Protein 4LGN (pdb70)

CATH classification: 2.130.10.10 (+1 more: 2.130.10.10)

B-factor: mean 12.56, std 8.27, range [2.0, 58.16]

Secondary structure (DSSP, 8-state):
-B--EEEEE-S--B-S-EEEEEE-SSSTT-EEEEESSS-EEEEETTTTEEEES-TT--STTGGGGSEEEEEE-SSSTT-EEEEE---SSTTS-S--EEEEESSTTSS-EEEE-SS---TTSTTTTS---EEE-TT-TT-EEEE-STT--EEEESSTTSS-EE-TT-S-----BS-TT-TTSSS-SB--EEEEEE-GGGS-TTS--S-EEEEES-TT--EEEESSSSSS-EEPTT---SSEEEEEEEETTTTEEEEEEESS--SS------EEEEETTT--EEE--SS-TT-TTT---EEEEEEE-SSSTT-EEEEEET--SS---EEEESSTTSS-EESEEESSTT-EEESEEE--TTSGGGGTT---BTTB-SS-S-S----EEE-TT-TT-EEEE-SS-EEEES-GGGGGGT--EEEEE--TT-B--BEEEEE--SSS-SEEEEETTTEEEEES-TTS--S----SS--SEEEEEEE-TTSTT-EEEEEE--GGG-TT--SEEEESSTTSS-B-----TT--S--EEEE-TTSS-EEEE-SSTTPPPEEESSSSS--EEPBTS-TT-EEEE-SS-TT-EEEEETTEEEEESSTTSB-EEEE-S-----BTB-EEEEPTT-TT-EEEEETTEEEEESSTTSS-EEPTTEEEEEEEEEEPPPTT--SPEEEEEEEETTEEEEEEESSTTSS-EE---TT---SS--SSEEEETTEEEEEEEE-BSS-EEEEEE-S----

Radius of gyration: 26.78 Å; Cα contacts (8 Å, |Δi|>4): 2420; chains: 1; bounding box: 72×53×72 Å

Nearest PDB structures (foldseek):
  4lgn-assembly1_A  TM=1.001E+00  e=0.000E+00  Acidothermus cellulolyticus 11B
  5fkt-assembly1_A  TM=9.798E-01  e=0.000E+00  Cellvibrio japonicus Ueda107
  5fkq-assembly2_B  TM=9.741E-01  e=0.000E+00  Cellvibrio japonicus Ueda107
  6p2o-assembly2_B  TM=9.784E-01  e=0.000E+00  Streptomyces rapamycinicus NRRL 5491
  5fkr-assembly1_A  TM=9.804E-01  e=0.000E+00  Cellvibrio japonicus Ueda107

Foldseek 3Di:
DFFEWDKDFQDAFFFFFFQAKDDQLQDPDWIKTAAQQAAIWTQDPVVLATHGQVLLAFAVQQQQSLWQAKEAANVLRQKIKTWTGACQFVPGVFAIWIWIGNRSRNDIDTDGDPGGAHSPAQLSSFEDQKYAFNQQQQWIKGWGWQLQAIKMGNRNRPDIDGLVQDDDQADDFQDCPPPRRRRNIGRGWGYKEAQNLLDHRPDGGQWIWTAGNHQAQGIKIGRGRSPHIDRLPPDHGQWGWRDWYADNVQQKIKTWTFNTSDQADGQAAFIWMAHPVPSDIDTQGQQHRVNVVPRGFTKAQWEAQLVQRLKIKIKTSFDPPLAIKIWIGNHNRPHIDIQKAPDDPLDIRGQADEDAPQNQQLLLQDDADTVHHRNGPAGSFNHKYARNVANQWIWTTHRTFIKIWNGNCVSVVPHHTYMYTSGHHNFFWFFQAWDQAQDAARIWTWTAQSRTDRRNDSHGHDNHGQPQPTARTWHEKEAQNQQRLKIKTAFFDDCVVPVVHDRMWIGNGNRPHIHAADDDPPAGGGQYKEAFNNRQKIWGQGDDPFDAIWMDRHRPNDIDGFEDDGHRWHKYYANPQRQWIWTDDPFWIWITNRNRNYIHTQGGPHAQAALLTKDKYHFHPQGLWMWIFHQQAIWITRHNPNDIDGLPQFRGFRAKEFEAADVPDPGTKMWTQGAGPNDGAIWIDRHVRNDIHGHDDSSNRQRSKASYKYYHHVAPQWIWIGHGTRHIMIMHRDGDGPD

Organism: Acidothermus cellulolyticus (strain ATCC 43068 / DSM 8971 / 11B) (NCBI:txid351607)

InterPro domains:
  IPR001919 Carbohydrate-binding type-2 domain [PF00553] (1201-1292)
  IPR001919 Carbohydrate-binding type-2 domain [PS51173] (1194-1298)
  IPR001919 Carbohydrate-binding type-2 domain [SM00637] (1201-1295)
  IPR001956 Carbohydrate-binding module 3 [PF00942] (874-1016)
  IPR001956 Carbohydrate-binding module 3 [PS51172] (869-1020)
  IPR001956 Carbohydrate-binding module 3 [SM01067] (875-958)
  IPR003961 Fibronectin type III [PF00041] (1051-1131)
  IPR003961 Fibronectin type III [PS50853] (1051-1137)
  IPR003961 Fibronectin type III [SM00060] (1049-1122)
  IPR003961 Fibronectin type III [cd00063] (1061-1131)
  IPR008965 CBM2/CBM3, carbohydrate-binding domain superfamily [SSF49384] (870-1019)
  IPR008965 CBM2/CBM3, carbohydrate-binding domain superfamily [SSF49384] (1200-1295)
  IPR012291 CBM2, carbohydrate-binding domain superfamily [G3DSA:2.60.40.290] (1195-1298)
  IPR013783 Immunoglobulin-like fold [G3DSA:2.60.40.10] (1047-1133)
  IPR015943 WD40/YVTN repeat-like-containing domain superfamily [G3DSA:2.130.10.10] (52-779)
  IPR015943 WD40/YVTN repeat-like-containing domain superfamily [G3DSA:2.130.10.10] (62-477)
  IPR036116 Fibronectin type III superfamily [SSF49265] (1046-1134)
  IPR036966 Carbohydrate-binding module 3 superfamily [G3DSA:2.60.40.710] (863-1022)
  IPR052025 Xyloglucan-specific glycosyl hydrolase [PTHR43739] (34-780)

Solvent-accessible surface area: 24814 Å² total; per-residue (Å²): 95,70,12,70,28,77,34,52,39,0,19,0,4,0,2,9,10,0,0,1,16,20,16,2,85,36,27,90,48,19,0,0,0,1,0,10,30,1,2,1,0,48,38,31,74,102,103,27,89,1,49,43,9,2,18,60,0,6,51,136,38,32,0,20,6,0,0,9,0,2,6,12,0,32,64,63,32,66,39,0,1,0,0,0,0,5,30,28,15,98,117,0,92,50,64,0,0,0,0,51,6,74,59,47,1,68,91,35,115,70,24,86,4,92,11,53,0,11,0,23,10,19,0,15,0,0,4,39,13,3,14,14,1,22,4,33,17,72,22,0,2,0,0,0,10,34,24,81,1,0,24,72,1,87,61,18,0,30,87,30,73,71,15,120,68,17,75,18,54,5,80,39,52,44,61,90,108,29,143,72,21,43,62,29,35,43,9,0,0,0,2,11,9,20,5,108,58,32,23,87,125,52,110,28,1,77,4,2,0,0,0,0,0,9,38,104,54,1,0,10,30,2,123,62,16,2,70,76,14,116,38,2,93,66,19,23,87,44,37,2,0,0,22,15,27,6,1,32,102,68,70,13,0,3,0,0,4,0,57,22,1,8,2,125,70,4,66,29,0,1,0,35,42,2,29,27,125,72,40,70,32,64,95,12,15,30,25,41,16,100,48,115,95,86,7,97,3,0,0,0,0,11,11,8,2,70,92,109,22,73,9,0,0,0,0,1,0,9,0,120,125,3,0,1,4,0,2,5,1,73,59,3,3,81,89,45,63,54,0,3,49,96,90,83,144,48,87,42,54,70,62,12,66,32,72,21,97,73,10,46,0,9,43,43,30,90,144,72,105,95,16,45,23,20,24,42,0,0,48,11,0,0,1,8,14,6,6,7,73,63,13,44,38,1,0,1,0,1,14,4,2,0,4,9,3,102,34,0,47,99,7,77,90,61,27,84,0,101,2,39,22,27,5,131,17,0,13,4,2,26,3,49,19,8,14,3,1,45,62,50,15,32,0,0,0,0,0,12,91,1,0,0,0,29,0,89,67,12,97,47,44,13,83,63,1,6,47,67,1,32,1,66,32,1,35,2,7,14,17,0,20,115,61,29,50,17,0,0,0,1,0,16,7,88,49,93,84,42,98,124,29,60,0,0,0,0,0,69,50,10,3,152,100,24,82,51,25,52,45,32,68,61,2,47,54,0,20,32,2,1,0,1,1,53,3,49,24,0,0,0,2,0,24,24,130,51,24,76,2,10,37,1,80,18,60,0,92,76,38,47,60,12,113,51,16,47,40,65,2,22,0,32,2,0,22,48,43,40,90,8,0,2,0,13,14,143,7,28,0,26,62,1,94,54,0,0,46,46,3,115,79,36,21,72,82,32,30,76,77,19,54,28,37,13,20,0,36,8,0,42,59,71,98,8,9,0,0,1,0,0,53,76,4,0,41,34,2,96,72,5,0,51,62,46,70,66,24,128,52,9,68,31,2,12,1,0,4,18,6,94,34,11,117,95,32,102,41,18,0,0,2,0,0,1,24,36,73,70,62,36,3,0,12,5,1,38,65,25,6,110,83,31,14,28,3,12,56,76,117,64,34,13,0,24,4,0,52,3,12,20,0,2,47,106,67,64,1,30,0,0,0,0,1,64,0,11,0,0,2,24,0,33,53,56,26,82,64,91,90

Structure (mmCIF, N/CA/C/O backbone):
data_4LGN
#
_entry.id   4LGN
#
_cell.leng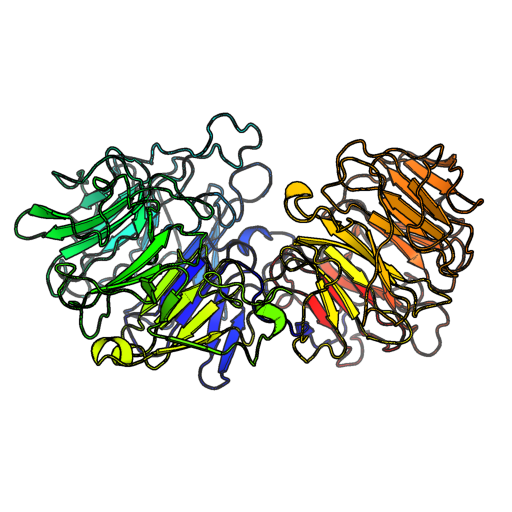th_a   74.761
_cell.length_b   78.686
_cell.length_c   143.952
_cell.angle_alpha   90.00
_cell.angle_beta   90.00
_cell.angle_gamma   90.00
#
_symmetry.space_group_name_H-M   'P 21 21 21'
#
loop_
_entity.id
_entity.type
_entity.pdbx_description
1 polymer 'Cellulose-binding, family II'
2 non-polymer 'POTASSIUM ION'
3 non-polymer 1,2-ETHANEDIOL
4 non-polymer GLYCEROL
5 non-polymer 'ACETATE ION'
6 non-polymer 'SODIUM ION'
7 non-polymer 'FORMIC ACID'
8 water water
#
loop_
_atom_site.group_PDB
_atom_site.id
_atom_site.type_symbol
_atom_site.label_atom_id
_atom_site.label_alt_id
_atom_site.label_comp_id
_atom_site.label_asym_id
_atom_site.label_entity_id
_atom_site.label_seq_id
_atom_site.pdbx_PDB_ins_code
_atom_site.Cartn_x
_atom_site.Cartn_y
_atom_site.Cartn_z
_atom_site.occupancy
_atom_site.B_iso_or_equiv
_atom_site.auth_seq_id
_atom_site.auth_comp_id
_atom_site.auth_asym_id
_atom_site.auth_atom_id
_atom_site.pdbx_PDB_model_num
ATOM 1 N N . THR A 1 3 ? -21.785 0.858 -25.296 1.00 24.01 3 THR A N 1
ATOM 2 C CA . THR A 1 3 ? -21.734 1.989 -24.355 1.00 24.81 3 THR A CA 1
ATOM 3 C C . THR A 1 3 ? -20.300 2.444 -24.183 1.00 22.38 3 THR A C 1
ATOM 4 O O . THR A 1 3 ? -19.409 1.642 -23.993 1.00 18.27 3 THR A O 1
ATOM 8 N N . THR A 1 4 ? -20.110 3.745 -24.175 1.00 22.57 4 THR A N 1
ATOM 9 C CA . THR A 1 4 ? -18.771 4.320 -24.082 1.00 20.32 4 THR A CA 1
ATOM 10 C C . THR A 1 4 ? -18.864 5.454 -23.112 1.00 19.06 4 THR A C 1
ATOM 11 O O . THR A 1 4 ? -19.988 5.964 -22.762 1.00 19.54 4 THR A O 1
ATOM 15 N N . GLN A 1 5 ? -17.704 5.862 -22.610 1.00 15.40 5 GLN A N 1
ATOM 16 C CA . GLN A 1 5 ? -17.652 6.985 -21.714 1.00 15.92 5 GLN A CA 1
ATOM 17 C C . GLN A 1 5 ? -16.393 7.773 -22.039 1.00 16.61 5 GLN A C 1
ATOM 18 O O . GLN A 1 5 ? -15.297 7.203 -22.111 1.00 15.22 5 GLN A O 1
ATOM 24 N N . PRO A 1 6 ? -16.551 9.060 -22.232 1.00 16.25 6 PRO A N 1
ATOM 25 C CA . PRO A 1 6 ? -15.291 9.746 -22.473 1.00 15.07 6 PRO A CA 1
ATOM 26 C C . PRO A 1 6 ? -14.311 9.788 -21.299 1.00 13.10 6 PRO A C 1
ATOM 27 O O . PRO A 1 6 ? -14.705 10.065 -20.129 1.00 13.17 6 PRO A O 1
ATOM 31 N N . TYR A 1 7 ? -13.047 9.540 -21.622 1.00 11.50 7 TYR A N 1
ATOM 32 C CA . TYR A 1 7 ? -11.991 9.542 -20.656 1.00 10.67 7 TYR A CA 1
ATOM 33 C C . TYR A 1 7 ? -10.811 10.406 -21.136 1.00 11.20 7 TYR A C 1
ATOM 34 O O . TYR A 1 7 ? -10.604 10.604 -22.344 1.00 11.25 7 TYR A O 1
ATOM 43 N N . THR A 1 8 ? -10.002 10.817 -20.174 1.00 10.22 8 THR A N 1
ATOM 44 C CA A THR A 1 8 ? -8.726 11.417 -20.440 0.50 10.37 8 THR A CA 1
ATOM 45 C CA B THR A 1 8 ? -8.723 11.384 -20.514 0.50 11.05 8 THR A CA 1
ATOM 46 C C . THR A 1 8 ? -7.647 10.426 -20.034 1.00 10.79 8 THR A C 1
ATOM 47 O O . THR A 1 8 ? -7.703 9.911 -18.939 1.00 13.26 8 THR A O 1
ATOM 54 N N . TRP A 1 9 ? -6.701 10.176 -20.907 1.00 10.45 9 TRP A N 1
ATOM 55 C CA . TRP A 1 9 ? -5.610 9.256 -20.665 1.00 10.92 9 TRP A CA 1
ATOM 56 C C . TRP A 1 9 ? -4.252 9.998 -20.605 1.00 11.47 9 TRP A C 1
ATOM 57 O O . TRP A 1 9 ? -4.008 10.911 -21.416 1.00 10.96 9 TRP A O 1
ATOM 68 N N . SER A 1 10 ? -3.423 9.646 -19.619 1.00 10.15 10 SER A N 1
ATOM 69 C CA . SER A 1 10 ? -2.091 10.239 -19.452 1.00 9.59 10 SER A CA 1
ATOM 70 C C . SER A 1 10 ? -1.098 9.164 -19.078 1.00 8.88 10 SER A C 1
ATOM 71 O O . SER A 1 10 ? -1.514 8.082 -18.801 1.00 8.65 10 SER A O 1
ATOM 74 N N . ASN A 1 11 ? 0.191 9.447 -19.156 1.00 7.29 11 ASN A N 1
ATOM 75 C CA . ASN A 1 11 ? 1.209 8.570 -18.588 1.00 7.33 11 ASN A CA 1
ATOM 76 C C . ASN A 1 11 ? 1.503 9.053 -17.164 1.00 7.16 11 ASN A C 1
ATOM 77 O O . ASN A 1 11 ? 1.617 10.276 -16.916 1.00 7.08 11 ASN A O 1
ATOM 82 N N . VAL A 1 12 ? 1.657 8.101 -16.242 1.00 6.82 12 VAL A N 1
ATOM 83 C CA . VAL A 1 12 ? 2.330 8.329 -14.990 1.00 6.43 12 VAL A CA 1
ATOM 84 C C . VAL A 1 12 ? 3.743 8.857 -15.275 1.00 6.16 12 VAL A C 1
ATOM 85 O O . VAL A 1 12 ? 4.464 8.287 -16.091 1.00 7.71 12 VAL A O 1
ATOM 89 N N . ALA A 1 13 ? 4.163 9.918 -14.624 1.00 5.83 13 ALA A N 1
ATOM 90 C CA . ALA A 1 13 ? 5.447 10.520 -14.946 1.00 5.84 13 ALA A CA 1
ATOM 91 C C . ALA A 1 13 ? 6.627 9.714 -14.467 1.00 6.17 13 ALA A C 1
ATOM 92 O O . ALA A 1 13 ? 6.801 9.491 -13.244 1.00 7.08 13 ALA A O 1
ATOM 94 N N . ILE A 1 14 ? 7.410 9.191 -15.407 1.00 6.55 14 ILE A N 1
ATOM 95 C CA . ILE A 1 14 ? 8.661 8.472 -15.085 1.00 7.13 14 ILE A CA 1
ATOM 96 C C . ILE A 1 14 ? 9.791 9.077 -15.995 1.00 7.38 14 ILE A C 1
ATOM 97 O O . ILE A 1 14 ? 10.797 9.634 -15.519 1.00 6.80 14 ILE A O 1
ATOM 102 N N . GLY A 1 15 ? 9.597 8.976 -17.291 1.00 7.83 15 GLY A N 1
ATOM 103 C CA . GLY A 1 15 ? 10.506 9.604 -18.262 1.00 7.90 15 GLY A CA 1
ATOM 104 C C . GLY A 1 15 ? 11.527 8.605 -18.760 1.00 8.63 15 GLY A C 1
ATOM 105 O O . GLY A 1 15 ? 12.437 8.287 -18.048 1.00 8.58 15 GLY A O 1
ATOM 106 N N . GLY A 1 16 ? 11.370 8.180 -20.038 1.00 8.76 16 GLY A N 1
ATOM 107 C CA . GLY A 1 16 ? 12.193 7.160 -20.664 1.00 8.29 16 GLY A CA 1
ATOM 108 C C . GLY A 1 16 ? 12.056 5.857 -19.856 1.00 8.35 16 GLY A C 1
ATOM 109 O O . GLY A 1 16 ? 10.961 5.347 -19.708 1.00 7.82 16 GLY A O 1
ATOM 110 N N . GLY A 1 17 ? 13.214 5.300 -19.467 1.00 7.56 17 GLY A N 1
ATOM 111 C CA . GLY A 1 17 ? 13.285 4.061 -18.726 1.00 7.56 17 GLY A CA 1
ATOM 112 C C . GLY A 1 17 ? 13.577 2.847 -19.550 1.00 7.37 17 GLY A C 1
ATOM 113 O O . GLY A 1 17 ? 13.760 1.722 -18.972 1.00 9.24 17 GLY A O 1
ATOM 114 N N . GLY A 1 18 ? 13.757 3.022 -20.867 1.00 6.64 18 GLY A N 1
ATOM 115 C CA . GLY A 1 18 ? 14.029 1.899 -21.769 1.00 6.76 18 GLY A CA 1
ATOM 116 C C . GLY A 1 18 ? 15.107 2.205 -22.840 1.00 6.92 18 GLY A C 1
ATOM 117 O O . GLY A 1 18 ? 15.778 3.271 -22.841 1.00 6.07 18 GLY A O 1
ATOM 118 N N . PHE A 1 19 ? 15.224 1.300 -23.798 1.00 6.78 19 PHE A N 1
ATOM 119 C CA . PHE A 1 19 ? 16.242 1.449 -24.850 1.00 6.54 19 PHE A CA 1
ATOM 120 C C . PHE A 1 19 ? 15.679 2.241 -26.020 1.00 6.81 19 PHE A C 1
ATOM 121 O O . PHE A 1 19 ? 14.759 1.799 -26.720 1.00 8.23 19 PHE A O 1
ATOM 129 N N . VAL A 1 20 ? 16.278 3.386 -26.310 1.00 6.29 20 VAL A N 1
ATOM 130 C CA . VAL A 1 20 ? 15.997 4.210 -27.480 1.00 5.74 20 VAL A CA 1
ATOM 131 C C . VAL A 1 20 ? 17.107 3.875 -28.471 1.00 5.29 20 VAL A C 1
ATOM 132 O O . VAL A 1 20 ? 18.285 4.186 -28.248 1.00 4.52 20 VAL A O 1
ATOM 136 N N . ASP A 1 21 ? 16.721 3.108 -29.510 1.00 5.30 21 ASP A N 1
ATOM 137 C CA . ASP A 1 21 ? 17.713 2.402 -30.369 1.00 5.24 21 ASP A CA 1
ATOM 138 C C . ASP A 1 21 ? 17.799 2.918 -31.806 1.00 5.54 21 ASP A C 1
ATOM 139 O O . ASP A 1 21 ? 18.539 2.337 -32.613 1.00 6.23 21 ASP A O 1
ATOM 144 N N . GLY A 1 22 ? 17.168 4.057 -32.113 1.00 5.60 22 GLY A N 1
ATOM 145 C CA . GLY A 1 22 ? 17.452 4.814 -33.298 1.00 5.66 22 GLY A CA 1
ATOM 146 C C . GLY A 1 22 ? 16.949 6.243 -33.259 1.00 5.94 22 GLY A C 1
ATOM 147 O O . GLY A 1 22 ? 15.930 6.572 -32.582 1.00 6.51 22 GLY A O 1
ATOM 148 N N . ILE A 1 23 ? 17.663 7.130 -33.906 1.00 6.17 23 ILE A N 1
ATOM 149 C CA . ILE A 1 23 ? 17.334 8.566 -33.864 1.00 6.12 23 ILE A CA 1
ATOM 150 C C . ILE A 1 23 ? 17.437 9.061 -35.319 1.00 5.89 23 ILE A C 1
ATOM 151 O O . ILE A 1 23 ? 18.447 8.843 -35.944 1.00 6.06 23 ILE A O 1
ATOM 156 N N . VAL A 1 24 ? 16.387 9.646 -35.890 1.00 5.53 24 VAL A N 1
ATOM 157 C CA . VAL A 1 24 ? 16.381 10.042 -37.284 1.00 5.99 24 VAL A CA 1
ATOM 158 C C . VAL A 1 24 ? 15.900 11.484 -37.402 1.00 5.96 24 VAL A C 1
ATOM 159 O O . VAL A 1 24 ? 14.687 11.814 -37.134 1.00 5.91 24 VAL A O 1
ATOM 163 N N . PHE A 1 25 ? 16.816 12.321 -37.815 1.00 5.85 25 PHE A N 1
ATOM 164 C CA . PHE A 1 25 ? 16.461 13.672 -38.257 1.00 6.18 25 PHE A CA 1
ATOM 165 C C . PHE A 1 25 ? 16.099 13.642 -39.754 1.00 6.36 25 PHE A C 1
ATOM 166 O O . PHE A 1 25 ? 16.787 13.045 -40.547 1.00 6.60 25 PHE A O 1
ATOM 174 N N . ASN A 1 26 ? 15.078 14.376 -40.161 1.00 7.43 26 ASN A N 1
ATOM 175 C CA . ASN A 1 26 ? 14.905 14.657 -41.579 1.00 7.10 26 ASN A CA 1
ATOM 176 C C . ASN A 1 26 ? 16.057 15.552 -42.094 1.00 7.06 26 ASN A C 1
ATOM 177 O O . ASN A 1 26 ? 16.373 16.530 -41.501 1.00 6.71 26 ASN A O 1
ATOM 182 N N . GLU A 1 27 ? 16.674 15.177 -43.225 1.00 7.43 27 GLU A N 1
ATOM 183 C CA . GLU A 1 27 ? 17.831 15.914 -43.745 1.00 8.26 27 GLU A CA 1
ATOM 184 C C . GLU A 1 27 ? 17.397 17.007 -44.731 1.00 7.81 27 GLU A C 1
ATOM 185 O O . GLU A 1 27 ? 18.219 17.824 -45.184 1.00 6.30 27 GLU A O 1
ATOM 191 N N . GLY A 1 28 ? 16.112 17.038 -44.992 1.00 7.42 28 GLY A N 1
ATOM 192 C CA . GLY A 1 28 ? 15.560 17.963 -45.935 1.00 8.36 28 GLY A CA 1
ATOM 193 C C . GLY A 1 28 ? 15.076 19.295 -45.451 1.00 8.93 28 GLY A C 1
ATOM 194 O O . GLY A 1 28 ? 14.914 20.233 -46.269 1.00 9.75 28 GLY A O 1
ATOM 195 N N . ALA A 1 29 ? 14.745 19.391 -44.146 1.00 9.70 29 ALA A N 1
ATOM 196 C CA . ALA A 1 29 ? 14.280 20.658 -43.586 1.00 9.48 29 ALA A CA 1
ATOM 197 C C . ALA A 1 29 ? 14.513 20.575 -42.121 1.00 9.43 29 ALA A C 1
ATOM 198 O O . ALA A 1 29 ? 14.398 19.511 -41.560 1.00 9.95 29 ALA A O 1
ATOM 200 N N . PRO A 1 30 ? 14.744 21.705 -41.485 1.00 9.27 30 PRO A N 1
ATOM 201 C CA . PRO A 1 30 ? 14.999 21.699 -40.044 1.00 9.42 30 PRO A CA 1
ATOM 202 C C . PRO A 1 30 ? 13.826 21.375 -39.158 1.00 10.14 30 PRO A C 1
ATOM 203 O O . PRO A 1 30 ? 12.646 21.610 -39.486 1.00 11.25 30 PRO A O 1
ATOM 207 N N . GLY A 1 31 ? 14.142 20.831 -38.002 1.00 10.00 31 GLY A N 1
ATOM 208 C CA . GLY A 1 31 ? 13.172 20.718 -36.932 1.00 10.07 31 GLY A CA 1
ATOM 209 C C . GLY A 1 31 ? 12.239 19.482 -36.993 1.00 10.08 31 GLY A C 1
ATOM 210 O O . GLY A 1 31 ? 11.168 19.448 -36.357 1.00 11.62 31 GLY A O 1
ATOM 211 N N . ILE A 1 32 ? 12.644 18.464 -37.746 1.00 8.85 32 ILE A N 1
ATOM 212 C CA . ILE A 1 32 ? 11.839 17.290 -37.939 1.00 8.54 32 ILE A CA 1
ATOM 213 C C . ILE A 1 32 ? 12.700 16.104 -37.450 1.00 7.77 32 ILE A C 1
ATOM 214 O O . ILE A 1 32 ? 13.720 15.764 -38.081 1.00 7.34 32 ILE A O 1
ATOM 219 N N . LEU A 1 33 ? 12.293 15.552 -36.302 1.00 6.93 33 LEU A N 1
ATOM 220 C CA . LEU A 1 33 ? 13.102 14.565 -35.571 1.00 6.66 33 LEU A CA 1
ATOM 221 C C . LEU A 1 33 ? 12.160 13.443 -35.007 1.00 6.01 33 LEU A C 1
ATOM 222 O O . LEU A 1 33 ? 11.140 13.737 -34.331 1.00 6.63 33 LEU A O 1
ATOM 227 N N . TYR A 1 34 ? 12.576 12.201 -35.225 1.00 5.26 34 TYR A N 1
ATOM 228 C CA . TYR A 1 34 ? 11.899 10.982 -34.776 1.00 5.37 34 TYR A CA 1
ATOM 229 C C . TYR A 1 34 ? 12.860 10.102 -34.047 1.00 5.25 34 TYR A C 1
ATOM 230 O O . TYR A 1 34 ? 14.068 10.070 -34.334 1.00 5.49 34 TYR A O 1
ATOM 239 N N . VAL A 1 35 ? 12.339 9.352 -33.091 1.00 5.64 35 VAL A N 1
ATOM 240 C CA . VAL A 1 35 ? 13.069 8.240 -32.507 1.00 5.98 35 VAL A CA 1
ATOM 241 C C . VAL A 1 35 ? 12.291 6.948 -32.518 1.00 5.90 35 VAL A C 1
ATOM 242 O O . VAL A 1 35 ? 11.057 6.939 -32.464 1.00 6.64 35 VAL A O 1
ATOM 246 N N . ARG A 1 36 ? 13.025 5.861 -32.541 1.00 6.02 36 ARG A N 1
ATOM 247 C CA . ARG A 1 36 ? 12.476 4.519 -32.406 1.00 5.94 36 ARG A CA 1
ATOM 248 C C . ARG A 1 36 ? 12.913 3.871 -31.082 1.00 5.92 36 ARG A C 1
ATOM 249 O O . ARG A 1 36 ? 13.956 4.198 -30.519 1.00 6.21 36 ARG A O 1
ATOM 257 N N . THR A 1 37 ? 12.113 2.908 -30.648 1.00 5.86 37 THR A N 1
ATOM 258 C CA . THR A 1 37 ? 12.370 2.033 -29.493 1.00 5.73 37 THR A CA 1
ATOM 259 C C . THR A 1 37 ? 12.151 0.601 -29.941 1.00 5.92 37 THR A C 1
ATOM 260 O O . THR A 1 37 ? 11.544 0.309 -30.969 1.00 6.55 37 THR A O 1
ATOM 264 N N . ASP A 1 38 ? 12.575 -0.316 -29.110 1.00 6.28 38 ASP A N 1
ATOM 265 C CA . ASP A 1 38 ? 12.493 -1.746 -29.390 1.00 5.89 38 ASP A CA 1
ATOM 266 C C . ASP A 1 38 ? 11.148 -2.325 -29.075 1.00 6.40 38 ASP A C 1
ATOM 267 O O . ASP A 1 38 ? 10.715 -3.261 -29.772 1.00 6.93 38 ASP A O 1
ATOM 272 N N . ILE A 1 39 ? 10.478 -1.810 -28.021 1.00 6.48 39 ILE A N 1
ATOM 273 C CA . ILE A 1 39 ? 9.150 -2.312 -27.623 1.00 6.23 39 ILE A CA 1
ATOM 274 C C . ILE A 1 39 ? 8.076 -1.276 -27.433 1.00 6.85 39 ILE A C 1
ATOM 275 O O . ILE A 1 39 ? 6.916 -1.599 -27.139 1.00 7.63 39 ILE A O 1
ATOM 280 N N . GLY A 1 40 ? 8.393 -0.015 -27.634 1.00 6.72 40 GLY A N 1
ATOM 281 C CA . GLY A 1 40 ? 7.512 1.094 -27.253 1.00 6.60 40 GLY A CA 1
ATOM 282 C C . GLY A 1 40 ? 7.219 2.151 -28.325 1.00 6.19 40 GLY A C 1
ATOM 283 O O . GLY A 1 40 ? 6.969 3.318 -27.997 1.00 5.96 40 GLY A O 1
ATOM 284 N N . GLY A 1 41 ? 7.094 1.686 -29.565 1.00 5.95 41 GLY A N 1
ATOM 285 C CA . GLY A 1 41 ? 6.671 2.548 -30.697 1.00 5.82 41 GLY A CA 1
ATOM 286 C C . GLY A 1 41 ? 7.692 3.569 -31.049 1.00 5.75 41 GLY A C 1
ATOM 287 O O . GLY A 1 41 ? 8.905 3.303 -30.937 1.00 5.79 41 GLY A O 1
ATOM 288 N N . MET A 1 42 ? 7.231 4.675 -31.576 1.00 5.72 42 MET A N 1
ATOM 289 C CA . MET A 1 42 ? 8.137 5.719 -32.032 1.00 6.54 42 MET A CA 1
ATOM 290 C C . MET A 1 42 ? 7.522 7.040 -31.718 1.00 6.27 42 MET A C 1
ATOM 291 O O . MET A 1 42 ? 6.297 7.120 -31.464 1.00 6.03 42 MET A O 1
ATOM 296 N N . TYR A 1 43 ? 8.358 8.094 -31.769 1.00 5.96 43 TYR A N 1
ATOM 297 C CA . TYR A 1 43 ? 7.907 9.367 -31.375 1.00 6.30 43 TYR A CA 1
ATOM 298 C C . TYR A 1 43 ? 8.370 10.431 -32.334 1.00 6.65 43 TYR A C 1
ATOM 299 O O . TYR A 1 43 ? 9.417 10.250 -32.917 1.00 6.35 43 TYR A O 1
ATOM 308 N N . ARG A 1 44 ? 7.634 11.544 -32.394 1.00 6.94 44 ARG A N 1
ATOM 309 C CA . ARG A 1 44 ? 8.109 12.753 -33.054 1.00 7.41 44 ARG A CA 1
ATOM 310 C C . ARG A 1 44 ? 8.328 13.897 -32.056 1.00 7.44 44 ARG A C 1
ATOM 311 O O . ARG A 1 44 ? 7.489 14.095 -31.195 1.00 7.14 44 ARG A O 1
ATOM 319 N N . TRP A 1 45 ? 9.421 14.632 -32.210 1.00 7.76 45 TRP A N 1
ATOM 320 C CA . TRP A 1 45 ? 9.724 15.784 -31.333 1.00 8.62 45 TRP A CA 1
ATOM 321 C C . TRP A 1 45 ? 8.812 16.982 -31.683 1.00 9.56 45 TRP A C 1
ATOM 322 O O . TRP A 1 45 ? 8.695 17.336 -32.861 1.00 10.14 45 TRP A O 1
ATOM 333 N N . ASP A 1 46 ? 8.044 17.437 -30.686 1.00 10.38 46 ASP A N 1
ATOM 334 C CA . ASP A 1 46 ? 7.238 18.658 -30.754 1.00 11.24 46 ASP A CA 1
ATOM 335 C C . ASP A 1 46 ? 8.039 19.830 -30.055 1.00 11.20 46 ASP A C 1
ATOM 336 O O . ASP A 1 46 ? 8.046 19.965 -28.843 1.00 11.74 46 ASP A O 1
ATOM 341 N N . ALA A 1 47 ? 8.705 20.666 -30.831 1.00 11.03 47 ALA A N 1
ATOM 342 C CA . ALA A 1 47 ? 9.604 21.678 -30.285 1.00 12.97 47 ALA A CA 1
ATOM 343 C C . ALA A 1 47 ? 8.883 22.806 -29.598 1.00 14.41 47 ALA A C 1
ATOM 344 O O . ALA A 1 47 ? 9.377 23.312 -28.542 1.00 17.90 47 ALA A O 1
ATOM 346 N N . ALA A 1 48 ? 7.718 23.181 -30.118 1.00 15.68 48 ALA A N 1
ATOM 347 C CA . ALA A 1 48 ? 6.875 24.233 -29.509 1.00 18.92 48 ALA A CA 1
ATOM 348 C C . ALA A 1 48 ? 6.489 23.877 -28.074 1.00 19.42 48 ALA A C 1
ATOM 349 O O . ALA A 1 48 ? 6.534 24.720 -27.199 1.00 21.10 48 ALA A O 1
ATOM 351 N N . ASN A 1 49 ? 6.153 22.630 -27.832 1.00 17.39 49 ASN A N 1
ATOM 352 C CA . ASN A 1 49 ? 5.711 22.200 -26.488 1.00 17.85 49 ASN A CA 1
ATOM 353 C C . ASN A 1 49 ? 6.764 21.457 -25.721 1.00 17.83 49 ASN A C 1
ATOM 354 O O . ASN A 1 49 ? 6.527 21.036 -24.608 1.00 21.14 49 ASN A O 1
ATOM 359 N N . GLY A 1 50 ? 7.942 21.300 -26.297 1.00 13.76 50 GLY A N 1
ATOM 360 C CA . GLY A 1 50 ? 9.003 20.697 -25.630 1.00 12.79 50 GLY A CA 1
ATOM 361 C C . GLY A 1 50 ? 8.700 19.251 -25.185 1.00 13.65 50 GLY A C 1
ATOM 362 O O . GLY A 1 50 ? 9.051 18.922 -24.041 1.00 14.19 50 GLY A O 1
ATOM 363 N N . ARG A 1 51 ? 8.145 18.424 -26.089 1.00 10.79 51 ARG A N 1
ATOM 364 C CA . ARG A 1 51 ? 7.817 17.056 -25.769 1.00 10.43 51 ARG A CA 1
ATOM 365 C C . ARG A 1 51 ? 7.834 16.150 -26.982 1.00 9.04 51 ARG A C 1
ATOM 366 O O . ARG A 1 51 ? 7.677 16.592 -28.103 1.00 8.15 51 ARG A O 1
ATOM 374 N N . TRP A 1 52 ? 8.042 14.871 -26.705 1.00 8.02 52 TRP A N 1
ATOM 375 C CA . TRP A 1 52 ? 7.897 13.832 -27.701 1.00 7.51 52 TRP A CA 1
ATOM 376 C C . TRP A 1 52 ? 6.402 13.468 -27.767 1.00 7.58 52 TRP A C 1
ATOM 377 O O . TRP A 1 52 ? 5.666 13.454 -26.727 1.00 8.05 52 TRP A O 1
ATOM 388 N N . ILE A 1 53 ? 5.937 13.216 -28.971 1.00 7.47 53 ILE A N 1
ATOM 389 C CA . ILE A 1 53 ? 4.560 12.774 -29.263 1.00 7.48 53 ILE A CA 1
ATOM 390 C C . ILE A 1 53 ? 4.638 11.326 -29.733 1.00 7.66 53 ILE A C 1
ATOM 391 O O . ILE A 1 53 ? 5.272 11.049 -30.768 1.00 7.18 53 ILE A O 1
ATOM 396 N N . PRO A 1 54 ? 3.899 10.402 -29.061 1.00 7.94 54 PRO A N 1
ATOM 397 C CA . PRO A 1 54 ? 3.946 8.985 -29.496 1.00 7.28 54 PRO A CA 1
ATOM 398 C C . PRO A 1 54 ? 3.074 8.830 -30.710 1.00 7.10 54 PRO A C 1
ATOM 399 O O . PRO A 1 54 ? 2.042 9.464 -30.788 1.00 7.39 54 PRO A O 1
ATOM 403 N N . LEU A 1 55 ? 3.520 8.043 -31.665 1.00 7.14 55 LEU A N 1
ATOM 404 C CA . LEU A 1 55 ? 2.891 7.891 -32.955 1.00 6.78 55 LEU A CA 1
ATOM 405 C C . LEU A 1 55 ? 2.163 6.611 -33.255 1.00 7.38 55 LEU A C 1
ATOM 406 O O . LEU A 1 55 ? 1.365 6.560 -34.256 1.00 6.71 55 LEU A O 1
ATOM 411 N N . LEU A 1 56 ? 2.394 5.590 -32.432 1.00 7.40 56 LEU A N 1
ATOM 412 C CA . LEU A 1 56 ? 1.810 4.237 -32.642 1.00 7.45 56 LEU A CA 1
ATOM 413 C C . LEU A 1 56 ? 0.873 3.748 -31.547 1.00 7.28 56 LEU A C 1
ATOM 414 O O . LEU A 1 56 ? 0.668 2.522 -31.440 1.00 7.58 56 LEU A O 1
ATOM 419 N N . ASP A 1 57 ? 0.263 4.656 -30.791 1.00 7.25 57 ASP A N 1
ATOM 420 C CA . ASP A 1 57 ? -0.591 4.214 -29.628 1.00 7.09 57 ASP A CA 1
ATOM 421 C C . ASP A 1 57 ? -1.912 3.615 -30.092 1.00 6.74 57 ASP A C 1
ATOM 422 O O . ASP A 1 57 ? -2.668 3.044 -29.306 1.00 6.21 57 ASP A O 1
ATOM 427 N N . TRP A 1 58 ? -2.203 3.773 -31.379 1.00 6.23 58 TRP A N 1
ATOM 428 C CA . TRP A 1 58 ? -3.320 3.089 -32.074 1.00 6.62 58 TRP A CA 1
ATOM 429 C C . TRP A 1 58 ? -3.093 1.602 -32.279 1.00 6.06 58 TRP A C 1
ATOM 430 O O . TRP A 1 58 ? -4.064 0.821 -32.492 1.00 6.98 58 TRP A O 1
ATOM 441 N N . VAL A 1 59 ? -1.858 1.187 -32.164 1.00 5.58 59 VAL A N 1
ATOM 442 C CA . VAL A 1 59 ? -1.528 -0.209 -32.195 1.00 5.69 59 VAL A CA 1
ATOM 443 C C . VAL A 1 59 ? -2.138 -0.888 -31.018 1.00 5.74 59 VAL A C 1
ATOM 444 O O . VAL A 1 59 ? -2.027 -0.409 -29.911 1.00 6.13 59 VAL A O 1
ATOM 448 N N . GLY A 1 60 ? -2.800 -1.991 -31.242 1.00 6.34 60 GLY A N 1
ATOM 449 C CA . GLY A 1 60 ? -3.509 -2.698 -30.130 1.00 6.45 60 GLY A CA 1
ATOM 450 C C . GLY A 1 60 ? -3.136 -4.139 -29.977 1.00 6.68 60 GLY A C 1
ATOM 451 O O . GLY A 1 60 ? -2.067 -4.519 -30.417 1.00 6.97 60 GLY A O 1
ATOM 452 N N . TRP A 1 61 ? -4.024 -4.958 -29.364 1.00 6.82 61 TRP A N 1
ATOM 453 C CA . TRP A 1 61 ? -3.705 -6.379 -29.070 1.00 7.85 61 TRP A CA 1
ATOM 454 C C . TRP A 1 61 ? -3.643 -7.232 -30.328 1.00 8.32 61 TRP A C 1
ATOM 455 O O . TRP A 1 61 ? -2.856 -8.193 -30.381 1.00 8.55 61 TRP A O 1
ATOM 466 N N . ASN A 1 62 ? -4.428 -6.884 -31.347 1.00 10.61 62 ASN A N 1
ATOM 467 C CA . ASN A 1 62 ? -4.472 -7.677 -32.594 1.00 11.71 62 ASN A CA 1
ATOM 468 C C . ASN A 1 62 ? -3.156 -7.584 -33.405 1.00 11.08 62 ASN A C 1
ATOM 469 O O . ASN A 1 62 ? -2.812 -8.512 -34.152 1.00 10.90 62 ASN A O 1
ATOM 474 N N . ASN A 1 63 ? -2.468 -6.451 -33.296 1.00 9.13 63 ASN A N 1
ATOM 475 C CA . ASN A 1 63 ? -1.231 -6.189 -34.109 1.00 8.87 63 ASN A CA 1
ATOM 476 C C . ASN A 1 63 ? -0.102 -5.651 -33.189 1.00 8.24 63 ASN A C 1
ATOM 477 O O . ASN A 1 63 ? 0.657 -4.787 -33.635 1.00 8.15 63 ASN A O 1
ATOM 482 N N . TRP A 1 64 ? 0.005 -6.213 -31.971 1.00 6.83 64 TRP A N 1
ATOM 483 C CA . TRP A 1 64 ? 0.840 -5.640 -30.910 1.00 7.29 64 TRP A CA 1
ATOM 484 C C . TRP A 1 64 ? 2.345 -5.584 -31.268 1.00 6.66 64 TRP A C 1
ATOM 485 O O . TRP A 1 64 ? 2.993 -4.677 -30.808 1.00 7.34 64 TRP A O 1
ATOM 496 N N . GLY A 1 65 ? 2.832 -6.480 -32.120 1.00 6.36 65 GLY A N 1
ATOM 497 C CA . GLY A 1 65 ? 4.200 -6.448 -32.584 1.00 6.35 65 GLY A CA 1
ATOM 498 C C . GLY A 1 65 ? 4.639 -5.157 -33.286 1.00 6.03 65 GLY A C 1
ATOM 499 O O . GLY A 1 65 ? 5.828 -4.946 -33.476 1.00 5.56 65 GLY A O 1
ATOM 500 N N . TYR A 1 66 ? 3.651 -4.359 -33.736 1.00 5.67 66 TYR A N 1
ATOM 501 C CA . TYR A 1 66 ? 3.902 -3.129 -34.486 1.00 5.54 66 TYR A CA 1
ATOM 502 C C . TYR A 1 66 ? 4.494 -2.033 -33.612 1.00 5.68 66 TYR A C 1
ATOM 503 O O . TYR A 1 66 ? 5.013 -1.046 -34.162 1.00 6.04 66 TYR A O 1
ATOM 512 N N . ASN A 1 67 ? 4.492 -2.216 -32.280 1.00 6.09 67 ASN A N 1
ATOM 513 C CA . ASN A 1 67 ? 5.246 -1.314 -31.408 1.00 6.25 67 ASN A CA 1
ATOM 514 C C . ASN A 1 67 ? 6.757 -1.669 -31.390 1.00 6.35 67 ASN A C 1
ATOM 515 O O . ASN A 1 67 ? 7.592 -0.937 -30.770 1.00 6.50 67 ASN A O 1
ATOM 520 N N . GLY A 1 68 ? 7.117 -2.776 -32.036 1.00 6.08 68 GLY A N 1
ATOM 521 C CA . GLY A 1 68 ? 8.527 -3.038 -32.208 1.00 6.36 68 GLY A CA 1
ATOM 522 C C . GLY A 1 68 ? 9.011 -2.290 -33.451 1.00 6.87 68 GLY A C 1
ATOM 523 O O . GLY A 1 68 ? 8.738 -2.745 -34.626 1.00 7.57 68 GLY A O 1
ATOM 524 N N . VAL A 1 69 ? 9.803 -1.223 -33.275 1.00 6.61 69 VAL A N 1
ATOM 525 C CA . VAL A 1 69 ? 10.123 -0.356 -34.419 1.00 6.63 69 VAL A CA 1
ATOM 526 C C . VAL A 1 69 ? 11.546 -0.668 -34.902 1.00 6.86 69 VAL A C 1
ATOM 527 O O . VAL A 1 69 ? 12.534 -0.275 -34.288 1.00 6.76 69 VAL A O 1
ATOM 531 N N . VAL A 1 70 ? 11.615 -1.383 -36.028 1.00 6.81 70 VAL A N 1
ATOM 532 C CA . VAL A 1 70 ? 12.873 -1.795 -36.647 1.00 6.27 70 VAL A CA 1
ATOM 533 C C . VAL A 1 70 ? 13.703 -0.700 -37.297 1.00 6.15 70 VAL A C 1
ATOM 534 O O . VAL A 1 70 ? 14.930 -0.682 -37.148 1.00 6.55 70 VAL A O 1
ATOM 538 N N . SER A 1 71 ? 13.030 0.210 -37.972 1.00 5.91 71 SER A N 1
ATOM 539 C CA . SER A 1 71 ? 13.708 1.274 -38.707 1.00 5.71 71 SER A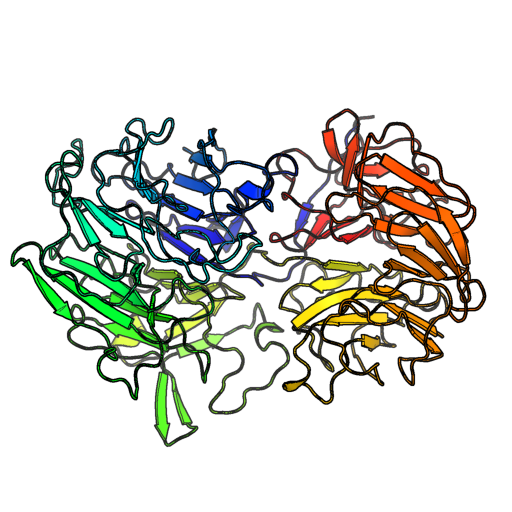 CA 1
ATOM 540 C C . SER A 1 71 ? 12.739 2.411 -38.995 1.00 5.35 71 SER A C 1
ATOM 541 O O . SER A 1 71 ? 11.547 2.218 -39.053 1.00 4.70 71 SER A O 1
ATOM 544 N N . ILE A 1 72 ? 13.285 3.588 -39.149 1.00 5.78 72 ILE A N 1
ATOM 545 C CA . ILE A 1 72 ? 12.537 4.811 -39.527 1.00 5.79 72 ILE A CA 1
ATOM 546 C C . ILE A 1 72 ? 13.284 5.453 -40.693 1.00 6.11 72 ILE A C 1
ATOM 547 O O . ILE A 1 72 ? 14.493 5.531 -40.655 1.00 5.84 72 ILE A O 1
ATOM 552 N N . ALA A 1 73 ? 12.544 5.879 -41.760 1.00 5.92 73 ALA A N 1
ATOM 553 C CA . ALA A 1 73 ? 13.099 6.728 -42.789 1.00 5.93 73 ALA A CA 1
ATOM 554 C C . ALA A 1 73 ? 12.241 7.973 -42.950 1.00 5.75 73 ALA A C 1
ATOM 555 O O . ALA A 1 73 ? 11.006 7.931 -42.913 1.00 5.74 73 ALA A O 1
ATOM 557 N N . ALA A 1 74 ? 12.918 9.095 -43.098 1.00 5.89 74 ALA A N 1
ATOM 558 C CA . ALA A 1 74 ? 12.263 10.372 -43.237 1.00 5.82 74 ALA A CA 1
ATOM 559 C C . ALA A 1 74 ? 12.555 10.976 -44.604 1.00 5.83 74 ALA A C 1
ATOM 560 O O . ALA A 1 74 ? 13.667 11.081 -44.993 1.00 5.95 74 ALA A O 1
ATOM 562 N N . ASP A 1 75 ? 11.532 11.491 -45.261 1.00 6.17 75 ASP A N 1
ATOM 563 C CA . ASP A 1 75 ? 11.597 11.865 -46.668 1.00 5.94 75 ASP A CA 1
ATOM 564 C C . ASP A 1 75 ? 12.157 13.288 -46.734 1.00 5.67 75 ASP A C 1
ATOM 565 O O . ASP A 1 75 ? 11.472 14.250 -46.231 1.00 5.33 75 ASP A O 1
ATOM 570 N N . PRO A 1 76 ? 13.315 13.456 -47.432 1.00 5.32 76 PRO A N 1
ATOM 571 C CA . PRO A 1 76 ? 13.869 14.774 -47.469 1.00 5.47 76 PRO A CA 1
ATOM 572 C C . PRO A 1 76 ? 13.295 15.708 -48.570 1.00 5.50 76 PRO A C 1
ATOM 573 O O . PRO A 1 76 ? 13.582 16.913 -48.541 1.00 5.30 76 PRO A O 1
ATOM 577 N N . ILE A 1 77 ? 12.587 15.143 -49.523 1.00 5.84 77 ILE A N 1
ATOM 578 C CA . ILE A 1 77 ? 11.994 15.902 -50.665 1.00 6.48 77 ILE A CA 1
ATOM 579 C C . ILE A 1 77 ? 10.631 16.453 -50.261 1.00 6.60 77 ILE A C 1
ATOM 580 O O . ILE A 1 77 ? 10.274 17.622 -50.543 1.00 7.89 77 ILE A O 1
ATOM 585 N N . ASN A 1 78 ? 9.843 15.604 -49.607 1.00 6.42 78 ASN A N 1
ATOM 586 C CA . ASN A 1 78 ? 8.522 15.959 -49.070 1.00 6.24 78 ASN A CA 1
ATOM 587 C C . ASN A 1 78 ? 8.541 15.633 -47.576 1.00 6.35 78 ASN A C 1
ATOM 588 O O . ASN A 1 78 ? 8.297 14.493 -47.162 1.00 5.79 78 ASN A O 1
ATOM 593 N N . THR A 1 79 ? 8.876 16.634 -46.806 1.00 6.31 79 THR A N 1
ATOM 594 C CA . THR A 1 79 ? 9.256 16.424 -45.386 1.00 6.87 79 THR A CA 1
ATOM 595 C C . THR A 1 79 ? 8.082 16.068 -44.449 1.00 6.75 79 THR A C 1
ATOM 596 O O . THR A 1 79 ? 8.292 15.779 -43.245 1.00 7.06 79 THR A O 1
ATOM 600 N N A ASN A 1 80 ? 6.871 16.095 -45.003 0.70 6.38 80 ASN A N 1
ATOM 601 N N B ASN A 1 80 ? 6.864 16.085 -44.984 0.30 7.02 80 ASN A N 1
ATOM 602 C CA A ASN A 1 80 ? 5.673 15.600 -44.339 0.70 6.67 80 ASN A CA 1
ATOM 603 C CA B ASN A 1 80 ? 5.713 15.563 -44.266 0.30 7.43 80 ASN A CA 1
ATOM 604 C C A ASN A 1 80 ? 5.662 14.075 -44.292 0.70 6.95 80 ASN A C 1
ATOM 605 C C B ASN A 1 80 ? 5.673 14.052 -44.272 0.30 7.32 80 ASN A C 1
ATOM 606 O O A ASN A 1 80 ? 4.905 13.477 -43.494 0.70 7.51 80 ASN A O 1
ATOM 607 O O B ASN A 1 80 ? 4.906 13.449 -43.507 0.30 7.53 80 ASN A O 1
ATOM 616 N N . LYS A 1 81 ? 6.496 13.428 -45.114 1.00 6.99 81 LYS A N 1
ATOM 617 C CA . LYS A 1 81 ? 6.490 11.961 -45.225 1.00 7.05 81 LYS A CA 1
ATOM 618 C C . LYS A 1 81 ? 7.477 11.265 -44.325 1.00 6.39 81 LYS A C 1
ATOM 619 O O . LYS A 1 81 ? 8.606 11.707 -44.189 1.00 6.05 81 LYS A O 1
ATOM 625 N N . VAL A 1 82 ? 7.065 10.094 -43.776 1.00 6.00 82 VAL A N 1
ATOM 626 C CA . VAL A 1 82 ? 7.911 9.291 -42.869 1.00 5.76 82 VAL A CA 1
ATOM 627 C C . VAL A 1 82 ? 7.403 7.862 -43.014 1.00 5.45 82 VAL A C 1
ATOM 628 O O . VAL A 1 82 ? 6.224 7.612 -43.335 1.00 5.39 82 VAL A O 1
ATOM 632 N N . TRP A 1 83 ? 8.337 6.930 -42.913 1.00 5.84 83 TRP A N 1
ATOM 633 C CA . TRP A 1 83 ? 8.012 5.508 -42.902 1.00 5.66 83 TRP A CA 1
ATOM 634 C C . TRP A 1 83 ? 8.641 4.817 -41.704 1.00 5.75 83 TRP A C 1
ATOM 635 O O . TRP A 1 83 ? 9.742 5.199 -41.164 1.00 5.42 83 TRP A O 1
ATOM 646 N N . ALA A 1 84 ? 8.053 3.679 -41.388 1.00 5.87 84 ALA A N 1
ATOM 647 C CA . ALA A 1 84 ? 8.602 2.855 -40.348 1.00 6.13 84 ALA A CA 1
ATOM 648 C C . ALA A 1 84 ? 8.472 1.379 -40.698 1.00 6.21 84 ALA A C 1
ATOM 649 O O . ALA A 1 84 ? 7.428 0.943 -41.222 1.00 7.15 84 ALA A O 1
ATOM 651 N N . ALA A 1 85 ? 9.499 0.599 -40.442 1.00 5.95 85 ALA A N 1
ATOM 652 C CA . ALA A 1 85 ? 9.402 -0.881 -40.470 1.00 5.44 85 ALA A CA 1
ATOM 653 C C . ALA A 1 85 ? 9.143 -1.377 -39.052 1.00 5.38 85 ALA A C 1
ATOM 654 O O . ALA A 1 85 ? 9.892 -1.021 -38.113 1.00 4.97 85 ALA A O 1
ATOM 656 N N . VAL A 1 86 ? 8.149 -2.276 -38.931 1.00 5.40 86 VAL A N 1
ATOM 657 C CA . VAL A 1 86 ? 7.617 -2.668 -37.607 1.00 5.62 86 VAL A CA 1
ATOM 658 C C . VAL A 1 86 ? 7.354 -4.177 -37.556 1.00 5.98 86 VAL A C 1
ATOM 659 O O . VAL A 1 86 ? 7.099 -4.828 -38.575 1.00 6.47 86 VAL A O 1
ATOM 663 N N . GLY A 1 87 ? 7.388 -4.691 -36.348 1.00 6.26 87 GLY A N 1
ATOM 664 C CA . GLY A 1 87 ? 7.219 -6.138 -36.069 1.00 6.62 87 GLY A CA 1
ATOM 665 C C . GLY A 1 87 ? 8.196 -6.438 -34.980 1.00 6.36 87 GLY A C 1
ATOM 666 O O . GLY A 1 87 ? 9.264 -5.857 -34.941 1.00 6.56 87 GLY A O 1
ATOM 667 N N . MET A 1 88 ? 7.862 -7.343 -34.061 1.00 6.80 88 MET A N 1
ATOM 668 C CA A MET A 1 88 ? 8.682 -7.444 -32.844 0.50 6.29 88 MET A CA 1
ATOM 669 C CA B MET A 1 88 ? 8.627 -7.478 -32.796 0.50 6.85 88 MET A CA 1
ATOM 670 C C . MET A 1 88 ? 9.624 -8.609 -32.740 1.00 6.50 88 MET A C 1
ATOM 671 O O . MET A 1 88 ? 10.759 -8.397 -32.369 1.00 6.29 88 MET A O 1
ATOM 680 N N . TYR A 1 89 ? 9.200 -9.855 -33.085 1.00 6.88 89 TYR A N 1
ATOM 681 C CA . TYR A 1 89 ? 10.133 -10.947 -33.019 1.00 7.08 89 TYR A CA 1
ATOM 682 C C . TYR A 1 89 ? 9.954 -11.788 -34.298 1.00 7.25 89 TYR A C 1
ATOM 683 O O . TYR A 1 89 ? 8.894 -11.715 -34.943 1.00 8.41 89 TYR A O 1
ATOM 692 N N . THR A 1 90 ? 10.968 -12.554 -34.650 1.00 7.16 90 THR A N 1
ATOM 693 C CA . THR A 1 90 ? 10.913 -13.441 -35.824 1.00 8.21 90 THR A CA 1
ATOM 694 C C . THR A 1 90 ? 10.693 -14.861 -35.467 1.00 9.17 90 THR A C 1
ATOM 695 O O . THR A 1 90 ? 10.563 -15.669 -36.375 1.00 8.86 90 THR A O 1
ATOM 699 N N . ASN A 1 91 ? 10.665 -15.171 -34.154 1.00 10.04 91 ASN A N 1
ATOM 700 C CA . ASN A 1 91 ? 10.301 -16.508 -33.668 1.00 10.23 91 ASN A CA 1
ATOM 701 C C . ASN A 1 91 ? 8.843 -16.588 -33.304 1.00 11.58 91 ASN A C 1
ATOM 702 O O . ASN A 1 91 ? 8.074 -15.686 -33.646 1.00 10.60 91 ASN A O 1
ATOM 707 N N . SER A 1 92 ? 8.443 -17.654 -32.600 1.00 11.84 92 SER A N 1
ATOM 708 C CA . SER A 1 92 ? 7.005 -17.858 -32.262 1.00 12.00 92 SER A CA 1
ATOM 709 C C . SER A 1 92 ? 6.433 -16.771 -31.317 1.00 11.98 92 SER A C 1
ATOM 710 O O . SER A 1 92 ? 5.209 -16.645 -31.119 1.00 12.43 92 SER A O 1
ATOM 713 N N . TRP A 1 93 ? 7.287 -15.948 -30.759 1.00 10.89 93 TRP A N 1
ATOM 714 C CA . TRP A 1 93 ? 6.834 -15.044 -29.767 1.00 11.42 93 TRP A CA 1
ATOM 715 C C . TRP A 1 93 ? 5.975 -13.894 -30.307 1.00 11.95 93 TRP A C 1
ATOM 716 O O . TRP A 1 93 ? 5.298 -13.232 -29.504 1.00 10.48 93 TRP A O 1
ATOM 727 N N . ASP A 1 94 ? 6.099 -13.596 -31.581 1.00 10.07 94 ASP A N 1
ATOM 728 C CA . ASP A 1 94 ? 5.231 -12.629 -32.266 1.00 9.80 94 ASP A CA 1
ATOM 729 C C . ASP A 1 94 ? 4.484 -13.443 -33.291 1.00 9.71 94 ASP A C 1
ATOM 730 O O . ASP A 1 94 ? 5.099 -13.977 -34.212 1.00 9.71 94 ASP A O 1
ATOM 735 N N . PRO A 1 95 ? 3.183 -13.554 -33.124 1.00 11.84 95 PRO A N 1
ATOM 736 C CA . PRO A 1 95 ? 2.419 -14.360 -34.057 1.00 12.59 95 PRO A CA 1
ATOM 737 C C . PRO A 1 95 ? 2.169 -13.696 -35.423 1.00 12.35 95 PRO A C 1
ATOM 738 O O . PRO A 1 95 ? 1.694 -14.373 -36.339 1.00 12.86 95 PRO A O 1
ATOM 742 N N . ASN A 1 96 ? 2.535 -12.432 -35.581 1.00 9.82 96 ASN A N 1
ATOM 743 C CA . ASN A 1 96 ? 2.220 -11.687 -36.744 1.00 9.90 96 ASN A CA 1
ATOM 744 C C . ASN A 1 96 ? 3.423 -11.357 -37.578 1.00 9.73 96 ASN A C 1
ATOM 745 O O . ASN A 1 96 ? 4.533 -11.172 -37.064 1.00 8.80 96 ASN A O 1
ATOM 750 N N . ASP A 1 97 ? 3.200 -11.231 -38.865 1.00 9.56 97 ASP A N 1
ATOM 751 C CA . ASP A 1 97 ? 4.283 -10.746 -39.768 1.00 10.33 97 ASP A CA 1
ATOM 752 C C . ASP A 1 97 ? 4.571 -9.228 -39.469 1.00 9.20 97 ASP A C 1
ATOM 753 O O . ASP A 1 97 ? 3.763 -8.516 -38.820 1.00 9.41 97 ASP A O 1
ATOM 758 N N . GLY A 1 98 ? 5.694 -8.739 -39.908 1.00 7.60 98 GLY A N 1
ATOM 759 C CA . GLY A 1 98 ? 5.889 -7.271 -39.865 1.00 8.52 98 GLY A CA 1
ATOM 760 C C . GLY A 1 98 ? 5.226 -6.530 -40.971 1.00 7.85 98 GLY A C 1
ATOM 761 O O . GLY A 1 98 ? 4.448 -7.102 -41.738 1.00 7.21 98 GLY A O 1
ATOM 762 N N . ALA A 1 99 ? 5.460 -5.202 -40.988 1.00 7.93 99 ALA A N 1
ATOM 763 C CA . ALA A 1 99 ? 4.894 -4.321 -41.948 1.00 7.42 99 ALA A CA 1
ATOM 764 C C . ALA A 1 99 ? 5.725 -3.076 -42.139 1.00 7.83 99 ALA A C 1
ATOM 765 O O . ALA A 1 99 ? 6.584 -2.743 -41.302 1.00 7.64 99 ALA A O 1
ATOM 767 N N . ILE A 1 100 ? 5.566 -2.483 -43.328 1.00 7.94 100 ILE A N 1
ATOM 768 C CA . ILE A 1 100 ? 6.009 -1.140 -43.558 1.00 7.58 100 ILE A CA 1
ATOM 769 C C . ILE A 1 100 ? 4.820 -0.168 -43.386 1.00 7.27 100 ILE A C 1
ATOM 770 O O . ILE A 1 100 ? 3.797 -0.289 -44.054 1.00 7.03 100 ILE A O 1
ATOM 775 N N . LEU A 1 101 ? 4.976 0.836 -42.497 1.00 6.97 101 LEU A N 1
ATOM 776 C CA . LEU A 1 101 ? 4.000 1.835 -42.306 1.00 7.36 101 LEU A CA 1
ATOM 777 C C . LEU A 1 101 ? 4.404 3.087 -43.051 1.00 7.52 101 LEU A C 1
ATOM 778 O O . LEU A 1 101 ? 5.585 3.419 -43.061 1.00 7.07 101 LEU A O 1
ATOM 783 N N . ARG A 1 102 ? 3.438 3.784 -43.684 1.00 7.52 102 ARG A N 1
ATOM 784 C CA . ARG A 1 102 ? 3.750 5.055 -44.351 1.00 7.93 102 ARG A CA 1
ATOM 785 C C . ARG A 1 102 ? 2.828 6.153 -43.854 1.00 8.13 102 ARG A C 1
ATOM 786 O O . ARG A 1 102 ? 1.646 5.930 -43.660 1.00 7.72 102 ARG A O 1
ATOM 794 N N . SER A 1 103 ? 3.367 7.368 -43.743 1.00 7.67 103 SER A N 1
ATOM 795 C CA . SER A 1 103 ? 2.561 8.478 -43.396 1.00 7.75 103 SER A CA 1
ATOM 796 C C . SER A 1 103 ? 2.938 9.725 -44.242 1.00 7.82 103 SER A C 1
ATOM 797 O O . SER A 1 103 ? 4.096 9.915 -44.616 1.00 7.85 103 SER A O 1
ATOM 800 N N . SER A 1 104 ? 1.931 10.565 -44.473 1.00 8.07 104 SER A N 1
ATOM 801 C CA A SER A 1 104 ? 2.111 11.837 -45.180 0.50 8.54 104 SER A CA 1
ATOM 802 C CA B SER A 1 104 ? 2.144 11.838 -45.172 0.50 8.50 104 SER A CA 1
ATOM 803 C C . SER A 1 104 ? 1.831 13.017 -44.253 1.00 8.56 104 SER A C 1
ATOM 804 O O . SER A 1 104 ? 1.756 14.174 -44.691 1.00 8.59 104 SER A O 1
ATOM 809 N N . ASP A 1 105 ? 1.731 12.743 -42.944 1.00 8.20 105 ASP A N 1
ATOM 810 C CA . ASP A 1 105 ? 1.530 13.821 -41.925 1.00 8.64 105 ASP A CA 1
ATOM 811 C C . ASP A 1 105 ? 2.428 13.638 -40.683 1.00 8.04 105 ASP A C 1
ATOM 812 O O . ASP A 1 105 ? 2.022 13.882 -39.531 1.00 7.40 105 ASP A O 1
ATOM 817 N N . GLN A 1 106 ? 3.653 13.165 -40.934 1.00 8.31 106 GLN A N 1
ATOM 818 C CA . GLN A 1 106 ? 4.687 13.010 -39.886 1.00 8.09 106 GLN A CA 1
ATOM 819 C C . GLN A 1 106 ? 4.206 12.076 -38.736 1.00 8.11 106 GLN A C 1
ATOM 820 O O . GLN A 1 106 ? 4.587 12.240 -37.569 1.00 7.18 106 GLN A O 1
ATOM 826 N N . GLY A 1 107 ? 3.407 11.102 -39.132 1.00 8.43 107 GLY A N 1
ATOM 827 C CA . GLY A 1 107 ? 3.031 9.975 -38.277 1.00 8.81 107 GLY A CA 1
ATOM 828 C C . GLY A 1 107 ? 1.819 10.229 -37.408 1.00 9.42 107 GLY A C 1
ATOM 829 O O . GLY A 1 107 ? 1.525 9.430 -36.565 1.00 9.28 107 GLY A O 1
ATOM 830 N N . ALA A 1 108 ? 1.083 11.294 -37.723 1.00 10.06 108 ALA A N 1
ATOM 831 C C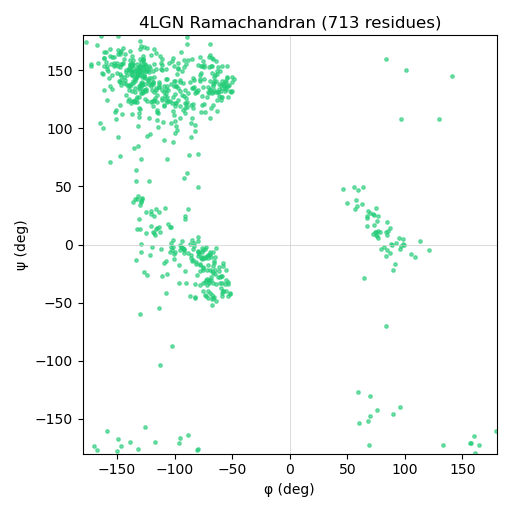A . ALA A 1 108 ? -0.245 11.466 -37.147 1.00 11.07 108 ALA A CA 1
ATOM 832 C C . ALA A 1 108 ? -1.178 10.387 -37.631 1.00 10.81 108 ALA A C 1
ATOM 833 O O . ALA A 1 108 ? -1.952 9.845 -36.861 1.00 12.71 108 ALA A O 1
ATOM 835 N N . THR A 1 109 ? -1.164 10.111 -38.899 1.00 10.33 109 THR A N 1
ATOM 836 C CA . THR A 1 109 ? -1.955 9.000 -39.453 1.00 10.09 109 THR A CA 1
ATOM 837 C C . THR A 1 109 ? -1.106 8.129 -40.325 1.00 9.79 109 THR A C 1
ATOM 838 O O . THR A 1 109 ? -0.117 8.601 -40.875 1.00 11.04 109 THR A O 1
ATOM 842 N N . TRP A 1 110 ? -1.459 6.833 -40.466 1.00 9.28 110 TRP A N 1
ATOM 843 C CA . TRP A 1 110 ? -0.639 5.910 -41.283 1.00 9.08 110 TRP A CA 1
ATOM 844 C C . TRP A 1 110 ? -1.442 4.942 -42.155 1.00 10.04 110 TRP A C 1
ATOM 845 O O . TRP A 1 110 ? -2.603 4.656 -41.816 1.00 8.99 110 TRP A O 1
ATOM 856 N N . GLN A 1 111 ? -0.805 4.414 -43.206 1.00 9.95 111 GLN A N 1
ATOM 857 C CA . GLN A 1 111 ? -1.333 3.297 -43.951 1.00 11.47 111 GLN A CA 1
ATOM 858 C C . GLN A 1 111 ? -0.321 2.148 -43.752 1.00 10.76 111 GLN A C 1
ATOM 859 O O . GLN A 1 111 ? 0.911 2.360 -43.597 1.00 10.27 111 GLN A O 1
ATOM 865 N N . ILE A 1 112 ? -0.845 0.959 -43.803 1.00 9.55 112 ILE A N 1
ATOM 866 C CA . ILE A 1 112 ? -0.090 -0.240 -43.461 1.00 9.49 112 ILE A CA 1
ATOM 867 C C . ILE A 1 112 ? 0.047 -1.187 -44.666 1.00 9.47 112 ILE A C 1
ATOM 868 O O . ILE A 1 112 ? -0.943 -1.503 -45.293 1.00 9.00 112 ILE A O 1
ATOM 873 N N . THR A 1 113 ? 1.279 -1.584 -45.011 1.00 8.51 113 THR A N 1
ATOM 874 C CA . THR A 1 113 ? 1.568 -2.678 -45.908 1.00 8.98 113 THR A CA 1
ATOM 875 C C . THR A 1 113 ? 2.275 -3.845 -45.171 1.00 8.60 113 THR A C 1
ATOM 876 O O . THR A 1 113 ? 3.465 -3.805 -44.953 1.00 7.86 113 THR A O 1
ATOM 880 N N . PRO A 1 114 ? 1.513 -4.906 -44.831 1.00 9.33 114 PRO A N 1
ATOM 881 C CA . PRO A 1 114 ? 2.156 -6.037 -44.207 1.00 9.91 114 PRO A CA 1
ATOM 882 C C . PRO A 1 114 ? 3.156 -6.650 -45.154 1.00 10.11 114 PRO A C 1
ATOM 883 O O . PRO A 1 114 ? 2.929 -6.612 -46.370 1.00 10.64 114 PRO A O 1
ATOM 887 N N . LEU A 1 115 ? 4.209 -7.220 -44.605 1.00 9.55 115 LEU A N 1
ATOM 888 C CA . LEU A 1 115 ? 5.250 -7.910 -45.327 1.00 9.67 115 LEU A CA 1
ATOM 889 C C . LEU A 1 115 ? 4.984 -9.365 -45.192 1.00 10.18 115 LEU A C 1
ATOM 890 O O . LEU A 1 115 ? 4.316 -9.775 -44.272 1.00 10.64 115 LEU A O 1
ATOM 895 N N . PRO A 1 116 ? 5.557 -10.166 -46.088 1.00 9.67 116 PRO A N 1
ATOM 896 C CA . PRO A 1 116 ? 5.262 -11.585 -45.993 1.00 10.12 116 PRO A CA 1
ATOM 897 C C . PRO A 1 116 ? 6.202 -12.338 -45.079 1.00 10.71 116 PRO A C 1
ATOM 898 O O . PRO A 1 116 ? 6.455 -13.527 -45.302 1.00 13.43 116 PRO A O 1
ATOM 902 N N . PHE A 1 117 ? 6.723 -11.700 -44.053 1.00 9.74 117 PHE A N 1
ATOM 903 C CA . PHE A 1 117 ? 7.704 -12.315 -43.132 1.00 9.52 117 PHE A CA 1
ATOM 904 C C . PHE A 1 117 ? 7.719 -11.489 -41.866 1.00 9.10 117 PHE A C 1
ATOM 905 O O . PHE A 1 117 ? 7.282 -10.307 -41.861 1.00 7.75 117 PHE A O 1
ATOM 913 N N . LYS A 1 118 ? 8.211 -12.103 -40.801 1.00 8.37 118 LYS A N 1
ATOM 914 C CA . LYS A 1 118 ? 8.279 -11.394 -39.518 1.00 8.56 118 LYS A CA 1
ATOM 915 C C . LYS A 1 118 ? 9.495 -10.436 -39.455 1.00 8.04 118 LYS A C 1
ATOM 916 O O . LYS A 1 118 ? 10.474 -10.599 -40.184 1.00 8.12 118 LYS A O 1
ATOM 922 N N . LEU A 1 119 ? 9.373 -9.400 -38.624 1.00 8.42 119 LEU A N 1
ATOM 923 C CA . LEU A 1 119 ? 10.470 -8.459 -38.284 1.00 8.41 119 LEU A CA 1
ATOM 924 C C . LEU A 1 119 ? 10.838 -8.521 -36.833 1.00 8.73 119 LEU A C 1
ATOM 925 O O . LEU A 1 119 ? 10.104 -9.084 -35.989 1.00 8.02 119 LEU A O 1
ATOM 930 N N . GLY A 1 120 ? 12.010 -7.949 -36.527 1.00 8.86 120 GLY A N 1
ATOM 931 C CA . GLY A 1 120 ? 12.680 -8.143 -35.244 1.00 8.24 120 GLY A CA 1
ATOM 932 C C . GLY A 1 120 ? 12.971 -6.871 -34.444 1.00 8.09 120 GLY A C 1
ATOM 933 O O . GLY A 1 120 ? 14.078 -6.621 -33.975 1.00 7.33 120 GLY A O 1
ATOM 934 N N . GLY A 1 121 ? 11.936 -6.101 -34.212 1.00 7.36 121 GLY A N 1
ATOM 935 C CA . GLY A 1 121 ? 12.044 -4.888 -33.417 1.00 7.49 121 GLY A CA 1
ATOM 936 C C . GLY A 1 121 ? 12.671 -5.067 -32.012 1.00 7.48 121 GLY A C 1
ATOM 937 O O . GLY A 1 121 ? 13.371 -4.191 -31.483 1.00 6.34 121 GLY A O 1
ATOM 938 N N . ASN A 1 122 ? 12.403 -6.223 -31.389 1.00 7.73 122 ASN A N 1
ATOM 939 C CA . ASN A 1 122 ? 13.040 -6.533 -30.130 1.00 8.01 122 ASN A CA 1
ATOM 940 C C . ASN A 1 122 ? 13.958 -7.758 -30.210 1.00 8.71 122 ASN A C 1
ATOM 941 O O . ASN A 1 122 ? 14.125 -8.510 -29.222 1.00 9.80 122 ASN A O 1
ATOM 946 N N . MET A 1 123 ? 14.559 -7.994 -31.364 1.00 9.47 123 MET A N 1
ATOM 947 C CA . MET A 1 123 ? 15.559 -9.073 -31.474 1.00 8.32 123 MET A CA 1
ATOM 948 C C . MET A 1 123 ? 17.048 -8.611 -31.287 1.00 7.59 123 MET A C 1
ATOM 949 O O . MET A 1 123 ? 17.368 -7.439 -31.404 1.00 7.35 123 MET A O 1
ATOM 954 N N . PRO A 1 124 ? 17.986 -9.578 -31.084 1.00 7.59 124 PRO A N 1
ATOM 955 C CA . PRO A 1 124 ? 19.394 -9.257 -31.256 1.00 7.73 124 PRO A CA 1
ATOM 956 C C . PRO A 1 124 ? 19.696 -8.554 -32.586 1.00 7.13 124 PRO A C 1
ATOM 957 O O . PRO A 1 124 ? 19.067 -8.846 -33.602 1.00 6.40 124 PRO A O 1
ATOM 961 N N . GLY A 1 125 ? 20.588 -7.564 -32.519 1.00 7.06 125 GLY A N 1
ATOM 962 C CA . GLY A 1 125 ? 20.977 -6.759 -33.651 1.00 7.18 125 GLY A CA 1
ATOM 963 C C . GLY A 1 125 ? 20.137 -5.520 -33.944 1.00 6.68 125 GLY A C 1
ATOM 964 O O . GLY A 1 125 ? 20.483 -4.768 -34.841 1.00 6.81 125 GLY A O 1
ATOM 965 N N . ARG A 1 126 ? 19.087 -5.245 -33.133 1.00 6.63 126 ARG A N 1
ATOM 966 C CA . ARG A 1 126 ? 18.137 -4.187 -33.369 1.00 6.27 126 ARG A CA 1
ATOM 967 C C . ARG A 1 126 ? 18.749 -2.767 -33.382 1.00 6.19 126 ARG A C 1
ATOM 968 O O . ARG A 1 126 ? 18.154 -1.830 -33.924 1.00 6.29 126 ARG A O 1
ATOM 976 N N . GLY A 1 127 ? 19.885 -2.586 -32.758 1.00 5.52 127 GLY A N 1
ATOM 977 C CA . GLY A 1 127 ? 20.563 -1.280 -32.736 1.00 5.62 127 GLY A CA 1
ATOM 978 C C . GLY A 1 127 ? 21.277 -0.983 -34.032 1.00 5.69 127 GLY A C 1
ATOM 979 O O . GLY A 1 127 ? 21.641 0.216 -34.280 1.00 5.92 127 GLY A O 1
ATOM 980 N N . MET A 1 128 ? 21.419 -1.982 -34.927 1.00 5.70 128 MET A N 1
ATOM 981 C CA . MET A 1 128 ? 22.029 -1.735 -36.235 1.00 5.76 128 MET A CA 1
ATOM 982 C C . MET A 1 128 ? 20.993 -1.048 -37.147 1.00 5.89 128 MET A C 1
ATOM 983 O O . MET A 1 128 ? 19.757 -1.363 -37.071 1.00 5.79 128 MET A O 1
ATOM 988 N N . GLY A 1 129 ? 21.469 -0.170 -38.007 1.00 5.57 129 GLY A N 1
ATOM 989 C CA . GLY A 1 129 ? 20.565 0.508 -38.960 1.00 6.31 129 GLY A CA 1
ATOM 990 C C . GLY A 1 129 ? 21.095 1.817 -39.449 1.00 6.89 129 GLY A C 1
ATOM 991 O O . GLY A 1 129 ? 22.259 2.124 -39.169 1.00 7.23 129 GLY A O 1
ATOM 992 N N . GLU A 1 130 ? 20.252 2.581 -40.156 1.00 7.13 130 GLU A N 1
ATOM 993 C CA . GLU A 1 130 ? 18.843 2.223 -40.433 1.00 7.08 130 GLU A CA 1
ATOM 994 C C . GLU A 1 130 ? 18.702 1.282 -41.601 1.00 6.96 130 GLU A C 1
ATOM 995 O O . GLU A 1 130 ? 19.197 1.514 -42.690 1.00 7.66 130 GLU A O 1
ATOM 1001 N N . ARG A 1 131 ? 17.945 0.214 -41.385 1.00 7.12 131 ARG A N 1
ATOM 1002 C CA . ARG A 1 131 ? 17.587 -0.755 -42.384 1.00 7.35 131 ARG A CA 1
ATOM 1003 C C . ARG A 1 131 ? 16.733 -0.230 -43.534 1.00 7.39 131 ARG A C 1
ATOM 1004 O O . ARG A 1 131 ? 16.892 -0.700 -44.644 1.00 7.42 131 ARG A O 1
ATOM 1012 N N . LEU A 1 132 ? 15.875 0.724 -43.228 1.00 7.32 132 LEU A N 1
ATOM 1013 C CA . LEU A 1 132 ? 14.972 1.301 -44.163 1.00 7.10 132 LEU A CA 1
ATOM 1014 C C . LEU A 1 132 ? 15.568 2.676 -44.636 1.00 6.91 132 LEU A C 1
ATOM 1015 O O . LEU A 1 132 ? 16.007 3.464 -43.818 1.00 6.73 132 LEU A O 1
ATOM 1020 N N . ALA A 1 133 ? 15.504 2.943 -45.962 1.00 6.57 133 ALA A N 1
ATOM 1021 C CA . ALA A 1 133 ? 16.052 4.195 -46.528 1.00 6.26 133 ALA A CA 1
ATOM 1022 C C . ALA A 1 133 ? 15.290 4.657 -47.716 1.00 6.11 133 ALA A C 1
ATOM 1023 O O . ALA A 1 133 ? 14.822 3.806 -48.525 1.00 6.91 133 ALA A O 1
ATOM 1025 N N . VAL A 1 134 ? 15.110 5.974 -47.793 1.00 5.87 134 VAL A N 1
ATOM 1026 C CA . VAL A 1 134 ? 14.460 6.626 -48.940 1.00 6.11 134 VAL A CA 1
ATOM 1027 C C . VAL A 1 134 ? 15.455 7.288 -49.848 1.00 5.98 134 VAL A C 1
ATOM 1028 O O . VAL A 1 134 ? 16.362 7.929 -49.381 1.00 6.09 134 VAL A O 1
ATOM 1032 N N . ASP A 1 135 ? 15.281 7.153 -51.160 1.00 5.93 135 ASP A N 1
ATOM 1033 C CA . ASP A 1 135 ? 16.225 7.756 -52.124 1.00 6.27 135 ASP A CA 1
ATOM 1034 C C . ASP A 1 135 ? 16.118 9.248 -52.074 1.00 6.87 135 ASP A C 1
ATOM 1035 O O . ASP A 1 135 ? 15.037 9.787 -52.323 1.00 6.53 135 ASP A O 1
ATOM 1040 N N . PRO A 1 136 ? 17.194 9.941 -51.694 1.00 7.40 136 PRO A N 1
ATOM 1041 C CA . PRO A 1 136 ? 17.118 11.401 -51.581 1.00 7.69 136 PRO A CA 1
ATOM 1042 C C . PRO A 1 136 ? 16.964 12.242 -52.897 1.00 7.77 136 PRO A C 1
ATOM 1043 O O . PRO A 1 136 ? 16.784 13.456 -52.862 1.00 7.44 136 PRO A O 1
ATOM 1047 N N . ASN A 1 137 ? 17.049 11.585 -54.040 1.00 7.39 137 ASN A N 1
ATOM 1048 C CA . ASN A 1 137 ? 16.742 12.134 -55.341 1.00 7.12 137 ASN A CA 1
ATOM 1049 C C . ASN A 1 137 ? 15.424 11.701 -55.941 1.00 7.38 137 ASN A C 1
ATOM 1050 O O . ASN A 1 137 ? 15.060 12.183 -56.988 1.00 8.50 137 ASN A O 1
ATOM 1055 N N . ASN A 1 138 ? 14.688 10.782 -55.345 1.00 7.22 138 ASN A N 1
ATOM 1056 C CA . ASN A 1 138 ? 13.398 10.347 -55.877 1.00 6.83 138 ASN A CA 1
ATOM 1057 C C . ASN A 1 138 ? 12.652 9.600 -54.796 1.00 6.56 138 ASN A C 1
ATOM 1058 O O . ASN A 1 138 ? 12.939 8.361 -54.591 1.00 6.89 138 ASN A O 1
ATOM 1063 N N . ASP A 1 139 ? 11.660 10.215 -54.191 1.00 6.29 139 ASP A N 1
ATOM 1064 C CA . ASP A 1 139 ? 11.034 9.643 -52.973 1.00 6.32 139 ASP A CA 1
ATOM 1065 C C . ASP A 1 139 ? 10.032 8.538 -53.275 1.00 6.45 139 ASP A C 1
ATOM 1066 O O . ASP A 1 139 ? 9.289 8.088 -52.403 1.00 6.42 139 ASP A O 1
ATOM 1071 N N . ASN A 1 140 ? 9.946 8.137 -54.538 1.00 6.46 140 ASN A N 1
ATOM 1072 C CA . ASN A 1 140 ? 9.195 6.919 -54.830 1.00 6.54 140 ASN A CA 1
ATOM 1073 C C . ASN A 1 140 ? 9.966 5.691 -54.447 1.00 6.65 140 ASN A C 1
ATOM 1074 O O . ASN A 1 140 ? 9.358 4.582 -54.372 1.00 6.28 140 ASN A O 1
ATOM 1079 N N . ILE A 1 141 ? 11.289 5.818 -54.317 1.00 6.78 141 ILE A N 1
ATOM 1080 C CA . ILE A 1 141 ? 12.145 4.659 -54.214 1.00 7.71 141 ILE A CA 1
ATOM 1081 C C . ILE A 1 141 ? 12.655 4.470 -52.785 1.00 7.40 141 ILE A C 1
ATOM 1082 O O . ILE A 1 141 ? 13.223 5.428 -52.183 1.00 8.16 141 ILE A O 1
ATOM 1087 N N . LEU A 1 142 ? 12.374 3.282 -52.241 1.00 6.67 142 LEU A N 1
ATOM 1088 C CA . LEU A 1 142 ? 12.848 2.917 -50.868 1.00 6.25 142 LEU A CA 1
ATOM 1089 C C . LEU A 1 142 ? 13.457 1.545 -50.923 1.00 6.41 142 LEU A C 1
ATOM 1090 O O . LEU A 1 142 ? 12.991 0.668 -51.723 1.00 6.33 142 LEU A O 1
ATOM 1095 N N . TYR A 1 143 ? 14.470 1.324 -50.078 1.00 6.69 143 TYR A N 1
ATOM 1096 C CA . TYR A 1 143 ? 15.060 -0.026 -49.892 1.00 6.68 143 TYR A CA 1
ATOM 1097 C C . TYR A 1 143 ? 14.909 -0.382 -48.418 1.00 6.35 143 TYR A C 1
ATOM 1098 O O . TYR A 1 143 ? 14.824 0.464 -47.547 1.00 6.99 143 TYR A O 1
ATOM 1107 N N . PHE A 1 144 ? 14.823 -1.666 -48.156 1.00 6.07 144 PHE A N 1
ATOM 1108 C CA . PHE A 1 144 ? 14.762 -2.172 -46.777 1.00 6.16 144 PHE A CA 1
ATOM 1109 C C . PHE A 1 144 ? 15.645 -3.392 -46.629 1.00 6.15 144 PHE A C 1
ATOM 1110 O O . PHE A 1 144 ? 15.478 -4.374 -47.348 1.00 6.89 144 PHE A O 1
ATOM 1118 N N . GLY A 1 145 ? 16.590 -3.349 -45.695 1.00 6.14 145 GLY A N 1
ATOM 1119 C CA . GLY A 1 145 ? 17.359 -4.539 -45.351 1.00 6.43 145 GLY A CA 1
ATOM 1120 C C . GLY A 1 145 ? 16.650 -5.423 -44.328 1.00 6.82 145 GLY A C 1
ATOM 1121 O O . GLY A 1 145 ? 16.297 -4.966 -43.242 1.00 6.23 145 GLY A O 1
ATOM 1122 N N . ALA A 1 146 ? 16.328 -6.658 -44.772 1.00 7.16 146 ALA A N 1
ATOM 1123 C CA . ALA A 1 146 ? 15.518 -7.590 -44.003 1.00 7.33 146 ALA A CA 1
ATOM 1124 C C . ALA A 1 146 ? 16.347 -8.595 -43.215 1.00 7.55 146 ALA A C 1
ATOM 1125 O O . ALA A 1 146 ? 17.491 -8.891 -43.565 1.00 7.94 146 ALA A O 1
ATOM 1127 N N . PRO A 1 147 ? 15.778 -9.155 -42.145 1.00 8.56 147 PRO A N 1
ATOM 1128 C CA . PRO A 1 147 ? 16.440 -10.150 -41.356 1.00 8.20 147 PRO A CA 1
ATOM 1129 C C . PRO A 1 147 ? 16.128 -11.523 -41.934 1.00 8.06 147 PRO A C 1
ATOM 1130 O O . PRO A 1 147 ? 15.360 -11.636 -42.889 1.00 8.11 147 PRO A O 1
ATOM 1134 N N . SER A 1 148 ? 16.704 -12.555 -41.323 1.00 7.24 148 SER A N 1
ATOM 1135 C CA . SER A 1 148 ? 16.173 -13.928 -41.415 1.00 7.56 148 SER A CA 1
ATOM 1136 C C . SER A 1 148 ? 16.492 -14.605 -42.744 1.00 8.32 148 SER A C 1
ATOM 1137 O O . SER A 1 148 ? 15.934 -15.676 -43.024 1.00 7.80 148 SER A O 1
ATOM 1140 N N . GLY A 1 149 ? 17.384 -13.977 -43.526 1.00 8.08 149 GLY A N 1
ATOM 1141 C CA . GLY A 1 149 ? 17.734 -14.439 -44.878 1.00 8.66 149 GLY A CA 1
ATOM 1142 C C . GLY A 1 149 ? 16.777 -13.985 -45.969 1.00 8.58 149 GLY A C 1
ATOM 1143 O O . GLY A 1 149 ? 16.837 -14.516 -47.106 1.00 8.71 149 GLY A O 1
ATOM 1144 N N . LYS A 1 150 ? 15.886 -13.056 -45.638 1.00 9.01 150 LYS A N 1
ATOM 1145 C CA . LYS A 1 150 ? 14.950 -12.440 -46.633 1.00 9.83 150 LYS A CA 1
ATOM 1146 C C . LYS A 1 150 ? 15.602 -11.434 -47.548 1.00 8.20 150 LYS A C 1
ATOM 1147 O O . LYS A 1 150 ? 15.017 -11.037 -48.579 1.00 8.05 150 LYS A O 1
ATOM 1153 N N . GLY A 1 151 ? 16.821 -11.037 -47.230 1.00 8.06 151 GLY A N 1
ATOM 1154 C CA . GLY A 1 151 ? 17.632 -10.224 -48.095 1.00 8.19 151 GLY A CA 1
ATOM 1155 C C . GLY A 1 151 ? 17.262 -8.755 -48.172 1.00 8.08 151 GLY A C 1
ATOM 1156 O O . GLY A 1 151 ? 16.847 -8.130 -47.166 1.00 9.21 151 GLY A O 1
ATOM 1157 N N . LEU A 1 152 ? 17.375 -8.208 -49.350 1.00 7.39 152 LEU A N 1
ATOM 1158 C CA . LEU A 1 152 ? 17.102 -6.774 -49.563 1.00 7.16 152 LEU A CA 1
ATOM 1159 C C . LEU A 1 152 ? 15.790 -6.602 -50.324 1.00 7.24 152 LEU A C 1
ATOM 1160 O O . LEU A 1 152 ? 15.636 -7.232 -51.406 1.00 7.03 152 LEU A O 1
ATOM 1165 N N . TRP A 1 153 ? 14.888 -5.721 -49.818 1.00 7.15 153 TRP A N 1
ATOM 1166 C CA . TRP A 1 153 ? 13.617 -5.419 -50.442 1.00 7.18 153 TRP A CA 1
ATOM 1167 C C . TRP A 1 153 ? 13.564 -3.990 -51.012 1.00 7.28 153 TRP A C 1
ATOM 1168 O O . TRP A 1 153 ? 14.327 -3.111 -50.589 1.00 6.68 153 TRP A O 1
ATOM 1179 N N . ARG A 1 154 ? 12.727 -3.770 -52.022 1.00 7.57 154 ARG A N 1
ATOM 1180 C CA . ARG A 1 154 ? 12.572 -2.415 -52.585 1.00 8.15 154 ARG A CA 1
ATOM 1181 C C . ARG A 1 154 ? 11.100 -2.048 -52.857 1.00 8.07 154 ARG A C 1
ATOM 1182 O O . ARG A 1 154 ? 10.283 -2.910 -53.150 1.00 7.67 154 ARG A O 1
ATOM 1190 N N . SER A 1 155 ? 10.775 -0.755 -52.755 1.00 7.85 155 SER A N 1
ATOM 1191 C CA . SER A 1 155 ? 9.500 -0.205 -53.217 1.00 7.61 155 SER A CA 1
ATOM 1192 C C . SER A 1 155 ? 9.806 0.879 -54.244 1.00 7.81 155 SER A C 1
ATOM 1193 O O . SER A 1 155 ? 10.790 1.609 -54.064 1.00 6.79 155 SER A O 1
ATOM 1196 N N . THR A 1 156 ? 9.035 0.913 -55.329 1.00 8.31 156 THR A N 1
ATOM 1197 C CA . THR A 1 156 ? 9.180 1.950 -56.273 1.00 9.57 156 THR A CA 1
ATOM 1198 C C . THR A 1 156 ? 7.928 2.798 -56.315 1.00 9.97 156 THR A C 1
ATOM 1199 O O . THR A 1 156 ? 7.750 3.630 -57.246 1.00 10.35 156 THR A O 1
ATOM 1203 N N . ASP A 1 157 ? 7.067 2.644 -55.314 1.00 8.82 157 ASP A N 1
ATOM 1204 C CA . ASP A 1 157 ? 5.797 3.413 -55.248 1.00 9.04 157 ASP A CA 1
ATOM 1205 C C . ASP A 1 157 ? 5.656 4.083 -53.913 1.00 8.88 157 ASP A C 1
ATOM 1206 O O . ASP A 1 157 ? 4.555 4.197 -53.373 1.00 9.40 157 ASP A O 1
ATOM 1211 N N . SER A 1 158 ? 6.777 4.610 -53.428 1.00 9.16 158 SER A N 1
ATOM 1212 C CA . SER A 1 158 ? 6.827 5.348 -52.191 1.00 8.42 158 SER A CA 1
ATOM 1213 C C . SER A 1 158 ? 6.321 4.552 -50.994 1.00 7.82 158 SER A C 1
ATOM 1214 O O . SER A 1 158 ? 5.756 5.088 -50.044 1.00 7.20 158 SER A O 1
ATOM 1217 N N . GLY A 1 159 ? 6.656 3.279 -50.990 1.00 8.64 159 GLY A N 1
ATOM 1218 C CA . GLY A 1 159 ? 6.430 2.400 -49.850 1.00 9.01 159 GLY A CA 1
ATOM 1219 C C . GLY A 1 159 ? 5.135 1.671 -49.731 1.00 9.21 159 GLY A C 1
ATOM 1220 O O . GLY A 1 159 ? 4.919 1.007 -48.702 1.00 9.16 159 GLY A O 1
ATOM 1221 N N . ALA A 1 160 ? 4.214 1.875 -50.699 1.00 8.91 160 ALA A N 1
ATOM 1222 C CA . ALA A 1 160 ? 2.936 1.225 -50.714 1.00 8.64 160 ALA A CA 1
ATOM 1223 C C . ALA A 1 160 ? 3.058 -0.269 -50.991 1.00 9.36 160 ALA A C 1
ATOM 1224 O O . ALA A 1 160 ? 2.363 -1.095 -50.368 1.00 9.36 160 ALA A O 1
ATOM 1226 N N . THR A 1 161 ? 3.936 -0.641 -51.936 1.00 9.19 161 THR A N 1
ATOM 1227 C CA . THR A 1 161 ? 4.166 -2.071 -52.221 1.00 9.22 161 THR A CA 1
ATOM 1228 C C . THR A 1 161 ? 5.661 -2.369 -52.252 1.00 9.12 161 THR A C 1
ATOM 1229 O O . THR A 1 161 ? 6.473 -1.494 -52.567 1.00 9.29 161 THR A O 1
ATOM 1233 N N . TRP A 1 162 ? 6.009 -3.627 -51.931 1.00 8.48 162 TRP A N 1
ATOM 1234 C CA . TRP A 1 162 ? 7.413 -4.078 -51.700 1.00 8.68 162 TRP A CA 1
ATOM 1235 C C . TRP A 1 162 ? 7.628 -5.413 -52.412 1.00 9.11 162 TRP A C 1
ATOM 1236 O O . TRP A 1 162 ? 6.709 -6.270 -52.367 1.00 10.91 162 TRP A O 1
ATOM 1247 N N . SER A 1 163 ? 8.787 -5.604 -53.014 1.00 9.77 163 SER A N 1
ATOM 1248 C CA . SER A 1 163 ? 9.250 -6.926 -53.366 1.00 11.57 163 SER A CA 1
ATOM 1249 C C . SER A 1 163 ? 10.738 -7.071 -53.308 1.00 11.26 163 SER A C 1
ATOM 1250 O O . SER A 1 163 ? 11.518 -6.102 -53.153 1.00 10.35 163 SER A O 1
ATOM 1253 N N . GLN A 1 164 ? 11.140 -8.315 -53.334 1.00 11.00 164 GLN A N 1
ATOM 1254 C CA . GLN A 1 164 ? 12.537 -8.655 -53.055 1.00 10.13 164 GLN A CA 1
ATOM 1255 C C . GLN A 1 164 ? 13.399 -8.279 -54.224 1.00 10.49 164 GLN A C 1
ATOM 1256 O O . GLN A 1 164 ? 13.011 -8.476 -55.403 1.00 9.27 164 GLN A O 1
ATOM 1262 N N . MET A 1 165 ? 14.609 -7.797 -53.946 1.00 10.25 165 MET A N 1
ATOM 1263 C CA . MET A 1 165 ? 15.670 -7.614 -54.943 1.00 11.15 165 MET A CA 1
ATOM 1264 C C . MET A 1 165 ? 16.422 -8.947 -55.065 1.00 11.94 165 MET A C 1
ATOM 1265 O O . MET A 1 165 ? 17.392 -9.214 -54.343 1.00 12.27 165 MET A O 1
ATOM 1270 N N . THR A 1 166 ? 15.992 -9.780 -55.996 1.00 12.95 166 THR A N 1
ATOM 1271 C CA . THR A 1 166 ? 16.439 -11.156 -56.044 1.00 14.10 166 THR A CA 1
ATOM 1272 C C . THR A 1 166 ? 17.828 -11.226 -56.609 1.00 14.95 166 THR A C 1
ATOM 1273 O O . THR A 1 166 ? 18.448 -12.253 -56.500 1.00 15.08 166 THR A O 1
ATOM 1277 N N . ASN A 1 167 ? 18.335 -10.124 -57.170 1.00 12.62 167 ASN A N 1
ATOM 1278 C CA . ASN A 1 167 ? 19.718 -10.092 -57.599 1.00 12.65 167 ASN A CA 1
ATOM 1279 C C . ASN A 1 167 ? 20.704 -9.775 -56.495 1.00 12.22 167 ASN A C 1
ATOM 1280 O O . ASN A 1 167 ? 21.875 -9.621 -56.787 1.00 12.93 167 ASN A O 1
ATOM 1285 N N . PHE A 1 168 ? 20.250 -9.581 -55.235 1.00 10.84 168 PHE A N 1
ATOM 1286 C CA . PHE A 1 168 ? 21.212 -9.077 -54.215 1.00 9.89 168 PHE A CA 1
ATOM 1287 C C . PHE A 1 168 ? 22.024 -10.272 -53.721 1.00 10.36 168 PHE A C 1
ATOM 1288 O O . PHE A 1 168 ? 21.474 -11.346 -53.535 1.00 11.79 168 PHE A O 1
ATOM 1296 N N . PRO A 1 169 ? 23.336 -10.149 -53.652 1.00 10.85 169 PRO A N 1
ATOM 1297 C CA . PRO A 1 169 ? 24.088 -11.388 -53.551 1.00 11.03 169 PRO A CA 1
ATOM 1298 C C . PRO A 1 169 ? 24.288 -11.959 -52.194 1.00 11.46 169 PRO A C 1
ATOM 1299 O O . PRO A 1 169 ? 24.784 -13.073 -52.132 1.00 12.04 169 PRO A O 1
ATOM 1303 N N . ASP A 1 170 ? 23.950 -11.277 -51.113 1.00 9.84 170 ASP A N 1
ATOM 1304 C CA . ASP A 1 170 ? 24.274 -11.827 -49.770 1.00 10.52 170 ASP A CA 1
ATOM 1305 C C . ASP A 1 170 ? 23.195 -11.447 -48.771 1.00 10.03 170 ASP A C 1
ATOM 1306 O O . ASP A 1 170 ? 23.059 -10.263 -48.461 1.00 8.59 170 ASP A O 1
ATOM 1311 N N . VAL A 1 171 ? 22.436 -12.447 -48.299 1.00 9.90 171 VAL A N 1
ATOM 1312 C CA . VAL A 1 171 ? 21.320 -12.202 -47.374 1.00 9.83 171 VAL A CA 1
ATOM 1313 C C . VAL A 1 171 ? 21.761 -12.088 -45.914 1.00 9.22 171 VAL A C 1
ATOM 1314 O O . VAL A 1 171 ? 20.935 -11.811 -45.033 1.00 8.68 171 VAL A O 1
ATOM 1318 N N . GLY A 1 172 ? 23.058 -12.248 -45.698 1.00 8.77 172 GLY A N 1
ATOM 1319 C CA . GLY A 1 172 ? 23.690 -12.229 -44.374 1.00 8.31 172 GLY A CA 1
ATOM 1320 C C . GLY A 1 172 ? 23.986 -13.666 -43.896 1.00 7.85 172 GLY A C 1
ATOM 1321 O O . GLY A 1 172 ? 23.237 -14.596 -44.218 1.00 7.08 172 GLY A O 1
ATOM 1322 N N . THR A 1 173 ? 25.040 -13.793 -43.094 1.00 8.11 173 THR A N 1
ATOM 1323 C CA . THR A 1 173 ? 25.510 -15.110 -42.577 1.00 8.95 173 THR A CA 1
ATOM 1324 C C . THR A 1 173 ? 25.575 -15.149 -41.056 1.00 9.05 173 THR A C 1
ATOM 1325 O O . THR A 1 173 ? 25.409 -16.206 -40.482 1.00 8.02 173 THR A O 1
ATOM 1329 N N . TYR A 1 174 ? 25.754 -13.986 -40.411 1.00 8.48 174 TYR A N 1
ATOM 1330 C CA . TYR A 1 174 ? 25.933 -13.894 -38.970 1.00 9.14 174 TYR A CA 1
ATOM 1331 C C . TYR A 1 174 ? 24.659 -14.206 -38.171 1.00 9.51 174 TYR A C 1
ATOM 1332 O O . TYR A 1 174 ? 23.560 -13.744 -38.466 1.00 7.96 174 TYR A O 1
ATOM 1341 N N . ILE A 1 175 ? 24.895 -15.097 -37.210 1.00 10.41 175 ILE A N 1
ATOM 1342 C CA . ILE A 1 175 ? 23.935 -15.550 -36.243 1.00 10.11 175 ILE A CA 1
ATOM 1343 C C . ILE A 1 175 ? 24.571 -15.512 -34.883 1.00 10.47 175 ILE A C 1
ATOM 1344 O O . ILE A 1 175 ? 25.601 -16.143 -34.696 1.00 12.23 175 ILE A O 1
ATOM 1349 N N . ALA A 1 176 ? 23.966 -14.867 -33.913 1.00 9.47 176 ALA A N 1
ATOM 1350 C CA . ALA A 1 176 ? 24.583 -14.733 -32.591 1.00 10.78 176 ALA A CA 1
ATOM 1351 C C . ALA A 1 176 ? 24.771 -16.112 -31.885 1.00 12.73 176 ALA A C 1
ATOM 1352 O O . ALA A 1 176 ? 25.869 -16.443 -31.422 1.00 12.38 176 ALA A O 1
ATOM 1354 N N . ASN A 1 177 ? 23.724 -16.927 -31.858 1.00 13.23 177 ASN A N 1
ATOM 1355 C CA . ASN A 1 177 ? 23.877 -18.273 -31.252 1.00 14.92 177 ASN A CA 1
ATOM 1356 C C . ASN A 1 177 ? 22.953 -19.245 -31.942 1.00 13.17 177 ASN A C 1
ATOM 1357 O O . ASN A 1 177 ? 21.808 -19.348 -31.572 1.00 12.51 177 ASN A O 1
ATOM 1362 N N . PRO A 1 178 ? 23.460 -19.929 -32.975 1.00 12.74 178 PRO A N 1
ATOM 1363 C CA . PRO A 1 178 ? 22.733 -20.898 -33.798 1.00 13.79 178 PRO A CA 1
ATOM 1364 C C . PRO A 1 178 ? 22.120 -22.079 -33.034 1.00 16.44 178 PRO A C 1
ATOM 1365 O O . PRO A 1 178 ? 21.174 -22.702 -33.556 1.00 18.11 178 PRO A O 1
ATOM 1369 N N . THR A 1 179 ? 22.546 -22.309 -31.796 1.00 16.00 179 THR A N 1
ATOM 1370 C CA . THR A 1 179 ? 22.027 -23.455 -31.022 1.00 20.17 179 THR A CA 1
ATOM 1371 C C . THR A 1 179 ? 20.819 -23.096 -30.178 1.00 19.18 179 THR A C 1
ATOM 1372 O O . THR A 1 179 ? 20.226 -23.968 -29.585 1.00 17.91 179 THR A O 1
ATOM 1376 N N . ASP A 1 180 ? 20.418 -21.816 -30.139 1.00 18.02 180 ASP A N 1
ATOM 1377 C CA . ASP A 1 180 ? 19.260 -21.420 -29.333 1.00 16.77 180 ASP A CA 1
ATOM 1378 C C . ASP A 1 180 ? 17.967 -21.943 -29.905 1.00 15.44 180 ASP A C 1
ATOM 1379 O O . ASP A 1 180 ? 17.459 -21.446 -30.917 1.00 13.91 180 ASP A O 1
ATOM 1384 N N . THR A 1 181 ? 17.360 -22.916 -29.247 1.00 16.99 181 THR A N 1
ATOM 1385 C CA . THR A 1 181 ? 16.168 -23.520 -29.836 1.00 16.00 181 THR A CA 1
ATOM 1386 C C . THR A 1 181 ? 14.928 -22.678 -29.649 1.00 15.37 181 THR A C 1
ATOM 1387 O O . THR A 1 181 ? 13.918 -23.066 -30.235 1.00 15.46 181 THR A O 1
ATOM 1391 N N . THR A 1 182 ? 14.975 -21.565 -28.874 1.00 13.73 182 THR A N 1
ATOM 1392 C CA . THR A 1 182 ? 13.803 -20.658 -28.820 1.00 14.33 182 THR A CA 1
ATOM 1393 C C . THR A 1 182 ? 13.676 -19.788 -30.048 1.00 13.14 182 THR A C 1
ATOM 1394 O O . THR A 1 182 ? 12.680 -19.131 -30.179 1.00 11.74 182 THR A O 1
ATOM 1398 N N . GLY A 1 183 ? 14.708 -19.740 -30.890 1.00 12.18 183 GLY A N 1
ATOM 1399 C CA . GLY A 1 183 ? 14.684 -18.871 -32.062 1.00 12.94 183 GLY A CA 1
ATOM 1400 C C . GLY A 1 183 ? 15.066 -17.441 -31.724 1.00 12.29 183 GLY A C 1
ATOM 1401 O O . GLY A 1 183 ? 15.127 -16.624 -32.616 1.00 13.67 183 GLY A O 1
ATOM 1402 N N . TYR A 1 184 ? 15.335 -17.120 -30.458 1.00 10.55 184 TYR A N 1
ATOM 1403 C CA . TYR A 1 184 ? 15.654 -15.741 -30.113 1.00 10.57 184 TYR A CA 1
ATOM 1404 C C . TYR A 1 184 ? 17.054 -15.268 -30.572 1.00 11.50 184 TYR A C 1
ATOM 1405 O O . TYR A 1 184 ? 17.213 -14.151 -31.159 1.00 11.45 184 TYR A O 1
ATOM 1414 N N . GLN A 1 185 ? 18.076 -16.103 -30.368 1.00 11.15 185 GLN A N 1
ATOM 1415 C CA . GLN A 1 185 ? 19.457 -15.785 -30.743 1.00 11.20 185 GLN A CA 1
ATOM 1416 C C . GLN A 1 185 ? 19.937 -16.396 -32.037 1.00 10.28 185 GLN A C 1
ATOM 1417 O O . GLN A 1 185 ? 21.108 -16.159 -32.453 1.00 10.41 185 GLN A O 1
ATOM 1423 N N . SER A 1 186 ? 19.098 -17.266 -32.627 1.00 10.74 186 SER A N 1
ATOM 1424 C CA . SER A 1 186 ? 19.518 -18.140 -33.670 1.00 9.90 186 SER A CA 1
ATOM 1425 C C . SER A 1 186 ? 19.067 -17.660 -35.040 1.00 9.46 186 SER A C 1
ATOM 1426 O O . SER A 1 186 ? 19.149 -18.413 -36.003 1.00 9.16 186 SER A O 1
ATOM 1429 N N . ASP A 1 187 ? 18.641 -16.394 -35.162 1.00 8.83 187 ASP A N 1
ATOM 1430 C CA . ASP A 1 187 ? 18.198 -15.901 -36.460 1.00 8.90 187 ASP A CA 1
ATOM 1431 C C . ASP A 1 187 ? 19.334 -15.178 -37.164 1.00 8.79 187 ASP A C 1
ATOM 1432 O O . ASP A 1 187 ? 20.173 -14.474 -36.520 1.00 9.16 187 ASP A O 1
ATOM 1437 N N . ILE A 1 188 ? 19.390 -15.380 -38.487 1.00 8.09 188 ILE A N 1
ATOM 1438 C CA . ILE A 1 188 ? 20.203 -14.549 -39.358 1.00 8.66 188 ILE A CA 1
ATOM 1439 C C . ILE A 1 188 ? 19.810 -13.075 -39.104 1.00 7.74 188 ILE A C 1
ATOM 1440 O O . ILE A 1 188 ? 18.614 -12.681 -39.246 1.00 8.60 188 ILE A O 1
ATOM 1445 N N . GLN A 1 189 ? 20.775 -12.267 -38.820 1.00 7.33 189 GLN A N 1
ATOM 1446 C CA . GLN A 1 189 ? 20.507 -10.822 -38.544 1.00 7.20 189 GLN A CA 1
ATOM 1447 C C . GLN A 1 189 ? 20.258 -9.999 -39.848 1.00 6.70 189 GLN A C 1
ATOM 1448 O O . GLN A 1 189 ? 19.382 -9.118 -39.927 1.00 6.17 189 GLN A O 1
ATOM 1454 N N . GLY A 1 190 ? 20.970 -10.406 -40.871 1.00 6.49 190 GLY A N 1
ATOM 1455 C CA . GLY A 1 190 ? 20.573 -10.118 -42.256 1.00 6.20 190 GLY A CA 1
ATOM 1456 C C . GLY A 1 190 ? 21.260 -8.888 -42.842 1.00 6.17 190 GLY A C 1
ATOM 1457 O O . GLY A 1 190 ? 22.467 -8.685 -42.747 1.00 5.77 190 GLY A O 1
ATOM 1458 N N . VAL A 1 191 ? 20.469 -8.143 -43.578 1.00 6.41 191 VAL A N 1
ATOM 1459 C CA . VAL A 1 191 ? 20.882 -6.936 -44.270 1.00 6.80 191 VAL A CA 1
ATOM 1460 C C . VAL A 1 191 ? 20.554 -5.748 -43.379 1.00 6.82 191 VAL A C 1
ATOM 1461 O O . VAL A 1 191 ? 19.415 -5.554 -43.068 1.00 7.24 191 VAL A O 1
ATOM 1465 N N . VAL A 1 192 ? 21.572 -4.966 -42.977 1.00 6.97 192 VAL A N 1
ATOM 1466 C CA . VAL A 1 192 ? 21.429 -4.126 -41.801 1.00 6.89 192 VAL A CA 1
ATOM 1467 C C . VAL A 1 192 ? 21.344 -2.624 -42.035 1.00 7.21 192 VAL A C 1
ATOM 1468 O O . VAL A 1 192 ? 20.890 -1.931 -41.151 1.00 7.44 192 VAL A O 1
ATOM 1472 N N . TRP A 1 193 ? 21.720 -2.107 -43.222 1.00 6.49 193 TRP A N 1
ATOM 1473 C CA . TRP A 1 193 ? 21.520 -0.674 -43.512 1.00 6.45 193 TRP A CA 1
ATOM 1474 C C . TRP A 1 193 ? 21.715 -0.439 -44.999 1.00 6.46 193 TRP A C 1
ATOM 1475 O O . TRP A 1 193 ? 22.422 -1.209 -45.705 1.00 5.86 193 TRP A O 1
ATOM 1486 N N . VAL A 1 194 ? 21.088 0.652 -45.455 1.00 6.51 194 VAL A N 1
ATOM 1487 C CA . VAL A 1 194 ? 21.202 1.132 -46.819 1.00 6.61 194 VAL A CA 1
ATOM 1488 C C . VAL A 1 194 ? 21.593 2.616 -46.749 1.00 7.10 194 VAL A C 1
ATOM 1489 O O . VAL A 1 194 ? 20.982 3.392 -46.003 1.00 8.05 194 VAL A O 1
ATOM 1493 N N . ALA A 1 195 ? 22.621 2.966 -47.532 1.00 6.49 195 ALA A N 1
ATOM 1494 C CA . ALA A 1 195 ? 23.106 4.316 -47.624 1.00 7.45 195 ALA A CA 1
ATOM 1495 C C . ALA A 1 195 ? 23.221 4.684 -49.137 1.00 7.97 195 ALA A C 1
ATOM 1496 O O . ALA A 1 195 ? 23.976 4.058 -49.884 1.00 7.51 195 ALA A O 1
ATOM 1498 N N . PHE A 1 196 ? 22.423 5.674 -49.522 1.00 8.20 196 PHE A N 1
ATOM 1499 C CA . PHE A 1 196 ? 22.513 6.314 -50.799 1.00 8.60 196 PHE A CA 1
ATOM 1500 C C . PHE A 1 196 ? 23.670 7.328 -50.958 1.00 9.35 196 PHE A C 1
ATOM 1501 O O . PHE A 1 196 ? 24.062 8.026 -50.017 1.00 10.18 196 PHE A O 1
ATOM 1509 N N . ASP A 1 197 ? 24.190 7.406 -52.182 1.00 10.20 197 ASP A N 1
ATOM 1510 C CA . ASP A 1 197 ? 25.069 8.480 -52.641 1.00 10.19 197 ASP A CA 1
ATOM 1511 C C . ASP A 1 197 ? 24.213 9.455 -53.429 1.00 10.18 197 ASP A C 1
ATOM 1512 O O . ASP A 1 197 ? 23.896 9.255 -54.641 1.00 8.66 197 ASP A O 1
ATOM 1517 N N . LYS A 1 198 ? 23.786 10.493 -52.707 1.00 9.42 198 LYS A N 1
ATOM 1518 C CA . LYS A 1 198 ? 22.944 11.508 -53.249 1.00 9.49 198 LYS A CA 1
ATOM 1519 C C . LYS A 1 198 ? 23.658 12.179 -54.470 1.00 9.24 198 LYS A C 1
ATOM 1520 O O . LYS A 1 198 ? 22.980 12.606 -55.380 1.00 8.48 198 LYS A O 1
ATOM 1526 N N . SER A 1 199 ? 24.999 12.293 -54.473 1.00 8.46 199 SER A N 1
ATOM 1527 C CA . SER A 1 199 ? 25.705 12.901 -55.616 1.00 8.38 199 SER A CA 1
ATOM 1528 C C . SER A 1 199 ? 25.587 12.100 -56.885 1.00 8.25 199 SER A C 1
ATOM 1529 O O . SER A 1 199 ? 26.015 12.583 -57.933 1.00 9.74 199 SER A O 1
ATOM 1532 N N . SER A 1 200 ? 25.138 10.828 -56.799 1.00 7.51 200 SER A N 1
ATOM 1533 C CA . SER A 1 200 ? 25.285 9.924 -57.910 1.00 8.14 200 SER A CA 1
ATOM 1534 C C . SER A 1 200 ? 24.102 10.145 -58.914 1.00 8.57 200 SER A C 1
ATOM 1535 O O . SER A 1 200 ? 24.093 9.494 -59.951 1.00 8.22 200 SER A O 1
ATOM 1538 N N . SER A 1 201 ? 23.141 11.021 -58.583 1.00 9.05 201 SER A N 1
ATOM 1539 C CA A SER A 1 201 ? 22.060 11.398 -59.508 0.50 9.16 201 SER A CA 1
ATOM 1540 C CA B SER A 1 201 ? 22.074 11.389 -59.539 0.50 9.34 201 SER A CA 1
ATOM 1541 C C . SER A 1 201 ? 21.655 12.814 -59.263 1.00 9.30 201 SER A C 1
ATOM 1542 O O . SER A 1 201 ? 22.081 13.405 -58.314 1.00 10.74 201 SER A O 1
ATOM 1547 N N . SER A 1 202 ? 20.800 13.342 -60.134 1.00 9.81 202 SER A N 1
ATOM 1548 C CA . SER A 1 202 ? 20.111 14.657 -59.912 1.00 10.03 202 SER A CA 1
ATOM 1549 C C . SER A 1 202 ? 18.684 14.405 -59.434 1.00 8.81 202 SER A C 1
ATOM 1550 O O . SER A 1 202 ? 18.102 13.383 -59.656 1.00 9.54 202 SER A O 1
ATOM 1553 N N . LEU A 1 203 ? 18.111 15.335 -58.709 1.00 8.65 203 LEU A N 1
ATOM 1554 C CA . LEU A 1 203 ? 16.701 15.221 -58.317 1.00 8.17 203 LEU A CA 1
ATOM 1555 C C . LEU A 1 203 ? 15.764 14.928 -59.481 1.00 8.16 203 LEU A C 1
ATOM 1556 O O . LEU A 1 203 ? 15.816 15.582 -60.511 1.00 8.12 203 LEU A O 1
ATOM 1561 N N . GLY A 1 204 ? 14.905 13.929 -59.297 1.00 7.91 204 GLY A N 1
ATOM 1562 C CA . GLY A 1 204 ? 13.935 13.479 -60.284 1.00 7.92 204 GLY A CA 1
ATOM 1563 C C . GLY A 1 204 ? 14.312 12.184 -60.957 1.00 8.05 204 GLY A C 1
ATOM 1564 O O . GLY A 1 204 ? 13.544 11.604 -61.718 1.00 6.89 204 GLY A O 1
ATOM 1565 N N . GLN A 1 205 ? 15.543 11.747 -60.673 1.00 8.38 205 GLN A N 1
ATOM 1566 C CA . GLN A 1 205 ? 16.089 10.487 -61.183 1.00 9.10 205 GLN A CA 1
ATOM 1567 C C . GLN A 1 205 ? 16.653 9.626 -60.034 1.00 9.99 205 GLN A C 1
ATOM 1568 O O . GLN A 1 205 ? 17.328 10.186 -59.134 1.00 10.71 205 GLN A O 1
ATOM 1574 N N . ALA A 1 206 ? 16.401 8.307 -60.048 1.00 9.92 206 ALA A N 1
ATOM 1575 C CA . ALA A 1 206 ? 16.880 7.381 -58.986 1.00 9.42 206 ALA A CA 1
ATOM 1576 C C . ALA A 1 206 ? 18.396 7.571 -58.806 1.00 8.64 206 ALA A C 1
ATOM 1577 O O . ALA A 1 206 ? 19.148 7.773 -59.771 1.00 7.77 206 ALA A O 1
ATOM 1579 N N . SER A 1 207 ? 18.862 7.595 -57.535 1.00 7.84 207 SER A N 1
ATOM 1580 C CA . SER A 1 207 ? 20.240 7.552 -57.201 1.00 7.49 207 SER A CA 1
ATOM 1581 C C . SER A 1 207 ? 20.868 6.247 -57.744 1.00 8.21 207 SER A C 1
ATOM 1582 O O . SER A 1 207 ? 20.308 5.211 -57.575 1.00 8.57 207 SER A O 1
ATOM 1585 N N . LYS A 1 208 ? 21.999 6.346 -58.413 1.00 7.88 208 LYS A N 1
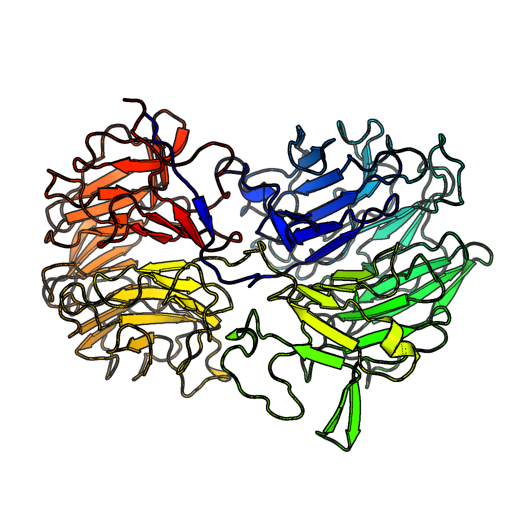ATOM 1586 C CA . LYS A 1 208 ? 22.570 5.190 -59.077 1.00 8.28 208 LYS A CA 1
ATOM 1587 C C . LYS A 1 208 ? 23.514 4.415 -58.171 1.00 7.81 208 LYS A C 1
ATOM 1588 O O . LYS A 1 208 ? 23.625 3.166 -58.328 1.00 7.02 208 LYS A O 1
ATOM 1594 N N . THR A 1 209 ? 24.214 5.121 -57.292 1.00 6.91 209 THR A N 1
ATOM 1595 C CA . THR A 1 209 ? 25.156 4.475 -56.412 1.00 6.86 209 THR A CA 1
ATOM 1596 C C . THR A 1 209 ? 24.456 4.271 -55.058 1.00 6.63 209 THR A C 1
ATOM 1597 O O . THR A 1 209 ? 23.994 5.232 -54.464 1.00 6.14 209 THR A O 1
ATOM 1601 N N . ILE A 1 210 ? 24.386 3.008 -54.623 1.00 7.13 210 ILE A N 1
ATOM 1602 C CA . ILE A 1 210 ? 23.726 2.536 -53.405 1.00 7.35 210 ILE A CA 1
ATOM 1603 C C . ILE A 1 210 ? 24.678 1.580 -52.657 1.00 6.96 210 ILE A C 1
ATOM 1604 O O . ILE A 1 210 ? 25.194 0.603 -53.232 1.00 6.11 210 ILE A O 1
ATOM 1609 N N . PHE A 1 211 ? 24.972 1.911 -51.406 1.00 7.27 211 PHE A N 1
ATOM 1610 C CA . PHE A 1 211 ? 25.680 0.968 -50.513 1.00 7.11 211 PHE A CA 1
ATOM 1611 C C . PHE A 1 211 ? 24.735 0.216 -49.605 1.00 7.29 211 PHE A C 1
ATOM 1612 O O . PHE A 1 211 ? 23.738 0.767 -49.172 1.00 6.93 211 PHE A O 1
ATOM 1620 N N . VAL A 1 212 ? 25.084 -1.040 -49.301 1.00 7.54 212 VAL A N 1
ATOM 1621 C CA . VAL A 1 212 ? 24.278 -1.886 -48.477 1.00 7.45 212 VAL A CA 1
ATOM 1622 C C . VAL A 1 212 ? 25.192 -2.639 -47.519 1.00 7.19 212 VAL A C 1
ATOM 1623 O O . VAL A 1 212 ? 26.107 -3.376 -47.942 1.00 7.17 212 VAL A O 1
ATOM 1627 N N . GLY A 1 213 ? 24.929 -2.440 -46.240 1.00 6.30 213 GLY A N 1
ATOM 1628 C CA . GLY A 1 213 ? 25.573 -3.149 -45.175 1.00 6.12 213 GLY A CA 1
ATOM 1629 C C . GLY A 1 213 ? 24.926 -4.495 -44.894 1.00 6.49 213 GLY A C 1
ATOM 1630 O O . GLY A 1 213 ? 23.699 -4.629 -44.852 1.00 6.10 213 GLY A O 1
ATOM 1631 N N . VAL A 1 214 ? 25.773 -5.498 -44.745 1.00 6.62 214 VAL A N 1
ATOM 1632 C CA . VAL A 1 214 ? 25.322 -6.845 -44.531 1.00 7.06 214 VAL A CA 1
ATOM 1633 C C . VAL A 1 214 ? 26.007 -7.436 -43.328 1.00 7.27 214 VAL A C 1
ATOM 1634 O O . VAL A 1 214 ? 27.232 -7.297 -43.189 1.00 7.50 214 VAL A O 1
ATOM 1638 N N . ALA A 1 215 ? 25.223 -8.150 -42.492 1.00 7.19 215 ALA A N 1
ATOM 1639 C CA . ALA A 1 215 ? 25.778 -8.839 -41.372 1.00 7.38 215 ALA A CA 1
ATOM 1640 C C . ALA A 1 215 ? 26.416 -10.165 -41.802 1.00 7.75 215 ALA A C 1
ATOM 1641 O O . ALA A 1 215 ? 25.844 -11.241 -41.658 1.00 8.24 215 ALA A O 1
ATOM 1643 N N . ASP A 1 216 ? 27.624 -10.001 -42.379 1.00 8.77 216 ASP A N 1
ATOM 1644 C CA . ASP A 1 216 ? 28.492 -11.083 -42.916 1.00 8.42 216 ASP A CA 1
ATOM 1645 C C . ASP A 1 216 ? 29.893 -10.492 -42.728 1.00 8.96 216 ASP A C 1
ATOM 1646 O O . ASP A 1 216 ? 30.264 -9.582 -43.431 1.00 9.23 216 ASP A O 1
ATOM 1651 N N . PRO A 1 217 ? 30.672 -11.012 -41.776 1.00 8.84 217 PRO A N 1
ATOM 1652 C CA . PRO A 1 217 ? 31.982 -10.449 -41.475 1.00 9.35 217 PRO A CA 1
ATOM 1653 C C . PRO A 1 217 ? 32.954 -10.589 -42.625 1.00 9.37 217 PRO A C 1
ATOM 1654 O O . PRO A 1 217 ? 33.914 -9.883 -42.680 1.00 10.84 217 PRO A O 1
ATOM 1658 N N . ASN A 1 218 ? 32.715 -11.523 -43.510 1.00 9.88 218 ASN A N 1
ATOM 1659 C CA . ASN A 1 218 ? 33.577 -11.703 -44.662 1.00 10.42 218 ASN A CA 1
ATOM 1660 C C . ASN A 1 218 ? 33.182 -10.777 -45.855 1.00 11.22 218 ASN A C 1
ATOM 1661 O O . ASN A 1 218 ? 33.932 -10.672 -46.808 1.00 11.22 218 ASN A O 1
ATOM 1666 N N . ASN A 1 219 ? 32.014 -10.133 -45.807 1.00 10.90 219 ASN A N 1
ATOM 1667 C CA . ASN A 1 219 ? 31.475 -9.323 -46.950 1.00 11.54 219 ASN A CA 1
ATOM 1668 C C . ASN A 1 219 ? 30.497 -8.299 -46.358 1.00 9.44 219 ASN A C 1
ATOM 1669 O O . ASN A 1 219 ? 29.293 -8.438 -46.507 1.00 10.07 219 ASN A O 1
ATOM 1674 N N . PRO A 1 220 ? 31.003 -7.306 -45.650 1.00 8.30 220 PRO A N 1
ATOM 1675 C CA . PRO A 1 220 ? 30.113 -6.431 -44.857 1.00 7.50 220 PRO A CA 1
ATOM 1676 C C . PRO A 1 220 ? 29.448 -5.327 -45.678 1.00 7.39 220 PRO A C 1
ATOM 1677 O O . PRO A 1 220 ? 28.510 -4.764 -45.245 1.00 6.06 220 PRO A O 1
ATOM 1681 N N . VAL A 1 221 ? 29.958 -5.037 -46.868 1.00 7.36 221 VAL A N 1
ATOM 1682 C CA . VAL A 1 221 ? 29.425 -3.914 -47.701 1.00 7.74 221 VAL A CA 1
ATOM 1683 C C . VAL A 1 221 ? 29.348 -4.260 -49.146 1.00 7.21 221 VAL A C 1
ATOM 1684 O O . VAL A 1 221 ? 30.362 -4.707 -49.756 1.00 7.70 221 VAL A O 1
ATOM 1688 N N . PHE A 1 222 ? 28.152 -4.098 -49.696 1.00 6.87 222 PHE A N 1
ATOM 1689 C CA . PHE A 1 222 ? 27.901 -4.203 -51.183 1.00 6.53 222 PHE A CA 1
ATOM 1690 C C . PHE A 1 222 ? 27.561 -2.836 -51.773 1.00 7.16 222 PHE A C 1
ATOM 1691 O O . PHE A 1 222 ? 27.144 -1.903 -51.011 1.00 7.47 222 PHE A O 1
ATOM 1699 N N . TRP A 1 223 ? 27.731 -2.706 -53.111 1.00 6.82 223 TRP A N 1
ATOM 1700 C CA . TRP A 1 223 ? 27.257 -1.553 -53.794 1.00 7.24 223 TRP A CA 1
ATOM 1701 C C . TRP A 1 223 ? 26.736 -1.836 -55.145 1.00 7.36 223 TRP A C 1
ATOM 1702 O O . TRP A 1 223 ? 27.004 -2.904 -55.790 1.00 7.23 223 TRP A O 1
ATOM 1713 N N . SER A 1 224 ? 25.934 -0.885 -55.586 1.00 7.39 224 SER A N 1
ATOM 1714 C CA . SER A 1 224 ? 25.503 -0.830 -56.988 1.00 7.49 224 SER A CA 1
ATOM 1715 C C . SER A 1 224 ? 25.896 0.561 -57.474 1.00 8.27 224 SER A C 1
ATOM 1716 O O . SER A 1 224 ? 25.971 1.507 -56.685 1.00 7.80 224 SER A O 1
ATOM 1719 N N . ARG A 1 225 ? 26.195 0.638 -58.770 1.00 8.71 225 ARG A N 1
ATOM 1720 C CA A ARG A 1 225 ? 26.424 1.927 -59.483 0.60 8.89 225 ARG A CA 1
ATOM 1721 C CA B ARG A 1 225 ? 26.390 1.941 -59.430 0.40 9.10 225 ARG A CA 1
ATOM 1722 C C . ARG A 1 225 ? 25.404 2.167 -60.566 1.00 8.84 225 ARG A C 1
ATOM 1723 O O . ARG A 1 225 ? 25.504 3.191 -61.280 1.00 10.31 225 ARG A O 1
ATOM 1738 N N . ASP A 1 226 ? 24.467 1.264 -60.696 1.00 8.91 226 ASP A N 1
ATOM 1739 C CA . ASP A 1 226 ? 23.485 1.374 -61.760 1.00 9.31 226 ASP A CA 1
ATOM 1740 C C . ASP A 1 226 ? 22.051 1.350 -61.218 1.00 9.32 226 ASP A C 1
ATOM 1741 O O . ASP A 1 226 ? 21.122 0.929 -61.903 1.00 9.85 226 ASP A O 1
ATOM 1746 N N . GLY A 1 227 ? 21.870 1.798 -59.971 1.00 8.99 227 GLY A N 1
ATOM 1747 C CA . GLY A 1 227 ? 20.528 1.959 -59.452 1.00 9.53 227 GLY A CA 1
ATOM 1748 C C . GLY A 1 227 ? 19.877 0.675 -59.066 1.00 10.11 227 GLY A C 1
ATOM 1749 O O . GLY A 1 227 ? 18.684 0.627 -58.988 1.00 10.48 227 GLY A O 1
ATOM 1750 N N . GLY A 1 228 ? 20.713 -0.327 -58.757 1.00 10.87 228 GLY A N 1
ATOM 1751 C CA . GLY A 1 228 ? 20.256 -1.615 -58.262 1.00 10.98 228 GLY A CA 1
ATOM 1752 C C . GLY A 1 228 ? 20.153 -2.707 -59.314 1.00 10.45 228 GLY A C 1
ATOM 1753 O O . GLY A 1 228 ? 19.676 -3.779 -59.020 1.00 10.41 228 GLY A O 1
ATOM 1754 N N . ALA A 1 229 ? 20.568 -2.431 -60.530 1.00 9.33 229 ALA A N 1
ATOM 1755 C CA . ALA A 1 229 ? 20.395 -3.440 -61.567 1.00 10.03 229 ALA A CA 1
ATOM 1756 C C . ALA A 1 229 ? 21.409 -4.545 -61.395 1.00 10.82 229 ALA A C 1
ATOM 1757 O O . ALA A 1 229 ? 21.174 -5.765 -61.725 1.00 12.79 229 ALA A O 1
ATOM 1759 N N . THR A 1 230 ? 22.574 -4.122 -60.906 1.00 9.53 230 THR A N 1
ATOM 1760 C CA . THR A 1 230 ? 23.668 -5.042 -60.554 1.00 10.13 230 THR A CA 1
ATOM 1761 C C . THR A 1 230 ? 24.312 -4.656 -59.219 1.00 10.33 230 THR A C 1
ATOM 1762 O O . THR A 1 230 ? 24.351 -3.476 -58.847 1.00 9.55 230 THR A O 1
ATOM 1766 N N . TRP A 1 231 ? 24.806 -5.684 -58.501 1.00 10.56 231 TRP A N 1
ATOM 1767 C CA . TRP A 1 231 ? 25.488 -5.531 -57.231 1.00 11.12 231 TRP A CA 1
ATOM 1768 C C . TRP A 1 231 ? 26.853 -6.193 -57.205 1.00 12.34 231 TRP A C 1
ATOM 1769 O O . TRP A 1 231 ? 27.001 -7.259 -57.814 1.00 11.79 231 TRP A O 1
ATOM 1780 N N . GLN A 1 232 ? 27.814 -5.603 -56.490 1.00 12.99 232 GLN A N 1
ATOM 1781 C CA . GLN A 1 232 ? 29.157 -6.231 -56.211 1.00 15.65 232 GLN A CA 1
ATOM 1782 C C . GLN A 1 232 ? 29.546 -5.950 -54.769 1.00 12.70 232 GLN A C 1
ATOM 1783 O O . GLN A 1 232 ? 29.178 -4.896 -54.200 1.00 11.47 232 GLN A O 1
ATOM 1789 N N . ALA A 1 233 ? 30.294 -6.850 -54.151 1.00 11.86 233 ALA A N 1
ATOM 1790 C CA . ALA A 1 233 ? 31.052 -6.444 -52.918 1.00 10.75 233 ALA A CA 1
ATOM 1791 C C . ALA A 1 233 ? 31.956 -5.279 -53.239 1.00 10.49 233 ALA A C 1
ATOM 1792 O O . ALA A 1 233 ? 32.617 -5.289 -54.291 1.00 9.41 233 ALA A O 1
ATOM 1794 N N . VAL A 1 234 ? 32.012 -4.282 -52.349 1.00 9.75 234 VAL A N 1
ATOM 1795 C CA . VAL A 1 234 ? 32.872 -3.176 -52.537 1.00 9.50 234 VAL A CA 1
ATOM 1796 C C . VAL A 1 234 ? 34.314 -3.766 -52.424 1.00 10.04 234 VAL A C 1
ATOM 1797 O O . VAL A 1 234 ? 34.723 -4.320 -51.395 1.00 9.30 234 VAL A O 1
ATOM 1801 N N . PRO A 1 235 ? 35.112 -3.629 -53.474 1.00 10.92 235 PRO A N 1
ATOM 1802 C CA . PRO A 1 235 ? 36.460 -4.295 -53.401 1.00 11.37 235 PRO A CA 1
ATOM 1803 C C . PRO A 1 235 ? 37.276 -3.806 -52.218 1.00 11.21 235 PRO A C 1
ATOM 1804 O O . PRO A 1 235 ? 37.257 -2.590 -51.887 1.00 9.68 235 PRO A O 1
ATOM 1808 N N . GLY A 1 236 ? 37.987 -4.744 -51.580 1.00 11.37 236 GLY A N 1
ATOM 1809 C CA . GLY A 1 236 ? 38.844 -4.418 -50.426 1.00 10.89 236 GLY A CA 1
ATOM 1810 C C . GLY A 1 236 ? 38.161 -4.102 -49.064 1.00 10.60 236 GLY A C 1
ATOM 1811 O O . GLY A 1 236 ? 38.812 -3.664 -48.117 1.00 10.87 236 GLY A O 1
ATOM 1812 N N . ALA A 1 237 ? 36.864 -4.347 -48.950 1.00 11.31 237 ALA A N 1
ATOM 1813 C CA . ALA A 1 237 ? 36.127 -4.126 -47.709 1.00 10.00 237 ALA A CA 1
ATOM 1814 C C . ALA A 1 237 ? 36.816 -4.909 -46.577 1.00 10.08 237 ALA A C 1
ATOM 1815 O O . ALA A 1 237 ? 37.160 -6.087 -46.753 1.00 11.09 237 ALA A O 1
ATOM 1817 N N . PRO A 1 238 ? 36.981 -4.293 -45.405 1.00 10.31 238 PRO A N 1
ATOM 1818 C CA . PRO A 1 238 ? 37.611 -4.977 -44.274 1.00 10.73 238 PRO A CA 1
ATOM 1819 C C . PRO A 1 238 ? 36.766 -6.174 -43.771 1.00 10.96 238 PRO A C 1
ATOM 1820 O O . PRO A 1 238 ? 35.541 -6.120 -43.722 1.00 9.65 238 PRO A O 1
ATOM 1824 N N . THR A 1 239 ? 37.449 -7.236 -43.306 1.00 10.20 239 THR A N 1
ATOM 1825 C CA . THR A 1 239 ? 36.797 -8.388 -42.817 1.00 10.93 239 THR A CA 1
ATOM 1826 C C . THR A 1 239 ? 36.969 -8.608 -41.336 1.00 10.53 239 THR A C 1
ATOM 1827 O O . THR A 1 239 ? 37.884 -8.028 -40.697 1.00 11.19 239 THR A O 1
ATOM 1831 N N . GLY A 1 240 ? 36.076 -9.444 -40.805 1.00 9.38 240 GLY A N 1
ATOM 1832 C CA . GLY A 1 240 ? 36.119 -9.907 -39.396 1.00 8.75 240 GLY A CA 1
ATOM 1833 C C . GLY A 1 240 ? 35.025 -9.320 -38.487 1.00 9.23 240 GLY A C 1
ATOM 1834 O O . GLY A 1 240 ? 34.830 -9.762 -37.349 1.00 9.68 240 GLY A O 1
ATOM 1835 N N . PHE A 1 241 ? 34.319 -8.320 -38.975 1.00 8.99 241 PHE A N 1
ATOM 1836 C CA . PHE A 1 241 ? 33.328 -7.549 -38.180 1.00 8.97 241 PHE A CA 1
ATOM 1837 C C . PHE A 1 241 ? 32.020 -7.243 -38.934 1.00 8.97 241 PHE A C 1
ATOM 1838 O O . PHE A 1 241 ? 31.967 -7.202 -40.206 1.00 7.94 241 PHE A O 1
ATOM 1846 N N . ILE A 1 242 ? 30.969 -7.085 -38.122 1.00 9.51 242 ILE A N 1
ATOM 1847 C CA . ILE A 1 242 ? 29.596 -6.794 -38.595 1.00 10.41 242 ILE A CA 1
ATOM 1848 C C . ILE A 1 242 ? 29.421 -5.210 -38.571 1.00 9.86 242 ILE A C 1
ATOM 1849 O O . ILE A 1 242 ? 29.669 -4.570 -37.535 1.00 8.46 242 ILE A O 1
ATOM 1854 N N . PRO A 1 243 ? 28.968 -4.577 -39.688 1.00 10.20 243 PRO A N 1
ATOM 1855 C CA . PRO A 1 243 ? 28.836 -3.087 -39.698 1.00 8.95 243 PRO A CA 1
ATOM 1856 C C . PRO A 1 243 ? 27.509 -2.654 -39.128 1.00 8.04 243 PRO A C 1
ATOM 1857 O O . PRO A 1 243 ? 26.409 -2.768 -39.744 1.00 8.02 243 PRO A O 1
ATOM 1861 N N . HIS A 1 244 ? 27.578 -2.150 -37.902 1.00 7.27 244 HIS A N 1
ATOM 1862 C CA . HIS A 1 244 ? 26.407 -1.553 -37.268 1.00 6.75 244 HIS A CA 1
ATOM 1863 C C . HIS A 1 244 ? 25.820 -0.356 -38.010 1.00 6.78 244 HIS A C 1
ATOM 1864 O O . HIS A 1 244 ? 24.615 -0.071 -37.898 1.00 6.21 244 HIS A O 1
ATOM 1871 N N . LYS A 1 245 ? 26.685 0.416 -38.667 1.00 6.62 245 LYS A N 1
ATOM 1872 C CA . LYS A 1 245 ? 26.318 1.711 -39.161 1.00 7.38 245 LYS A CA 1
ATOM 1873 C C . LYS A 1 245 ? 27.112 1.980 -40.497 1.00 7.08 245 LYS A C 1
ATOM 1874 O O . LYS A 1 245 ? 28.248 1.550 -40.668 1.00 6.38 245 LYS A O 1
ATOM 1880 N N . GLY A 1 246 ? 26.418 2.614 -41.417 1.00 6.71 246 GLY A N 1
ATOM 1881 C CA . GLY A 1 246 ? 26.997 3.096 -42.654 1.00 7.30 246 GLY A CA 1
ATOM 1882 C C . GLY A 1 246 ? 26.421 4.451 -42.986 1.00 7.20 246 GLY A C 1
ATOM 1883 O O . GLY A 1 246 ? 25.208 4.602 -43.105 1.00 7.20 246 GLY A O 1
ATOM 1884 N N . VAL A 1 247 ? 27.286 5.439 -43.143 1.00 7.43 247 VAL A N 1
ATOM 1885 C CA A VAL A 1 247 ? 26.791 6.722 -43.535 0.50 7.65 247 VAL A CA 1
ATOM 1886 C CA B VAL A 1 247 ? 26.900 6.816 -43.378 0.50 7.42 247 VAL A CA 1
ATOM 1887 C C . VAL A 1 247 ? 27.663 7.332 -44.629 1.00 7.70 247 VAL A C 1
ATOM 1888 O O . VAL A 1 247 ? 28.900 7.306 -44.603 1.00 7.04 247 VAL A O 1
ATOM 1895 N N . PHE A 1 248 ? 26.966 7.807 -45.664 1.00 8.12 248 PHE A N 1
ATOM 1896 C CA . PHE A 1 248 ? 27.655 8.395 -46.833 1.00 8.06 248 PHE A CA 1
ATOM 1897 C C . PHE A 1 248 ? 27.756 9.918 -46.717 1.00 7.95 248 PHE A C 1
ATOM 1898 O O . PHE A 1 248 ? 26.776 10.586 -46.349 1.00 7.34 248 PHE A O 1
ATOM 1906 N N . ASP A 1 249 ? 28.909 10.419 -47.116 1.00 7.72 249 ASP A N 1
ATOM 1907 C CA . ASP A 1 249 ? 29.121 11.835 -47.294 1.00 8.31 249 ASP A CA 1
ATOM 1908 C C . ASP A 1 249 ? 29.264 12.196 -48.760 1.00 8.47 249 ASP A C 1
ATOM 1909 O O . ASP A 1 249 ? 30.320 11.965 -49.390 1.00 9.20 249 ASP A O 1
ATOM 1914 N N . PRO A 1 250 ? 28.220 12.809 -49.310 1.00 8.70 250 PRO A N 1
ATOM 1915 C CA . PRO A 1 250 ? 28.273 13.046 -50.755 1.00 9.49 250 PRO A CA 1
ATOM 1916 C C . PRO A 1 250 ? 28.986 14.357 -51.108 1.00 10.46 250 PRO A C 1
ATOM 1917 O O . PRO A 1 250 ? 29.119 14.691 -52.287 1.00 11.35 250 PRO A O 1
ATOM 1921 N N . VAL A 1 251 ? 29.451 15.083 -50.106 1.00 11.71 251 VAL A N 1
ATOM 1922 C CA . VAL A 1 251 ? 30.226 16.309 -50.337 1.00 13.24 251 VAL A CA 1
ATOM 1923 C C . VAL A 1 251 ? 31.681 15.922 -50.603 1.00 13.23 251 VAL A C 1
ATOM 1924 O O . VAL A 1 251 ? 32.271 16.379 -51.581 1.00 13.29 251 VAL A O 1
ATOM 1928 N N . ASN A 1 252 ? 32.245 15.018 -49.793 1.00 12.63 252 ASN A N 1
ATOM 1929 C CA . ASN A 1 252 ? 33.603 14.514 -49.966 1.00 12.40 252 ASN A CA 1
ATOM 1930 C C . ASN A 1 252 ? 33.720 13.138 -50.598 1.00 10.83 252 ASN A C 1
ATOM 1931 O O . ASN A 1 252 ? 34.816 12.658 -50.818 1.00 10.64 252 ASN A O 1
ATOM 1936 N N . HIS A 1 253 ? 32.575 12.525 -50.892 1.00 9.99 253 HIS A N 1
ATOM 1937 C CA . HIS A 1 253 ? 32.451 11.295 -51.647 1.00 9.60 253 HIS A CA 1
ATOM 1938 C C . HIS A 1 253 ? 33.100 10.168 -50.915 1.00 9.21 253 HIS A C 1
ATOM 1939 O O . HIS A 1 253 ? 33.921 9.397 -51.472 1.00 8.83 253 HIS A O 1
ATOM 1946 N N . VAL A 1 254 ? 32.749 10.058 -49.633 1.00 9.45 254 VAL A N 1
ATOM 1947 C CA . VAL A 1 254 ? 33.234 8.929 -48.855 1.00 9.52 254 VAL A CA 1
ATOM 1948 C C . VAL A 1 254 ? 32.143 8.243 -48.071 1.00 8.68 254 VAL A C 1
ATOM 1949 O O . VAL A 1 254 ? 31.211 8.875 -47.625 1.00 7.86 254 VAL A O 1
ATOM 1953 N N . LEU A 1 255 ? 32.293 6.913 -47.919 1.00 8.16 255 LEU A N 1
ATOM 1954 C CA . LEU A 1 255 ? 31.485 6.129 -46.976 1.00 7.44 255 LEU A CA 1
ATOM 1955 C C . LEU A 1 255 ? 32.201 5.894 -45.670 1.00 7.87 255 LEU A C 1
ATOM 1956 O O . LEU A 1 255 ? 33.349 5.418 -45.654 1.00 9.25 255 LEU A O 1
ATOM 1961 N N . TYR A 1 256 ? 31.485 6.094 -44.562 1.00 7.30 256 TYR A N 1
ATOM 1962 C CA . TYR A 1 256 ? 31.965 5.703 -43.238 1.00 6.87 256 TYR A CA 1
ATOM 1963 C C . TYR A 1 256 ? 31.158 4.502 -42.707 1.00 6.62 256 TYR A C 1
ATOM 1964 O O . TYR A 1 256 ? 29.930 4.459 -42.823 1.00 6.90 256 TYR A O 1
ATOM 1973 N N . ILE A 1 257 ? 31.837 3.529 -42.129 1.00 6.04 257 ILE A N 1
ATOM 1974 C CA . ILE A 1 257 ? 31.190 2.401 -41.461 1.00 6.17 257 ILE A CA 1
ATOM 1975 C C . ILE A 1 257 ? 31.826 2.221 -40.081 1.00 6.08 257 ILE A C 1
ATOM 1976 O O . ILE A 1 257 ? 33.033 2.544 -39.868 1.00 5.96 257 ILE A O 1
ATOM 1981 N N . ALA A 1 258 ? 31.011 1.678 -39.178 1.00 5.95 258 ALA A N 1
ATOM 1982 C CA . ALA A 1 258 ? 31.413 1.388 -37.799 1.00 6.05 258 ALA A CA 1
ATOM 1983 C C . ALA A 1 258 ? 31.040 -0.031 -37.574 1.00 5.78 258 ALA A C 1
ATOM 1984 O O . ALA A 1 258 ? 29.879 -0.413 -37.798 1.00 5.86 258 ALA A O 1
ATOM 1986 N N . THR A 1 259 ? 31.966 -0.810 -37.071 1.00 5.72 259 THR A N 1
ATOM 1987 C CA . THR A 1 259 ? 31.821 -2.263 -36.998 1.00 6.11 259 THR A CA 1
ATOM 1988 C C . THR A 1 259 ? 32.079 -2.834 -35.577 1.00 6.40 259 THR A C 1
ATOM 1989 O O . THR A 1 259 ? 32.751 -2.186 -34.734 1.00 6.88 259 THR A O 1
ATOM 1993 N N . SER A 1 260 ? 31.622 -4.067 -35.346 1.00 6.84 260 SER A N 1
ATOM 1994 C CA . SER A 1 260 ? 31.785 -4.759 -34.070 1.00 7.12 260 SER A CA 1
ATOM 1995 C C . SER A 1 260 ? 31.792 -6.262 -34.320 1.00 6.77 260 SER A C 1
ATOM 1996 O O . SER A 1 260 ? 31.301 -6.742 -35.331 1.00 5.68 260 SER A O 1
ATOM 1999 N N . ASN A 1 261 ? 32.314 -6.999 -33.349 1.00 7.26 261 ASN A N 1
ATOM 2000 C CA . ASN A 1 261 ? 32.339 -8.460 -33.525 1.00 8.51 261 ASN A CA 1
ATOM 2001 C C . ASN A 1 261 ? 31.022 -9.151 -33.243 1.00 8.50 261 ASN A C 1
ATOM 2002 O O . ASN A 1 261 ? 30.890 -10.351 -33.464 1.00 9.33 261 ASN A O 1
ATOM 2007 N N . THR A 1 262 ? 30.051 -8.457 -32.695 1.00 8.78 262 THR A N 1
ATOM 2008 C CA . THR A 1 262 ? 28.691 -8.985 -32.488 1.00 7.92 262 THR A CA 1
ATOM 2009 C C . THR A 1 262 ? 27.669 -8.037 -33.097 1.00 7.64 262 THR A C 1
ATOM 2010 O O . THR A 1 262 ? 28.036 -6.924 -33.487 1.00 7.80 262 THR A O 1
ATOM 2014 N N . GLY A 1 263 ? 26.399 -8.455 -33.180 1.00 7.24 263 GLY A N 1
ATOM 2015 C CA . GLY A 1 263 ? 25.310 -7.559 -33.610 1.00 7.18 263 GLY A CA 1
ATOM 2016 C C . GLY A 1 263 ? 24.759 -6.594 -32.608 1.00 7.04 263 GLY A C 1
ATOM 2017 O O . GLY A 1 263 ? 23.939 -5.675 -32.971 1.00 7.48 263 GLY A O 1
ATOM 2018 N N . GLY A 1 264 ? 25.196 -6.733 -31.342 1.00 7.03 264 GLY A N 1
ATOM 2019 C CA . GLY A 1 264 ? 24.675 -5.971 -30.256 1.00 6.94 264 GLY A CA 1
ATOM 2020 C C . GLY A 1 264 ? 23.207 -6.355 -29.925 1.00 6.64 264 GLY A C 1
ATOM 2021 O O . GLY A 1 264 ? 22.707 -7.336 -30.474 1.00 6.10 264 GLY A O 1
ATOM 2022 N N . PRO A 1 265 ? 22.557 -5.604 -29.021 1.00 6.30 265 PRO A N 1
ATOM 2023 C CA . PRO A 1 265 ? 23.007 -4.362 -28.400 1.00 6.49 265 PRO A CA 1
ATOM 2024 C C . PRO A 1 265 ? 23.736 -4.477 -27.041 1.00 7.10 265 PRO A C 1
ATOM 2025 O O . PRO A 1 265 ? 24.149 -3.447 -26.477 1.00 7.44 265 PRO A O 1
ATOM 2029 N N . TYR A 1 266 ? 23.854 -5.677 -26.494 1.00 7.53 266 TYR A N 1
ATOM 2030 C CA . TYR A 1 266 ? 24.381 -5.810 -25.122 1.00 9.22 266 TYR A CA 1
ATOM 2031 C C . TYR A 1 266 ? 25.874 -6.096 -25.009 1.00 9.66 266 TYR A C 1
ATOM 2032 O O . TYR A 1 266 ? 26.448 -6.014 -23.938 1.00 9.43 266 TYR A O 1
ATOM 2041 N N . ASP A 1 267 ? 26.525 -6.282 -26.140 1.00 11.11 267 ASP A N 1
ATOM 2042 C CA . ASP A 1 267 ? 27.896 -6.730 -26.204 1.00 11.94 267 ASP A CA 1
ATOM 2043 C C . ASP A 1 267 ? 28.581 -6.097 -27.397 1.00 10.65 267 ASP A C 1
ATOM 2044 O O . ASP A 1 267 ? 28.003 -5.244 -28.141 1.00 10.67 267 ASP A O 1
ATOM 2049 N N . GLY A 1 268 ? 29.787 -6.541 -27.618 1.00 10.31 268 GLY A N 1
ATOM 2050 C CA . GLY A 1 268 ? 30.704 -5.952 -28.570 1.00 10.10 268 GLY A CA 1
ATOM 2051 C C . GLY A 1 268 ? 32.059 -5.704 -27.895 1.00 9.91 268 GLY A C 1
ATOM 2052 O O . GLY A 1 268 ? 32.175 -4.758 -27.107 1.00 10.01 268 GLY A O 1
ATOM 2053 N N . SER A 1 269 ? 33.069 -6.516 -28.264 1.00 10.32 269 SER A N 1
ATOM 2054 C CA . SER A 1 269 ? 34.390 -6.505 -27.606 1.00 10.13 269 SER A CA 1
ATOM 2055 C C . SER A 1 269 ? 35.577 -6.174 -28.508 1.00 9.51 269 SER A C 1
ATOM 2056 O O . SER A 1 269 ? 36.747 -6.146 -28.073 1.00 9.61 269 SER A O 1
ATOM 2059 N N . SER A 1 270 ? 35.292 -5.973 -29.792 1.00 9.03 270 SER A N 1
ATOM 2060 C CA A SER A 1 270 ? 36.286 -5.476 -30.721 0.50 8.30 270 SER A CA 1
ATOM 2061 C CA B SER A 1 270 ? 36.283 -5.621 -30.772 0.50 9.03 270 SER A CA 1
ATOM 2062 C C . SER A 1 270 ? 35.593 -4.971 -31.990 1.00 8.38 270 SER A C 1
ATOM 2063 O O . SER A 1 270 ? 34.434 -5.291 -32.270 1.00 8.07 270 SER A O 1
ATOM 2068 N N . GLY A 1 271 ? 36.300 -4.131 -32.754 1.00 8.25 271 GLY A N 1
ATOM 2069 C CA . GLY A 1 271 ? 35.764 -3.606 -33.966 1.00 7.95 271 GLY A CA 1
ATOM 2070 C C . GLY A 1 271 ? 36.546 -2.416 -34.457 1.00 7.61 271 GLY A C 1
ATOM 2071 O O . GLY A 1 271 ? 37.645 -2.182 -33.974 1.00 7.79 271 GLY A O 1
ATOM 2072 N N . ASP A 1 272 ? 36.038 -1.750 -35.502 1.00 6.77 272 ASP A N 1
ATOM 2073 C CA . ASP A 1 272 ? 36.826 -0.716 -36.200 1.00 7.20 272 ASP A CA 1
ATOM 2074 C C . ASP A 1 272 ? 35.918 0.356 -36.764 1.00 6.62 272 ASP A C 1
ATOM 2075 O O . ASP A 1 272 ? 34.672 0.166 -36.782 1.00 5.99 272 ASP A O 1
ATOM 2080 N N . VAL A 1 273 ? 36.521 1.496 -37.112 1.00 6.58 273 VAL A N 1
ATOM 2081 C CA . VAL A 1 273 ? 35.831 2.490 -37.929 1.00 6.63 273 VAL A CA 1
ATOM 2082 C C . VAL A 1 273 ? 36.643 2.624 -39.222 1.00 7.20 273 VAL A C 1
ATOM 2083 O O . VAL A 1 273 ? 37.898 2.793 -39.162 1.00 7.57 273 VAL A O 1
ATOM 2087 N N . TRP A 1 274 ? 35.960 2.564 -40.377 1.00 7.20 274 TRP A N 1
ATOM 2088 C CA . TRP A 1 274 ? 36.630 2.693 -41.672 1.00 8.43 274 TRP A CA 1
ATOM 2089 C C . TRP A 1 274 ? 35.976 3.779 -42.574 1.00 8.93 274 TRP A C 1
ATOM 2090 O O . TRP A 1 274 ? 34.816 4.082 -42.423 1.00 7.75 274 TRP A O 1
ATOM 2101 N N . LYS A 1 275 ? 36.753 4.276 -43.551 1.00 10.15 275 LYS A N 1
ATOM 2102 C CA . LYS A 1 275 ? 36.250 5.171 -44.581 1.00 11.53 275 LYS A CA 1
ATOM 2103 C C . LYS A 1 275 ? 36.673 4.620 -45.929 1.00 12.15 275 LYS A C 1
ATOM 2104 O O . LYS A 1 275 ? 37.766 4.077 -46.063 1.00 10.64 275 LYS A O 1
ATOM 2110 N N . PHE A 1 276 ? 35.756 4.692 -46.878 1.00 10.87 276 PHE A N 1
ATOM 2111 C CA . PHE A 1 276 ? 35.967 4.249 -48.216 1.00 9.60 276 PHE A CA 1
ATOM 2112 C C . PHE A 1 276 ? 35.838 5.419 -49.152 1.00 9.71 276 PHE A C 1
ATOM 2113 O O . PHE A 1 276 ? 34.843 6.135 -49.113 1.00 9.26 276 PHE A O 1
ATOM 2121 N N . SER A 1 277 ? 36.867 5.651 -49.953 1.00 9.79 277 SER A N 1
ATOM 2122 C CA . SER A 1 277 ? 36.840 6.727 -50.944 1.00 11.46 277 SER A CA 1
ATOM 2123 C C . SER A 1 277 ? 36.304 6.213 -52.286 1.00 12.02 277 SER A C 1
ATOM 2124 O O . SER A 1 277 ? 36.958 5.410 -52.906 1.00 12.41 277 SER A O 1
ATOM 2127 N N . VAL A 1 278 ? 35.178 6.732 -52.777 1.00 11.71 278 VAL A N 1
ATOM 2128 C CA . VAL A 1 278 ? 34.621 6.301 -54.055 1.00 13.55 278 VAL A CA 1
ATOM 2129 C C . VAL A 1 278 ? 35.603 6.522 -55.224 1.00 15.57 278 VAL A C 1
ATOM 2130 O O . VAL A 1 278 ? 35.830 5.674 -56.059 1.00 17.46 278 VAL A O 1
ATOM 2134 N N . THR A 1 279 ? 36.205 7.663 -55.215 1.00 15.15 279 THR A N 1
ATOM 2135 C CA A THR A 1 279 ? 37.081 8.122 -56.276 0.50 16.33 279 THR A CA 1
ATOM 2136 C CA B THR A 1 279 ? 37.017 8.049 -56.332 0.50 16.62 279 THR A CA 1
ATOM 2137 C C . THR A 1 279 ? 38.352 7.273 -56.413 1.00 17.17 279 THR A C 1
ATOM 2138 O O . THR A 1 279 ? 38.817 6.898 -57.532 1.00 19.56 279 THR A O 1
ATOM 2145 N N . SER A 1 280 ? 38.973 6.964 -55.294 1.00 15.94 280 SER A N 1
ATOM 2146 C CA . SER A 1 280 ? 40.215 6.156 -55.386 1.00 16.99 280 SER A CA 1
ATOM 2147 C C . SER A 1 280 ? 40.010 4.681 -55.189 1.00 16.56 280 SER A C 1
ATOM 2148 O O . SER A 1 280 ? 40.864 3.924 -55.556 1.00 18.01 280 SER A O 1
ATOM 2151 N N . GLY A 1 281 ? 38.879 4.258 -54.611 1.00 15.28 281 GLY A N 1
ATOM 2152 C CA . GLY A 1 281 ? 38.718 2.883 -54.178 1.00 15.08 281 GLY A CA 1
ATOM 2153 C C . GLY A 1 281 ? 39.442 2.465 -52.918 1.00 15.98 281 GLY A C 1
ATOM 2154 O O . GLY A 1 281 ? 39.412 1.307 -52.536 1.00 16.79 281 GLY A O 1
ATOM 2155 N N . THR A 1 282 ? 39.982 3.430 -52.194 1.00 15.89 282 THR A N 1
ATOM 2156 C CA . THR A 1 282 ? 40.847 3.173 -51.091 1.00 16.58 282 THR A CA 1
ATOM 2157 C C . THR A 1 282 ? 40.030 3.088 -49.799 1.00 13.78 282 THR A C 1
ATOM 2158 O O . THR A 1 282 ? 39.240 3.982 -49.534 1.00 12.69 282 THR A O 1
ATOM 2162 N N . TRP A 1 283 ? 40.213 2.001 -49.052 1.00 11.70 283 TRP A N 1
ATOM 2163 C CA . TRP A 1 283 ? 39.752 1.914 -47.684 1.00 12.20 283 TRP A CA 1
ATOM 2164 C C . TRP A 1 283 ? 40.835 2.458 -46.728 1.00 12.39 283 TRP A C 1
ATOM 2165 O O . TRP A 1 283 ? 42.015 2.016 -46.774 1.00 12.10 283 TRP A O 1
ATOM 2176 N N . THR A 1 284 ? 40.446 3.347 -45.822 1.00 10.92 284 THR A N 1
ATOM 2177 C CA . THR A 1 284 ? 41.324 3.869 -44.758 1.00 11.12 284 THR A CA 1
ATOM 2178 C C . THR A 1 284 ? 40.769 3.554 -43.347 1.00 11.15 284 THR A C 1
ATOM 2179 O O . THR A 1 284 ? 39.614 3.879 -43.057 1.00 9.05 284 THR A O 1
ATOM 2183 N N . ARG A 1 285 ? 41.565 2.875 -42.512 1.00 10.62 285 ARG A N 1
ATOM 2184 C CA . ARG A 1 285 ? 41.141 2.564 -41.174 1.00 11.41 285 ARG A CA 1
ATOM 2185 C C . ARG A 1 285 ? 41.253 3.822 -40.327 1.00 10.34 285 ARG A C 1
ATOM 2186 O O . ARG A 1 285 ? 42.345 4.443 -40.242 1.00 9.59 285 ARG A O 1
ATOM 2194 N N . ILE A 1 286 ? 40.172 4.176 -39.634 1.00 8.84 286 ILE A N 1
ATOM 2195 C CA . ILE A 1 286 ? 40.108 5.422 -38.860 1.00 8.72 286 ILE A CA 1
ATOM 2196 C C . ILE A 1 286 ? 39.622 5.244 -37.459 1.00 8.71 286 ILE A C 1
ATOM 2197 O O . ILE A 1 286 ? 39.223 6.222 -36.796 1.00 10.87 286 ILE A O 1
ATOM 2202 N N . SER A 1 287 ? 39.740 4.030 -36.965 1.00 8.79 287 SER A N 1
ATOM 2203 C CA . SER A 1 287 ? 39.314 3.653 -35.617 1.00 8.18 287 SER A CA 1
ATOM 2204 C C . SER A 1 287 ? 40.059 4.496 -34.545 1.00 9.13 287 SER A C 1
ATOM 2205 O O . SER A 1 287 ? 41.287 4.647 -34.598 1.00 8.03 287 SER A O 1
ATOM 2208 N N . PRO A 1 288 ? 39.336 5.135 -33.635 1.00 8.80 288 PRO A N 1
ATOM 2209 C CA . PRO A 1 288 ? 40.037 5.743 -32.496 1.00 10.62 288 PRO A CA 1
ATOM 2210 C C . PRO A 1 288 ? 40.971 4.797 -31.751 1.00 10.81 288 PRO A C 1
ATOM 2211 O O . PRO A 1 288 ? 42.064 5.171 -31.433 1.00 10.61 288 PRO A O 1
ATOM 2215 N N . VAL A 1 289 ? 40.525 3.560 -31.530 1.00 10.04 289 VAL A N 1
ATOM 2216 C CA . VAL A 1 289 ? 41.347 2.496 -30.974 1.00 10.21 289 VAL A CA 1
ATOM 2217 C C . VAL A 1 289 ? 41.153 1.284 -31.903 1.00 10.55 289 VAL A C 1
ATOM 2218 O O . VAL A 1 289 ? 40.039 0.700 -31.943 1.00 11.38 289 VAL A O 1
ATOM 2222 N N . PRO A 1 290 ? 42.194 0.924 -32.684 1.00 9.58 290 PRO A N 1
ATOM 2223 C CA . PRO A 1 290 ? 41.926 -0.091 -33.694 1.00 9.45 290 PRO A CA 1
ATOM 2224 C C . PRO A 1 290 ? 41.820 -1.496 -33.114 1.00 9.82 290 PRO A C 1
ATOM 2225 O O . PRO A 1 290 ? 42.439 -1.804 -32.081 1.00 10.43 290 PRO A O 1
ATOM 2229 N N . SER A 1 291 ? 41.096 -2.362 -33.770 1.00 10.16 291 SER A N 1
ATOM 2230 C CA . SER A 1 291 ? 40.980 -3.739 -33.258 1.00 10.01 291 SER A CA 1
ATOM 2231 C C . SER A 1 291 ? 42.362 -4.497 -33.141 1.00 12.48 291 SER A C 1
ATOM 2232 O O . SER A 1 291 ? 42.541 -5.483 -32.389 1.00 12.13 291 SER A O 1
ATOM 2235 N N . THR A 1 292 ? 43.278 -4.090 -33.976 1.00 14.07 292 THR A N 1
ATOM 2236 C CA . THR A 1 292 ? 44.667 -4.651 -33.971 1.00 16.67 292 THR A CA 1
ATOM 2237 C C . THR A 1 292 ? 45.424 -4.282 -32.660 1.00 17.72 292 THR A C 1
ATOM 2238 O O . THR A 1 292 ? 46.371 -4.979 -32.271 1.00 18.19 292 THR A O 1
ATOM 2242 N N . ASP A 1 293 ? 44.944 -3.266 -31.950 1.00 18.19 293 ASP A N 1
ATOM 2243 C CA . ASP A 1 293 ? 45.444 -2.946 -30.594 1.00 20.22 293 ASP A CA 1
ATOM 2244 C C . ASP A 1 293 ? 44.664 -3.747 -29.555 1.00 22.46 293 ASP A C 1
ATOM 2245 O O . ASP A 1 293 ? 43.780 -3.217 -28.900 1.00 19.55 293 ASP A O 1
ATOM 2250 N N . THR A 1 294 ? 45.005 -5.042 -29.438 1.00 21.49 294 THR A N 1
ATOM 2251 C CA . THR A 1 294 ? 44.108 -5.965 -28.810 1.00 25.42 294 THR A CA 1
ATOM 2252 C C . THR A 1 294 ? 44.029 -5.687 -27.331 1.00 26.35 294 THR A C 1
ATOM 2253 O O . THR A 1 294 ? 42.962 -5.888 -26.723 1.00 27.81 294 THR A O 1
ATOM 2257 N N . ALA A 1 295 ? 45.132 -5.193 -26.759 1.00 25.09 295 ALA A N 1
ATOM 2258 C CA . ALA A 1 295 ? 45.155 -4.747 -25.342 1.00 26.29 295 ALA A CA 1
ATOM 2259 C C . ALA A 1 295 ? 44.185 -3.695 -24.994 1.00 21.45 295 ALA A C 1
ATOM 2260 O O . ALA A 1 295 ? 43.758 -3.651 -23.891 1.00 23.45 295 ALA A O 1
ATOM 2262 N N . ASN A 1 296 ? 43.997 -2.728 -25.863 1.00 19.82 296 ASN A N 1
ATOM 2263 C CA . ASN A 1 296 ? 43.212 -1.566 -25.512 1.00 17.93 296 ASN A CA 1
ATOM 2264 C C . ASN A 1 296 ? 41.854 -1.536 -26.150 1.00 14.96 296 ASN A C 1
ATOM 2265 O O . ASN A 1 296 ? 41.012 -0.867 -25.655 1.00 13.44 296 ASN A O 1
ATOM 2270 N N . ASP A 1 297 ? 41.667 -2.184 -27.291 1.00 12.90 297 ASP A N 1
ATOM 2271 C CA . ASP A 1 297 ? 40.343 -2.201 -27.889 1.00 11.81 297 ASP A CA 1
ATOM 2272 C C . ASP A 1 297 ? 39.491 -3.310 -27.217 1.00 12.02 297 ASP A C 1
ATOM 2273 O O . ASP A 1 297 ? 39.552 -4.479 -27.590 1.00 12.38 297 ASP A O 1
ATOM 2278 N N . TYR A 1 298 ? 38.653 -2.939 -26.248 1.00 12.10 298 TYR A N 1
ATOM 2279 C CA . TYR A 1 298 ? 37.750 -3.899 -25.633 1.00 10.35 298 TYR A CA 1
ATOM 2280 C C . TYR A 1 298 ? 36.316 -3.675 -26.126 1.00 9.93 298 TYR A C 1
ATOM 2281 O O . TYR A 1 298 ? 35.376 -4.143 -25.518 1.00 8.21 298 TYR A O 1
ATOM 2290 N N . PHE A 1 299 ? 36.124 -2.957 -27.236 1.00 8.36 299 PHE A N 1
ATOM 2291 C CA . PHE A 1 299 ? 34.739 -2.605 -27.652 1.00 7.81 299 PHE A CA 1
ATOM 2292 C C . PHE A 1 299 ? 34.674 -2.590 -29.157 1.00 7.46 299 PHE A C 1
ATOM 2293 O O . PHE A 1 299 ? 35.718 -2.343 -29.822 1.00 7.33 299 PHE A O 1
ATOM 2301 N N . GLY A 1 300 ? 33.472 -2.802 -29.728 1.00 6.97 300 GLY A N 1
ATOM 2302 C CA . GLY A 1 300 ? 33.229 -2.443 -31.149 1.00 6.56 300 GLY A CA 1
ATOM 2303 C C . GLY A 1 300 ? 32.776 -1.006 -31.154 1.00 6.31 300 GLY A C 1
ATOM 2304 O O . GLY A 1 300 ? 32.891 -0.277 -30.138 1.00 6.14 300 GLY A O 1
ATOM 2305 N N . TYR A 1 301 ? 32.181 -0.605 -32.292 1.00 6.27 301 TYR A N 1
ATOM 2306 C CA . TYR A 1 301 ? 31.792 0.784 -32.533 1.00 6.40 301 TYR A CA 1
ATOM 2307 C C . TYR A 1 301 ? 30.361 0.852 -33.062 1.00 5.88 301 TYR A C 1
ATOM 2308 O O . TYR A 1 301 ? 29.929 -0.011 -33.897 1.00 6.06 301 TYR A O 1
ATOM 2317 N N . SER A 1 302 ? 29.671 1.894 -32.655 1.00 5.88 302 SER A N 1
ATOM 2318 C CA . SER A 1 302 ? 28.407 2.195 -33.258 1.00 6.01 302 SER A CA 1
ATOM 2319 C C . SER A 1 302 ? 28.079 3.651 -33.013 1.00 6.02 302 SER A C 1
ATOM 2320 O O . SER A 1 302 ? 28.961 4.431 -32.646 1.00 5.48 302 SER A O 1
ATOM 2323 N N . GLY A 1 303 ? 26.809 4.022 -33.127 1.00 6.04 303 GLY A N 1
ATOM 2324 C CA . GLY A 1 303 ? 26.441 5.448 -32.957 1.00 6.77 303 GLY A CA 1
ATOM 2325 C C . GLY A 1 303 ? 27.180 6.376 -33.897 1.00 7.25 303 GLY A C 1
ATOM 2326 O O . GLY A 1 303 ? 27.318 7.580 -33.632 1.00 8.35 303 GLY A O 1
ATOM 2327 N N . LEU A 1 304 ? 27.517 5.862 -35.060 1.00 7.04 304 LEU A N 1
ATOM 2328 C CA . LEU A 1 304 ? 28.113 6.649 -36.104 1.00 7.12 304 LEU A CA 1
ATOM 2329 C C . LEU A 1 304 ? 27.223 7.782 -36.665 1.00 6.95 304 LEU A C 1
ATOM 2330 O O . LEU A 1 304 ? 26.098 7.564 -37.081 1.00 7.02 304 LEU A O 1
ATOM 2335 N N . THR A 1 305 ? 27.723 9.017 -36.648 1.00 6.72 305 THR A N 1
ATOM 2336 C CA . THR A 1 305 ? 27.003 10.192 -37.198 1.00 6.48 305 THR A CA 1
ATOM 2337 C C . THR A 1 305 ? 27.982 11.205 -37.796 1.00 6.77 305 THR A C 1
ATOM 2338 O O . THR A 1 305 ? 29.117 11.299 -37.376 1.00 5.92 305 THR A O 1
ATOM 2342 N N . ILE A 1 306 ? 27.538 11.862 -38.885 1.00 7.66 306 ILE A N 1
ATOM 2343 C CA . ILE A 1 306 ? 28.260 12.947 -39.533 1.00 8.29 306 ILE A CA 1
ATOM 2344 C C . ILE A 1 306 ? 27.528 14.276 -39.232 1.00 8.43 306 ILE A C 1
ATOM 2345 O O . ILE A 1 306 ? 26.297 14.301 -39.125 1.00 8.65 306 ILE A O 1
ATOM 2350 N N . ASP A 1 307 ? 28.294 15.351 -39.030 1.00 8.48 307 ASP A N 1
ATOM 2351 C CA . ASP A 1 307 ? 27.767 16.712 -38.889 1.00 9.72 307 ASP A CA 1
ATOM 2352 C C . ASP A 1 307 ? 27.531 17.244 -40.307 1.00 10.45 307 ASP A C 1
ATOM 2353 O O . ASP A 1 307 ? 28.519 17.547 -41.028 1.00 9.28 307 ASP A O 1
ATOM 2358 N N . ARG A 1 308 ? 26.281 17.275 -40.768 1.00 9.89 308 ARG A N 1
ATOM 2359 C CA . ARG A 1 308 ? 26.028 17.608 -42.214 1.00 11.32 308 ARG A CA 1
ATOM 2360 C C . ARG A 1 308 ? 26.400 19.062 -42.532 1.00 11.32 308 ARG A C 1
ATOM 2361 O O . ARG A 1 308 ? 26.701 19.334 -43.671 1.00 12.45 308 ARG A O 1
ATOM 2369 N N . GLN A 1 309 ? 26.397 19.957 -41.566 1.00 12.03 309 GLN A N 1
ATOM 2370 C CA . GLN A 1 309 ? 26.812 21.370 -41.791 1.00 14.77 309 GLN A CA 1
ATOM 2371 C C . GLN A 1 309 ? 28.321 21.416 -41.936 1.00 13.43 309 GLN A C 1
ATOM 2372 O O . GLN A 1 309 ? 28.816 22.255 -42.651 1.00 13.15 309 GLN A O 1
ATOM 2378 N N . HIS A 1 310 ? 29.049 20.517 -41.245 1.00 12.26 310 HIS A N 1
ATOM 2379 C CA . HIS A 1 310 ? 30.521 20.410 -41.357 1.00 12.50 310 HIS A CA 1
ATOM 2380 C C . HIS A 1 310 ? 30.961 18.986 -41.464 1.00 11.03 310 HIS A C 1
ATOM 2381 O O . HIS A 1 310 ? 31.299 18.430 -40.405 1.00 10.55 310 HIS A O 1
ATOM 2388 N N . PRO A 1 311 ? 30.924 18.388 -42.670 1.00 10.13 311 PRO A N 1
ATOM 2389 C CA . PRO A 1 311 ? 31.017 16.951 -42.825 1.00 10.78 311 PRO A CA 1
ATOM 2390 C C . PRO A 1 311 ? 32.380 16.346 -42.645 1.00 10.69 311 PRO A C 1
ATOM 2391 O O . PRO A 1 311 ? 32.467 15.128 -42.668 1.00 10.45 311 PRO A O 1
ATOM 2395 N N . ASN A 1 312 ? 33.419 17.147 -42.455 1.00 10.88 312 ASN A N 1
ATOM 2396 C CA . ASN A 1 312 ? 34.639 16.627 -41.793 1.00 12.41 312 ASN A CA 1
ATOM 2397 C C . ASN A 1 312 ? 34.520 16.222 -40.355 1.00 10.45 312 ASN A C 1
ATOM 2398 O O . ASN A 1 312 ? 35.432 15.586 -39.837 1.00 8.88 312 ASN A O 1
ATOM 2403 N N . THR A 1 313 ? 33.443 16.662 -39.719 1.00 8.88 313 THR A N 1
ATOM 2404 C CA . THR A 1 313 ? 33.095 16.249 -38.347 1.00 8.76 313 THR A CA 1
ATOM 2405 C C . THR A 1 313 ? 32.235 15.007 -38.285 1.00 8.05 313 THR A C 1
ATOM 2406 O O . THR A 1 313 ? 31.134 14.936 -38.807 1.00 7.85 313 THR A O 1
ATOM 2410 N N . ILE A 1 314 ? 32.759 14.028 -37.566 1.00 8.25 314 ILE A N 1
ATOM 2411 C CA . ILE A 1 314 ? 32.094 12.774 -37.330 1.00 8.25 314 ILE A CA 1
ATOM 2412 C C . ILE A 1 314 ? 32.240 12.338 -35.868 1.00 7.93 314 ILE A C 1
ATOM 2413 O O . ILE A 1 314 ? 33.188 12.736 -35.212 1.00 8.41 314 ILE A O 1
ATOM 2418 N N . MET A 1 315 ? 31.264 11.531 -35.385 1.00 7.80 315 MET A N 1
ATOM 2419 C CA . MET A 1 315 ? 31.290 10.957 -34.042 1.00 7.21 315 MET A CA 1
ATOM 2420 C C . MET A 1 315 ? 30.960 9.470 -34.049 1.00 7.03 315 MET A C 1
ATOM 2421 O O . MET A 1 315 ? 30.278 8.956 -34.991 1.00 6.66 315 MET A O 1
ATOM 2426 N N . VAL A 1 316 ? 31.440 8.802 -33.026 1.00 7.16 316 VAL A N 1
ATOM 2427 C CA . VAL A 1 316 ? 31.198 7.391 -32.836 1.00 7.92 316 VAL A CA 1
ATOM 2428 C C . VAL A 1 316 ? 31.196 7.066 -31.327 1.00 8.03 316 VAL A C 1
ATOM 2429 O O . VAL A 1 316 ? 31.759 7.818 -30.514 1.00 8.19 316 VAL A O 1
ATOM 2433 N N . ALA A 1 317 ? 30.536 5.972 -30.924 1.00 7.90 317 ALA A N 1
ATOM 2434 C CA . ALA A 1 317 ? 30.514 5.591 -29.515 1.00 7.84 317 ALA A CA 1
ATOM 2435 C C . ALA A 1 317 ? 30.994 4.123 -29.403 1.00 8.24 317 ALA A C 1
ATOM 2436 O O . ALA A 1 317 ? 30.928 3.344 -30.363 1.00 7.82 317 ALA A O 1
ATOM 2438 N N . THR A 1 318 ? 31.545 3.773 -28.250 1.00 7.63 318 THR A N 1
ATOM 2439 C CA . THR A 1 318 ? 31.821 2.408 -27.928 1.00 7.58 318 THR A CA 1
ATOM 2440 C C . THR A 1 318 ? 30.573 1.509 -27.854 1.00 8.19 318 THR A C 1
ATOM 2441 O O . THR A 1 318 ? 29.627 1.789 -27.078 1.00 8.27 318 THR A O 1
ATOM 2445 N N . GLN A 1 319 ? 30.674 0.355 -28.539 1.00 8.17 319 GLN A N 1
ATOM 2446 C CA . GLN A 1 319 ? 29.645 -0.656 -28.541 1.00 7.58 319 GLN A CA 1
ATOM 2447 C C . GLN A 1 319 ? 30.421 -1.960 -28.252 1.00 7.56 319 GLN A C 1
ATOM 2448 O O . GLN A 1 319 ? 30.779 -2.685 -29.195 1.00 6.97 319 GLN A O 1
ATOM 2454 N N . ILE A 1 320 ? 30.670 -2.263 -26.987 1.00 7.78 320 ILE A N 1
ATOM 2455 C CA . ILE A 1 320 ? 30.130 -1.572 -25.824 1.00 7.74 320 ILE A CA 1
ATOM 2456 C C . ILE A 1 320 ? 31.249 -1.491 -24.749 1.00 7.96 320 ILE A C 1
ATOM 2457 O O . ILE A 1 320 ? 32.098 -2.366 -24.656 1.00 7.28 320 ILE A O 1
ATOM 2462 N N . SER A 1 321 ? 31.245 -0.390 -24.006 1.00 7.60 321 SER A N 1
ATOM 2463 C CA . SER A 1 321 ? 32.067 -0.186 -22.811 1.00 8.42 321 SER A CA 1
ATOM 2464 C C . SER A 1 321 ? 31.171 -0.061 -21.585 1.00 8.92 321 SER A C 1
ATOM 2465 O O . SER A 1 321 ? 30.525 0.950 -21.382 1.00 8.52 321 SER A O 1
ATOM 2468 N N . TRP A 1 322 ? 31.187 -1.117 -20.774 1.00 9.63 322 TRP A N 1
ATOM 2469 C CA . TRP A 1 322 ? 30.455 -1.167 -19.503 1.00 10.41 322 TRP A CA 1
ATOM 2470 C C . TRP A 1 322 ? 31.148 -0.456 -18.347 1.00 11.39 322 TRP A C 1
ATOM 2471 O O . TRP A 1 322 ? 30.491 -0.018 -17.437 1.00 14.03 322 TRP A O 1
ATOM 2482 N N . TRP A 1 323 ? 32.466 -0.344 -18.374 1.00 11.29 323 TRP A N 1
ATOM 2483 C CA . TRP A 1 323 ? 33.248 0.173 -17.273 1.00 12.84 323 TRP A CA 1
ATOM 2484 C C . TRP A 1 323 ? 34.390 1.060 -17.799 1.00 12.16 323 TRP A C 1
ATOM 2485 O O . TRP A 1 323 ? 35.076 0.719 -18.789 1.00 11.50 323 TRP A O 1
ATOM 2496 N N . PRO A 1 324 ? 34.604 2.194 -17.174 1.00 11.14 324 PRO A N 1
ATOM 2497 C CA . PRO A 1 324 ? 33.863 2.782 -16.077 1.00 11.55 324 PRO A CA 1
ATOM 2498 C C . PRO A 1 324 ? 32.566 3.427 -16.596 1.00 10.21 324 PRO A C 1
ATOM 2499 O O . PRO A 1 324 ? 31.673 3.751 -15.820 1.00 10.87 324 PRO A O 1
ATOM 2503 N N . ASP A 1 325 ? 32.522 3.644 -17.904 1.00 8.63 325 ASP A N 1
ATOM 2504 C CA . ASP A 1 325 ? 31.398 4.312 -18.605 1.00 8.25 325 ASP A CA 1
ATOM 2505 C C . ASP A 1 325 ? 31.570 4.088 -20.114 1.00 8.06 325 ASP A C 1
ATOM 2506 O O . ASP A 1 325 ? 32.630 3.539 -20.558 1.00 7.45 325 ASP A O 1
ATOM 2511 N N . THR A 1 326 ? 30.547 4.471 -20.890 1.00 8.04 326 THR A N 1
ATOM 2512 C CA . THR A 1 326 ? 30.685 4.500 -22.316 1.00 8.53 326 THR A CA 1
ATOM 2513 C C . THR A 1 326 ? 31.743 5.540 -22.747 1.00 8.60 326 THR A C 1
ATOM 2514 O O . THR A 1 326 ? 32.079 6.480 -21.994 1.00 8.43 326 THR A O 1
ATOM 2518 N N . ILE A 1 327 ? 32.295 5.385 -23.943 1.00 8.31 327 ILE A N 1
ATOM 2519 C CA . ILE A 1 327 ? 33.125 6.517 -24.452 1.00 8.30 327 ILE A CA 1
ATOM 2520 C C . ILE A 1 327 ? 32.507 6.990 -25.738 1.00 7.99 327 ILE A C 1
ATOM 2521 O O . ILE A 1 327 ? 32.165 6.172 -26.586 1.00 7.78 327 ILE A O 1
ATOM 2526 N N . ILE A 1 328 ? 32.404 8.303 -25.925 1.00 7.71 328 ILE A N 1
ATOM 2527 C CA . ILE A 1 328 ? 31.940 8.944 -27.173 1.00 8.48 328 ILE A CA 1
ATOM 2528 C C . ILE A 1 328 ? 33.170 9.715 -27.681 1.00 8.43 328 ILE A C 1
ATOM 2529 O O . ILE A 1 328 ? 33.880 10.385 -26.880 1.00 8.80 328 ILE A O 1
ATOM 2534 N N . PHE A 1 329 ? 33.502 9.477 -28.952 1.00 8.06 329 PHE A N 1
ATOM 2535 C CA . PHE A 1 329 ? 34.654 10.044 -29.662 1.00 8.06 329 PHE A CA 1
ATOM 2536 C C . PHE A 1 329 ? 34.194 11.048 -30.751 1.00 8.12 329 PHE A C 1
ATOM 2537 O O . PHE A 1 329 ? 33.094 10.910 -31.331 1.00 7.70 329 PHE A O 1
ATOM 2545 N N . ARG A 1 330 ? 35.035 12.058 -31.044 1.00 8.09 330 ARG A N 1
ATOM 2546 C CA . ARG A 1 330 ? 34.765 13.093 -32.052 1.00 7.97 330 ARG A CA 1
ATOM 2547 C C . ARG A 1 330 ? 36.002 13.387 -32.860 1.00 8.75 330 ARG A C 1
ATOM 2548 O O . ARG A 1 330 ? 37.140 13.445 -32.309 1.00 8.40 330 ARG A O 1
ATOM 2556 N N . SER A 1 331 ? 35.801 13.534 -34.180 1.00 9.15 331 SER A N 1
ATOM 2557 C CA . SER A 1 331 ? 36.895 13.855 -35.103 1.00 8.60 331 SER A CA 1
ATOM 2558 C C . SER A 1 331 ? 36.400 15.045 -35.879 1.00 9.92 331 SER A C 1
ATOM 2559 O O . SER A 1 331 ? 35.208 15.077 -36.248 1.00 8.30 331 SER A O 1
ATOM 2562 N N . THR A 1 332 ? 37.267 16.040 -36.086 1.00 9.22 332 THR A N 1
ATOM 2563 C CA . THR A 1 332 ? 36.856 17.175 -36.933 1.00 10.20 332 THR A CA 1
ATOM 2564 C C . THR A 1 332 ? 37.700 17.216 -38.237 1.00 11.86 332 THR A C 1
ATOM 2565 O O . THR A 1 332 ? 37.652 18.212 -38.972 1.00 14.47 332 THR A O 1
ATOM 2569 N N . ASP A 1 333 ? 38.397 16.105 -38.531 1.00 12.46 333 ASP A N 1
ATOM 2570 C CA . ASP A 1 333 ? 39.197 15.968 -39.762 1.00 13.12 333 ASP A CA 1
ATOM 2571 C C . ASP A 1 333 ? 38.978 14.653 -40.458 1.00 12.68 333 ASP A C 1
ATOM 2572 O O . ASP A 1 333 ? 39.917 14.046 -40.907 1.00 13.19 333 ASP A O 1
ATOM 2577 N N . GLY A 1 334 ? 37.752 14.161 -40.498 1.00 11.31 334 GLY A N 1
ATOM 2578 C CA . GLY A 1 334 ? 37.488 13.018 -41.345 1.00 10.63 334 GLY A CA 1
ATOM 2579 C C . GLY A 1 334 ? 38.011 11.707 -40.759 1.00 10.63 334 GLY A C 1
ATOM 2580 O O . GLY A 1 334 ? 38.184 10.733 -41.474 1.00 11.19 334 GLY A O 1
ATOM 2581 N N . GLY A 1 335 ? 38.256 11.647 -39.458 1.00 10.15 335 GLY A N 1
ATOM 2582 C CA . GLY A 1 335 ? 38.777 10.458 -38.868 1.00 10.83 335 GLY A CA 1
ATOM 2583 C C . GLY A 1 335 ? 40.291 10.372 -38.659 1.00 12.28 335 GLY A C 1
ATOM 2584 O O . GLY A 1 335 ? 40.789 9.381 -38.064 1.00 12.64 335 GLY A O 1
ATOM 2585 N N . ALA A 1 336 ? 41.031 11.387 -39.118 1.00 13.68 336 ALA A N 1
ATOM 2586 C CA . ALA A 1 336 ? 42.492 11.403 -39.083 1.00 12.79 336 ALA A CA 1
ATOM 2587 C C . ALA A 1 336 ? 42.890 11.480 -37.596 1.00 12.36 336 ALA A C 1
ATOM 2588 O O . ALA A 1 336 ? 43.782 10.779 -37.160 1.00 13.02 336 ALA A O 1
ATOM 2590 N N . THR A 1 337 ? 42.238 12.307 -36.825 1.00 11.55 337 THR A N 1
ATOM 2591 C CA . THR A 1 337 ? 42.486 12.328 -35.388 1.00 12.65 337 THR A CA 1
ATOM 2592 C C . THR A 1 337 ? 41.173 12.413 -34.598 1.00 10.98 337 THR A C 1
ATOM 2593 O O . THR A 1 337 ? 40.177 12.976 -35.064 1.00 12.06 337 THR A O 1
ATOM 2597 N N . TRP A 1 338 ? 41.230 11.938 -33.348 1.00 10.13 338 TRP A N 1
ATOM 2598 C CA . TRP A 1 338 ? 40.068 11.886 -32.457 1.00 9.83 338 TRP A CA 1
ATOM 2599 C C . TRP A 1 338 ? 40.365 12.458 -31.091 1.00 10.60 338 TRP A C 1
ATOM 2600 O O . TRP A 1 338 ? 41.537 12.335 -30.572 1.00 10.27 338 TRP A O 1
ATOM 2611 N N . THR A 1 339 ? 39.336 13.004 -30.479 1.00 9.35 339 THR A N 1
ATOM 2612 C CA . THR A 1 339 ? 39.323 13.247 -29.082 1.00 10.23 339 THR A CA 1
ATOM 2613 C C . THR A 1 339 ? 38.104 12.552 -28.430 1.00 10.14 339 THR A C 1
ATOM 2614 O O . THR A 1 339 ? 37.198 12.027 -29.092 1.00 8.77 339 THR A O 1
ATOM 2618 N N . ARG A 1 340 ? 38.120 12.519 -27.112 1.00 10.68 340 ARG A N 1
ATOM 2619 C CA . ARG A 1 340 ? 37.131 11.733 -26.369 1.00 10.70 340 ARG A CA 1
ATOM 2620 C C . ARG A 1 340 ? 36.422 12.540 -25.333 1.00 10.17 340 ARG A C 1
ATOM 2621 O O . ARG A 1 340 ? 36.960 13.548 -24.842 1.00 9.02 340 ARG A O 1
ATOM 2629 N N . ILE A 1 341 ? 35.243 12.030 -24.918 1.00 8.95 341 ILE A N 1
ATOM 2630 C CA . ILE A 1 341 ? 34.389 12.764 -23.988 1.00 9.02 341 ILE A CA 1
ATOM 2631 C C . ILE A 1 341 ? 34.912 12.723 -22.520 1.00 9.27 341 ILE A C 1
ATOM 2632 O O . ILE A 1 341 ? 34.525 13.529 -21.726 1.00 10.55 341 ILE A O 1
ATOM 2637 N N . TRP A 1 342 ? 35.725 11.736 -22.177 1.00 10.10 342 TRP A N 1
ATOM 2638 C CA . TRP A 1 342 ? 36.473 11.725 -20.913 1.00 11.38 342 TRP A CA 1
ATOM 2639 C C . TRP A 1 342 ? 37.790 11.033 -21.162 1.00 12.08 342 TRP A C 1
ATOM 2640 O O . TRP A 1 342 ? 37.926 10.279 -22.118 1.00 11.24 342 TRP A O 1
ATOM 2651 N N . ASP A 1 343 ? 38.778 11.347 -20.344 1.00 13.78 343 ASP A N 1
ATOM 2652 C CA . ASP A 1 343 ? 40.086 10.708 -20.421 1.00 14.15 343 ASP A CA 1
ATOM 2653 C C . ASP A 1 343 ? 40.595 10.363 -19.024 1.00 14.08 343 ASP A C 1
ATOM 2654 O O . ASP A 1 343 ? 40.232 10.999 -18.049 1.00 13.43 343 ASP A O 1
ATOM 2659 N N . TRP A 1 344 ? 41.448 9.356 -18.923 1.00 14.70 344 TRP A N 1
ATOM 2660 C CA . TRP A 1 344 ? 42.156 9.118 -17.691 1.00 14.49 344 TRP A CA 1
ATOM 2661 C C . TRP A 1 344 ? 43.146 10.233 -17.499 1.00 16.73 344 TRP A C 1
ATOM 2662 O O . TRP A 1 344 ? 43.752 10.699 -18.476 1.00 16.68 344 TRP A O 1
ATOM 2673 N N . THR A 1 345 ? 43.291 10.681 -16.254 1.00 19.55 345 THR A N 1
ATOM 2674 C CA . THR A 1 345 ? 44.407 11.595 -15.876 1.00 23.81 345 THR A CA 1
ATOM 2675 C C . THR A 1 345 ? 45.439 10.731 -15.160 1.00 27.02 345 THR A C 1
ATOM 2676 O O . THR A 1 345 ? 46.315 10.180 -15.839 1.00 33.70 345 THR A O 1
ATOM 2680 N N . SER A 1 346 ? 45.304 10.545 -13.853 1.00 29.93 346 SER A N 1
ATOM 2681 C CA . SER A 1 346 ? 45.938 9.382 -13.202 1.00 36.63 346 SER A CA 1
ATOM 2682 C C . SER A 1 346 ? 44.969 8.623 -12.304 1.00 31.48 346 SER A C 1
ATOM 2683 O O . SER A 1 346 ? 44.254 9.181 -11.492 1.00 36.74 346 SER A O 1
ATOM 2686 N N . TYR A 1 347 ? 44.997 7.320 -12.452 1.00 40.63 347 TYR A N 1
ATOM 2687 C CA . TYR A 1 347 ? 43.934 6.448 -11.941 1.00 41.35 347 TYR A CA 1
ATOM 2688 C C . TYR A 1 347 ? 43.554 6.584 -10.421 1.00 40.95 347 TYR A C 1
ATOM 2689 O O . TYR A 1 347 ? 44.418 6.648 -9.565 1.00 38.50 347 TYR A O 1
ATOM 2698 N N . PRO A 1 348 ? 42.252 6.588 -10.059 1.00 38.89 348 PRO A N 1
ATOM 2699 C CA . PRO A 1 348 ? 40.998 6.405 -10.783 1.00 35.48 348 PRO A CA 1
ATOM 2700 C C . PRO A 1 348 ? 40.414 7.706 -11.294 1.00 30.34 348 PRO A C 1
ATOM 2701 O O . PRO A 1 348 ? 39.190 7.805 -11.341 1.00 28.87 348 PRO A O 1
ATOM 2705 N N . ASN A 1 349 ? 41.264 8.719 -11.499 1.00 26.35 349 ASN A N 1
ATOM 2706 C CA . ASN A 1 349 ? 40.800 10.055 -11.838 1.00 26.87 349 ASN A CA 1
ATOM 2707 C C . ASN A 1 349 ? 40.741 10.213 -13.333 1.00 18.49 349 ASN A C 1
ATOM 2708 O O . ASN A 1 349 ? 41.493 9.552 -14.099 1.00 17.28 349 ASN A O 1
ATOM 2713 N N . ARG A 1 350 ? 39.835 11.098 -13.725 1.00 17.59 350 ARG A N 1
ATOM 2714 C CA . ARG A 1 350 ? 39.445 11.277 -15.091 1.00 15.63 350 ARG A CA 1
ATOM 2715 C C . ARG A 1 350 ? 39.229 12.772 -15.281 1.00 16.25 350 ARG A C 1
ATOM 2716 O O . ARG A 1 350 ? 38.917 13.472 -14.323 1.00 19.79 350 ARG A O 1
ATOM 2724 N N . SER A 1 351 ? 39.491 13.264 -16.475 1.00 14.47 351 SER A N 1
ATOM 2725 C CA . SER A 1 351 ? 39.008 14.573 -16.900 1.00 14.56 351 SER A CA 1
ATOM 2726 C C . SER A 1 351 ? 37.782 14.351 -17.762 1.00 13.88 351 SER A C 1
ATOM 2727 O O . SER A 1 351 ? 37.731 13.376 -18.540 1.00 14.01 351 SER A O 1
ATOM 2730 N N . LEU A 1 352 ? 36.807 15.209 -17.594 1.00 13.30 352 LEU A N 1
ATOM 2731 C CA . LEU A 1 352 ? 35.517 15.139 -18.337 1.00 12.13 352 LEU A CA 1
ATOM 2732 C C . LEU A 1 352 ? 35.281 16.301 -19.226 1.00 13.67 352 LEU A C 1
ATOM 2733 O O . LEU A 1 352 ? 35.439 17.509 -18.810 1.00 12.48 352 LEU A O 1
ATOM 2738 N N . ARG A 1 353 ? 34.871 16.022 -20.461 1.00 13.12 353 ARG A N 1
ATOM 2739 C CA . ARG A 1 353 ? 34.535 17.083 -21.351 1.00 13.11 353 ARG A CA 1
ATOM 2740 C C . ARG A 1 353 ? 33.058 17.433 -21.258 1.00 11.82 353 ARG A C 1
ATOM 2741 O O . ARG A 1 353 ? 32.535 17.966 -22.239 1.00 11.58 353 ARG A O 1
ATOM 2749 N N . TYR A 1 354 ? 32.345 17.116 -20.165 1.00 11.27 354 TYR A N 1
ATOM 2750 C CA . TYR A 1 354 ? 30.919 17.333 -20.120 1.00 10.01 354 TYR A CA 1
ATOM 2751 C C . TYR A 1 354 ? 30.437 17.627 -18.747 1.00 10.07 354 TYR A C 1
ATOM 2752 O O . TYR A 1 354 ? 31.142 17.415 -17.800 1.00 11.43 354 TYR A O 1
ATOM 2761 N N . VAL A 1 355 ? 29.205 18.091 -18.631 1.00 10.67 355 VAL A N 1
ATOM 2762 C CA . VAL A 1 355 ? 28.506 18.193 -17.365 1.00 11.04 355 VAL A CA 1
ATOM 2763 C C . VAL A 1 355 ? 27.170 17.574 -17.580 1.00 11.82 355 VAL A C 1
ATOM 2764 O O . VAL A 1 355 ? 26.435 17.999 -18.521 1.00 10.22 355 VAL A O 1
ATOM 2768 N N . LEU A 1 356 ? 26.822 16.619 -16.726 1.00 11.30 356 LEU A N 1
ATOM 2769 C CA . LEU A 1 356 ? 25.581 15.875 -16.870 1.00 12.68 356 LEU A CA 1
ATOM 2770 C C . LEU A 1 356 ? 24.589 16.248 -15.807 1.00 12.28 356 LEU A C 1
ATOM 2771 O O . LEU A 1 356 ? 24.852 16.006 -14.651 1.00 11.92 356 LEU A O 1
ATOM 2776 N N . ASP A 1 357 ? 23.439 16.758 -16.218 1.00 12.13 357 ASP A N 1
ATOM 2777 C CA . ASP A 1 357 ? 22.371 17.221 -15.325 1.00 12.99 357 ASP A CA 1
ATOM 2778 C C . ASP A 1 357 ? 21.164 16.322 -15.505 1.00 12.30 357 ASP A C 1
ATOM 2779 O O . ASP A 1 357 ? 20.517 16.366 -16.568 1.00 11.71 357 ASP A O 1
ATOM 2784 N N . ILE A 1 358 ? 20.828 15.566 -14.462 1.00 10.97 358 ILE A N 1
ATOM 2785 C CA . ILE A 1 358 ? 19.596 14.757 -14.436 1.00 10.46 358 ILE A CA 1
ATOM 2786 C C . ILE A 1 358 ? 18.513 15.293 -13.491 1.00 11.07 358 ILE A C 1
ATOM 2787 O O . ILE A 1 358 ? 17.687 14.493 -12.956 1.00 10.12 358 ILE A O 1
ATOM 2792 N N . SER A 1 359 ? 18.453 16.641 -13.308 1.00 10.48 359 SER A N 1
ATOM 2793 C CA A SER A 1 359 ? 17.474 17.274 -12.416 0.50 11.04 359 SER A CA 1
ATOM 2794 C CA B SER A 1 359 ? 17.491 17.165 -12.345 0.50 11.08 359 SER A CA 1
ATOM 2795 C C . SER A 1 359 ? 16.035 16.846 -12.673 1.00 10.35 359 SER A C 1
ATOM 2796 O O . SER A 1 359 ? 15.211 16.679 -11.723 1.00 9.52 359 SER A O 1
ATOM 2801 N N . ALA A 1 360 ? 15.709 16.742 -13.951 1.00 10.43 360 ALA A N 1
ATOM 2802 C CA . ALA A 1 360 ? 14.371 16.318 -14.331 1.00 10.48 360 ALA A CA 1
ATOM 2803 C C . ALA A 1 360 ? 14.065 14.842 -14.169 1.00 9.76 360 ALA A C 1
ATOM 2804 O O . ALA A 1 360 ? 12.845 14.489 -14.234 1.00 9.34 360 ALA A O 1
ATOM 2806 N N . GLU A 1 361 ? 15.120 14.013 -14.089 1.00 8.47 361 GLU A N 1
ATOM 2807 C CA . GLU A 1 361 ? 15.046 12.544 -14.068 1.00 8.39 361 GLU A CA 1
ATOM 2808 C C . GLU A 1 361 ? 15.951 12.043 -12.964 1.00 7.95 361 GLU A C 1
ATOM 2809 O O . GLU A 1 361 ? 16.858 11.290 -13.203 1.00 8.02 361 GLU A O 1
ATOM 2815 N N . PRO A 1 362 ? 15.773 12.516 -11.723 1.00 8.72 362 PRO A N 1
ATOM 2816 C CA . PRO A 1 362 ? 16.827 12.265 -10.671 1.00 8.14 362 PRO A CA 1
ATOM 2817 C C . PRO A 1 362 ? 17.104 10.774 -10.338 1.00 7.76 362 PRO A C 1
ATOM 2818 O O . PRO A 1 362 ? 18.167 10.386 -9.782 1.00 7.41 362 PRO A O 1
ATOM 2822 N N . TRP A 1 363 ? 16.140 9.946 -10.689 1.00 7.79 363 TRP A N 1
ATOM 2823 C CA . TRP A 1 363 ? 16.258 8.521 -10.396 1.00 7.38 363 TRP A CA 1
ATOM 2824 C C . TRP A 1 363 ? 17.357 7.819 -11.227 1.00 7.55 363 TRP A C 1
ATOM 2825 O O . TRP A 1 363 ? 17.710 6.682 -10.978 1.00 7.59 363 TRP A O 1
ATOM 2836 N N . LEU A 1 364 ? 17.890 8.516 -12.236 1.00 7.65 364 LEU A N 1
ATOM 2837 C CA . LEU A 1 364 ? 18.937 7.950 -13.098 1.00 7.20 364 LEU A CA 1
ATOM 2838 C C . LEU A 1 364 ? 20.290 7.616 -12.434 1.00 7.43 364 LEU A C 1
ATOM 2839 O O . LEU A 1 364 ? 21.175 7.094 -13.086 1.00 6.90 364 LEU A O 1
ATOM 2844 N N . THR A 1 365 ? 20.450 7.916 -11.134 1.00 7.41 365 THR A N 1
ATOM 2845 C CA . THR A 1 365 ? 21.574 7.373 -10.350 1.00 7.86 365 THR A CA 1
ATOM 2846 C C . THR A 1 365 ? 21.383 5.895 -10.083 1.00 8.30 365 THR A C 1
ATOM 2847 O O . THR A 1 365 ? 22.251 5.198 -9.554 1.00 8.35 365 THR A O 1
ATOM 2851 N N . PHE A 1 366 ? 20.198 5.385 -10.386 1.00 8.78 366 PHE A N 1
ATOM 2852 C CA . PHE A 1 366 ? 19.843 3.971 -10.058 1.00 9.38 366 PHE A CA 1
ATOM 2853 C C . PHE A 1 366 ? 20.129 3.557 -8.622 1.00 10.07 366 PHE A C 1
ATOM 2854 O O . PHE A 1 366 ? 20.472 2.423 -8.359 1.00 10.65 366 PHE A O 1
ATOM 2862 N N . GLY A 1 367 ? 19.930 4.505 -7.720 1.00 10.52 367 GLY A N 1
ATOM 2863 C CA . GLY A 1 367 ? 20.041 4.209 -6.314 1.00 11.84 367 GLY A CA 1
ATOM 2864 C C . GLY A 1 367 ? 21.452 4.016 -5.833 1.00 11.79 367 GLY A C 1
ATOM 2865 O O . GLY A 1 367 ? 21.616 3.540 -4.735 1.00 11.26 367 GLY A O 1
ATOM 2866 N N . VAL A 1 368 ? 22.471 4.443 -6.583 1.00 12.10 368 VAL A N 1
ATOM 2867 C CA . VAL A 1 368 ? 23.862 4.190 -6.258 1.00 13.61 368 VAL A CA 1
ATOM 2868 C C . VAL A 1 368 ? 24.660 5.474 -6.310 1.00 15.68 368 VAL A C 1
ATOM 2869 O O . VAL A 1 368 ? 24.523 6.210 -7.238 1.00 12.76 368 VAL A O 1
ATOM 2873 N N . GLN A 1 369 ? 25.555 5.673 -5.326 1.00 15.14 369 GLN A N 1
ATOM 2874 C CA . GLN A 1 369 ? 26.473 6.795 -5.334 1.00 16.48 369 GLN A CA 1
ATOM 2875 C C . GLN A 1 369 ? 27.605 6.630 -6.324 1.00 14.66 369 GLN A C 1
ATOM 2876 O O . GLN A 1 369 ? 28.069 5.519 -6.559 1.00 13.45 369 GLN A O 1
ATOM 2882 N N . PRO A 1 370 ? 28.140 7.751 -6.817 1.00 14.40 370 PRO A N 1
ATOM 2883 C CA . PRO A 1 370 ? 29.359 7.728 -7.589 1.00 16.62 370 PRO A CA 1
ATOM 2884 C C . PRO A 1 370 ? 30.444 7.036 -6.806 1.00 18.28 370 PRO A C 1
ATOM 2885 O O . PRO A 1 370 ? 30.491 7.210 -5.581 1.00 16.04 370 PRO A O 1
ATOM 2889 N N . ASN A 1 371 ? 31.300 6.306 -7.505 1.00 16.44 371 ASN A N 1
ATOM 2890 C CA . ASN A 1 371 ? 32.303 5.473 -6.858 1.00 19.64 371 ASN A CA 1
ATOM 2891 C C . ASN A 1 371 ? 33.554 5.421 -7.731 1.00 18.39 371 ASN A C 1
ATOM 2892 O O . ASN A 1 371 ? 33.743 4.436 -8.425 1.00 18.53 371 ASN A O 1
ATOM 2897 N N . PRO A 1 372 ? 34.350 6.509 -7.721 1.00 20.89 372 PRO A N 1
ATOM 2898 C CA . PRO A 1 372 ? 35.399 6.816 -8.711 1.00 20.79 372 PRO A CA 1
ATOM 2899 C C . PRO A 1 372 ? 36.290 5.641 -8.915 1.00 20.96 372 PRO A C 1
ATOM 2900 O O . PRO A 1 372 ? 36.689 5.024 -7.916 1.00 24.45 372 PRO A O 1
ATOM 2904 N N . PRO A 1 373 ? 36.569 5.271 -10.195 1.00 18.27 373 PRO A N 1
ATOM 2905 C CA . PRO A 1 373 ? 36.271 5.983 -11.428 1.00 17.31 373 PRO A CA 1
ATOM 2906 C C . PRO A 1 373 ? 34.842 5.900 -12.003 1.00 14.31 373 PRO A C 1
ATOM 2907 O O . PRO A 1 373 ? 34.609 6.502 -13.039 1.00 14.26 373 PRO A O 1
ATOM 2911 N N . VAL A 1 374 ? 33.909 5.244 -11.333 1.00 13.61 374 VAL A N 1
ATOM 2912 C CA . VAL A 1 374 ? 32.530 5.020 -11.891 1.00 12.78 374 VAL A CA 1
ATOM 2913 C C . VAL A 1 374 ? 31.661 6.139 -11.463 1.00 11.92 374 VAL A C 1
ATOM 2914 O O . VAL A 1 374 ? 31.479 6.340 -10.226 1.00 13.36 374 VAL A O 1
ATOM 2918 N N . PRO A 1 375 ? 31.068 6.863 -12.434 1.00 10.65 375 PRO A N 1
ATOM 2919 C CA . PRO A 1 375 ? 30.096 7.899 -12.177 1.00 10.35 375 PRO A CA 1
ATOM 2920 C C . PRO A 1 375 ? 28.710 7.393 -11.849 1.00 9.73 375 PRO A C 1
ATOM 2921 O O . PRO A 1 375 ? 28.384 6.296 -12.210 1.00 10.91 375 PRO A O 1
ATOM 2925 N N . SER A 1 376 ? 27.896 8.252 -11.248 1.00 9.67 376 SER A N 1
ATOM 2926 C CA . SER A 1 376 ? 26.447 8.040 -11.118 1.00 9.71 376 SER A CA 1
ATOM 2927 C C . SER A 1 376 ? 25.791 9.360 -11.060 1.00 10.91 376 SER A C 1
ATOM 2928 O O . SER A 1 376 ? 26.044 10.130 -10.119 1.00 11.44 376 SER A O 1
ATOM 2931 N N . PRO A 1 377 ? 24.981 9.698 -12.095 1.00 10.25 377 PRO A N 1
ATOM 2932 C CA . PRO A 1 377 ? 24.598 8.863 -13.267 1.00 10.65 377 PRO A CA 1
ATOM 2933 C C . PRO A 1 377 ? 25.737 8.639 -14.195 1.00 10.54 377 PRO A C 1
ATOM 2934 O O . PRO A 1 377 ? 26.712 9.409 -14.159 1.00 10.21 377 PRO A O 1
ATOM 2938 N N . LYS A 1 378 ? 25.615 7.623 -15.053 1.00 9.95 378 LYS A N 1
ATOM 2939 C CA . LYS A 1 378 ? 26.590 7.422 -16.134 1.00 9.07 378 LYS A CA 1
ATOM 2940 C C . LYS A 1 378 ? 26.224 8.142 -17.400 1.00 7.84 378 LYS A C 1
ATOM 2941 O O . LYS A 1 378 ? 25.005 8.401 -17.646 1.00 7.64 378 LYS A O 1
ATOM 2947 N N . LEU A 1 379 ? 27.223 8.439 -18.210 1.00 7.13 379 LEU A N 1
ATOM 2948 C CA . LEU A 1 379 ? 26.957 8.915 -19.593 1.00 6.87 379 LEU A CA 1
ATOM 2949 C C . LEU A 1 379 ? 26.062 7.985 -20.347 1.00 6.77 379 LEU A C 1
ATOM 2950 O O . LEU A 1 379 ? 25.128 8.389 -21.052 1.00 6.65 379 LEU A O 1
ATOM 2955 N N . GLY A 1 380 ? 26.337 6.686 -20.233 1.00 6.56 380 GLY A N 1
ATOM 2956 C CA . GLY A 1 380 ? 25.439 5.728 -20.816 1.00 6.96 380 GLY A CA 1
ATOM 2957 C C . GLY A 1 380 ? 26.020 4.333 -21.061 1.00 6.99 380 GLY A C 1
ATOM 2958 O O . GLY A 1 380 ? 27.068 3.997 -20.549 1.00 7.84 380 GLY A O 1
ATOM 2959 N N . TRP A 1 381 ? 25.304 3.574 -21.860 1.00 7.09 381 TRP A N 1
ATOM 2960 C CA . TRP A 1 381 ? 25.583 2.213 -22.271 1.00 7.00 381 TRP A CA 1
ATOM 2961 C C . TRP A 1 381 ? 24.515 1.891 -23.359 1.00 7.62 381 TR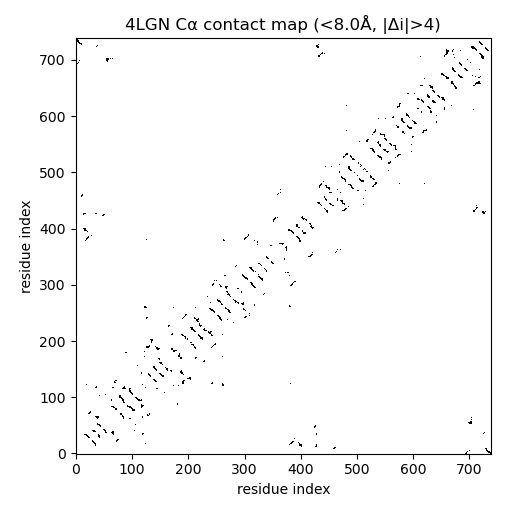P A C 1
ATOM 2962 O O . TRP A 1 381 ? 23.459 2.500 -23.378 1.00 7.94 381 TRP A O 1
ATOM 2973 N N . MET A 1 382 ? 24.817 0.949 -24.230 1.00 8.15 382 MET A N 1
ATOM 2974 C CA . MET A 1 382 ? 23.984 0.554 -25.377 1.00 8.01 382 MET A CA 1
ATOM 2975 C C . MET A 1 382 ? 23.693 1.792 -26.248 1.00 7.59 382 MET A C 1
ATOM 2976 O O . MET A 1 382 ? 22.517 2.106 -26.586 1.00 7.41 382 MET A O 1
ATOM 2981 N N . ASP A 1 383 ? 24.751 2.521 -26.560 1.00 7.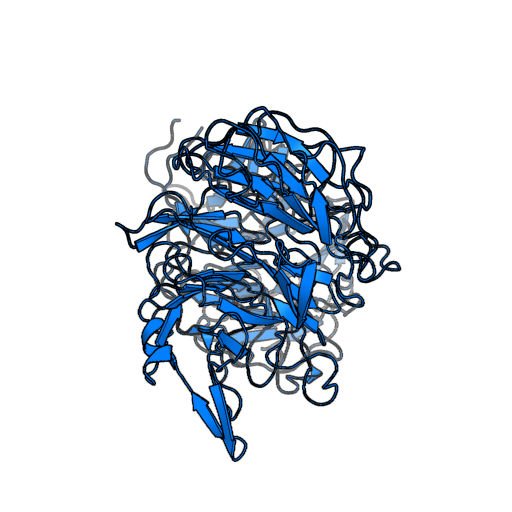82 383 ASP A N 1
ATOM 2982 C CA . ASP A 1 383 ? 24.628 3.768 -27.293 1.00 8.28 383 ASP A CA 1
ATOM 2983 C C . ASP A 1 383 ? 24.747 3.528 -28.809 1.00 8.42 383 ASP A C 1
ATOM 2984 O O . ASP A 1 383 ? 25.632 4.055 -29.480 1.00 8.43 383 ASP A O 1
ATOM 2989 N N . GLU A 1 384 ? 23.875 2.664 -29.349 1.00 7.90 384 GLU A N 1
ATOM 2990 C CA . GLU A 1 384 ? 23.929 2.311 -30.743 1.00 6.99 384 GLU A CA 1
ATOM 2991 C C . GLU A 1 384 ? 23.441 3.504 -31.550 1.00 6.85 384 GLU A C 1
ATOM 2992 O O . GLU A 1 384 ? 23.836 3.701 -32.695 1.00 6.67 384 GLU A O 1
ATOM 2998 N N . ALA A 1 385 ? 22.536 4.285 -30.964 1.00 6.10 385 ALA A N 1
ATOM 2999 C CA . ALA A 1 385 ? 21.974 5.453 -31.655 1.00 6.72 385 ALA A CA 1
ATOM 3000 C C . ALA A 1 385 ? 22.597 6.765 -31.189 1.00 6.32 385 ALA A C 1
ATOM 3001 O O . ALA A 1 385 ? 22.564 7.065 -29.974 1.00 6.37 385 ALA A O 1
ATOM 3003 N N . MET A 1 386 ? 23.081 7.541 -32.128 1.00 6.11 386 MET A N 1
ATOM 3004 C CA . MET A 1 386 ? 23.580 8.886 -31.860 1.00 6.61 386 MET A CA 1
ATOM 3005 C C . MET A 1 386 ? 23.492 9.636 -33.186 1.00 5.98 386 MET A C 1
ATOM 3006 O O . MET A 1 386 ? 23.774 9.071 -34.299 1.00 5.59 386 MET A O 1
ATOM 3011 N N . ALA A 1 387 ? 23.152 10.903 -33.080 1.00 6.05 387 ALA A N 1
ATOM 3012 C CA . ALA A 1 387 ? 22.895 11.698 -34.306 1.00 6.50 387 ALA A CA 1
ATOM 3013 C C . ALA A 1 387 ? 23.031 13.166 -34.018 1.00 6.33 387 ALA A C 1
ATOM 3014 O O . ALA A 1 387 ? 22.484 13.695 -33.060 1.00 6.32 387 ALA A O 1
ATOM 3016 N N . ILE A 1 388 ? 23.894 13.779 -34.798 1.00 6.42 388 ILE A N 1
ATOM 3017 C CA . ILE A 1 388 ? 23.997 15.227 -34.846 1.00 6.13 388 ILE A CA 1
ATOM 3018 C C . ILE A 1 388 ? 22.944 15.821 -35.780 1.00 6.70 388 ILE A C 1
ATOM 3019 O O . ILE A 1 388 ? 22.661 15.345 -36.898 1.00 6.29 388 ILE A O 1
ATOM 3024 N N . ASP A 1 389 ? 22.312 16.894 -35.314 1.00 7.36 389 ASP A N 1
ATOM 3025 C CA . ASP A 1 389 ? 21.267 17.518 -36.052 1.00 7.94 389 ASP A CA 1
ATOM 3026 C C . ASP A 1 389 ? 21.872 18.018 -37.387 1.00 8.37 389 ASP A C 1
ATOM 3027 O O . ASP A 1 389 ? 22.800 18.817 -37.351 1.00 9.13 389 ASP A O 1
ATOM 3032 N N . PRO A 1 390 ? 21.257 17.668 -38.535 1.00 8.35 390 PRO A N 1
ATOM 3033 C CA . PRO A 1 390 ? 21.855 18.102 -39.815 1.00 8.62 390 PRO A CA 1
ATOM 3034 C C . PRO A 1 390 ? 21.683 19.580 -40.133 1.00 9.03 390 PRO A C 1
ATOM 3035 O O . PRO A 1 390 ? 22.304 20.074 -41.111 1.00 8.39 390 PRO A O 1
ATOM 3039 N N . PHE A 1 391 ? 20.964 20.290 -39.280 1.00 8.72 391 PHE A N 1
ATOM 3040 C CA . PHE A 1 391 ? 20.835 21.759 -39.378 1.00 9.68 391 PHE A CA 1
ATOM 3041 C C . PHE A 1 391 ? 21.376 22.530 -38.225 1.00 10.93 391 PHE A C 1
ATOM 3042 O O . PHE A 1 391 ? 21.198 23.762 -38.149 1.00 10.29 391 PHE A O 1
ATOM 3050 N N . ASN A 1 392 ? 22.067 21.869 -37.306 1.00 10.08 392 ASN A N 1
ATOM 3051 C CA . ASN A 1 392 ? 22.606 22.584 -36.172 1.00 10.92 392 ASN A CA 1
ATOM 3052 C C . ASN A 1 392 ? 23.703 21.754 -35.505 1.00 9.69 392 ASN A C 1
ATOM 3053 O O . ASN A 1 392 ? 23.406 20.805 -34.793 1.00 10.17 392 ASN A O 1
ATOM 3058 N N . SER A 1 393 ? 24.955 22.084 -35.797 1.00 9.31 393 SER A N 1
ATOM 3059 C CA . SER A 1 393 ? 26.108 21.387 -35.277 1.00 8.30 393 SER A CA 1
ATOM 3060 C C . SER A 1 393 ? 26.177 21.302 -33.787 1.00 8.16 393 SER A C 1
ATOM 3061 O O . SER A 1 393 ? 26.873 20.377 -33.251 1.00 8.69 393 SER A O 1
ATOM 3064 N N . ASP A 1 394 ? 25.482 22.200 -33.060 1.00 8.36 394 ASP A N 1
ATOM 3065 C CA . ASP A 1 394 ? 25.495 22.170 -31.598 1.00 8.76 394 ASP A CA 1
ATOM 3066 C C . ASP A 1 394 ? 24.525 21.153 -30.939 1.00 7.71 394 ASP A C 1
ATOM 3067 O O . ASP A 1 394 ? 24.605 20.977 -29.721 1.00 7.07 394 ASP A O 1
ATOM 3072 N N . ARG A 1 395 ? 23.559 20.631 -31.719 1.00 7.89 395 ARG A N 1
ATOM 3073 C CA . ARG A 1 395 ? 22.531 19.760 -31.176 1.00 7.66 395 ARG A CA 1
ATOM 3074 C C . ARG A 1 395 ? 22.836 18.298 -31.550 1.00 6.90 395 ARG A C 1
ATOM 3075 O O . ARG A 1 395 ? 23.015 17.929 -32.731 1.00 6.98 395 ARG A O 1
ATOM 3083 N N . MET A 1 396 ? 22.929 17.458 -30.536 1.00 6.90 396 MET A N 1
ATOM 3084 C CA . MET A 1 396 ? 23.173 16.025 -30.724 1.00 7.06 396 MET A CA 1
ATOM 3085 C C . MET A 1 396 ? 22.397 15.227 -29.672 1.00 6.80 396 MET A C 1
ATOM 3086 O O . MET A 1 396 ? 22.240 15.690 -28.544 1.00 6.16 396 MET A O 1
ATOM 3091 N N . LEU A 1 397 ? 21.883 14.049 -30.070 1.00 6.85 397 LEU A N 1
ATOM 3092 C CA . LEU A 1 397 ? 21.205 13.139 -29.215 1.00 6.76 397 LEU A CA 1
ATOM 3093 C C . LEU A 1 397 ? 21.895 11.796 -29.274 1.00 6.84 397 LEU A C 1
ATOM 3094 O O . LEU A 1 397 ? 22.471 11.430 -30.319 1.00 6.84 397 LEU A O 1
ATOM 3099 N N . TYR A 1 398 ? 21.806 11.083 -28.143 1.00 6.16 398 TYR A N 1
ATOM 3100 C CA . TYR A 1 398 ? 22.285 9.714 -28.079 1.00 6.28 398 TYR A CA 1
ATOM 3101 C C . TYR A 1 398 ? 21.434 8.907 -27.141 1.00 5.90 398 TYR A C 1
ATOM 3102 O O . TYR A 1 398 ? 20.986 9.358 -26.103 1.00 5.70 398 TYR A O 1
ATOM 3111 N N . GLY A 1 399 ? 21.115 7.698 -27.565 1.00 6.00 399 GLY A N 1
ATOM 3112 C CA . GLY A 1 399 ? 20.281 6.832 -26.715 1.00 5.86 399 GLY A CA 1
ATOM 3113 C C . GLY A 1 399 ? 21.127 5.960 -25.832 1.00 5.93 399 GLY A C 1
ATOM 3114 O O . GLY A 1 399 ? 22.338 5.809 -26.037 1.00 5.52 399 GLY A O 1
ATOM 3115 N N . THR A 1 400 ? 20.511 5.495 -24.765 1.00 6.77 400 THR A N 1
ATOM 3116 C CA . THR A 1 400 ? 21.125 4.510 -23.903 1.00 6.94 400 THR A CA 1
ATOM 3117 C C . THR A 1 400 ? 20.076 3.411 -23.670 1.00 7.31 400 THR A C 1
ATOM 3118 O O . THR A 1 400 ? 18.954 3.473 -24.158 1.00 6.93 400 THR A O 1
ATOM 3122 N N . GLY A 1 401 ? 20.448 2.460 -22.828 1.00 7.30 401 GLY A N 1
ATOM 3123 C CA . GLY A 1 401 ? 19.549 1.409 -22.429 1.00 7.15 401 GLY A CA 1
ATOM 3124 C C . GLY A 1 401 ? 18.407 1.844 -21.495 1.00 7.63 401 GLY A C 1
ATOM 3125 O O . GLY A 1 401 ? 17.475 1.085 -21.301 1.00 7.59 401 GLY A O 1
ATOM 3126 N N . ALA A 1 402 ? 18.453 3.059 -21.004 1.00 7.60 402 ALA A N 1
ATOM 3127 C CA . ALA A 1 402 ? 17.504 3.564 -20.006 1.00 7.79 402 ALA A CA 1
ATOM 3128 C C . ALA A 1 402 ? 16.929 4.936 -20.299 1.00 7.74 402 ALA A C 1
ATOM 3129 O O . ALA A 1 402 ? 15.911 5.329 -19.659 1.00 6.60 402 ALA A O 1
ATOM 3131 N N . THR A 1 403 ? 17.520 5.652 -21.254 1.00 7.69 403 THR A N 1
ATOM 3132 C CA . THR A 1 403 ? 17.093 7.065 -21.486 1.00 7.86 403 THR A CA 1
ATOM 3133 C C . THR A 1 403 ? 17.568 7.579 -22.810 1.00 7.49 403 THR A C 1
ATOM 3134 O O . THR A 1 403 ? 18.138 6.823 -23.596 1.00 7.69 403 THR A O 1
ATOM 3138 N N . LEU A 1 404 ? 17.216 8.835 -23.103 1.00 7.12 404 LEU A N 1
ATOM 3139 C CA . LEU A 1 404 ? 17.675 9.537 -24.278 1.00 6.85 404 LEU A CA 1
ATOM 3140 C C . LEU A 1 404 ? 18.341 10.807 -23.779 1.00 6.92 404 LEU A C 1
ATOM 3141 O O . LEU A 1 404 ? 17.675 11.589 -23.077 1.00 7.23 404 LEU A O 1
ATOM 3146 N N . TYR A 1 405 ? 19.610 11.014 -24.132 1.00 6.99 405 TYR A N 1
ATOM 3147 C CA . TYR A 1 405 ? 20.367 12.217 -23.710 1.00 7.08 405 TYR A CA 1
ATOM 3148 C C . TYR A 1 405 ? 20.574 13.156 -24.871 1.00 7.04 405 TYR A C 1
ATOM 3149 O O . TYR A 1 405 ? 20.651 12.739 -26.029 1.00 8.17 405 TYR A O 1
ATOM 3158 N N . ALA A 1 406 ? 20.665 14.437 -24.576 1.00 6.70 406 ALA A N 1
ATOM 3159 C CA . ALA A 1 406 ? 20.916 15.427 -25.576 1.00 6.49 406 ALA A CA 1
ATOM 3160 C C . ALA A 1 406 ? 21.797 16.563 -25.038 1.00 7.07 406 ALA A C 1
ATOM 3161 O O . ALA A 1 406 ? 21.812 16.855 -23.827 1.00 6.13 406 ALA A O 1
ATOM 3163 N N . THR A 1 407 ? 22.460 17.213 -25.983 1.00 7.30 407 THR A N 1
ATOM 3164 C CA . THR A 1 407 ? 23.159 18.429 -25.789 1.00 7.44 407 THR A CA 1
ATOM 3165 C C . THR A 1 407 ? 22.767 19.420 -26.874 1.00 7.96 407 THR A C 1
ATOM 3166 O O . THR A 1 407 ? 22.433 19.020 -28.021 1.00 6.59 407 THR A O 1
ATOM 3170 N N . ASN A 1 408 ? 22.783 20.706 -26.479 1.00 8.70 408 ASN A N 1
ATOM 3171 C CA . ASN A 1 408 ? 22.542 21.809 -27.369 1.00 9.91 408 ASN A CA 1
ATOM 3172 C C . ASN A 1 408 ? 23.784 22.733 -27.434 1.00 9.37 408 ASN A C 1
ATOM 3173 O O . ASN A 1 408 ? 23.710 23.779 -28.014 1.00 9.52 408 ASN A O 1
ATOM 3178 N N . ASP A 1 409 ? 24.934 22.316 -26.880 1.00 9.93 409 ASP A N 1
ATOM 3179 C CA . ASP A 1 409 ? 26.170 23.084 -27.019 1.00 9.99 409 ASP A CA 1
ATOM 3180 C C . ASP A 1 409 ? 27.345 22.244 -27.436 1.00 9.74 409 ASP A C 1
ATOM 3181 O O . ASP A 1 409 ? 28.492 22.432 -26.945 1.00 9.40 409 ASP A O 1
ATOM 3186 N N . LEU A 1 410 ? 27.111 21.330 -28.381 1.00 9.24 410 LEU A N 1
ATOM 3187 C CA . LEU A 1 410 ? 28.132 20.382 -28.760 1.00 9.14 410 LEU A CA 1
ATOM 3188 C C . LEU A 1 410 ? 29.460 21.001 -29.209 1.00 9.41 410 LEU A C 1
ATOM 3189 O O . LEU A 1 410 ? 30.502 20.490 -28.821 1.00 7.93 410 LEU A O 1
ATOM 3194 N N . THR A 1 411 ? 29.427 22.096 -29.975 1.00 9.43 411 THR A N 1
ATOM 3195 C CA . THR A 1 411 ? 30.647 22.608 -30.499 1.00 9.81 411 THR A CA 1
ATOM 3196 C C . THR A 1 411 ? 31.550 23.222 -29.419 1.00 10.29 411 THR A C 1
ATOM 3197 O O . THR A 1 411 ? 32.779 23.439 -29.706 1.00 10.54 411 THR A O 1
ATOM 3201 N N . LYS A 1 412 ? 31.067 23.384 -28.177 1.00 10.68 412 LYS A N 1
ATOM 3202 C CA . LYS A 1 412 ? 32.014 23.715 -27.102 1.00 12.27 412 LYS A CA 1
ATOM 3203 C C . LYS A 1 412 ? 33.093 22.682 -26.939 1.00 11.12 412 LYS A C 1
ATOM 3204 O O . LYS A 1 412 ? 34.192 22.991 -26.442 1.00 10.14 412 LYS A O 1
ATOM 3210 N N . TRP A 1 413 ? 32.818 21.429 -27.309 1.00 9.70 413 TRP A N 1
ATOM 3211 C CA . TRP A 1 413 ? 33.830 20.428 -27.255 1.00 8.87 413 TRP A CA 1
ATOM 3212 C C . TRP A 1 413 ? 35.104 20.893 -28.007 1.00 9.11 413 TRP A C 1
ATOM 3213 O O . TRP A 1 413 ? 36.224 20.660 -27.557 1.00 8.99 413 TRP A O 1
ATOM 3224 N N . ASP A 1 414 ? 34.936 21.510 -29.166 1.00 9.90 414 ASP A N 1
ATOM 3225 C CA . ASP A 1 414 ? 36.069 21.712 -30.089 1.00 10.30 414 ASP A CA 1
ATOM 3226 C C . ASP A 1 414 ? 36.896 22.891 -29.568 1.00 11.82 414 ASP A C 1
ATOM 3227 O O . ASP A 1 414 ? 38.038 23.067 -29.907 1.00 12.85 414 ASP A O 1
ATOM 3232 N N . SER A 1 415 ? 36.300 23.680 -28.713 1.00 12.13 415 SER A N 1
ATOM 3233 C CA . SER A 1 415 ? 36.987 24.860 -28.207 1.00 13.55 415 SER A CA 1
ATOM 3234 C C . SER A 1 415 ? 37.486 24.664 -26.799 1.00 15.07 415 SER A C 1
ATOM 3235 O O . SER A 1 415 ? 37.988 25.629 -26.136 1.00 13.64 415 SER A O 1
ATOM 3238 N N . GLY A 1 416 ? 37.506 23.396 -26.388 1.00 13.78 416 GLY A N 1
ATOM 3239 C CA . GLY A 1 416 ? 38.175 23.058 -25.159 1.00 14.17 416 GLY A CA 1
ATOM 3240 C C . GLY A 1 416 ? 37.295 23.240 -23.956 1.00 13.47 416 GLY A C 1
ATOM 3241 O O . GLY A 1 416 ? 37.771 23.131 -22.839 1.00 16.03 416 GLY A O 1
ATOM 3242 N N . GLY A 1 417 ? 36.011 23.442 -24.156 1.00 13.04 417 GLY A N 1
ATOM 3243 C CA . GLY A 1 417 ? 35.079 23.555 -23.037 1.00 12.71 417 GLY A CA 1
ATOM 3244 C C . GLY A 1 417 ? 34.390 22.242 -22.719 1.00 12.42 417 GLY A C 1
ATOM 3245 O O . GLY A 1 417 ? 34.806 21.178 -23.188 1.00 12.27 417 GLY A O 1
ATOM 3246 N N . GLN A 1 418 ? 33.384 22.324 -21.835 1.00 12.91 418 GLN A N 1
ATOM 3247 C CA . GLN A 1 418 ? 32.550 21.191 -21.495 1.00 12.58 418 GLN A CA 1
ATOM 3248 C C . GLN A 1 418 ? 31.200 21.346 -22.119 1.00 11.97 418 GLN A C 1
ATOM 3249 O O . GLN A 1 418 ? 30.614 22.453 -22.093 1.00 12.38 418 GLN A O 1
ATOM 3255 N N . ILE A 1 419 ? 30.677 20.256 -22.685 1.00 12.13 419 ILE A N 1
ATOM 3256 C CA . ILE A 1 419 ? 29.360 20.315 -23.254 1.00 11.75 419 ILE A CA 1
ATOM 3257 C C . ILE A 1 419 ? 28.389 19.964 -22.099 1.00 11.78 419 ILE A C 1
ATOM 3258 O O . ILE A 1 419 ? 28.775 19.325 -21.089 1.00 11.17 419 ILE A O 1
ATOM 3263 N N . HIS A 1 420 ? 27.150 20.385 -22.278 1.00 11.57 420 HIS A N 1
ATOM 3264 C CA . HIS A 1 420 ? 26.090 20.188 -21.247 1.00 11.79 420 HIS A CA 1
ATOM 3265 C C . HIS A 1 420 ? 25.130 19.162 -21.766 1.00 9.86 420 HIS A C 1
ATOM 3266 O O . HIS A 1 420 ? 24.544 19.371 -22.864 1.00 10.18 420 HIS A O 1
ATOM 3273 N N . ILE A 1 421 ? 24.985 18.058 -21.026 1.00 8.44 421 ILE A N 1
ATOM 3274 C CA . ILE A 1 421 ? 24.157 16.942 -21.441 1.00 7.86 421 ILE A CA 1
ATOM 3275 C C . ILE A 1 421 ? 23.021 16.711 -20.410 1.00 7.66 421 ILE A C 1
ATOM 3276 O O . ILE A 1 421 ? 23.218 16.905 -19.215 1.00 7.08 421 ILE A O 1
ATOM 3281 N N . ALA A 1 422 ? 21.835 16.410 -20.876 1.00 7.20 422 ALA A N 1
ATOM 3282 C CA . ALA A 1 422 ? 20.657 16.230 -19.957 1.00 7.59 422 ALA A CA 1
ATOM 3283 C C . ALA A 1 422 ? 19.703 15.270 -20.681 1.00 7.39 422 ALA A C 1
ATOM 3284 O O . ALA A 1 422 ? 19.636 15.234 -21.891 1.00 7.31 422 ALA A O 1
ATOM 3286 N N . PRO A 1 423 ? 18.893 14.543 -19.936 1.00 8.07 423 PRO A N 1
ATOM 3287 C CA . PRO A 1 423 ? 17.803 13.780 -20.537 1.00 8.17 423 PRO A CA 1
ATOM 3288 C C . PRO A 1 423 ? 16.875 14.653 -21.395 1.00 9.31 423 PRO A C 1
ATOM 3289 O O . PRO A 1 423 ? 16.587 15.784 -21.080 1.00 9.45 423 PRO A O 1
ATOM 3293 N N . MET A 1 424 ? 16.416 14.073 -22.478 1.00 9.04 424 MET A N 1
ATOM 3294 C CA . MET A 1 424 ? 15.466 14.670 -23.363 1.00 8.68 424 MET A CA 1
ATOM 3295 C C . MET A 1 424 ? 14.359 13.656 -23.572 1.00 8.44 424 MET A C 1
ATOM 3296 O O . MET A 1 424 ? 14.205 13.049 -24.639 1.00 7.87 424 MET A O 1
ATOM 3301 N N . VAL A 1 425 ? 13.531 13.498 -22.538 1.00 8.19 425 VAL A N 1
ATOM 3302 C CA . VAL A 1 425 ? 12.552 12.410 -22.504 1.00 7.77 425 VAL A CA 1
ATOM 3303 C C . VAL A 1 425 ? 11.139 12.904 -22.087 1.00 8.49 425 VAL A C 1
ATOM 3304 O O . VAL A 1 425 ? 10.240 12.101 -21.783 1.00 7.26 425 VAL A O 1
ATOM 3308 N N . LYS A 1 426 ? 10.901 14.225 -22.075 1.00 7.97 426 LYS A N 1
ATOM 3309 C CA . LYS A 1 426 ? 9.534 14.655 -21.798 1.00 9.74 426 LYS A CA 1
ATOM 3310 C C . LYS A 1 426 ? 8.555 14.124 -22.807 1.00 8.55 426 LYS A C 1
ATOM 3311 O O . LYS A 1 426 ? 8.735 14.300 -24.011 1.00 8.50 426 LYS A O 1
ATOM 3317 N N . GLY A 1 427 ? 7.503 13.465 -22.321 1.00 7.82 427 GLY A N 1
ATOM 3318 C CA . GLY A 1 427 ? 6.554 12.770 -23.166 1.00 7.41 427 GLY A CA 1
ATOM 3319 C C . GLY A 1 427 ? 6.916 11.345 -23.614 1.00 7.69 427 GLY A C 1
ATOM 3320 O O . GLY A 1 427 ? 6.107 10.695 -24.250 1.00 7.51 427 GLY A O 1
ATOM 3321 N N . LEU A 1 428 ? 8.156 10.911 -23.368 1.00 6.68 428 LEU A N 1
ATOM 3322 C CA . LEU A 1 428 ? 8.658 9.632 -23.822 1.00 6.71 428 LEU A CA 1
ATOM 3323 C C . LEU A 1 428 ? 8.600 8.714 -22.587 1.00 6.35 428 LEU A C 1
ATOM 3324 O O . LEU A 1 428 ? 9.246 8.996 -21.567 1.00 6.20 428 LEU A O 1
ATOM 3329 N N . GLU A 1 429 ? 7.756 7.688 -22.649 1.00 6.58 429 GLU A N 1
ATOM 3330 C CA . GLU A 1 429 ? 7.600 6.768 -21.531 1.00 6.83 429 GLU A CA 1
ATOM 3331 C C . GLU A 1 429 ? 7.700 5.387 -22.117 1.00 7.14 429 GLU A C 1
ATOM 3332 O O . GLU A 1 429 ? 6.829 4.968 -22.917 1.00 6.62 429 GLU A O 1
ATOM 3338 N N . GLU A 1 430 ? 8.730 4.653 -21.666 1.00 6.98 430 GLU A N 1
ATOM 3339 C CA . GLU A 1 430 ? 9.144 3.388 -22.335 1.00 6.74 430 GLU A CA 1
ATOM 3340 C C . GLU A 1 430 ? 9.306 2.209 -21.374 1.00 6.50 430 GLU A C 1
ATOM 3341 O O . GLU A 1 430 ? 9.787 1.118 -21.746 1.00 6.76 430 GLU A O 1
ATOM 3347 N N . THR A 1 431 ? 8.810 2.353 -20.162 1.00 6.33 431 THR A N 1
ATOM 3348 C CA . THR A 1 431 ? 8.913 1.257 -19.203 1.00 6.30 431 THR A CA 1
ATOM 3349 C C . THR A 1 431 ? 7.936 0.132 -19.528 1.00 6.05 431 THR A C 1
ATOM 3350 O O . THR A 1 431 ? 6.837 0.354 -20.118 1.00 5.86 431 THR A O 1
ATOM 3354 N N . ALA A 1 432 ? 8.347 -1.068 -19.057 1.00 6.55 432 ALA A N 1
ATOM 3355 C CA . ALA A 1 432 ? 7.549 -2.273 -19.094 1.00 6.62 432 ALA A CA 1
ATOM 3356 C C . ALA A 1 432 ? 7.069 -2.593 -17.701 1.00 6.82 432 ALA A C 1
ATOM 3357 O O . ALA A 1 432 ? 7.866 -2.663 -16.720 1.00 7.80 432 ALA A O 1
ATOM 3359 N N . VAL A 1 433 ? 5.777 -2.771 -17.540 1.00 6.88 433 VAL A N 1
ATOM 3360 C CA . VAL A 1 433 ? 5.139 -2.774 -16.166 1.00 6.81 433 VAL A CA 1
ATOM 3361 C C . VAL A 1 433 ? 4.751 -4.196 -15.815 1.00 7.48 433 VAL A C 1
ATOM 3362 O O . VAL A 1 433 ? 3.986 -4.820 -16.529 1.00 7.44 433 VAL A O 1
ATOM 3366 N N . ASN A 1 434 ? 5.238 -4.709 -14.681 1.00 7.16 434 ASN A N 1
ATOM 3367 C CA . ASN A 1 434 ? 4.851 -6.013 -14.189 1.00 6.88 434 ASN A CA 1
ATOM 3368 C C . ASN A 1 434 ? 3.750 -6.052 -13.156 1.00 7.07 434 ASN A C 1
ATOM 3369 O O . ASN A 1 434 ? 2.939 -6.964 -13.141 1.00 6.52 434 ASN A O 1
ATOM 3374 N N . ASP A 1 435 ? 3.685 -5.052 -12.317 1.00 7.32 435 ASP A N 1
ATOM 3375 C CA . ASP A 1 435 ? 2.689 -5.018 -11.289 1.00 7.25 435 ASP A CA 1
ATOM 3376 C C . ASP A 1 435 ? 2.496 -3.554 -10.790 1.00 7.11 435 ASP A C 1
ATOM 3377 O O . ASP A 1 435 ? 3.368 -2.683 -10.918 1.00 6.30 435 ASP A O 1
ATOM 3382 N N . LEU A 1 436 ? 1.314 -3.351 -10.228 1.00 6.36 436 LEU A N 1
ATOM 3383 C CA . LEU A 1 436 ? 0.843 -2.063 -9.719 1.00 6.54 436 LEU A CA 1
ATOM 3384 C C . LEU A 1 436 ? -0.095 -2.251 -8.493 1.00 6.81 436 LEU A C 1
ATOM 3385 O O . LEU A 1 436 ? -0.959 -3.086 -8.522 1.00 7.25 436 LEU A O 1
ATOM 3390 N N . ILE A 1 437 ? 0.026 -1.399 -7.466 1.00 7.45 437 ILE A N 1
ATOM 3391 C CA . ILE A 1 437 ? -0.957 -1.294 -6.373 1.00 7.46 437 ILE A CA 1
ATOM 3392 C C . ILE A 1 437 ? -1.325 0.224 -6.138 1.00 7.36 437 ILE A C 1
ATOM 3393 O O . ILE A 1 437 ? -0.495 1.112 -6.253 1.00 7.12 437 ILE A O 1
ATOM 3398 N N . SER A 1 438 ? -2.577 0.472 -5.776 1.00 7.34 438 SER A N 1
ATOM 3399 C CA . SER A 1 438 ? -3.038 1.740 -5.318 1.00 7.74 438 SER A CA 1
ATOM 3400 C C . SER A 1 438 ? -3.613 1.614 -3.919 1.00 8.32 438 SER A C 1
ATOM 3401 O O . SER A 1 438 ? -4.780 1.253 -3.748 1.00 8.32 438 SER A O 1
ATOM 3404 N N . PRO A 1 439 ? -2.821 1.878 -2.901 1.00 9.56 439 PRO A N 1
ATOM 3405 C CA . PRO A 1 439 ? -3.350 1.631 -1.578 1.00 10.75 439 PRO A CA 1
ATOM 3406 C C . PRO A 1 439 ? -4.365 2.698 -1.123 1.00 10.36 439 PRO A C 1
ATOM 3407 O O . PRO A 1 439 ? -4.347 3.826 -1.677 1.00 11.48 439 PRO A O 1
ATOM 3411 N N . PRO A 1 440 ? -5.232 2.345 -0.147 1.00 11.62 440 PRO A N 1
ATOM 3412 C CA . PRO A 1 440 ? -6.289 3.297 0.263 1.00 12.93 440 PRO A CA 1
ATOM 3413 C C . PRO A 1 440 ? -5.792 4.423 1.141 1.00 14.18 440 PRO A C 1
ATOM 3414 O O . PRO A 1 440 ? -6.544 5.319 1.455 1.00 17.41 440 PRO A O 1
ATOM 3418 N N . SER A 1 441 ? -4.532 4.426 1.493 1.00 13.46 441 SER A N 1
ATOM 3419 C CA A SER A 1 441 ? -3.932 5.498 2.269 0.50 13.13 441 SER A CA 1
ATOM 3420 C CA B SER A 1 441 ? -3.937 5.564 2.209 0.50 13.63 441 SER A CA 1
ATOM 3421 C C . SER A 1 441 ? -2.478 5.558 1.846 1.00 14.00 441 SER A C 1
ATOM 3422 O O . SER A 1 441 ? -1.964 4.528 1.449 1.00 15.25 441 SER A O 1
ATOM 3427 N N . GLY A 1 442 ? -1.833 6.719 1.938 1.00 12.11 442 GLY A N 1
ATOM 3428 C CA . GLY A 1 442 ? -0.443 6.887 1.554 1.00 13.65 442 GLY A CA 1
ATOM 3429 C C . GLY A 1 442 ? -0.324 7.267 0.071 1.00 13.63 442 GLY A C 1
ATOM 3430 O O . GLY A 1 442 ? -1.172 8.000 -0.436 1.00 10.97 442 GLY A O 1
ATOM 3431 N N . ALA A 1 443 ? 0.732 6.807 -0.607 1.00 13.60 443 ALA A N 1
ATOM 3432 C CA . ALA A 1 443 ? 0.907 7.119 -2.043 1.00 13.82 443 ALA A CA 1
ATOM 3433 C C . ALA A 1 443 ? -0.225 6.598 -2.881 1.00 13.29 443 ALA A C 1
ATOM 3434 O O . ALA A 1 443 ? -0.763 5.601 -2.544 1.00 13.25 443 ALA A O 1
ATOM 3436 N N . PRO A 1 444 ? -0.551 7.258 -3.983 1.00 12.58 444 PRO A N 1
ATOM 3437 C CA . PRO A 1 444 ? -1.579 6.745 -4.909 1.00 12.55 444 PRO A CA 1
ATOM 3438 C C . PRO A 1 444 ? -1.173 5.465 -5.701 1.00 11.18 444 PRO A C 1
ATOM 3439 O O . PRO A 1 444 ? -2.049 4.753 -6.236 1.00 10.53 444 PRO A O 1
ATOM 3443 N N . LEU A 1 445 ? 0.122 5.207 -5.833 1.00 9.86 445 LEU A N 1
ATOM 3444 C CA . LEU A 1 445 ? 0.570 4.191 -6.759 1.00 9.04 445 LEU A CA 1
ATOM 3445 C C . LEU A 1 445 ? 1.991 3.743 -6.432 1.00 7.99 445 LEU A C 1
ATOM 3446 O O . LEU A 1 445 ? 2.893 4.573 -6.151 1.00 7.01 445 LEU A O 1
ATOM 3451 N N . ILE A 1 446 ? 2.160 2.404 -6.412 1.00 7.85 446 ILE A N 1
ATOM 3452 C CA . ILE A 1 446 ? 3.458 1.780 -6.271 1.00 8.65 446 ILE A CA 1
ATOM 3453 C C . ILE A 1 446 ? 3.602 0.782 -7.437 1.00 8.17 446 ILE A C 1
ATOM 3454 O O . ILE A 1 446 ? 2.664 0.045 -7.710 1.00 8.14 446 ILE A O 1
ATOM 3459 N N . SER A 1 447 ? 4.727 0.826 -8.144 1.00 7.61 447 SER A N 1
ATOM 3460 C CA . SER A 1 447 ? 4.890 0.089 -9.401 1.00 7.06 447 SER A CA 1
ATOM 3461 C C . SER A 1 447 ? 6.048 -0.830 -9.326 1.00 7.27 447 SER A C 1
ATOM 3462 O O . SER A 1 447 ? 7.037 -0.513 -8.618 1.00 6.78 447 SER A O 1
ATOM 3465 N N . ALA A 1 448 ? 5.926 -1.975 -10.051 1.00 6.98 448 ALA A N 1
ATOM 3466 C CA . ALA A 1 448 ? 6.984 -2.971 -10.200 1.00 6.69 448 ALA A CA 1
ATOM 3467 C C . ALA A 1 448 ? 7.336 -2.961 -11.705 1.00 6.35 448 ALA A C 1
ATOM 3468 O O . ALA A 1 448 ? 6.433 -3.195 -12.520 1.00 5.98 448 ALA A O 1
ATOM 3470 N N . LEU A 1 449 ? 8.565 -2.559 -12.037 1.00 5.89 449 LEU A N 1
ATOM 3471 C CA . LEU A 1 449 ? 8.966 -2.338 -13.393 1.00 6.04 449 LEU A CA 1
ATOM 3472 C C . LEU A 1 449 ? 10.206 -3.105 -13.838 1.00 6.07 449 LEU A C 1
ATOM 3473 O O . LEU A 1 449 ? 11.139 -3.338 -13.042 1.00 6.14 449 LEU A O 1
ATOM 3478 N N . GLY A 1 450 ? 10.227 -3.442 -15.135 1.00 5.86 450 GLY A N 1
ATOM 3479 C CA . GLY A 1 450 ? 11.461 -3.901 -15.747 1.00 6.08 450 GLY A CA 1
ATOM 3480 C C . GLY A 1 450 ? 12.598 -2.943 -15.589 1.00 6.35 450 GLY A C 1
ATOM 3481 O O . GLY A 1 450 ? 12.365 -1.699 -15.735 1.00 7.18 450 GLY A O 1
ATOM 3482 N N . ASP A 1 451 ? 13.790 -3.471 -15.332 1.00 6.86 451 ASP A N 1
ATOM 3483 C CA . ASP A 1 451 ? 15.103 -2.737 -15.331 1.00 7.57 451 ASP A CA 1
ATOM 3484 C C . ASP A 1 451 ? 15.370 -1.644 -14.312 1.00 7.98 451 ASP A C 1
ATOM 3485 O O . ASP A 1 451 ? 16.524 -1.381 -13.964 1.00 8.91 451 ASP A O 1
ATOM 3490 N N . LEU A 1 452 ? 14.312 -0.977 -13.870 1.00 8.44 452 LEU A N 1
ATOM 3491 C CA . LEU A 1 452 ? 14.350 0.077 -12.858 1.00 8.51 452 LEU A CA 1
ATOM 3492 C C . LEU A 1 452 ? 13.924 -0.448 -11.501 1.00 8.18 452 LEU A C 1
ATOM 3493 O O . LEU A 1 452 ? 14.123 0.265 -10.529 1.00 7.97 452 LEU A O 1
ATOM 3498 N N . GLY A 1 453 ? 13.344 -1.653 -11.416 1.00 6.94 453 GLY A N 1
ATOM 3499 C CA . GLY A 1 453 ? 12.805 -2.126 -10.176 1.00 6.51 453 GLY A CA 1
ATOM 3500 C C . GLY A 1 453 ? 11.409 -1.634 -9.905 1.00 6.11 453 GLY A C 1
ATOM 3501 O O . GLY A 1 453 ? 10.419 -2.432 -9.868 1.00 5.72 453 GLY A O 1
ATOM 3502 N N . GLY A 1 454 ? 11.289 -0.357 -9.634 1.00 6.10 454 GLY A N 1
ATOM 3503 C CA . GLY A 1 454 ? 9.991 0.274 -9.556 1.00 6.39 454 GLY A CA 1
ATOM 3504 C C . GLY A 1 454 ? 10.056 1.578 -8.708 1.00 6.74 454 GLY A C 1
ATOM 3505 O O . GLY A 1 454 ? 11.152 2.031 -8.272 1.00 7.10 454 GLY A O 1
ATOM 3506 N N . PHE A 1 455 ? 8.874 2.126 -8.414 1.00 6.44 455 PHE A N 1
ATOM 3507 C CA . PHE A 1 455 ? 8.770 3.378 -7.697 1.00 6.87 455 PHE A CA 1
ATOM 3508 C C . PHE A 1 455 ? 7.629 3.315 -6.695 1.00 7.34 455 PHE A C 1
ATOM 3509 O O . PHE A 1 455 ? 6.625 2.606 -6.927 1.00 8.75 455 PHE A O 1
ATOM 3517 N N . THR A 1 456 ? 7.777 4.099 -5.620 1.00 7.41 456 THR A N 1
ATOM 3518 C CA . THR A 1 456 ? 6.671 4.669 -4.879 1.00 7.92 456 THR A CA 1
ATOM 3519 C C . THR A 1 456 ? 6.377 6.076 -5.462 1.00 8.61 456 THR A C 1
ATOM 3520 O O . THR A 1 456 ? 7.215 6.967 -5.365 1.00 8.15 456 THR A O 1
ATOM 3524 N N . HIS A 1 457 ? 5.198 6.252 -6.045 1.00 7.85 457 HIS A N 1
ATOM 3525 C CA . HIS A 1 457 ? 4.855 7.454 -6.775 1.00 8.08 457 HIS A CA 1
ATOM 3526 C C . HIS A 1 457 ? 4.034 8.332 -5.830 1.00 8.95 457 HIS A C 1
ATOM 3527 O O . HIS A 1 457 ? 2.864 8.063 -5.592 1.00 8.37 457 HIS A O 1
ATOM 3534 N N . ALA A 1 458 ? 4.654 9.352 -5.263 1.00 9.55 458 ALA A N 1
ATOM 3535 C CA . ALA A 1 458 ? 3.896 10.248 -4.371 1.00 10.08 458 ALA A CA 1
ATOM 3536 C C . ALA A 1 458 ? 2.873 11.064 -5.147 1.00 10.39 458 ALA A C 1
ATOM 3537 O O . ALA A 1 458 ? 1.830 11.427 -4.586 1.00 9.00 458 ALA A O 1
ATOM 3539 N N . ASP A 1 459 ? 3.137 11.334 -6.442 1.00 9.64 459 ASP A N 1
ATOM 3540 C CA . ASP A 1 459 ? 2.323 12.162 -7.279 1.00 9.51 459 ASP A CA 1
ATOM 3541 C C . ASP A 1 459 ? 2.521 11.629 -8.703 1.00 9.31 459 ASP A C 1
ATOM 3542 O O . ASP A 1 459 ? 3.655 11.677 -9.223 1.00 9.74 459 ASP A O 1
ATOM 3547 N N . VAL A 1 460 ? 1.460 11.120 -9.305 1.00 9.06 460 VAL A N 1
ATOM 3548 C CA . VAL A 1 460 ? 1.607 10.502 -10.637 1.00 9.16 460 VAL A CA 1
ATOM 3549 C C . VAL A 1 460 ? 1.923 11.486 -11.749 1.00 9.60 460 VAL A C 1
ATOM 3550 O O . VAL A 1 460 ? 2.230 11.066 -12.875 1.00 10.37 460 VAL A O 1
ATOM 3554 N N . THR A 1 461 ? 1.868 12.783 -11.437 1.00 10.36 461 THR A N 1
ATOM 3555 C CA . THR A 1 461 ? 2.291 13.796 -12.380 1.00 10.54 461 THR A CA 1
ATOM 3556 C C . THR A 1 461 ? 3.717 14.260 -12.210 1.00 11.08 461 THR A C 1
ATOM 3557 O O . THR A 1 461 ? 4.153 15.093 -12.997 1.00 13.05 461 THR A O 1
ATOM 3561 N N . ALA A 1 462 ? 4.453 13.724 -11.225 1.00 10.81 462 ALA A N 1
ATOM 3562 C CA . ALA A 1 462 ? 5.792 14.171 -10.909 1.00 9.45 462 ALA A CA 1
ATOM 3563 C C . ALA A 1 462 ? 6.753 12.991 -10.932 1.00 9.32 462 ALA A C 1
ATOM 3564 O O . ALA A 1 462 ? 6.450 11.911 -10.415 1.00 8.78 462 ALA A O 1
ATOM 3566 N N . VAL A 1 463 ? 7.883 13.186 -11.595 1.00 7.81 463 VAL A N 1
ATOM 3567 C CA . VAL A 1 463 ? 8.869 12.130 -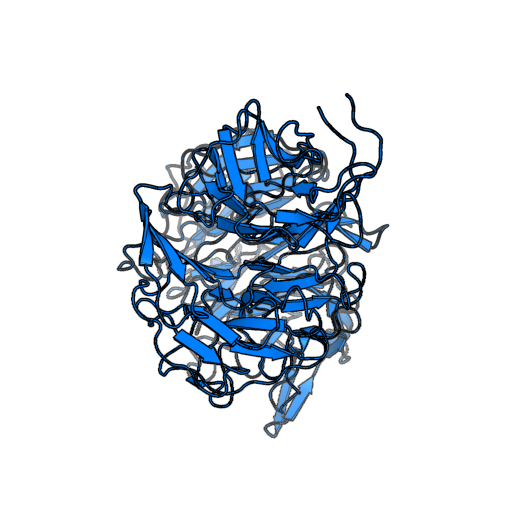11.681 1.00 8.20 463 VAL A CA 1
ATOM 3568 C C . VAL A 1 463 ? 9.390 11.754 -10.292 1.00 8.43 463 VAL A C 1
ATOM 3569 O O . VAL A 1 463 ? 9.732 12.647 -9.516 1.00 9.04 463 VAL A O 1
ATOM 3573 N N . PRO A 1 464 ? 9.430 10.450 -9.936 1.00 8.82 464 PRO A N 1
ATOM 3574 C CA . PRO A 1 464 ? 9.973 10.176 -8.585 1.00 8.78 464 PRO A CA 1
ATOM 3575 C C . PRO A 1 464 ? 11.459 10.499 -8.418 1.00 8.77 464 PRO A C 1
ATOM 3576 O O . PRO A 1 464 ? 12.260 10.421 -9.363 1.00 9.30 464 PRO A O 1
ATOM 3580 N N . SER A 1 465 ? 11.886 10.666 -7.164 1.00 8.90 465 SER A N 1
ATOM 3581 C CA A SER A 1 465 ? 13.268 11.075 -6.863 0.50 8.33 465 SER A CA 1
ATOM 3582 C CA B SER A 1 465 ? 13.260 11.081 -6.857 0.50 8.68 465 SER A CA 1
ATOM 3583 C C . SER A 1 465 ? 14.232 9.918 -6.962 1.00 8.41 465 SER A C 1
ATOM 3584 O O . SER A 1 465 ? 15.373 10.141 -7.163 1.00 9.07 465 SER A O 1
ATOM 3589 N N . THR A 1 466 ? 13.748 8.693 -6.788 1.00 8.92 466 THR A N 1
ATOM 3590 C CA . THR A 1 466 ? 14.577 7.519 -6.691 1.00 8.82 466 THR A CA 1
ATOM 3591 C C . THR A 1 466 ? 13.753 6.294 -7.050 1.00 8.38 466 THR A C 1
ATOM 3592 O O . THR A 1 466 ? 12.544 6.201 -6.789 1.00 8.45 466 THR A O 1
ATOM 3596 N N . ILE A 1 467 ? 14.446 5.326 -7.614 1.00 8.39 467 ILE A N 1
ATOM 3597 C CA . ILE A 1 467 ? 13.913 3.965 -7.725 1.00 7.48 467 ILE A CA 1
ATOM 3598 C C . ILE A 1 467 ? 13.865 3.390 -6.335 1.00 7.18 467 ILE A C 1
ATOM 3599 O O . ILE A 1 467 ? 14.375 3.966 -5.408 1.00 7.12 467 ILE A O 1
ATOM 3604 N N . PHE A 1 468 ? 13.285 2.228 -6.178 1.00 6.72 468 PHE A N 1
ATOM 3605 C CA . PHE A 1 468 ? 13.355 1.559 -4.901 1.00 7.00 468 PHE A CA 1
ATOM 3606 C C . PHE A 1 468 ? 14.815 1.293 -4.529 1.00 7.24 468 PHE A C 1
ATOM 3607 O O . PHE A 1 468 ? 15.623 0.840 -5.393 1.00 7.00 468 PHE A O 1
ATOM 3615 N N . THR A 1 469 ? 15.151 1.532 -3.266 1.00 7.99 469 THR A N 1
ATOM 3616 C CA . THR A 1 469 ? 16.477 1.179 -2.727 1.00 8.86 469 THR A CA 1
ATOM 3617 C C . THR A 1 469 ? 16.308 0.358 -1.384 1.00 9.31 469 THR A C 1
ATOM 3618 O O . THR A 1 469 ? 15.192 0.206 -0.830 1.00 8.97 469 THR A O 1
ATOM 3622 N N . SER A 1 470 ? 17.444 -0.172 -0.928 1.00 9.84 470 SER A N 1
ATOM 3623 C CA A SER A 1 470 ? 17.532 -0.942 0.328 0.50 10.14 470 SER A CA 1
ATOM 3624 C CA B SER A 1 470 ? 17.585 -0.968 0.299 0.50 9.99 470 SER A CA 1
ATOM 3625 C C . SER A 1 470 ? 16.506 -2.070 0.408 1.00 9.53 470 SER A C 1
ATOM 3626 O O . SER A 1 470 ? 15.792 -2.171 1.370 1.00 9.45 470 SER A O 1
ATOM 3631 N N . PRO A 1 471 ? 16.436 -2.948 -0.609 1.00 8.40 471 PRO A N 1
ATOM 3632 C CA . PRO A 1 471 ? 17.341 -3.136 -1.713 1.00 8.93 471 PRO A CA 1
ATOM 3633 C C . PRO A 1 471 ? 16.845 -2.517 -3.046 1.00 8.54 471 PRO A C 1
ATOM 3634 O O . PRO A 1 471 ? 15.652 -2.229 -3.224 1.00 8.58 471 PRO A O 1
ATOM 3638 N N . VAL A 1 472 ? 17.795 -2.268 -3.928 1.00 8.12 472 VAL A N 1
ATOM 3639 C CA . VAL A 1 472 ? 17.539 -2.025 -5.350 1.00 7.36 472 VAL A CA 1
ATOM 3640 C C . VAL A 1 472 ? 17.212 -3.385 -5.980 1.00 7.33 472 VAL A C 1
ATOM 3641 O O . VAL A 1 472 ? 17.870 -4.348 -5.695 1.00 7.03 472 VAL A O 1
ATOM 3645 N N . PHE A 1 473 ? 16.175 -3.410 -6.815 1.00 6.86 473 PHE A N 1
ATOM 3646 C CA . PHE A 1 473 ? 15.849 -4.484 -7.696 1.00 6.94 473 PHE A CA 1
ATOM 3647 C C . PHE A 1 473 ? 16.195 -4.046 -9.125 1.00 7.21 473 PHE A C 1
ATOM 3648 O O . PHE A 1 473 ? 15.989 -2.883 -9.471 1.00 7.25 473 PHE A O 1
ATOM 3656 N N . THR A 1 474 ? 16.713 -4.983 -9.934 1.00 7.74 474 THR A N 1
ATOM 3657 C CA . THR A 1 474 ? 16.862 -4.808 -11.371 1.00 7.69 474 THR A CA 1
ATOM 3658 C C . THR A 1 474 ? 15.501 -4.749 -12.002 1.00 7.58 474 THR A C 1
ATOM 3659 O O . THR A 1 474 ? 15.148 -3.825 -12.717 1.00 7.49 474 THR A O 1
ATOM 3663 N N . THR A 1 475 ? 14.685 -5.742 -11.699 1.00 8.25 475 THR A N 1
ATOM 3664 C CA . THR A 1 475 ? 13.332 -5.831 -12.202 1.00 7.59 475 THR A CA 1
ATOM 3665 C C . THR A 1 475 ? 12.376 -6.198 -11.063 1.00 7.54 475 THR A C 1
ATOM 3666 O O . THR A 1 475 ? 12.540 -7.232 -10.426 1.00 7.52 475 THR A O 1
ATOM 3670 N N . GLY A 1 476 ? 11.379 -5.351 -10.848 1.00 6.59 476 GLY A N 1
ATOM 3671 C CA . GLY A 1 476 ? 10.312 -5.660 -9.904 1.00 6.59 476 GLY A CA 1
ATOM 3672 C C . GLY A 1 476 ? 9.245 -6.496 -10.587 1.00 6.64 476 GLY A C 1
ATOM 3673 O O . GLY A 1 476 ? 8.882 -6.191 -11.719 1.00 6.72 476 GLY A O 1
ATOM 3674 N N . THR A 1 477 ? 8.798 -7.563 -9.904 1.00 7.16 477 THR A N 1
ATOM 3675 C CA . THR A 1 477 ? 7.826 -8.521 -10.435 1.00 7.17 477 THR A CA 1
ATOM 3676 C C . THR A 1 477 ? 6.450 -8.455 -9.725 1.00 7.43 477 THR A C 1
ATOM 3677 O O . THR A 1 477 ? 5.447 -8.873 -10.291 1.00 7.04 477 THR A O 1
ATOM 3681 N N . SER A 1 478 ? 6.407 -8.037 -8.459 1.00 7.21 478 SER A N 1
ATOM 3682 C CA . SER A 1 478 ? 5.173 -8.136 -7.695 1.00 7.27 478 SER A CA 1
ATOM 3683 C C . SER A 1 478 ? 5.164 -7.133 -6.563 1.00 6.78 478 SER A C 1
ATOM 3684 O O . SER A 1 478 ? 6.167 -6.992 -5.896 1.00 6.63 478 SER A O 1
ATOM 3687 N N . VAL A 1 479 ? 4.055 -6.451 -6.345 1.00 6.59 479 VAL A N 1
ATOM 3688 C CA . VAL A 1 479 ? 3.869 -5.596 -5.185 1.00 6.64 479 VAL A CA 1
ATOM 3689 C C . VAL A 1 479 ? 2.496 -5.863 -4.540 1.00 7.11 479 VAL A C 1
ATOM 3690 O O . VAL A 1 479 ? 1.439 -6.161 -5.209 1.00 6.61 479 VAL A O 1
ATOM 3694 N N . ASP A 1 480 ? 2.493 -5.771 -3.205 1.00 7.05 480 ASP A N 1
ATOM 3695 C CA . ASP A 1 480 ? 1.236 -5.925 -2.462 1.00 7.15 480 ASP A CA 1
ATOM 3696 C C . ASP A 1 480 ? 1.232 -5.077 -1.218 1.00 7.06 480 ASP A C 1
ATOM 3697 O O . ASP A 1 480 ? 2.251 -4.549 -0.820 1.00 6.75 480 ASP A O 1
ATOM 3702 N N . TYR A 1 481 ? 0.034 -4.895 -0.673 1.00 7.89 481 TYR A N 1
ATOM 3703 C CA . TYR A 1 481 ? -0.133 -4.192 0.565 1.00 8.10 481 TYR A CA 1
ATOM 3704 C C . TYR A 1 481 ? -1.134 -4.919 1.434 1.00 7.82 481 TYR A C 1
ATOM 3705 O O . TYR A 1 481 ? -2.015 -5.703 0.964 1.00 7.69 481 TYR A O 1
ATOM 3714 N N . ALA A 1 482 ? -0.996 -4.687 2.735 1.00 7.58 482 ALA A N 1
ATOM 3715 C CA . ALA A 1 482 ? -1.949 -5.296 3.718 1.00 7.72 482 ALA A CA 1
ATOM 3716 C C . ALA A 1 482 ? -3.232 -4.468 3.629 1.00 8.08 482 ALA A C 1
ATOM 3717 O O . ALA A 1 482 ? -3.229 -3.323 4.025 1.00 8.30 482 ALA A O 1
ATOM 3719 N N . GLU A 1 483 ? -4.330 -5.044 3.160 1.00 8.54 483 GLU A N 1
ATOM 3720 C CA . GLU A 1 483 ? -5.512 -4.241 2.892 1.00 9.06 483 GLU A CA 1
ATOM 3721 C C . GLU A 1 483 ? -6.061 -3.455 4.121 1.00 9.02 483 GLU A C 1
ATOM 3722 O O . GLU A 1 483 ? -6.456 -2.275 3.987 1.00 8.11 483 GLU A O 1
ATOM 3728 N N . LEU A 1 484 ? -6.065 -4.077 5.302 1.00 9.93 484 LEU A N 1
ATOM 3729 C CA . LEU A 1 484 ? -6.540 -3.431 6.533 1.00 10.74 484 LEU A CA 1
ATOM 3730 C C . LEU A 1 484 ? -5.410 -2.776 7.317 1.00 12.21 484 LEU A C 1
ATOM 3731 O O . LEU A 1 484 ? -5.691 -2.191 8.351 1.00 13.34 484 LEU A O 1
ATOM 3736 N N . ASN A 1 485 ? -4.143 -2.780 6.810 1.00 11.17 485 ASN A N 1
ATOM 3737 C CA A ASN A 1 485 ? -3.011 -2.089 7.451 0.50 10.91 485 ASN A CA 1
ATOM 3738 C CA B ASN A 1 485 ? -3.024 -2.038 7.450 0.50 10.21 485 ASN A CA 1
ATOM 3739 C C . ASN A 1 485 ? -2.162 -1.483 6.338 1.00 9.72 485 ASN A C 1
ATOM 3740 O O . ASN A 1 485 ? -1.054 -1.935 6.127 1.00 10.32 485 ASN A O 1
ATOM 3749 N N . PRO A 1 486 ? -2.706 -0.519 5.568 1.00 9.55 486 PRO A N 1
ATOM 3750 C CA . PRO A 1 486 ? -2.197 -0.242 4.223 1.00 9.51 486 PRO A CA 1
ATOM 3751 C C . PRO A 1 486 ? -0.852 0.466 4.187 1.00 9.23 486 PRO A C 1
ATOM 3752 O O . PRO A 1 486 ? -0.351 0.627 3.134 1.00 10.50 486 PRO A O 1
ATOM 3756 N N . SER A 1 487 ? -0.255 0.812 5.335 1.00 9.15 487 SER A N 1
ATOM 3757 C CA A SER A 1 487 ? 1.113 1.307 5.376 0.50 8.70 487 SER A CA 1
ATOM 3758 C CA B SER A 1 487 ? 1.113 1.286 5.391 0.50 9.14 487 SER A CA 1
ATOM 3759 C C . SER A 1 487 ? 2.122 0.171 5.184 1.00 8.95 487 SER A C 1
ATOM 3760 O O . SER A 1 487 ? 3.259 0.423 4.932 1.00 8.77 487 SER A O 1
ATOM 3765 N N . ILE A 1 488 ? 1.669 -1.077 5.303 1.00 8.63 488 ILE A N 1
ATOM 3766 C CA . ILE A 1 488 ? 2.544 -2.214 5.155 1.00 8.82 488 ILE A CA 1
ATOM 3767 C C . ILE A 1 488 ? 2.539 -2.626 3.696 1.00 7.65 488 ILE A C 1
ATOM 3768 O O . ILE A 1 488 ? 1.475 -3.022 3.186 1.00 7.64 488 ILE A O 1
ATOM 3773 N N . ILE A 1 489 ? 3.721 -2.597 3.091 1.00 6.91 489 ILE A N 1
ATOM 3774 C CA . ILE A 1 489 ? 3.899 -2.843 1.716 1.00 6.68 489 ILE A CA 1
ATOM 3775 C C . ILE A 1 489 ? 4.943 -3.968 1.582 1.00 6.94 489 ILE A C 1
ATOM 3776 O O . ILE A 1 489 ? 5.961 -4.002 2.344 1.00 7.40 489 ILE A O 1
ATOM 3781 N N . VAL A 1 490 ? 4.764 -4.852 0.595 1.00 6.55 490 VAL A N 1
ATOM 3782 C CA . VAL A 1 490 ? 5.775 -5.877 0.282 1.00 6.49 490 VAL A CA 1
ATOM 3783 C C . VAL A 1 490 ? 6.068 -5.788 -1.225 1.00 6.32 490 VAL A C 1
ATOM 3784 O O . VAL A 1 490 ? 5.124 -5.574 -2.030 1.00 6.31 490 VAL A O 1
ATOM 3788 N N . ARG A 1 491 ? 7.305 -6.012 -1.607 1.00 6.24 491 ARG A N 1
ATOM 3789 C CA . ARG A 1 491 ? 7.683 -6.094 -3.032 1.00 7.03 491 ARG A CA 1
ATOM 3790 C C . ARG A 1 491 ? 8.626 -7.244 -3.251 1.00 6.90 491 ARG A C 1
ATOM 3791 O O . ARG A 1 491 ? 9.467 -7.562 -2.377 1.00 7.01 491 ARG A O 1
ATOM 3799 N N . ALA A 1 492 ? 8.519 -7.890 -4.413 1.00 6.69 492 ALA A N 1
ATOM 3800 C CA . ALA A 1 492 ? 9.439 -8.930 -4.850 1.00 6.15 492 ALA A CA 1
ATOM 3801 C C . ALA A 1 492 ? 10.028 -8.573 -6.220 1.00 6.03 492 ALA A C 1
ATOM 3802 O O . ALA A 1 492 ? 9.413 -7.833 -6.994 1.00 5.69 492 ALA A O 1
ATOM 3804 N N . GLY A 1 493 ? 11.253 -9.046 -6.463 1.00 6.12 493 GLY A N 1
ATOM 3805 C CA . GLY A 1 493 ? 11.980 -8.704 -7.655 1.00 6.36 493 GLY A CA 1
ATOM 3806 C C . GLY A 1 493 ? 13.197 -9.523 -7.914 1.00 6.83 493 GLY A C 1
ATOM 3807 O O . GLY A 1 493 ? 13.513 -10.494 -7.196 1.00 6.58 493 GLY A O 1
ATOM 3808 N N . SER A 1 494 ? 13.875 -9.129 -8.973 1.00 7.87 494 SER A N 1
ATOM 3809 C CA . SER A 1 494 ? 14.890 -9.916 -9.607 1.00 8.01 494 SER A CA 1
ATOM 3810 C C . SER A 1 494 ? 16.203 -9.094 -9.623 1.00 8.67 494 SER A C 1
ATOM 3811 O O . SER A 1 494 ? 16.171 -7.846 -9.791 1.00 9.33 494 SER A O 1
ATOM 3814 N N . PHE A 1 495 ? 17.319 -9.791 -9.396 1.00 8.58 495 PHE A N 1
ATOM 3815 C CA . PHE A 1 495 ? 18.667 -9.233 -9.532 1.00 9.16 495 PHE A CA 1
ATOM 3816 C C . PHE A 1 495 ? 19.667 -10.395 -9.364 1.00 10.28 495 PHE A C 1
ATOM 3817 O O . PHE A 1 495 ? 19.381 -11.404 -8.684 1.00 10.29 495 PHE A O 1
ATOM 3825 N N . ASP A 1 496 ? 20.830 -10.232 -9.967 1.00 11.46 496 ASP A N 1
ATOM 3826 C CA . ASP A 1 496 ? 21.949 -11.143 -9.772 1.00 14.18 496 ASP A CA 1
ATOM 3827 C C . ASP A 1 496 ? 22.414 -11.137 -8.334 1.00 14.73 496 ASP A C 1
ATOM 3828 O O . ASP A 1 496 ? 22.893 -10.116 -7.854 1.00 16.84 496 ASP A O 1
ATOM 3833 N N . PRO A 1 497 ? 22.283 -12.254 -7.618 1.00 15.83 497 PRO A N 1
ATOM 3834 C CA . PRO A 1 497 ? 22.717 -12.233 -6.186 1.00 16.13 497 PRO A CA 1
ATOM 3835 C C . PRO A 1 497 ? 24.200 -12.027 -5.928 1.00 18.25 497 PRO A C 1
ATOM 3836 O O . PRO A 1 497 ? 24.599 -11.474 -4.886 1.00 20.11 497 PRO A O 1
ATOM 3840 N N . SER A 1 498 ? 25.008 -12.401 -6.899 1.00 20.82 498 SER A N 1
ATOM 3841 C CA . SER A 1 498 ? 26.437 -12.380 -6.724 1.00 22.38 498 SER A CA 1
ATOM 3842 C C . SER A 1 498 ? 26.903 -10.922 -6.579 1.00 22.31 498 SER A C 1
ATOM 3843 O O . SER A 1 498 ? 27.849 -10.654 -5.907 1.00 23.33 498 SER A O 1
ATOM 3846 N N . SER A 1 499 ? 26.269 -9.980 -7.228 1.00 21.16 499 SER A N 1
ATOM 3847 C CA . SER A 1 499 ? 26.679 -8.632 -7.054 1.00 22.98 499 SER A CA 1
ATOM 3848 C C . SER A 1 499 ? 25.936 -7.868 -5.941 1.00 20.67 499 SER A C 1
ATOM 3849 O O . SER A 1 499 ? 26.285 -6.758 -5.620 1.00 21.34 499 SER A O 1
ATOM 3852 N N . GLN A 1 500 ? 24.911 -8.462 -5.368 1.00 20.62 500 GLN A N 1
ATOM 3853 C CA . GLN A 1 500 ? 24.202 -7.862 -4.218 1.00 17.37 500 GLN A CA 1
ATOM 3854 C C . GLN A 1 500 ? 23.987 -8.900 -3.120 1.00 16.49 500 GLN A C 1
ATOM 3855 O O . GLN A 1 500 ? 22.916 -9.184 -2.765 1.00 13.47 500 GLN A O 1
ATOM 3861 N N . PRO A 1 501 ? 25.052 -9.432 -2.500 1.00 19.86 501 PRO A N 1
ATOM 3862 C CA . PRO A 1 501 ? 24.831 -10.482 -1.443 1.00 20.72 501 PRO A CA 1
ATOM 3863 C C . PRO A 1 501 ? 24.133 -10.009 -0.126 1.00 17.84 501 PRO A C 1
ATOM 3864 O O . PRO A 1 501 ? 23.580 -10.791 0.610 1.00 22.92 501 PRO A O 1
ATOM 3868 N N . ASN A 1 502 ? 24.179 -8.753 0.211 1.00 17.68 502 ASN A N 1
ATOM 3869 C CA . ASN A 1 502 ? 23.425 -8.319 1.388 1.00 18.78 502 ASN A CA 1
ATOM 3870 C C . ASN A 1 502 ? 21.944 -8.140 1.077 1.00 14.98 502 ASN A C 1
ATOM 3871 O O . ASN A 1 502 ? 21.207 -7.785 1.993 1.00 14.85 502 ASN A O 1
ATOM 3876 N N . ASP A 1 503 ? 21.515 -8.267 -0.187 1.00 11.74 503 ASP A N 1
ATOM 3877 C CA . ASP A 1 503 ? 20.164 -7.871 -0.557 1.00 11.21 503 ASP A CA 1
ATOM 3878 C C . ASP A 1 503 ? 19.274 -9.098 -0.757 1.00 8.62 503 ASP A C 1
ATOM 3879 O O . ASP A 1 503 ? 19.770 -10.187 -0.984 1.00 11.15 503 ASP A O 1
ATOM 3884 N N . ARG A 1 504 ? 17.975 -8.926 -0.623 1.00 7.25 504 ARG A N 1
ATOM 3885 C CA . ARG A 1 504 ? 17.000 -9.955 -0.748 1.00 6.98 504 ARG A CA 1
ATOM 3886 C C . ARG A 1 504 ? 16.041 -9.653 -1.914 1.00 6.61 504 ARG A C 1
ATOM 3887 O O . ARG A 1 504 ? 15.890 -8.531 -2.312 1.00 6.49 504 ARG A O 1
ATOM 3895 N N . HIS A 1 505 ? 15.452 -10.702 -2.437 1.00 6.81 505 HIS A N 1
ATOM 3896 C CA . HIS A 1 505 ? 14.468 -10.631 -3.554 1.00 6.43 505 HIS A CA 1
ATOM 3897 C C . HIS A 1 505 ? 13.079 -10.358 -3.092 1.00 6.33 505 HIS A C 1
ATOM 3898 O O . HIS A 1 505 ? 12.141 -10.318 -3.895 1.00 6.30 505 HIS A O 1
ATOM 3905 N N . VAL A 1 506 ? 12.915 -10.144 -1.771 1.00 5.80 506 VAL A N 1
ATOM 3906 C CA . VAL A 1 506 ? 11.605 -9.725 -1.238 1.00 5.55 506 VAL A CA 1
ATOM 3907 C C . VAL A 1 506 ? 11.933 -8.680 -0.183 1.00 5.65 506 VAL A C 1
ATOM 3908 O O . VAL A 1 506 ? 12.920 -8.871 0.563 1.00 5.36 506 VAL A O 1
ATOM 3912 N N . ALA A 1 507 ? 11.187 -7.591 -0.129 1.00 5.49 507 ALA A N 1
ATOM 3913 C CA . ALA A 1 507 ? 11.450 -6.503 0.795 1.00 5.64 507 ALA A CA 1
ATOM 3914 C C . ALA A 1 507 ? 10.175 -5.832 1.256 1.00 5.95 507 ALA A C 1
ATOM 3915 O O . ALA A 1 507 ? 9.063 -6.041 0.673 1.00 6.59 507 ALA A O 1
ATOM 3917 N N . PHE A 1 508 ? 10.307 -5.014 2.301 1.00 5.93 508 PHE A N 1
ATOM 3918 C CA . PHE A 1 508 ? 9.155 -4.513 3.057 1.00 6.08 508 PHE A CA 1
ATOM 3919 C C . PHE A 1 508 ? 9.242 -3.070 3.434 1.00 6.16 508 PHE A C 1
ATOM 3920 O O . PHE A 1 508 ? 10.323 -2.501 3.563 1.00 6.68 508 PHE A O 1
ATOM 3928 N N . SER A 1 509 ? 8.063 -2.474 3.630 1.00 6.33 509 SER A N 1
ATOM 3929 C CA . SER A 1 509 ? 7.950 -1.125 4.181 1.00 6.65 509 SER A CA 1
ATOM 3930 C C . SER A 1 509 ? 6.819 -1.072 5.197 1.00 6.75 509 SER A C 1
ATOM 3931 O O . SER A 1 509 ? 5.757 -1.745 5.024 1.00 5.98 509 SER A O 1
ATOM 3934 N N . THR A 1 510 ? 6.993 -0.237 6.236 1.00 6.76 510 THR A N 1
ATOM 3935 C CA . THR A 1 510 ? 5.894 0.022 7.165 1.00 7.88 510 THR A CA 1
ATOM 3936 C C . THR A 1 510 ? 5.477 1.477 7.114 1.00 8.08 510 THR A C 1
ATOM 3937 O O . THR A 1 510 ? 4.673 1.946 7.978 1.00 8.31 510 THR A O 1
ATOM 3941 N N . ASP A 1 511 ? 5.935 2.205 6.084 1.00 9.60 511 ASP A N 1
ATOM 3942 C CA . ASP A 1 511 ? 5.585 3.628 5.943 1.00 10.31 511 ASP A CA 1
ATOM 3943 C C . ASP A 1 511 ? 5.075 3.956 4.573 1.00 10.07 511 ASP A C 1
ATOM 3944 O O . ASP A 1 511 ? 5.322 5.012 4.005 1.00 9.97 511 ASP A O 1
ATOM 3949 N N . GLY A 1 512 ? 4.382 2.980 4.010 1.00 10.69 512 GLY A N 1
ATOM 3950 C CA . GLY A 1 512 ? 3.739 3.161 2.718 1.00 10.86 512 GLY A CA 1
ATOM 3951 C C . GLY A 1 512 ? 4.697 3.312 1.509 1.00 10.56 512 GLY A C 1
ATOM 3952 O O . GLY A 1 512 ? 4.309 3.891 0.472 1.00 11.72 512 GLY A O 1
ATOM 3953 N N . GLY A 1 513 ? 5.865 2.709 1.629 1.00 10.42 513 GLY A N 1
ATOM 3954 C CA . GLY A 1 513 ? 6.778 2.567 0.532 1.00 10.87 513 GLY A CA 1
ATOM 3955 C C . GLY A 1 513 ? 7.858 3.660 0.444 1.00 11.83 513 GLY A C 1
ATOM 3956 O O . GLY A 1 513 ? 8.561 3.723 -0.530 1.00 10.20 513 GLY A O 1
ATOM 3957 N N . LYS A 1 514 ? 7.907 4.533 1.437 1.00 13.38 514 LYS A N 1
ATOM 3958 C CA . LYS A 1 514 ? 8.918 5.585 1.482 1.00 14.78 514 LYS A CA 1
ATOM 3959 C C . LYS A 1 514 ? 10.281 5.036 1.873 1.00 15.52 514 LYS A C 1
ATOM 3960 O O . LYS A 1 514 ? 11.274 5.399 1.275 1.00 16.17 514 LYS A O 1
ATOM 3966 N N . ASN A 1 515 ? 10.314 4.121 2.816 1.00 14.00 515 ASN A N 1
ATOM 3967 C CA . ASN A 1 515 ? 11.542 3.452 3.159 1.00 14.23 515 ASN A CA 1
ATOM 3968 C C . ASN A 1 515 ? 11.316 1.957 3.190 1.00 12.11 515 ASN A C 1
ATOM 3969 O O . ASN A 1 515 ? 10.234 1.491 3.563 1.00 10.15 515 ASN A O 1
ATOM 3974 N N . TRP A 1 516 ? 12.364 1.223 2.824 1.00 10.54 516 TRP A N 1
ATOM 3975 C CA . TRP A 1 516 ? 12.314 -0.249 2.785 1.00 9.12 516 TRP A CA 1
ATOM 3976 C C . TRP A 1 516 ? 13.315 -0.920 3.675 1.00 9.18 516 TRP A C 1
ATOM 3977 O O . TRP A 1 516 ? 14.318 -0.321 4.026 1.00 10.46 516 TRP A O 1
ATOM 3988 N N . PHE A 1 517 ? 13.098 -2.198 3.946 1.00 7.87 517 PHE A N 1
ATOM 3989 C CA . PHE A 1 517 ? 14.000 -3.001 4.730 1.00 8.54 517 PHE A CA 1
ATOM 3990 C C . PHE A 1 517 ? 13.769 -4.471 4.323 1.00 8.15 517 PHE A C 1
ATOM 3991 O O . PHE A 1 517 ? 12.822 -4.757 3.585 1.00 8.60 517 PHE A O 1
ATOM 3999 N N . GLN A 1 518 ? 14.665 -5.358 4.753 1.00 8.84 518 GLN A N 1
ATOM 4000 C CA . GLN A 1 518 ? 14.659 -6.724 4.275 1.00 8.88 518 GLN A CA 1
ATOM 4001 C C . GLN A 1 518 ? 15.174 -7.690 5.315 1.00 9.82 518 GLN A C 1
ATOM 4002 O O . GLN A 1 518 ? 15.868 -7.296 6.243 1.00 11.06 518 GLN A O 1
ATOM 4008 N N . GLY A 1 519 ? 14.747 -8.930 5.249 1.00 8.61 519 GLY A N 1
ATOM 4009 C CA . GLY A 1 519 ? 15.147 -9.933 6.244 1.00 8.02 519 GLY A CA 1
ATOM 4010 C C . GLY A 1 519 ? 16.010 -10.939 5.526 1.00 7.91 519 GLY A C 1
ATOM 4011 O O . GLY A 1 519 ? 17.183 -10.683 5.265 1.00 7.82 519 GLY A O 1
ATOM 4012 N N . SER A 1 520 ? 15.420 -12.101 5.244 1.00 8.62 520 SER A N 1
ATOM 4013 C CA . SER A 1 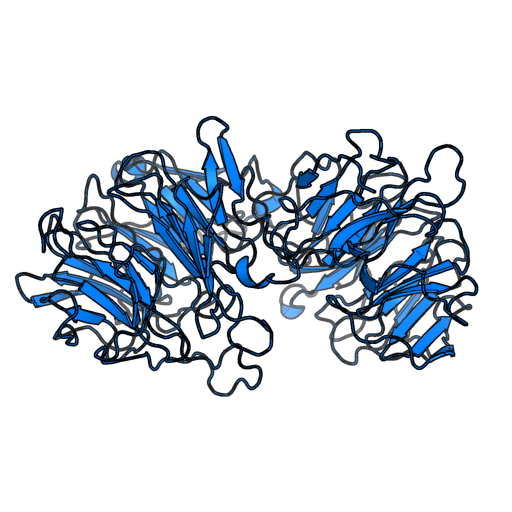520 ? 16.088 -13.257 4.715 1.00 8.14 520 SER A CA 1
ATOM 4014 C C . SER A 1 520 ? 15.288 -13.756 3.495 1.00 8.16 520 SER A C 1
ATOM 4015 O O . SER A 1 520 ? 14.216 -13.203 3.112 1.00 8.38 520 SER A O 1
ATOM 4018 N N . GLU A 1 521 ? 15.861 -14.756 2.858 1.00 8.84 521 GLU A N 1
ATOM 4019 C CA . GLU A 1 521 ? 15.217 -15.483 1.791 1.00 9.32 521 GLU A CA 1
ATOM 4020 C C . GLU A 1 521 ? 15.789 -16.884 1.637 1.00 9.11 521 GLU A C 1
ATOM 4021 O O . GLU A 1 521 ? 16.902 -17.174 2.074 1.00 9.22 521 GLU A O 1
ATOM 4027 N N . PRO A 1 522 ? 15.034 -17.745 0.948 1.00 8.49 522 PRO A N 1
ATOM 4028 C CA . PRO A 1 522 ? 15.592 -19.038 0.546 1.00 8.55 522 PRO A CA 1
ATOM 4029 C C . PRO A 1 522 ? 16.796 -18.934 -0.298 1.00 8.62 522 PRO A C 1
ATOM 4030 O O . PRO A 1 522 ? 16.987 -17.904 -0.936 1.00 9.30 522 PRO A O 1
ATOM 4034 N N . GLY A 1 523 ? 17.641 -19.973 -0.252 1.00 8.48 523 GLY A N 1
ATOM 4035 C CA . GLY A 1 523 ? 18.845 -20.039 -1.088 1.00 8.95 523 GLY A CA 1
ATOM 4036 C C . GLY A 1 523 ? 18.529 -20.087 -2.564 1.00 10.05 523 GLY A C 1
ATOM 4037 O O . GLY A 1 523 ? 17.466 -20.617 -2.938 1.00 11.15 523 GLY A O 1
ATOM 4038 N N . GLY A 1 524 ? 19.396 -19.480 -3.383 1.00 10.09 524 GLY A N 1
ATOM 4039 C CA . GLY A 1 524 ? 19.292 -19.619 -4.802 1.00 10.94 524 GLY A CA 1
ATOM 4040 C C . GLY A 1 524 ? 18.237 -18.802 -5.552 1.00 9.89 524 GLY A C 1
ATOM 4041 O O . GLY A 1 524 ? 18.049 -18.994 -6.733 1.00 10.57 524 GLY A O 1
ATOM 4042 N N . VAL A 1 525 ? 17.605 -17.850 -4.905 1.00 8.44 525 VAL A N 1
ATOM 4043 C CA . VAL A 1 525 ? 16.609 -17.010 -5.582 1.00 7.92 525 VAL A CA 1
ATOM 4044 C C . VAL A 1 525 ? 17.355 -15.908 -6.409 1.00 8.35 525 VAL A C 1
ATOM 4045 O O . VAL A 1 525 ? 18.274 -15.251 -5.898 1.00 7.83 525 VAL A O 1
ATOM 4049 N N . THR A 1 526 ? 16.931 -15.736 -7.659 1.00 8.03 526 THR A N 1
ATOM 4050 C CA . THR A 1 526 ? 17.381 -14.667 -8.531 1.00 8.71 526 THR A CA 1
ATOM 4051 C C . THR A 1 526 ? 16.220 -13.841 -9.137 1.00 8.50 526 THR A C 1
ATOM 4052 O O . THR A 1 526 ? 16.418 -12.658 -9.544 1.00 8.57 526 THR A O 1
ATOM 4056 N N . THR A 1 527 ? 15.017 -14.424 -9.231 1.00 7.87 527 THR A N 1
ATOM 4057 C CA . THR A 1 527 ? 13.886 -13.687 -9.785 1.00 8.40 527 THR A CA 1
ATOM 4058 C C . THR A 1 527 ? 12.700 -13.651 -8.838 1.00 7.39 527 THR A C 1
ATOM 4059 O O . THR A 1 527 ? 12.503 -14.556 -8.005 1.00 6.90 527 THR A O 1
ATOM 4063 N N . GLY A 1 528 ? 11.892 -12.622 -8.980 1.00 7.05 528 GLY A N 1
ATOM 4064 C CA . GLY A 1 528 ? 10.935 -12.205 -7.929 1.00 7.38 528 GLY A CA 1
ATOM 4065 C C . GLY A 1 528 ? 9.726 -13.099 -7.775 1.00 7.68 528 GLY A C 1
ATOM 4066 O O . GLY A 1 528 ? 9.287 -13.413 -6.649 1.00 7.93 528 GLY A O 1
ATOM 4067 N N . GLY A 1 529 ? 9.130 -13.516 -8.889 1.00 6.89 529 GLY A N 1
ATOM 4068 C CA . GLY A 1 529 ? 7.938 -14.292 -8.788 1.00 6.89 529 GLY A CA 1
ATOM 4069 C C . GLY A 1 529 ? 6.740 -13.455 -8.268 1.00 6.81 529 GLY A C 1
ATOM 4070 O O . GLY A 1 529 ? 6.618 -12.306 -8.602 1.00 6.79 529 GLY A O 1
ATOM 4071 N N . THR A 1 530 ? 5.814 -14.073 -7.519 1.00 7.16 530 THR A N 1
ATOM 4072 C CA . THR A 1 530 ? 4.703 -13.371 -6.926 1.00 7.31 530 THR A CA 1
ATOM 4073 C C . THR A 1 530 ? 4.682 -13.486 -5.390 1.00 6.95 530 THR A C 1
ATOM 4074 O O . THR A 1 530 ? 5.041 -14.539 -4.762 1.00 5.79 530 THR A O 1
ATOM 4078 N N . VAL A 1 531 ? 4.260 -12.365 -4.779 1.00 6.47 531 VAL A N 1
ATOM 4079 C CA . VAL A 1 531 ? 4.190 -12.223 -3.291 1.00 6.95 531 VAL A CA 1
ATOM 4080 C C . VAL A 1 531 ? 2.813 -11.686 -2.886 1.00 6.96 531 VAL A C 1
ATOM 4081 O O . VAL A 1 531 ? 2.264 -10.847 -3.586 1.00 8.34 531 VAL A O 1
ATOM 4085 N N . ALA A 1 532 ? 2.299 -12.120 -1.730 1.00 6.55 532 ALA A N 1
ATOM 4086 C CA . ALA A 1 532 ? 1.019 -11.695 -1.214 1.00 6.45 532 ALA A CA 1
ATOM 4087 C C . ALA A 1 532 ? 1.092 -11.348 0.269 1.00 6.38 532 ALA A C 1
ATOM 4088 O O . ALA A 1 532 ? 1.780 -11.998 1.050 1.00 6.34 532 ALA A O 1
ATOM 4090 N N . ALA A 1 533 ? 0.486 -10.219 0.600 1.00 6.30 533 ALA A N 1
ATOM 4091 C CA . ALA A 1 533 ? 0.454 -9.707 2.019 1.00 6.31 533 ALA A CA 1
ATOM 4092 C C . ALA A 1 533 ? -0.868 -10.035 2.665 1.00 6.31 533 ALA A C 1
ATOM 4093 O O . ALA A 1 533 ? -1.896 -9.814 2.063 1.00 7.23 533 ALA A O 1
ATOM 4095 N N . SER A 1 534 ? -0.841 -10.622 3.855 1.00 7.04 534 SER A N 1
ATOM 4096 C CA A SER A 1 534 ? -2.070 -10.870 4.624 0.50 6.75 534 SER A CA 1
ATOM 4097 C CA B SER A 1 534 ? -2.069 -10.865 4.635 0.50 7.23 534 SER A CA 1
ATOM 4098 C C . SER A 1 534 ? -2.811 -9.564 4.843 1.00 7.02 534 SER A C 1
ATOM 4099 O O . SER A 1 534 ? -2.206 -8.500 4.925 1.00 6.85 534 SER A O 1
ATOM 4104 N N . ALA A 1 535 ? -4.114 -9.650 4.985 1.00 7.69 535 ALA A N 1
ATOM 4105 C CA . ALA A 1 535 ? -4.907 -8.431 5.160 1.00 8.21 535 ALA A CA 1
ATOM 4106 C C . ALA A 1 535 ? -4.448 -7.555 6.330 1.00 8.93 535 ALA A C 1
ATOM 4107 O O . ALA A 1 535 ? -4.610 -6.347 6.290 1.00 9.11 535 ALA A O 1
ATOM 4109 N N . ASP A 1 536 ? -3.893 -8.177 7.392 1.00 9.37 536 ASP A N 1
ATOM 4110 C CA . ASP A 1 536 ? -3.335 -7.438 8.572 1.00 9.39 536 ASP A CA 1
ATOM 4111 C C . ASP A 1 536 ? -1.847 -7.147 8.568 1.00 9.37 536 ASP A C 1
ATOM 4112 O O . ASP A 1 536 ? -1.357 -6.452 9.463 1.00 8.69 536 ASP A O 1
ATOM 4117 N N . GLY A 1 537 ? -1.115 -7.597 7.535 1.00 8.06 537 GLY A N 1
ATOM 4118 C CA . GLY A 1 537 ? 0.292 -7.376 7.386 1.00 8.12 537 GLY A CA 1
ATOM 4119 C C . GLY A 1 537 ? 1.170 -8.203 8.283 1.00 7.86 537 GLY A C 1
ATOM 4120 O O . GLY A 1 537 ? 2.362 -7.934 8.391 1.00 8.03 537 GLY A O 1
ATOM 4121 N N . SER A 1 538 ? 0.573 -9.170 8.986 1.00 8.33 538 SER A N 1
ATOM 4122 C CA . SER A 1 538 ? 1.339 -10.020 9.897 1.00 8.20 538 SER A CA 1
ATOM 4123 C C . SER A 1 538 ? 2.045 -11.211 9.285 1.00 7.93 538 SER A C 1
ATOM 4124 O O . SER A 1 538 ? 2.846 -11.857 9.975 1.00 7.86 538 SER A O 1
ATOM 4127 N N . ARG A 1 539 ? 1.713 -11.566 8.045 1.00 7.72 539 ARG A N 1
ATOM 4128 C CA . ARG A 1 539 ? 2.306 -12.680 7.391 1.00 7.99 539 ARG A CA 1
ATOM 4129 C C . ARG A 1 539 ? 2.263 -12.529 5.884 1.00 7.51 539 ARG A C 1
ATOM 4130 O O . ARG A 1 539 ? 1.497 -11.737 5.336 1.00 6.75 539 ARG A O 1
ATOM 4138 N N . PHE A 1 540 ? 3.115 -13.306 5.204 1.00 7.28 540 PHE A N 1
ATOM 4139 C CA . PHE A 1 540 ? 3.334 -13.151 3.709 1.00 7.10 540 PHE A CA 1
ATOM 4140 C C . PHE A 1 540 ? 3.530 -14.508 3.115 1.00 6.71 540 PHE A C 1
ATOM 4141 O O . PHE A 1 540 ? 4.152 -15.381 3.783 1.00 7.19 540 PHE A O 1
ATOM 4149 N N . VAL A 1 541 ? 2.987 -14.735 1.908 1.00 5.80 541 VAL A N 1
ATOM 4150 C CA . VAL A 1 541 ? 3.222 -15.953 1.178 1.00 5.65 541 VAL A CA 1
ATOM 4151 C C . VAL A 1 541 ? 3.891 -15.524 -0.116 1.00 5.85 541 VAL A C 1
ATOM 4152 O O . VAL A 1 541 ? 3.419 -14.592 -0.795 1.00 5.03 541 VAL A O 1
ATOM 4156 N N . TRP A 1 542 ? 4.969 -16.226 -0.453 1.00 6.06 542 TRP A N 1
ATOM 4157 C CA . TRP A 1 542 ? 5.839 -15.826 -1.601 1.00 5.82 542 TRP A CA 1
ATOM 4158 C C . TRP A 1 542 ? 6.171 -17.036 -2.443 1.00 5.99 542 TRP A C 1
ATOM 4159 O O . TRP A 1 542 ? 6.592 -18.116 -1.950 1.00 5.61 542 TRP A O 1
ATOM 4170 N N . ALA A 1 543 ? 5.984 -16.893 -3.745 1.00 6.06 543 ALA A N 1
ATOM 4171 C CA . ALA A 1 543 ? 6.431 -17.909 -4.754 1.00 6.22 543 ALA A CA 1
ATOM 4172 C C . ALA A 1 543 ? 7.594 -17.356 -5.527 1.00 6.40 543 ALA A C 1
ATOM 4173 O O . ALA A 1 543 ? 7.421 -16.586 -6.513 1.00 6.36 543 ALA A O 1
ATOM 4175 N N . PRO A 1 544 ? 8.818 -17.590 -5.034 1.00 6.57 544 PRO A N 1
ATOM 4176 C CA . PRO A 1 544 ? 9.975 -17.012 -5.757 1.00 6.77 544 PRO A CA 1
ATOM 4177 C C . PRO A 1 544 ? 9.972 -17.422 -7.226 1.00 7.19 544 PRO A C 1
ATOM 4178 O O . PRO A 1 544 ? 9.434 -18.513 -7.590 1.00 7.15 544 PRO A O 1
ATOM 4182 N N . GLY A 1 545 ? 10.578 -16.586 -8.034 1.00 8.03 545 GLY A N 1
ATOM 4183 C CA . GLY A 1 545 ? 10.489 -16.694 -9.485 1.00 8.42 545 GLY A CA 1
ATOM 4184 C C . GLY A 1 545 ? 11.214 -17.870 -10.116 1.00 9.17 545 GLY A C 1
ATOM 4185 O O . GLY A 1 545 ? 10.726 -18.358 -11.157 1.00 10.55 545 GLY A O 1
ATOM 4186 N N . ASP A 1 546 ? 12.371 -18.328 -9.560 1.00 8.63 546 ASP A N 1
ATOM 4187 C CA . ASP A 1 546 ? 13.151 -19.323 -10.259 1.00 8.67 546 ASP A CA 1
ATOM 4188 C C . ASP A 1 546 ? 12.372 -20.634 -10.385 1.00 8.91 546 ASP A C 1
ATOM 4189 O O . ASP A 1 546 ? 11.663 -21.045 -9.470 1.00 8.31 546 ASP A O 1
ATOM 4194 N N . PRO A 1 547 ? 12.466 -21.302 -11.519 1.00 10.47 547 PRO A N 1
ATOM 4195 C CA . PRO A 1 547 ? 11.662 -22.530 -11.655 1.00 10.61 547 PRO A CA 1
ATOM 4196 C C . PRO A 1 547 ? 11.983 -23.524 -10.609 1.00 9.98 547 PRO A C 1
ATOM 4197 O O . PRO A 1 547 ? 13.177 -23.755 -10.335 1.00 9.59 547 PRO A O 1
ATOM 4201 N N . GLY A 1 548 ? 10.935 -24.103 -10.020 1.00 9.55 548 GLY A N 1
ATOM 4202 C CA . GLY A 1 548 ? 11.033 -25.058 -8.936 1.00 9.42 548 GLY A CA 1
ATOM 4203 C C . GLY A 1 548 ? 11.276 -24.510 -7.525 1.00 8.96 548 GLY A C 1
ATOM 4204 O O . GLY A 1 548 ? 11.321 -25.272 -6.607 1.00 9.10 548 GLY A O 1
ATOM 4205 N N . GLN A 1 549 ? 11.470 -23.225 -7.310 1.00 8.35 549 GLN A N 1
ATOM 4206 C CA . GLN A 1 549 ? 11.558 -22.723 -5.907 1.00 8.29 549 GLN A CA 1
ATOM 4207 C C . GLN A 1 549 ? 10.261 -23.017 -5.127 1.00 7.91 549 GLN A C 1
ATOM 4208 O O . GLN A 1 549 ? 9.210 -22.697 -5.622 1.00 7.96 549 GLN A O 1
ATOM 4214 N N . PRO A 1 550 ? 10.334 -23.702 -3.994 1.00 7.36 550 PRO A N 1
ATOM 4215 C CA . PRO A 1 550 ? 9.110 -23.873 -3.200 1.00 7.83 550 PRO A CA 1
ATOM 4216 C C . PRO A 1 550 ? 8.417 -22.580 -2.801 1.00 7.28 550 PRO A C 1
ATOM 4217 O O . PRO A 1 550 ? 9.077 -21.533 -2.523 1.00 6.83 550 PRO A O 1
ATOM 4221 N N . VAL A 1 551 ? 7.093 -22.635 -2.851 1.00 6.60 551 VAL A N 1
ATOM 4222 C CA . VAL A 1 551 ? 6.294 -21.574 -2.234 1.00 6.52 551 VAL A CA 1
ATOM 4223 C C . VAL A 1 551 ? 6.596 -21.543 -0.720 1.00 6.73 551 VAL A C 1
ATOM 4224 O O . VAL A 1 551 ? 6.727 -22.585 -0.075 1.00 6.34 551 VAL A O 1
ATOM 4228 N N . VAL A 1 552 ? 6.827 -20.339 -0.192 1.00 6.88 552 VAL A N 1
ATOM 4229 C CA . VAL A 1 552 ? 7.170 -20.193 1.199 1.00 7.09 552 VAL A CA 1
ATOM 4230 C C . VAL A 1 552 ? 6.312 -19.162 1.924 1.00 7.12 552 VAL A C 1
ATOM 4231 O O . VAL A 1 552 ? 5.769 -18.225 1.275 1.00 6.74 552 VAL A O 1
ATOM 4235 N N . TYR A 1 553 ? 6.208 -19.280 3.256 1.00 7.11 553 TYR A N 1
ATOM 4236 C CA . TYR A 1 553 ? 5.453 -18.257 4.044 1.00 7.29 553 TYR A CA 1
ATOM 4237 C C . TYR A 1 553 ? 6.351 -17.737 5.188 1.00 6.90 553 TYR A C 1
ATOM 4238 O O . TYR A 1 553 ? 7.298 -18.416 5.638 1.00 7.31 553 TYR A O 1
ATOM 4247 N N . ALA A 1 554 ? 6.123 -16.514 5.583 1.00 6.82 554 ALA A N 1
ATOM 4248 C CA . ALA A 1 554 ? 6.835 -15.875 6.716 1.00 7.20 554 ALA A CA 1
ATOM 4249 C C . ALA A 1 554 ? 5.766 -15.236 7.648 1.00 7.60 554 ALA A C 1
ATOM 4250 O O . ALA A 1 554 ? 4.860 -14.544 7.185 1.00 7.73 554 ALA A O 1
ATOM 4252 N N . VAL A 1 555 ? 5.909 -15.400 8.960 1.00 9.00 555 VAL A N 1
ATOM 4253 C CA . VAL A 1 555 ? 5.089 -14.686 9.947 1.00 10.39 555 VAL A CA 1
ATOM 4254 C C . VAL A 1 555 ? 5.972 -13.580 10.435 1.00 11.79 555 VAL A C 1
ATOM 4255 O O . VAL A 1 555 ? 6.754 -13.758 11.346 1.00 15.96 555 VAL A O 1
ATOM 4259 N N . GLY A 1 556 ? 5.933 -12.465 9.755 1.00 12.68 556 GLY A N 1
ATOM 4260 C CA . GLY A 1 556 ? 6.780 -11.348 9.990 1.00 12.53 556 GLY A CA 1
ATOM 4261 C C . GLY A 1 556 ? 7.315 -10.899 8.628 1.00 12.30 556 GLY A C 1
ATOM 4262 O O . GLY A 1 556 ? 6.871 -11.402 7.585 1.00 12.49 556 GLY A O 1
ATOM 4263 N N . PHE A 1 557 ? 8.251 -9.955 8.668 1.00 10.04 557 PHE A N 1
ATOM 4264 C CA . PHE A 1 557 ? 8.750 -9.305 7.489 1.00 9.37 557 PHE A CA 1
ATOM 4265 C C . PHE A 1 557 ? 9.944 -10.071 6.900 1.00 9.11 557 PHE A C 1
ATOM 4266 O O . PHE A 1 557 ? 11.025 -9.493 6.776 1.00 8.78 557 PHE A O 1
ATOM 4274 N N . GLY A 1 558 ? 9.725 -11.336 6.489 1.00 9.43 558 GLY A N 1
ATOM 4275 C CA . GLY A 1 558 ? 10.777 -12.102 5.829 1.00 11.04 558 GLY A CA 1
ATOM 4276 C C . GLY A 1 558 ? 11.884 -12.439 6.845 1.00 12.93 558 GLY A C 1
ATOM 4277 O O . GLY A 1 558 ? 13.019 -12.639 6.489 1.00 15.99 558 GLY A O 1
ATOM 4278 N N . ASN A 1 559 ? 11.480 -12.514 8.094 1.00 13.79 559 ASN A N 1
ATOM 4279 C CA . ASN A 1 559 ? 12.358 -12.717 9.258 1.00 15.45 559 ASN A CA 1
ATOM 4280 C C . ASN A 1 559 ? 12.899 -14.109 9.095 1.00 14.51 559 ASN A C 1
ATOM 4281 O O . ASN A 1 559 ? 14.101 -14.363 9.234 1.00 16.08 559 ASN A O 1
ATOM 4286 N N . SER A 1 560 ? 11.997 -15.036 8.771 1.00 14.38 560 SER A N 1
ATOM 4287 C CA . SER A 1 560 ? 12.370 -16.343 8.238 1.00 14.11 560 SER A CA 1
ATOM 4288 C C . SER A 1 560 ? 11.230 -17.026 7.480 1.00 13.33 560 SER A C 1
ATOM 4289 O O . SER A 1 560 ? 10.081 -16.795 7.771 1.00 13.51 560 SER A O 1
ATOM 4292 N N . TRP A 1 561 ? 11.572 -17.908 6.530 1.00 11.24 561 TRP A N 1
ATOM 4293 C CA . TRP A 1 561 ? 10.637 -18.437 5.563 1.00 9.94 561 TRP A CA 1
ATOM 4294 C C . TRP A 1 561 ? 10.561 -19.953 5.737 1.00 10.45 561 TRP A C 1
ATOM 4295 O O . TRP A 1 561 ? 11.612 -20.590 6.033 1.00 11.81 561 TRP A O 1
ATOM 4306 N N . ALA A 1 562 ? 9.358 -20.505 5.639 1.00 10.01 562 ALA A N 1
ATOM 4307 C CA . ALA A 1 562 ? 9.160 -21.946 5.711 1.00 9.08 562 ALA A CA 1
ATOM 4308 C C . ALA A 1 562 ? 8.300 -22.344 4.528 1.00 8.32 562 ALA A C 1
ATOM 4309 O O . ALA A 1 562 ? 7.476 -21.570 4.073 1.00 7.00 562 ALA A O 1
ATOM 4311 N N . ALA A 1 563 ? 8.430 -23.585 4.079 1.00 8.38 563 ALA A N 1
ATOM 4312 C CA . ALA A 1 563 ? 7.701 -24.068 2.937 1.00 9.16 563 ALA A CA 1
ATOM 4313 C C . ALA A 1 563 ? 6.226 -24.222 3.269 1.00 10.17 563 ALA A C 1
ATOM 4314 O O . ALA A 1 563 ? 5.818 -24.835 4.262 1.00 9.49 563 ALA A O 1
ATOM 4316 N N . SER A 1 564 ? 5.422 -23.747 2.331 1.00 9.36 564 SER A N 1
ATOM 4317 C CA . SER A 1 564 ? 4.013 -23.959 2.318 1.00 9.57 564 SER A CA 1
ATOM 4318 C C . SER A 1 564 ? 3.722 -25.336 1.761 1.00 10.22 564 SER A C 1
ATOM 4319 O O . SER A 1 564 ? 4.201 -25.765 0.656 1.00 9.69 564 SER A O 1
ATOM 4322 N N . GLN A 1 565 ? 2.879 -26.055 2.488 1.00 11.99 565 GLN A N 1
ATOM 4323 C CA . GLN A 1 565 ? 2.496 -27.387 2.041 1.00 12.63 565 GLN A CA 1
ATOM 4324 C C . GLN A 1 565 ? 1.350 -27.369 1.049 1.00 11.05 565 GLN A C 1
ATOM 4325 O O . GLN A 1 565 ? 0.468 -26.597 1.177 1.00 9.87 565 GLN A O 1
ATOM 4331 N N . GLY A 1 566 ? 1.380 -28.256 0.058 1.00 10.39 566 GLY A N 1
ATOM 4332 C CA . GLY A 1 566 ? 0.255 -28.486 -0.806 1.00 10.85 566 GLY A CA 1
ATOM 4333 C C . GLY A 1 566 ? 0.046 -27.579 -1.999 1.00 10.52 566 GLY A C 1
ATOM 4334 O O . GLY A 1 566 ? -0.989 -27.612 -2.591 1.00 11.16 566 GLY A O 1
ATOM 4335 N N . VAL A 1 567 ? 0.995 -26.701 -2.301 1.00 9.98 567 VAL A N 1
ATOM 4336 C CA . VAL A 1 567 ? 0.841 -25.755 -3.403 1.00 9.07 567 VAL A CA 1
ATOM 4337 C C . VAL A 1 567 ? 2.126 -25.911 -4.301 1.00 9.07 567 VAL A C 1
ATOM 4338 O O . VAL A 1 567 ? 3.248 -26.037 -3.818 1.00 8.81 567 VAL A O 1
ATOM 4342 N N . PRO A 1 568 ? 1.966 -26.007 -5.618 1.00 8.93 568 PRO A N 1
ATOM 4343 C CA . PRO A 1 568 ? 3.096 -26.156 -6.549 1.00 9.04 568 PRO A CA 1
ATOM 4344 C C . PRO A 1 568 ? 4.026 -24.977 -6.634 1.00 8.89 568 PRO A C 1
ATOM 4345 O O . PRO A 1 568 ? 3.573 -23.851 -6.516 1.00 10.19 568 PRO A O 1
ATOM 4349 N N . ALA A 1 569 ? 5.325 -25.248 -6.814 1.00 8.49 569 ALA A N 1
ATOM 4350 C CA . ALA A 1 569 ? 6.282 -24.191 -7.101 1.00 8.65 569 ALA A CA 1
ATOM 4351 C C . ALA A 1 569 ? 5.767 -23.290 -8.222 1.00 8.32 569 ALA A C 1
ATOM 4352 O O . ALA A 1 569 ? 5.108 -23.767 -9.171 1.00 7.88 569 ALA A O 1
ATOM 4354 N N . ASN A 1 570 ? 6.055 -21.999 -8.049 1.00 8.30 570 ASN A N 1
ATOM 4355 C CA . ASN A 1 570 ? 5.793 -20.980 -9.010 1.00 7.72 570 ASN A CA 1
ATOM 4356 C C . ASN A 1 570 ? 4.309 -20.711 -9.245 1.00 8.55 570 ASN A C 1
ATOM 4357 O O . ASN A 1 570 ? 3.971 -20.075 -10.248 1.00 8.67 570 ASN A O 1
ATOM 4362 N N . ALA A 1 571 ? 3.444 -21.181 -8.342 1.00 7.18 571 ALA A N 1
ATOM 4363 C CA . ALA A 1 571 ? 2.026 -20.847 -8.442 1.00 6.49 571 ALA A CA 1
ATOM 4364 C C . ALA A 1 571 ? 1.886 -19.303 -8.307 1.00 5.98 571 ALA A C 1
ATOM 4365 O O . ALA A 1 571 ? 2.697 -18.666 -7.668 1.00 5.69 571 ALA A O 1
ATOM 4367 N N . GLN A 1 572 ? 0.850 -18.748 -8.899 1.00 5.66 572 GLN A N 1
ATOM 4368 C CA . GLN A 1 572 ? 0.395 -17.321 -8.657 1.00 5.92 572 GLN A CA 1
ATOM 4369 C C . GLN A 1 572 ? -0.335 -17.232 -7.317 1.00 6.11 572 GLN A C 1
ATOM 4370 O O . GLN A 1 572 ? -1.300 -17.928 -7.069 1.00 5.77 572 GLN A O 1
ATOM 4376 N N . ILE A 1 573 ? 0.187 -16.418 -6.422 1.00 6.21 573 ILE A N 1
ATOM 4377 C CA . ILE A 1 573 ? -0.278 -16.362 -5.027 1.00 6.34 573 ILE A CA 1
ATOM 4378 C C . ILE A 1 573 ? -1.019 -15.050 -4.834 1.00 6.05 573 ILE A C 1
ATOM 4379 O O . ILE A 1 573 ? -0.497 -13.989 -5.208 1.00 6.47 573 ILE A O 1
ATOM 4384 N N . ARG A 1 574 ? -2.215 -15.107 -4.242 1.00 6.49 574 ARG A N 1
ATOM 4385 C CA . ARG A 1 574 ? -2.923 -13.859 -3.839 1.00 6.29 574 ARG A CA 1
ATOM 4386 C C . ARG A 1 574 ? -3.453 -14.024 -2.405 1.00 6.86 574 ARG A C 1
ATOM 4387 O O . ARG A 1 574 ? -3.913 -15.101 -2.020 1.00 7.68 574 ARG A O 1
ATOM 4395 N N . SER A 1 575 ? -3.577 -12.936 -1.692 1.00 7.07 575 SER A N 1
ATOM 4396 C CA . SER A 1 575 ? -4.193 -12.940 -0.363 1.00 7.04 575 SER A CA 1
ATOM 4397 C C . SER A 1 575 ? -5.654 -12.526 -0.429 1.00 7.18 575 SER A C 1
ATOM 4398 O O . SER A 1 575 ? -6.060 -11.753 -1.318 1.00 7.11 575 SER A O 1
ATOM 4401 N N . ASP A 1 576 ? -6.474 -13.021 0.513 1.00 7.04 576 ASP A N 1
ATOM 4402 C CA . ASP A 1 576 ? -7.795 -12.467 0.660 1.00 7.10 576 ASP A CA 1
ATOM 4403 C C . ASP A 1 576 ? -7.649 -11.077 1.160 1.00 7.08 576 ASP A C 1
ATOM 4404 O O . ASP A 1 576 ? -6.672 -10.810 1.857 1.00 7.19 576 ASP A O 1
ATOM 4409 N N . ARG A 1 577 ? -8.554 -10.154 0.792 1.00 7.92 577 ARG A N 1
ATOM 4410 C CA . ARG A 1 577 ? -8.386 -8.728 1.181 1.00 7.23 577 ARG A CA 1
ATOM 4411 C C . ARG A 1 577 ? -9.052 -8.492 2.587 1.00 8.45 577 ARG A C 1
ATOM 4412 O O . ARG A 1 577 ? -8.911 -7.435 3.173 1.00 7.53 577 ARG A O 1
ATOM 4420 N N . VAL A 1 578 ? -9.757 -9.504 3.109 1.00 8.39 578 VAL A N 1
ATOM 4421 C CA . VAL A 1 578 ? -10.488 -9.424 4.404 1.00 8.70 578 VAL A CA 1
ATOM 4422 C C . VAL A 1 578 ? -9.919 -10.323 5.497 1.00 9.04 578 VAL A C 1
ATOM 4423 O O . VAL A 1 578 ? -9.614 -9.858 6.547 1.00 7.95 578 VAL A O 1
ATOM 4427 N N . ASN A 1 579 ? -9.801 -11.619 5.209 1.00 8.44 579 ASN A N 1
ATOM 4428 C CA . ASN A 1 579 ? -9.452 -12.576 6.211 1.00 9.51 579 ASN A CA 1
ATOM 4429 C C . ASN A 1 579 ? -7.957 -12.731 6.248 1.00 10.14 579 ASN A C 1
ATOM 4430 O O . ASN A 1 579 ? -7.345 -13.239 5.280 1.00 10.39 579 ASN A O 1
ATOM 4435 N N . PRO A 1 580 ? -7.330 -12.312 7.349 1.00 10.50 580 PRO A N 1
ATOM 4436 C CA . PRO A 1 580 ? -5.834 -12.416 7.300 1.00 10.27 580 PRO A CA 1
ATOM 4437 C C . PRO A 1 580 ? -5.182 -13.777 7.264 1.00 9.46 580 PRO A C 1
ATOM 4438 O O . PRO A 1 580 ? -3.947 -13.854 7.181 1.00 9.61 580 PRO A O 1
ATOM 4442 N N . LYS A 1 581 ? -5.963 -14.848 7.414 1.00 9.05 581 LYS A N 1
ATOM 4443 C CA A LYS A 1 581 ? -5.453 -16.211 7.376 0.50 8.96 581 LYS A CA 1
ATOM 4444 C CA B LYS A 1 581 ? -5.358 -16.183 7.325 0.50 8.81 581 LYS A CA 1
ATOM 4445 C C . LYS A 1 581 ? -5.755 -16.943 6.043 1.00 8.40 581 LYS A C 1
ATOM 4446 O O . LYS A 1 581 ? -5.436 -18.164 5.871 1.00 8.19 581 LYS A O 1
ATOM 4457 N N . THR A 1 582 ? -6.427 -16.266 5.104 1.00 7.67 582 THR A N 1
ATOM 4458 C CA . THR A 1 582 ? -6.790 -16.878 3.848 1.00 7.28 582 THR A CA 1
ATOM 4459 C C . THR A 1 582 ? -5.952 -16.383 2.634 1.00 6.98 582 THR A C 1
ATOM 4460 O O . THR A 1 582 ? -5.855 -15.159 2.354 1.00 7.30 582 THR A O 1
ATOM 4464 N N . PHE A 1 583 ? -5.315 -17.342 1.980 1.00 6.74 583 PHE A N 1
ATOM 4465 C CA . PHE A 1 583 ? -4.468 -17.169 0.774 1.00 6.38 583 PHE A CA 1
ATOM 4466 C C . PHE A 1 583 ? -4.993 -18.147 -0.334 1.00 6.24 583 PHE A C 1
ATOM 4467 O O . PHE A 1 583 ? -5.659 -19.138 -0.048 1.00 6.60 583 PHE A O 1
ATOM 4475 N N . TYR A 1 584 ? -4.708 -17.771 -1.578 1.00 6.06 584 TYR A N 1
ATOM 4476 C CA . TYR A 1 584 ? -5.130 -18.474 -2.781 1.00 6.21 584 TYR A CA 1
ATOM 4477 C C . TYR A 1 584 ? -3.961 -18.601 -3.717 1.00 6.02 584 TYR A C 1
ATOM 4478 O O . TYR A 1 584 ? -3.018 -17.830 -3.673 1.00 5.86 584 TYR A O 1
ATOM 4487 N N . ALA A 1 585 ? -3.992 -19.675 -4.499 1.00 5.62 585 ALA A N 1
ATOM 4488 C CA . ALA A 1 585 ? -3.005 -19.879 -5.551 1.00 5.80 585 ALA A CA 1
ATOM 4489 C C . ALA A 1 585 ? -3.656 -20.504 -6.804 1.00 5.85 585 ALA A C 1
ATOM 4490 O O . ALA A 1 585 ? -4.567 -21.369 -6.694 1.00 6.26 585 ALA A O 1
ATOM 4492 N N . LEU A 1 586 ? -3.086 -20.193 -7.955 1.00 5.87 586 LEU A N 1
ATOM 4493 C CA . LEU A 1 586 ? -3.462 -20.830 -9.189 1.00 6.22 586 LEU A CA 1
ATOM 4494 C C . LEU A 1 586 ? -2.185 -21.347 -9.904 1.00 6.60 586 LEU A C 1
ATOM 4495 O O . LEU A 1 586 ? -1.198 -20.610 -10.059 1.00 5.94 586 LEU A O 1
ATOM 4500 N N . SER A 1 587 ? -2.253 -22.631 -10.312 1.00 7.45 587 SER A N 1
ATOM 4501 C CA . SER A 1 587 ? -1.211 -23.311 -11.042 1.00 8.59 587 SER A CA 1
ATOM 4502 C C . SER A 1 587 ? -1.730 -24.362 -12.038 1.00 8.94 587 SER A C 1
ATOM 4503 O O . SER A 1 587 ? -2.412 -25.318 -11.658 1.00 7.68 587 SER A O 1
ATOM 4506 N N . ASN A 1 588 ? -1.415 -24.162 -13.329 1.00 9.12 588 ASN A N 1
ATOM 4507 C CA . ASN A 1 588 ? -1.781 -25.135 -14.353 1.00 9.36 588 ASN A CA 1
ATOM 4508 C C . ASN A 1 588 ? -3.218 -25.665 -14.288 1.00 8.83 588 ASN A C 1
ATOM 4509 O O . ASN A 1 588 ? -3.439 -26.865 -14.338 1.00 7.57 588 ASN A O 1
ATOM 4514 N N . GLY A 1 589 ? -4.191 -24.746 -14.146 1.00 8.77 589 GLY A N 1
ATOM 4515 C CA . GLY A 1 589 ? -5.578 -25.082 -14.142 1.00 8.65 589 GLY A CA 1
ATOM 4516 C C . GLY A 1 589 ? -6.228 -25.482 -12.825 1.00 8.47 589 GLY A C 1
ATOM 4517 O O . GLY A 1 589 ? -7.457 -25.670 -12.789 1.00 8.27 589 GLY A O 1
ATOM 4518 N N . THR A 1 590 ? -5.410 -25.628 -11.783 1.00 7.37 590 THR A N 1
ATOM 4519 C CA . THR A 1 590 ? -5.837 -25.997 -10.441 1.00 7.46 590 THR A CA 1
ATOM 4520 C C . THR A 1 590 ? -5.794 -24.767 -9.513 1.00 6.93 590 THR A C 1
ATOM 4521 O O . THR A 1 590 ? -4.842 -24.055 -9.481 1.00 6.49 590 THR A O 1
ATOM 4525 N N . PHE A 1 591 ? -6.873 -24.585 -8.759 1.00 6.43 591 PHE A N 1
ATOM 4526 C CA . PHE A 1 591 ? -6.993 -23.504 -7.799 1.00 6.43 591 PHE A CA 1
ATOM 4527 C C . PHE A 1 591 ? -6.878 -24.108 -6.430 1.00 6.56 591 PHE A C 1
ATOM 4528 O O . PHE A 1 591 ? -7.542 -25.119 -6.129 1.00 6.08 591 PHE A O 1
ATOM 4536 N N . TYR A 1 592 ? -6.058 -23.445 -5.608 1.00 7.06 592 TYR A N 1
ATOM 4537 C CA . TYR A 1 592 ? -5.796 -23.817 -4.221 1.00 7.32 592 TYR A CA 1
ATOM 4538 C C . TYR A 1 592 ? -6.184 -22.773 -3.226 1.00 7.55 592 TYR A C 1
ATOM 4539 O O . TYR A 1 592 ? -6.051 -21.541 -3.502 1.00 7.38 592 TYR A O 1
ATOM 4548 N N . ARG A 1 593 ? -6.574 -23.214 -2.006 1.00 7.15 593 ARG A N 1
ATOM 4549 C CA . ARG A 1 593 ? -6.860 -22.250 -0.943 1.00 7.45 593 ARG A CA 1
ATOM 4550 C C . ARG A 1 593 ? -6.202 -22.711 0.364 1.00 6.96 593 ARG A C 1
ATOM 4551 O O . ARG A 1 593 ? -6.094 -23.931 0.612 1.00 5.75 593 ARG A O 1
ATOM 4559 N N . SER A 1 594 ? -5.664 -21.703 1.090 1.00 7.19 594 SER A N 1
ATOM 4560 C CA . SER A 1 594 ? -5.167 -21.883 2.440 1.00 6.79 594 SER A CA 1
ATOM 4561 C C . SER A 1 594 ? -6.077 -21.069 3.350 1.00 7.19 594 SER A C 1
ATOM 4562 O O . SER A 1 594 ? -6.345 -19.906 3.074 1.00 7.62 594 SER A O 1
ATOM 4565 N N . THR A 1 595 ? -6.469 -21.658 4.480 1.00 7.55 595 THR A N 1
ATOM 4566 C CA . THR A 1 595 ? -7.187 -20.901 5.527 1.00 8.32 595 THR A CA 1
ATOM 4567 C C . THR A 1 595 ? -6.438 -20.913 6.872 1.00 8.22 595 THR A C 1
ATOM 4568 O O . THR A 1 595 ? -7.008 -20.436 7.870 1.00 7.98 595 THR A O 1
ATOM 4572 N N . ASP A 1 596 ? -5.162 -21.289 6.850 1.00 8.19 596 ASP A N 1
ATOM 4573 C CA . ASP A 1 596 ? -4.306 -21.255 8.040 1.00 9.04 596 ASP A CA 1
ATOM 4574 C C . ASP A 1 596 ? -3.078 -20.368 7.875 1.00 9.34 596 ASP A C 1
ATOM 4575 O O . ASP A 1 596 ? -2.024 -20.678 8.440 1.00 9.06 596 ASP A O 1
ATOM 4580 N N . GLY A 1 597 ? -3.213 -19.325 7.031 1.00 8.58 597 GLY A N 1
ATOM 4581 C CA . GLY A 1 597 ? -2.219 -18.326 6.826 1.00 8.63 597 GLY A CA 1
ATOM 4582 C C . GLY A 1 597 ? -1.054 -18.784 5.985 1.00 9.13 597 GLY A C 1
ATOM 4583 O O . GLY A 1 597 ? 0.071 -18.347 6.237 1.00 9.15 597 GLY A O 1
ATOM 4584 N N . GLY A 1 598 ? -1.295 -19.707 5.022 1.00 9.25 598 GLY A N 1
ATOM 4585 C CA . GLY A 1 598 ? -0.266 -20.112 4.095 1.00 8.59 598 GLY A CA 1
ATOM 4586 C C . GLY A 1 598 ? 0.569 -21.347 4.500 1.00 8.73 598 GLY A C 1
ATOM 4587 O O . GLY A 1 598 ? 1.481 -21.745 3.754 1.00 8.24 598 GLY A O 1
ATOM 4588 N N . VAL A 1 599 ? 0.256 -21.938 5.646 1.00 8.12 599 VAL A N 1
ATOM 4589 C CA . VAL A 1 599 ? 0.954 -23.101 6.152 1.00 8.82 599 VAL A CA 1
ATOM 4590 C C . VAL A 1 599 ? 0.607 -24.361 5.300 1.00 8.62 599 VAL A C 1
ATOM 4591 O O . VAL A 1 599 ? 1.498 -25.101 4.885 1.00 8.28 599 VAL A O 1
ATOM 4595 N N . THR A 1 600 ? -0.689 -24.519 5.032 1.00 7.82 600 THR A N 1
ATOM 4596 C CA . THR A 1 600 ? -1.208 -25.622 4.202 1.00 8.49 600 THR A CA 1
ATOM 4597 C C . THR A 1 600 ? -2.217 -25.059 3.208 1.00 8.30 600 THR A C 1
ATOM 4598 O O . THR A 1 600 ? -2.951 -24.079 3.486 1.00 8.79 600 THR A O 1
ATOM 4602 N N . PHE A 1 601 ? -2.165 -25.639 2.014 1.00 8.84 601 PHE A N 1
ATOM 4603 C CA . PHE A 1 601 ? -3.099 -25.363 0.969 1.00 9.41 601 PHE A CA 1
ATOM 4604 C C . PHE A 1 601 ? -3.772 -26.674 0.553 1.00 9.95 601 PHE A C 1
ATOM 4605 O O . PHE A 1 601 ? -3.131 -27.751 0.630 1.00 9.89 601 PHE A O 1
ATOM 4613 N N . GLN A 1 602 ? -5.009 -26.584 0.021 1.00 10.53 602 GLN A N 1
ATOM 4614 C CA . GLN A 1 602 ? -5.689 -27.733 -0.586 1.00 11.20 602 GLN A CA 1
ATOM 4615 C C . GLN A 1 602 ? -6.244 -27.262 -1.965 1.00 10.13 602 GLN A C 1
ATOM 4616 O O . GLN A 1 602 ? -6.637 -26.104 -2.088 1.00 8.57 602 GLN A O 1
ATOM 4622 N N . PRO A 1 603 ? -6.313 -28.161 -2.959 1.00 10.02 603 PRO A N 1
ATOM 4623 C CA . PRO A 1 603 ? -6.981 -27.841 -4.218 1.00 9.59 603 PRO A CA 1
ATOM 4624 C C . PRO A 1 603 ? -8.433 -27.735 -4.005 1.00 8.00 603 PRO A C 1
ATOM 4625 O O . PRO A 1 603 ? -8.999 -28.548 -3.310 1.00 7.39 603 PRO A O 1
ATOM 4629 N N . VAL A 1 604 ? -9.048 -26.687 -4.525 1.00 7.88 604 VAL A N 1
ATOM 4630 C CA . VAL A 1 604 ? -10.481 -26.498 -4.363 1.00 7.92 604 VAL A CA 1
ATOM 4631 C C . VAL A 1 604 ? -11.290 -26.414 -5.668 1.00 7.92 604 VAL A C 1
ATOM 4632 O O . VAL A 1 604 ? -12.510 -26.390 -5.633 1.00 7.94 604 VAL A O 1
ATOM 4636 N N . ALA A 1 605 ? -10.607 -26.341 -6.783 1.00 7.39 605 ALA A N 1
ATOM 4637 C CA . ALA A 1 605 ? -11.221 -26.384 -8.116 1.00 7.43 605 ALA A CA 1
ATOM 4638 C C . ALA A 1 605 ? -10.169 -26.729 -9.136 1.00 7.09 605 ALA A C 1
ATOM 4639 O O . ALA A 1 605 ? -9.011 -26.561 -8.851 1.00 7.32 605 ALA A O 1
ATOM 4641 N N . ALA A 1 606 ? -10.576 -27.208 -10.323 1.00 6.58 606 ALA A N 1
ATOM 4642 C CA . ALA A 1 606 ? -9.617 -27.737 -11.274 1.00 6.72 606 ALA A CA 1
ATOM 4643 C C . ALA A 1 606 ? -10.175 -27.753 -12.666 1.00 6.54 606 ALA A C 1
ATOM 4644 O O . ALA A 1 606 ? -11.367 -27.491 -12.884 1.00 6.06 606 ALA A O 1
ATOM 4646 N N . GLY A 1 607 ? -9.297 -27.933 -13.655 1.00 7.13 607 GLY A N 1
ATOM 4647 C CA . GLY A 1 607 ? -9.769 -27.849 -15.036 1.00 7.67 607 GLY A CA 1
ATOM 4648 C C . GLY A 1 607 ? -10.096 -26.455 -15.508 1.00 7.63 607 GLY A C 1
ATOM 4649 O O . GLY A 1 607 ? -10.860 -26.280 -16.441 1.00 9.10 607 GLY A O 1
ATOM 4650 N N . LEU A 1 608 ? -9.470 -25.479 -14.880 1.00 7.33 608 LEU A N 1
ATOM 4651 C CA . LEU A 1 608 ? -9.697 -24.069 -15.112 1.00 7.28 608 LEU A CA 1
ATOM 4652 C C . LEU A 1 608 ? -8.839 -23.453 -16.202 1.00 7.39 608 LEU A C 1
ATOM 4653 O O . LEU A 1 608 ? -7.885 -24.054 -16.675 1.00 7.77 608 LEU A O 1
ATOM 4658 N N . PRO A 1 609 ? -9.134 -22.187 -16.558 1.00 7.37 609 PRO A N 1
ATOM 4659 C CA . PRO A 1 609 ? -8.248 -21.565 -17.536 1.00 7.78 609 PRO A CA 1
ATOM 4660 C C . PRO A 1 609 ? -6.798 -21.498 -17.117 1.00 7.51 609 PRO A C 1
ATOM 4661 O O . PRO A 1 609 ? -6.470 -21.300 -15.903 1.00 6.74 609 PRO A O 1
ATOM 4665 N N . SER A 1 610 ? -5.934 -21.794 -18.086 1.00 7.17 610 SER A N 1
ATOM 4666 C CA . SER A 1 610 ? -4.502 -21.743 -17.919 1.00 7.82 610 SER A CA 1
ATOM 4667 C C . SER A 1 610 ? -3.863 -20.925 -19.045 1.00 9.01 610 SER A C 1
ATOM 4668 O O . SER A 1 610 ? -2.639 -20.742 -19.064 1.00 10.73 610 SER A O 1
ATOM 4671 N N . SER A 1 611 ? -4.652 -20.522 -20.033 1.00 9.34 611 SER A N 1
ATOM 4672 C CA . SER A 1 611 ? -4.170 -19.728 -21.102 1.00 10.61 611 SER A CA 1
ATOM 4673 C C . SER A 1 611 ? -4.725 -18.321 -21.050 1.00 9.39 611 SER A C 1
ATOM 4674 O O . SER A 1 611 ? -5.924 -18.115 -20.952 1.00 7.83 611 SER A O 1
ATOM 4677 N N . GLY A 1 612 ? -3.829 -17.322 -21.073 1.00 9.50 612 GLY A N 1
ATOM 4678 C CA . GLY A 1 612 ? -4.261 -15.896 -21.076 1.00 8.63 612 GLY A CA 1
ATOM 4679 C C . GLY A 1 612 ? -3.175 -15.072 -21.792 1.00 8.62 612 GLY A C 1
ATOM 4680 O O . GLY A 1 612 ? -1.992 -15.413 -21.783 1.00 8.01 612 GLY A O 1
ATOM 4681 N N . ALA A 1 613 ? -3.570 -13.940 -22.346 1.00 8.45 613 ALA A N 1
ATOM 4682 C CA . ALA A 1 613 ? -2.675 -13.067 -23.094 1.00 8.50 613 ALA A CA 1
ATOM 4683 C C . ALA A 1 613 ? -1.435 -12.605 -22.303 1.00 9.14 613 ALA A C 1
ATOM 4684 O O . ALA A 1 613 ? -0.363 -12.508 -22.889 1.00 9.80 613 ALA A O 1
ATOM 4686 N N . VAL A 1 614 ? -1.558 -12.406 -20.992 1.00 8.14 614 VAL A N 1
ATOM 4687 C CA . VAL A 1 614 ? -0.426 -12.075 -20.081 1.00 9.04 614 VAL A CA 1
ATOM 4688 C C . VAL A 1 614 ? -0.270 -13.118 -18.989 1.00 9.13 614 VAL A C 1
ATOM 4689 O O . VAL A 1 614 ? 0.318 -12.829 -17.943 1.00 9.81 614 VAL A O 1
ATOM 4693 N N . GLY A 1 615 ? -0.724 -14.347 -19.312 1.00 8.11 615 GLY A N 1
ATOM 4694 C CA . GLY A 1 615 ? -0.891 -15.441 -18.382 1.00 7.24 615 GLY A CA 1
ATOM 4695 C C . GLY A 1 615 ? -2.259 -15.221 -17.727 1.00 6.92 615 GLY A C 1
ATOM 4696 O O . GLY A 1 615 ? -2.769 -14.119 -17.680 1.00 6.68 615 GLY A O 1
ATOM 4697 N N . VAL A 1 616 ? -2.843 -16.257 -17.161 1.00 6.92 616 VAL A N 1
ATOM 4698 C CA . VAL A 1 616 ? -4.117 -16.085 -16.497 1.00 6.81 616 VAL A CA 1
ATOM 4699 C C . VAL A 1 616 ? -3.868 -15.288 -15.224 1.00 7.45 616 VAL A C 1
ATOM 4700 O O . VAL A 1 616 ? -2.842 -15.563 -14.518 1.00 7.46 616 VAL A O 1
ATOM 4704 N N . MET A 1 617 ? -4.645 -14.253 -14.984 1.00 7.54 617 MET A N 1
ATOM 4705 C CA . MET A 1 617 ? -4.510 -13.400 -13.787 1.00 8.01 617 MET A CA 1
ATOM 4706 C C . MET A 1 617 ? -5.746 -13.545 -12.892 1.00 7.79 617 MET A C 1
ATOM 4707 O O . MET A 1 617 ? -6.875 -13.617 -13.385 1.00 7.05 617 MET A O 1
ATOM 4712 N N . PHE A 1 618 ? -5.556 -13.598 -11.586 1.00 6.79 618 PHE A N 1
ATOM 4713 C CA . PHE A 1 618 ? -6.722 -13.495 -10.723 1.00 6.62 618 PHE A CA 1
ATOM 4714 C C . PHE A 1 618 ? -6.390 -12.601 -9.541 1.00 6.64 618 PHE A C 1
ATOM 4715 O O . PHE A 1 618 ? -5.182 -12.493 -9.137 1.00 6.48 618 PHE A O 1
ATOM 4723 N N . HIS A 1 619 ? -7.436 -11.998 -8.954 1.00 6.47 619 HIS A N 1
ATOM 4724 C CA . HIS A 1 619 ? -7.320 -11.069 -7.887 1.00 6.73 619 HIS A CA 1
ATOM 4725 C C . HIS A 1 619 ? -8.509 -11.062 -6.925 1.00 6.85 619 HIS A C 1
ATOM 4726 O O . HIS A 1 619 ? -9.635 -11.337 -7.365 1.00 6.19 619 HIS A O 1
ATOM 4733 N N . ALA A 1 620 ? -8.259 -10.786 -5.633 1.00 6.68 620 ALA A N 1
ATOM 4734 C CA . ALA A 1 620 ? -9.333 -10.768 -4.606 1.00 7.41 620 ALA A CA 1
ATOM 4735 C C . ALA A 1 620 ? -9.869 -9.311 -4.435 1.00 7.17 620 ALA A C 1
ATOM 4736 O O . ALA A 1 620 ? -9.147 -8.366 -4.626 1.00 6.96 620 ALA A O 1
ATOM 4738 N N . VAL A 1 621 ? -11.129 -9.166 -4.095 1.00 7.17 621 VAL A N 1
ATOM 4739 C CA . VAL A 1 621 ? -11.799 -7.874 -4.004 1.00 8.22 621 VAL A CA 1
ATOM 4740 C C . VAL A 1 621 ? -11.690 -7.225 -2.584 1.00 8.21 621 VAL A C 1
ATOM 4741 O O . VAL A 1 621 ? -12.044 -7.833 -1.598 1.00 8.58 621 VAL A O 1
ATOM 4745 N N . PRO A 1 622 ? -11.216 -5.984 -2.493 1.00 8.96 622 PRO A N 1
ATOM 4746 C CA . PRO A 1 622 ? -11.173 -5.252 -1.225 1.00 9.31 622 PRO A CA 1
ATOM 4747 C C . PRO A 1 622 ? -12.561 -5.308 -0.600 1.00 9.50 622 PRO A C 1
ATOM 4748 O O . PRO A 1 622 ? -13.540 -5.077 -1.268 1.00 8.58 622 PRO A O 1
ATOM 4752 N N . GLY A 1 623 ? -12.648 -5.638 0.673 1.00 8.97 623 GLY A N 1
ATOM 4753 C CA . GLY A 1 623 ? -13.919 -5.577 1.360 1.00 9.48 623 GLY A CA 1
ATOM 4754 C C . GLY A 1 623 ? -14.836 -6.783 1.221 1.00 9.82 623 GLY A C 1
ATOM 4755 O O . GLY A 1 623 ? -15.892 -6.858 1.879 1.00 8.62 623 GLY A O 1
ATOM 4756 N N . LYS A 1 624 ? -14.443 -7.751 0.401 1.00 8.84 624 LYS A N 1
ATOM 4757 C CA . LYS A 1 624 ? -15.321 -8.874 0.137 1.00 10.09 624 LYS A CA 1
ATOM 4758 C C . LYS A 1 624 ? -14.597 -10.196 0.275 1.00 9.34 624 LYS A C 1
ATOM 4759 O O . LYS A 1 624 ? -13.897 -10.637 -0.644 1.00 9.84 624 LYS A O 1
ATOM 4765 N N . GLU A 1 625 ? -14.813 -10.863 1.406 1.00 9.87 625 GLU A N 1
ATOM 4766 C CA . GLU A 1 625 ? -14.107 -12.073 1.729 1.00 9.20 625 GLU A CA 1
ATOM 4767 C C . GLU A 1 625 ? -14.500 -13.158 0.745 1.00 9.11 625 GLU A C 1
ATOM 4768 O O . GLU A 1 625 ? -15.655 -13.330 0.481 1.00 9.19 625 GLU A O 1
ATOM 4774 N N . GLY A 1 626 ? -13.517 -13.883 0.196 1.00 8.24 626 GLY A N 1
ATOM 4775 C CA . GLY A 1 626 ? -13.850 -14.978 -0.744 1.00 7.71 626 GLY A CA 1
ATOM 4776 C C . GLY A 1 626 ? -14.248 -14.589 -2.160 1.00 7.73 626 GLY A C 1
ATOM 4777 O O . GLY A 1 626 ? -14.680 -15.440 -2.933 1.00 7.74 626 GLY A O 1
ATOM 4778 N N . ASP A 1 627 ? -14.163 -13.302 -2.485 1.00 7.82 627 ASP A N 1
ATOM 4779 C CA . ASP A 1 627 ? -14.617 -12.752 -3.789 1.00 7.86 627 ASP A CA 1
ATOM 4780 C C . ASP A 1 627 ? -13.430 -12.521 -4.737 1.00 7.49 627 ASP A C 1
ATOM 4781 O O . ASP A 1 627 ? -12.483 -11.709 -4.427 1.00 6.88 627 ASP A O 1
ATOM 4786 N N . LEU A 1 628 ? -13.374 -13.333 -5.804 1.00 7.03 628 LEU A N 1
ATOM 4787 C CA . LEU A 1 628 ? -12.196 -13.473 -6.677 1.00 7.03 628 LEU A CA 1
ATOM 4788 C C . LEU A 1 628 ? -12.685 -13.272 -8.148 1.00 6.55 628 LEU A C 1
ATOM 4789 O O . LEU A 1 628 ? -13.751 -13.755 -8.545 1.00 6.52 628 LEU A O 1
ATOM 4794 N N . TRP A 1 629 ? -11.872 -12.563 -8.918 1.00 6.32 629 TRP A N 1
ATOM 4795 C CA . TRP A 1 629 ? -12.080 -12.371 -10.387 1.00 6.15 629 TRP A CA 1
ATOM 4796 C C . TRP A 1 629 ? -10.857 -12.914 -11.114 1.00 5.97 629 TRP A C 1
ATOM 4797 O O . TRP A 1 629 ? -9.700 -12.774 -10.663 1.00 5.46 629 TRP A O 1
ATOM 4808 N N . LEU A 1 630 ? -11.116 -13.610 -12.213 1.00 6.22 630 LEU A N 1
ATOM 4809 C CA . LEU A 1 630 ? -10.067 -14.298 -12.949 1.00 6.10 630 LEU A CA 1
ATOM 4810 C C . LEU A 1 630 ? -10.251 -13.976 -14.442 1.00 6.65 630 LEU A C 1
ATOM 4811 O O . LEU A 1 630 ? -11.302 -14.266 -15.033 1.00 6.07 630 LEU A O 1
ATOM 4816 N N . ALA A 1 631 ? -9.160 -13.461 -15.024 1.00 6.34 631 ALA A N 1
ATOM 4817 C CA . ALA A 1 631 ? -9.026 -13.054 -16.391 1.00 6.41 631 ALA A CA 1
ATOM 4818 C C . ALA A 1 631 ? -8.291 -14.055 -17.233 1.00 6.62 631 ALA A C 1
ATOM 4819 O O . ALA A 1 631 ? -7.126 -14.435 -16.929 1.00 7.19 631 ALA A O 1
ATOM 4821 N N . ALA A 1 632 ? -8.936 -14.530 -18.288 1.00 6.98 632 ALA A N 1
ATOM 4822 C CA . ALA A 1 632 ? -8.290 -15.569 -19.192 1.00 7.05 632 ALA A CA 1
ATOM 4823 C C . ALA A 1 632 ? -8.665 -15.393 -20.656 1.00 7.08 632 ALA A C 1
ATOM 4824 O O . ALA A 1 632 ? -9.560 -14.634 -20.978 1.00 7.38 632 ALA A O 1
ATOM 4826 N N . SER A 1 633 ? -7.976 -16.105 -21.578 1.00 7.86 633 SER A N 1
ATOM 4827 C CA . SER A 1 633 ? -8.285 -15.953 -22.963 1.00 7.97 633 SER A CA 1
ATOM 4828 C C . SER A 1 633 ? -9.722 -16.336 -23.337 1.00 8.49 633 SER A C 1
ATOM 4829 O O . SER A 1 633 ? -10.291 -15.740 -24.266 1.00 9.40 633 SER A O 1
ATOM 4832 N N . SER A 1 634 ? -10.317 -17.255 -22.567 1.00 8.85 634 SER A N 1
ATOM 4833 C CA . SER A 1 634 ? -11.686 -17.659 -22.851 1.00 8.37 634 SER A CA 1
ATOM 4834 C C . SER A 1 634 ? -12.758 -16.919 -22.118 1.00 8.36 634 SER A C 1
ATOM 4835 O O . SER A 1 634 ? -13.896 -17.197 -22.352 1.00 8.13 634 SER A O 1
ATOM 4838 N N . GLY A 1 635 ? -12.447 -15.978 -21.212 1.00 7.40 635 GLY A N 1
ATOM 4839 C CA . GLY A 1 635 ? -13.529 -15.222 -20.596 1.00 6.45 635 GLY A CA 1
ATOM 4840 C C . GLY A 1 635 ? -13.063 -14.554 -19.282 1.00 6.18 635 GLY A C 1
ATOM 4841 O O . GLY A 1 635 ? -11.864 -14.622 -18.963 1.00 6.11 635 GLY A O 1
ATOM 4842 N N . LEU A 1 636 ? -13.968 -13.855 -18.624 1.00 6.01 636 LEU A N 1
ATOM 4843 C CA . LEU A 1 636 ? -13.756 -13.296 -17.313 1.00 6.06 636 LEU A CA 1
ATOM 4844 C C . LEU A 1 636 ? -14.658 -14.080 -16.392 1.00 5.95 636 LEU A C 1
ATOM 4845 O O . LEU A 1 636 ? -15.867 -14.280 -16.706 1.00 5.44 636 LEU A O 1
ATOM 4850 N N . TYR A 1 637 ? -14.087 -14.505 -15.252 1.00 5.94 637 TYR A N 1
ATOM 4851 C CA . TYR A 1 637 ? -14.744 -15.458 -14.385 1.00 6.42 637 TYR A CA 1
ATOM 4852 C C . TYR A 1 637 ? -14.751 -14.951 -12.940 1.00 7.12 637 TYR A C 1
ATOM 4853 O O . TYR A 1 637 ? -13.834 -14.249 -12.508 1.00 7.07 637 TYR A O 1
ATOM 4862 N N . HIS A 1 638 ? -15.783 -15.333 -12.209 1.00 7.93 638 HIS A N 1
ATOM 4863 C CA . HIS A 1 638 ? -16.056 -14.785 -10.861 1.00 7.78 638 HIS A CA 1
ATOM 4864 C C . HIS A 1 638 ? -16.447 -15.863 -9.895 1.00 7.17 638 HIS A C 1
ATOM 4865 O O . HIS A 1 638 ? -17.288 -16.724 -10.239 1.00 7.83 638 HIS A O 1
ATOM 4872 N N . SER A 1 639 ? -15.826 -15.854 -8.721 1.00 6.10 639 SER A N 1
ATOM 4873 C CA . SER A 1 639 ? -16.157 -16.743 -7.613 1.00 6.01 639 SER A CA 1
ATOM 4874 C C . SER A 1 639 ? -16.504 -15.879 -6.431 1.00 6.26 639 SER A C 1
ATOM 4875 O O . SER A 1 639 ? -15.819 -14.880 -6.131 1.00 5.61 639 SER A O 1
ATOM 4878 N N . THR A 1 640 ? -17.489 -16.379 -5.672 1.00 7.07 640 THR A N 1
ATOM 4879 C CA . THR A 1 640 ? -17.808 -15.750 -4.427 1.00 7.64 640 THR A CA 1
ATOM 4880 C C . THR A 1 640 ? -17.606 -16.664 -3.223 1.00 8.00 640 THR A C 1
ATOM 4881 O O . THR A 1 640 ? -18.024 -16.310 -2.122 1.00 7.32 640 THR A O 1
ATOM 4885 N N . ASN A 1 641 ? -16.977 -17.825 -3.431 1.00 8.47 641 ASN A N 1
ATOM 4886 C CA . ASN A 1 641 ? -16.761 -18.788 -2.388 1.00 8.03 641 ASN A CA 1
ATOM 4887 C C . ASN A 1 641 ? -15.305 -19.205 -2.318 1.00 8.37 641 ASN A C 1
ATOM 4888 O O . ASN A 1 641 ? -14.994 -20.400 -2.140 1.00 8.41 641 ASN A O 1
ATOM 4893 N N . GLY A 1 642 ? -14.386 -18.248 -2.498 1.00 8.21 642 GLY A N 1
ATOM 4894 C CA . GLY A 1 642 ? -12.921 -18.522 -2.290 1.00 8.32 642 GLY A CA 1
ATOM 4895 C C . GLY A 1 642 ? -12.354 -19.492 -3.336 1.00 8.04 642 GLY A C 1
ATOM 4896 O O . GLY A 1 642 ? -11.390 -20.222 -3.066 1.00 8.14 642 GLY A O 1
ATOM 4897 N N . GLY A 1 643 ? -12.979 -19.584 -4.508 1.00 7.58 643 GLY A N 1
ATOM 4898 C CA . GLY A 1 643 ? -12.395 -20.354 -5.565 1.00 7.60 643 GLY A CA 1
ATOM 4899 C C . GLY A 1 643 ? -12.931 -21.748 -5.769 1.00 8.08 643 GLY A C 1
ATOM 4900 O O . GLY A 1 643 ? -12.449 -22.468 -6.634 1.00 8.70 643 GLY A O 1
ATOM 4901 N N . SER A 1 644 ? -13.890 -22.148 -4.948 1.00 8.47 644 SER A N 1
ATOM 4902 C CA . SER A 1 644 ? -14.426 -23.519 -4.993 1.00 8.31 644 SER A CA 1
ATOM 4903 C C . SER A 1 644 ? -15.277 -23.694 -6.235 1.00 7.86 644 SER A C 1
ATOM 4904 O O . SER A 1 644 ? -15.444 -24.835 -6.731 1.00 8.95 644 SER A O 1
ATOM 4907 N N . SER A 1 645 ? -15.907 -22.610 -6.696 1.00 7.45 645 SER A N 1
ATOM 4908 C CA . SER A 1 645 ? -16.644 -22.600 -7.940 1.00 6.95 645 SER A CA 1
ATOM 4909 C C . SER A 1 645 ? -16.561 -21.201 -8.605 1.00 7.48 645 SER A C 1
ATOM 4910 O O . SER A 1 645 ? -16.436 -20.156 -7.902 1.00 7.34 645 SER A O 1
ATOM 4913 N N . TRP A 1 646 ? -16.686 -21.223 -9.943 1.00 6.75 646 TRP A N 1
ATOM 4914 C CA . TRP A 1 646 ? -16.533 -20.075 -10.815 1.00 7.01 646 TRP A CA 1
ATOM 4915 C C . TRP A 1 646 ? -17.680 -19.938 -11.831 1.00 7.50 646 TRP A C 1
ATOM 4916 O O . TRP A 1 646 ? -18.339 -20.908 -12.196 1.00 8.03 646 TRP A O 1
ATOM 4927 N N . SER A 1 647 ? -17.966 -18.710 -12.211 1.00 8.26 647 SER A N 1
ATOM 4928 C CA A SER A 1 647 ? -18.991 -18.398 -13.176 0.50 8.25 647 SER A CA 1
ATOM 4929 C CA B SER A 1 647 ? -19.016 -18.362 -13.168 0.50 8.11 647 SER A CA 1
ATOM 4930 C C . SER A 1 647 ? -18.507 -17.365 -14.175 1.00 8.63 647 SER A C 1
ATOM 4931 O O . SER A 1 647 ? -17.895 -16.359 -13.822 1.00 7.38 647 SER A O 1
ATOM 4936 N N . ALA A 1 648 ? -18.802 -17.618 -15.431 1.00 9.08 648 ALA A N 1
ATOM 4937 C CA . ALA A 1 648 ? -18.470 -16.678 -16.497 1.00 10.17 648 ALA A CA 1
ATOM 4938 C C . ALA A 1 648 ? -19.249 -15.407 -16.399 1.00 10.99 648 ALA A C 1
ATOM 4939 O O . ALA A 1 648 ? -20.464 -15.388 -16.087 1.00 11.38 648 ALA A O 1
ATOM 4941 N N . ILE A 1 649 ? -18.605 -14.288 -16.623 1.00 10.56 649 ILE A N 1
ATOM 4942 C CA . ILE A 1 649 ? -19.335 -13.032 -16.660 1.00 11.47 649 ILE A CA 1
ATOM 4943 C C . ILE A 1 649 ? -19.902 -12.887 -18.063 1.00 13.48 649 ILE A C 1
ATOM 4944 O O . ILE A 1 649 ? -19.171 -12.923 -19.069 1.00 13.48 649 ILE A O 1
ATOM 4949 N N . THR A 1 650 ? -21.225 -12.782 -18.165 1.00 15.15 650 THR A N 1
ATOM 4950 C CA . THR A 1 650 ? -21.904 -12.877 -19.439 1.00 17.25 650 THR A CA 1
ATOM 4951 C C . THR A 1 650 ? -21.480 -11.672 -20.289 1.00 17.82 650 THR A C 1
ATOM 4952 O O . THR A 1 650 ? -21.378 -10.540 -19.794 1.00 17.84 650 THR A O 1
ATOM 4956 N N . GLY A 1 651 ? -21.238 -11.904 -21.549 1.00 18.14 651 GLY A N 1
ATOM 4957 C CA . GLY A 1 651 ? -20.912 -10.810 -22.442 1.00 22.70 651 GLY A CA 1
ATOM 4958 C C . GLY A 1 651 ? -19.434 -10.474 -22.610 1.00 23.28 651 GLY A C 1
ATOM 4959 O O . GLY A 1 651 ? -19.081 -9.800 -23.596 1.00 23.84 651 GLY A O 1
ATOM 4960 N N . VAL A 1 652 ? -18.551 -10.950 -21.693 1.00 20.69 652 VAL A N 1
ATOM 4961 C CA . VAL A 1 652 ? -17.125 -10.719 -21.856 1.00 17.22 652 VAL A CA 1
ATOM 4962 C C . VAL A 1 652 ? -16.530 -11.929 -22.528 1.00 18.34 652 VAL A C 1
ATOM 4963 O O . VAL A 1 652 ? -16.434 -13.001 -21.928 1.00 22.05 652 VAL A O 1
ATOM 4967 N N . SER A 1 653 ? -16.129 -11.816 -23.770 1.00 16.04 653 SER A N 1
ATOM 4968 C CA . SER A 1 653 ? -15.629 -13.004 -24.422 1.00 17.36 653 SER A CA 1
ATOM 4969 C C . SER A 1 653 ? -14.206 -13.370 -24.025 1.00 17.39 653 SER A C 1
ATOM 4970 O O . SER A 1 653 ? -13.802 -14.545 -24.111 1.00 19.14 653 SER A O 1
ATOM 4973 N N . SER A 1 654 ? -13.428 -12.391 -23.543 1.00 14.87 654 SER A N 1
ATOM 4974 C CA . SER A 1 654 ? -11.978 -12.671 -23.250 1.00 13.14 654 SER A CA 1
ATOM 4975 C C . SER A 1 654 ? -11.551 -11.510 -22.324 1.00 10.97 654 SER A C 1
ATOM 4976 O O . SER A 1 654 ? -12.024 -10.393 -22.463 1.00 8.62 654 SER A O 1
ATOM 4979 N N . ALA A 1 655 ? -10.641 -11.780 -21.397 1.00 9.83 655 ALA A N 1
ATOM 4980 C CA . ALA A 1 655 ? -10.101 -10.735 -20.586 1.00 9.02 655 ALA A CA 1
ATOM 4981 C C . ALA A 1 655 ? -8.620 -10.950 -20.433 1.00 8.34 655 ALA A C 1
ATOM 4982 O O . ALA A 1 655 ? -8.171 -12.054 -20.068 1.00 9.56 655 ALA A O 1
ATOM 4984 N N . VAL A 1 656 ? -7.861 -9.878 -20.552 1.00 7.56 656 VAL A N 1
ATOM 4985 C CA . VAL A 1 656 ? -6.407 -9.899 -20.296 1.00 6.67 656 VAL A CA 1
ATOM 4986 C C . VAL A 1 656 ? -6.108 -9.780 -18.752 1.00 6.56 656 VAL A C 1
ATOM 4987 O O . VAL A 1 656 ? -5.286 -10.527 -18.220 1.00 6.96 656 VAL A O 1
ATOM 4991 N N . ASN A 1 657 ? -6.779 -8.866 -18.061 1.00 5.76 657 ASN A N 1
ATOM 4992 C CA . ASN A 1 657 ? -6.596 -8.661 -16.633 1.00 5.57 657 ASN A CA 1
ATOM 4993 C C . ASN A 1 657 ? -7.810 -7.906 -16.060 1.00 6.08 657 ASN A C 1
ATOM 4994 O O . ASN A 1 657 ? -8.598 -7.333 -16.839 1.00 6.74 657 ASN A O 1
ATOM 4999 N N . VAL A 1 658 ? -7.946 -7.900 -14.723 1.00 6.30 658 VAL A N 1
ATOM 5000 C CA . VAL A 1 658 ? -9.058 -7.310 -13.944 1.00 6.39 658 VAL A CA 1
ATOM 5001 C C . VAL A 1 658 ? -8.487 -6.703 -12.628 1.00 7.27 658 VAL A C 1
ATOM 5002 O O . VAL A 1 658 ? -7.521 -7.267 -12.016 1.00 7.28 658 VAL A O 1
ATOM 5006 N N . GLY A 1 659 ? -9.002 -5.529 -12.271 1.00 6.89 659 GLY A N 1
ATOM 5007 C CA . GLY A 1 659 ? -8.754 -4.898 -10.999 1.00 7.37 659 GLY A CA 1
ATOM 5008 C C . GLY A 1 659 ? -9.962 -4.043 -10.602 1.00 7.46 659 GLY A C 1
ATOM 5009 O O . GLY A 1 659 ? -10.956 -3.955 -11.341 1.00 8.48 659 GLY A O 1
ATOM 5010 N N . PHE A 1 660 ? -9.794 -3.370 -9.448 1.00 7.45 660 PHE A N 1
ATOM 5011 C CA . PHE A 1 660 ? -10.860 -2.749 -8.635 1.00 6.93 660 PHE A CA 1
ATOM 5012 C C . PHE A 1 660 ? -10.485 -1.362 -8.226 1.00 7.78 660 PHE A C 1
ATOM 5013 O O . PHE A 1 660 ? -9.326 -1.042 -8.050 1.00 7.27 660 PHE A O 1
ATOM 5021 N N . GLY A 1 661 ? -11.520 -0.545 -8.120 1.00 8.59 661 GLY A N 1
ATOM 5022 C CA . GLY A 1 661 ? -11.376 0.770 -7.580 1.00 9.72 661 GLY A CA 1
ATOM 5023 C C . GLY A 1 661 ? -12.664 1.226 -6.859 1.00 9.84 661 GLY A C 1
ATOM 5024 O O . GLY A 1 661 ? -13.582 0.445 -6.632 1.00 10.33 661 GLY A O 1
ATOM 5025 N N . LYS A 1 662 ? -12.689 2.516 -6.569 1.00 10.95 662 LYS A N 1
ATOM 5026 C CA . LYS A 1 662 ? -13.687 3.129 -5.676 1.00 11.04 662 LYS A CA 1
ATOM 5027 C C . LYS A 1 662 ? -15.065 2.903 -6.320 1.00 10.20 662 LYS A C 1
ATOM 5028 O O . LYS A 1 662 ? -15.234 2.994 -7.511 1.00 9.58 662 LYS A O 1
ATOM 5034 N N . SER A 1 663 ? -16.024 2.557 -5.517 1.00 11.03 663 SER A N 1
ATOM 5035 C CA . SER A 1 663 ? -17.345 2.270 -5.991 1.00 11.44 663 SER A CA 1
ATOM 5036 C C . SER A 1 663 ? -18.024 3.525 -6.538 1.00 11.92 663 SER A C 1
ATOM 5037 O O . SER A 1 663 ? -17.717 4.653 -6.140 1.00 11.72 663 SER A O 1
ATOM 5040 N N . ALA A 1 664 ? -18.950 3.332 -7.458 1.00 12.61 664 ALA A N 1
ATOM 5041 C CA . ALA A 1 664 ? -19.688 4.480 -7.975 1.00 14.12 664 ALA A CA 1
ATOM 5042 C C . ALA A 1 664 ? -20.573 5.041 -6.861 1.00 15.82 664 ALA A C 1
ATOM 5043 O O . ALA A 1 664 ? -20.871 4.346 -5.878 1.00 13.86 664 ALA A O 1
ATOM 5045 N N . PRO A 1 665 ? -21.016 6.288 -6.999 1.00 18.65 665 PRO A N 1
ATOM 5046 C CA . PRO A 1 665 ? -22.107 6.755 -6.114 1.00 22.18 665 PRO A CA 1
ATOM 5047 C C . PRO A 1 665 ? -23.331 5.866 -6.197 1.00 23.87 665 PRO A C 1
ATOM 5048 O O . PRO A 1 665 ? -23.742 5.451 -7.288 1.00 25.63 665 PRO A O 1
ATOM 5052 N N . GLY A 1 666 ? -23.871 5.538 -5.050 1.00 26.60 666 GLY A N 1
ATOM 5053 C CA . GLY A 1 666 ? -24.994 4.638 -4.998 1.00 30.41 666 GLY A CA 1
ATOM 5054 C C . GLY A 1 666 ? -24.698 3.157 -5.204 1.00 30.89 666 GLY A C 1
ATOM 5055 O O . GLY A 1 666 ? -25.639 2.366 -5.313 1.00 30.74 666 GLY A O 1
ATOM 5056 N N . SER A 1 667 ? -23.419 2.758 -5.262 1.00 25.72 667 SER A N 1
ATOM 5057 C CA . SER A 1 667 ? -23.090 1.340 -5.263 1.00 21.85 667 SER A CA 1
ATOM 5058 C C . SER A 1 667 ? -22.281 1.064 -4.052 1.00 22.30 667 SER A C 1
ATOM 5059 O O . SER A 1 667 ? -21.470 1.909 -3.642 1.00 19.43 667 SER A O 1
ATOM 5062 N N . SER A 1 668 ? -22.468 -0.112 -3.457 1.00 19.65 668 SER A N 1
ATOM 5063 C CA . SER A 1 668 ? -21.545 -0.540 -2.448 1.00 23.10 668 SER A CA 1
ATOM 5064 C C . SER A 1 668 ? -20.533 -1.581 -3.000 1.00 19.59 668 SER A C 1
ATOM 5065 O O . SER A 1 668 ? -19.761 -2.095 -2.228 1.00 26.00 668 SER A O 1
ATOM 5068 N N . TYR A 1 669 ? -20.552 -1.906 -4.289 1.00 16.28 669 TYR A N 1
ATOM 5069 C CA . TYR A 1 669 ? -19.544 -2.852 -4.829 1.00 13.46 669 TYR A CA 1
ATOM 5070 C C . TYR A 1 669 ? -18.436 -2.045 -5.485 1.00 12.33 669 TYR A C 1
ATOM 5071 O O . TYR A 1 669 ? -18.732 -1.041 -6.142 1.00 10.87 669 TYR A O 1
ATOM 5080 N N . PRO A 1 670 ? -17.137 -2.419 -5.253 1.00 10.76 670 PRO A N 1
ATOM 5081 C CA . PRO A 1 670 ? -16.051 -1.738 -5.971 1.00 10.23 670 PRO A CA 1
ATOM 5082 C C . PRO A 1 670 ? -16.313 -1.679 -7.476 1.00 9.52 670 PRO A C 1
ATOM 5083 O O . PRO A 1 670 ? -16.866 -2.576 -8.059 1.00 7.97 670 PRO A O 1
ATOM 5087 N N . ALA A 1 671 ? -15.922 -0.616 -8.120 1.00 9.48 671 ALA A N 1
ATOM 5088 C CA . ALA A 1 671 ? -15.889 -0.621 -9.587 1.00 9.13 671 ALA A CA 1
ATOM 5089 C C . ALA A 1 671 ? -14.827 -1.622 -10.031 1.00 8.99 671 ALA A C 1
ATOM 5090 O O . ALA A 1 671 ? -13.768 -1.769 -9.372 1.00 8.52 671 ALA A O 1
ATOM 5092 N N . VAL A 1 672 ? -15.187 -2.326 -11.095 1.00 9.03 672 VAL A N 1
ATOM 5093 C CA . VAL A 1 672 ? -14.366 -3.361 -11.720 1.00 9.26 672 VAL A CA 1
ATOM 5094 C C . VAL A 1 672 ? -13.824 -2.862 -13.066 1.00 8.69 672 VAL A C 1
ATOM 5095 O O . VAL A 1 672 ? -14.581 -2.358 -13.893 1.00 9.60 672 VAL A O 1
ATOM 5099 N N . PHE A 1 673 ? -12.502 -2.956 -13.275 1.00 8.34 673 PHE A N 1
ATOM 5100 C CA . PHE A 1 673 ? -11.885 -2.508 -14.527 1.00 7.89 673 PHE A CA 1
ATOM 5101 C C . PHE A 1 673 ? -11.217 -3.716 -15.194 1.00 7.64 673 PHE A C 1
ATOM 5102 O O . PHE A 1 673 ? -10.579 -4.533 -14.500 1.00 7.41 673 PHE A O 1
ATOM 5110 N N . VAL A 1 674 ? -11.366 -3.824 -16.508 1.00 7.63 674 VAL A N 1
ATOM 5111 C CA A VAL A 1 674 ? -10.711 -4.887 -17.274 0.50 7.91 674 VAL A CA 1
ATOM 5112 C CA B VAL A 1 674 ? -10.853 -4.927 -17.305 0.50 8.20 674 VAL A CA 1
ATOM 5113 C C . VAL A 1 674 ? -10.110 -4.343 -18.536 1.00 8.39 674 VAL A C 1
ATOM 5114 O O . VAL A 1 674 ? -10.574 -3.371 -19.102 1.00 9.69 674 VAL A O 1
ATOM 5121 N N . VAL A 1 675 ? -9.042 -4.974 -18.980 1.00 7.87 675 VAL A N 1
ATOM 5122 C CA . VAL A 1 675 ? -8.653 -4.903 -20.440 1.00 7.95 675 VAL A CA 1
ATOM 5123 C C . VAL A 1 675 ? -9.191 -6.226 -20.941 1.00 8.18 675 VAL A C 1
ATOM 5124 O O . VAL A 1 675 ? -8.850 -7.286 -20.428 1.00 7.49 675 VAL A O 1
ATOM 5128 N N . GLY A 1 676 ? -10.073 -6.181 -21.916 1.00 8.17 676 GLY A N 1
ATOM 5129 C CA . GLY A 1 676 ? -10.731 -7.383 -22.361 1.00 8.23 676 GLY A CA 1
ATOM 5130 C C . GLY A 1 676 ? -11.501 -7.125 -23.640 1.00 9.24 676 GLY A C 1
ATOM 5131 O O . GLY A 1 676 ? -11.425 -6.052 -24.234 1.00 8.10 676 GLY A O 1
ATOM 5132 N N . THR A 1 677 ? -12.254 -8.125 -24.079 1.00 9.69 677 THR A N 1
ATOM 5133 C CA . THR A 1 677 ? -13.033 -8.088 -25.315 1.00 10.72 677 THR A CA 1
ATOM 5134 C C . THR A 1 677 ? -14.521 -8.223 -24.994 1.00 11.89 677 THR A C 1
ATOM 5135 O O . THR A 1 677 ? -14.961 -9.239 -24.408 1.00 12.92 677 THR A O 1
ATOM 5139 N N . ILE A 1 678 ? -15.260 -7.224 -25.457 1.00 13.09 678 ILE A N 1
ATOM 5140 C CA . ILE A 1 678 ? -16.761 -7.148 -25.337 1.00 16.47 678 ILE A CA 1
ATOM 5141 C C . ILE A 1 678 ? -17.365 -6.704 -26.657 1.00 19.44 678 ILE A C 1
ATOM 5142 O O . ILE A 1 678 ? -16.947 -5.704 -27.251 1.00 18.72 678 ILE A O 1
ATOM 5147 N N . GLY A 1 679 ? -18.271 -7.518 -27.180 1.00 22.15 679 GLY A N 1
ATOM 5148 C CA . GLY A 1 679 ? -18.887 -7.223 -28.481 1.00 22.46 679 GLY A CA 1
ATOM 5149 C C . GLY A 1 679 ? -17.929 -7.197 -29.622 1.00 21.65 679 GLY A C 1
ATOM 5150 O O . GLY A 1 679 ? -18.073 -6.395 -30.570 1.00 24.19 679 GLY A O 1
ATOM 5151 N N . GLY A 1 680 ? -16.941 -8.056 -29.538 1.00 18.90 680 GLY A N 1
ATOM 5152 C CA . GLY A 1 680 ? -15.862 -8.088 -30.498 1.00 20.23 680 GLY A CA 1
ATOM 5153 C C . GLY A 1 680 ? -14.839 -6.981 -30.486 1.00 17.77 680 GLY A C 1
ATOM 5154 O O . GLY A 1 680 ? -13.962 -6.941 -31.322 1.00 16.00 680 GLY A O 1
ATOM 5155 N N . VAL A 1 681 ? -14.886 -6.134 -29.471 1.00 15.10 681 VAL A N 1
ATOM 5156 C CA . VAL A 1 681 ? -14.011 -4.988 -29.373 1.00 13.80 681 VAL A CA 1
ATOM 5157 C C . VAL A 1 681 ? -13.154 -5.120 -28.116 1.00 12.39 681 VAL A C 1
ATOM 5158 O O . VAL A 1 681 ? -13.694 -5.257 -27.043 1.00 9.98 681 VAL A O 1
ATOM 5162 N N . THR A 1 682 ? -11.837 -5.172 -28.292 1.00 12.05 682 THR A N 1
ATOM 5163 C CA . THR A 1 682 ? -10.866 -5.329 -27.233 1.00 11.41 682 THR A CA 1
ATOM 5164 C C . THR A 1 682 ? -10.484 -3.936 -26.809 1.00 10.64 682 THR A C 1
ATOM 5165 O O . THR A 1 682 ? -10.301 -3.062 -27.629 1.00 9.96 682 THR A O 1
ATOM 5169 N N . GLY A 1 683 ? -10.474 -3.694 -25.508 1.00 10.19 683 GLY A N 1
ATOM 5170 C CA . GLY A 1 683 ? -10.087 -2.364 -24.973 1.00 9.21 683 GLY A CA 1
ATOM 5171 C C . GLY A 1 683 ? -10.195 -2.381 -23.461 1.00 9.09 683 GLY A C 1
ATOM 5172 O O . GLY A 1 683 ? -10.268 -3.450 -22.828 1.00 10.24 683 GLY A O 1
ATOM 5173 N N . ALA A 1 684 ? -10.277 -1.202 -22.876 1.00 8.28 684 ALA A N 1
ATOM 5174 C CA . ALA A 1 684 ? -10.495 -1.032 -21.470 1.00 8.47 684 ALA A CA 1
ATOM 5175 C C . ALA A 1 684 ? -11.978 -0.735 -21.205 1.00 8.40 684 ALA A C 1
ATOM 5176 O O . ALA A 1 684 ? -12.584 0.108 -21.863 1.00 9.22 684 ALA A O 1
ATOM 5178 N N . TYR A 1 685 ? -12.506 -1.392 -20.178 1.00 9.07 685 TYR A N 1
ATOM 5179 C CA . TYR A 1 685 ? -13.908 -1.298 -19.745 1.00 8.50 685 TYR A CA 1
ATOM 5180 C C . TYR A 1 685 ? -14.073 -1.165 -18.219 1.00 8.69 685 TYR A C 1
ATOM 5181 O O . TYR A 1 685 ? -13.164 -1.599 -17.483 1.00 8.44 685 TYR A O 1
ATOM 5190 N N . ARG A 1 686 ? -15.132 -0.483 -17.735 1.00 8.31 686 ARG A N 1
ATOM 5191 C CA . ARG A 1 686 ? -15.406 -0.402 -16.301 1.00 8.80 686 ARG A CA 1
ATOM 5192 C C . ARG A 1 686 ? -16.839 -0.848 -16.106 1.00 9.47 686 ARG A C 1
ATOM 5193 O O . ARG A 1 686 ? -17.662 -0.644 -17.011 1.00 8.67 686 ARG A O 1
ATOM 5201 N N . SER A 1 687 ? -17.103 -1.528 -14.996 1.00 9.52 687 SER A N 1
ATOM 5202 C CA . SER A 1 687 ? -18.454 -1.894 -14.611 1.00 9.29 687 SER A CA 1
ATOM 5203 C C . SER A 1 687 ? -18.671 -1.343 -13.211 1.00 9.82 687 SER A C 1
ATOM 5204 O O . SER A 1 687 ? -17.848 -1.552 -12.292 1.00 8.76 687 SER A O 1
ATOM 5207 N N . ASP A 1 688 ? -19.796 -0.667 -13.017 1.00 10.03 688 ASP A N 1
ATOM 5208 C CA . ASP A 1 688 ? -20.103 -0.019 -11.737 1.00 10.40 688 ASP A CA 1
ATOM 5209 C C . ASP A 1 688 ? -21.138 -0.837 -10.928 1.00 11.81 688 ASP A C 1
ATOM 5210 O O . ASP A 1 688 ? -21.539 -0.398 -9.872 1.00 12.19 688 ASP A O 1
ATOM 5215 N N . ASP A 1 689 ? -21.633 -1.948 -11.477 1.00 12.49 689 ASP A N 1
ATOM 5216 C CA . ASP A 1 689 ? -22.741 -2.694 -10.891 1.00 13.31 689 ASP A CA 1
ATOM 5217 C C . ASP A 1 689 ? -22.308 -4.168 -10.798 1.00 13.39 689 ASP A C 1
ATOM 5218 O O . ASP A 1 689 ? -23.086 -5.077 -11.045 1.00 12.23 689 ASP A O 1
ATOM 5223 N N . GLY A 1 690 ? -21.033 -4.410 -10.483 1.00 13.64 690 GLY A N 1
ATOM 5224 C CA . GLY A 1 690 ? -20.618 -5.778 -10.211 1.00 13.36 690 GLY A CA 1
ATOM 5225 C C . GLY A 1 690 ? -20.513 -6.729 -11.376 1.00 12.55 690 GLY A C 1
ATOM 5226 O O . GLY A 1 690 ? -20.626 -7.939 -11.213 1.00 11.19 690 GLY A O 1
ATOM 5227 N N . GLY A 1 691 ? -20.274 -6.186 -12.569 1.00 13.10 691 GLY A N 1
ATOM 5228 C CA . GLY A 1 691 ? -20.113 -6.976 -13.792 1.00 12.39 691 GLY A CA 1
ATOM 5229 C C . GLY A 1 691 ? -21.362 -7.106 -14.630 1.00 13.83 691 GLY A C 1
ATOM 5230 O O . GLY A 1 691 ? -21.320 -7.718 -15.659 1.00 12.93 691 GLY A O 1
ATOM 5231 N N . THR A 1 692 ? -22.491 -6.541 -14.200 1.00 14.40 692 THR A N 1
ATOM 5232 C CA . THR A 1 692 ? -23.692 -6.632 -15.062 1.00 14.93 692 THR A CA 1
ATOM 5233 C C . THR A 1 692 ? -23.631 -5.858 -16.358 1.00 14.47 692 THR A C 1
ATOM 5234 O O . THR A 1 692 ? -23.992 -6.360 -17.393 1.00 13.25 692 THR A O 1
ATOM 5238 N N . THR A 1 693 ? -23.199 -4.609 -16.286 1.00 15.07 693 THR A N 1
ATOM 5239 C CA . THR A 1 693 ? -23.044 -3.781 -17.447 1.00 14.51 693 THR A CA 1
ATOM 5240 C C . THR A 1 693 ? -21.609 -3.220 -17.485 1.00 12.80 693 THR A C 1
ATOM 5241 O O . THR A 1 693 ? -20.946 -3.040 -16.467 1.00 11.93 693 THR A O 1
ATOM 5245 N N . TRP A 1 694 ? -21.191 -2.891 -18.698 1.00 12.50 694 TRP A N 1
ATOM 5246 C CA . TRP A 1 694 ? -19.854 -2.433 -18.969 1.00 11.29 694 TRP A CA 1
ATOM 5247 C C . TRP A 1 694 ? -19.873 -1.232 -19.913 1.00 12.24 694 TRP A C 1
ATOM 5248 O O . TRP A 1 694 ? -20.759 -1.112 -20.798 1.00 11.61 694 TRP A O 1
ATOM 5259 N N . VAL A 1 695 ? -18.935 -0.331 -19.680 1.00 10.84 695 VAL A N 1
ATOM 5260 C CA . VAL A 1 695 ? -18.745 0.843 -20.535 1.00 11.52 695 VAL A CA 1
ATOM 5261 C C . VAL A 1 695 ? -17.276 0.858 -21.011 1.00 11.15 695 VAL A C 1
ATOM 5262 O O . VAL A 1 695 ? -16.336 0.615 -20.207 1.00 9.87 695 VAL A O 1
ATOM 5266 N N . ARG A 1 696 ? -17.067 1.098 -22.309 1.00 11.24 696 ARG A N 1
ATOM 5267 C CA . ARG A 1 696 ? -15.725 1.303 -22.861 1.00 11.36 696 ARG A CA 1
ATOM 5268 C C . ARG A 1 696 ? -15.121 2.656 -22.460 1.00 11.36 696 ARG A C 1
ATOM 5269 O O . ARG A 1 696 ? -15.713 3.711 -22.664 1.00 12.41 696 ARG A O 1
ATOM 5277 N N . ILE A 1 697 ? -13.906 2.619 -21.888 1.00 10.66 697 ILE A N 1
ATOM 5278 C CA . ILE A 1 697 ? -13.245 3.812 -21.345 1.00 9.54 697 ILE A CA 1
ATOM 5279 C C . ILE A 1 697 ? -11.992 4.278 -22.108 1.00 9.89 697 ILE A C 1
ATOM 5280 O O . ILE A 1 697 ? -11.473 5.366 -21.887 1.00 10.05 697 ILE A O 1
ATOM 5285 N N . ASN A 1 698 ? -11.599 3.518 -23.108 1.00 10.11 698 ASN A N 1
ATOM 5286 C CA . ASN A 1 698 ? -10.613 3.990 -24.067 1.00 11.17 698 ASN A CA 1
ATOM 5287 C C . ASN A 1 698 ? -11.199 4.082 -25.470 1.00 11.88 698 ASN A C 1
ATOM 5288 O O . ASN A 1 698 ? -12.430 3.955 -25.667 1.00 13.12 698 ASN A O 1
ATOM 5293 N N . ASP A 1 699 ? -10.347 4.295 -26.475 1.00 13.10 699 ASP A N 1
ATOM 5294 C CA . ASP A 1 699 ? -10.785 4.378 -27.860 1.00 12.99 699 ASP A CA 1
ATOM 5295 C C . ASP A 1 699 ? -9.715 3.885 -28.740 1.00 12.55 699 ASP A C 1
ATOM 5296 O O . ASP A 1 699 ? -8.684 3.505 -28.210 1.00 10.97 699 ASP A O 1
ATOM 5301 N N . ASP A 1 700 ? -9.935 3.872 -30.064 1.00 12.80 700 ASP A N 1
ATOM 5302 C CA . ASP A 1 700 ? -8.999 3.233 -30.956 1.00 13.49 700 ASP A CA 1
ATOM 5303 C C . ASP A 1 700 ? -7.686 3.944 -31.207 1.00 11.46 700 ASP A C 1
ATOM 5304 O O . ASP A 1 700 ? -6.843 3.379 -31.911 1.00 10.95 700 ASP A O 1
ATOM 5309 N N A GLN A 1 701 ? -7.546 5.169 -30.694 0.70 11.62 701 GLN A N 1
ATOM 5310 N N B GLN A 1 701 ? -7.529 5.172 -30.714 0.30 11.21 701 GLN A N 1
ATOM 5311 C CA A GLN A 1 701 ? -6.305 5.934 -30.763 0.70 12.26 701 GLN A CA 1
ATOM 5312 C CA B GLN A 1 701 ? -6.250 5.875 -30.784 0.30 11.11 701 GLN A CA 1
ATOM 5313 C C A GLN A 1 701 ? -5.469 5.720 -29.478 0.70 11.56 701 GLN A C 1
ATOM 5314 C C B GLN A 1 701 ? -5.468 5.718 -29.475 0.30 10.90 701 GLN A C 1
ATOM 5315 O O A GLN A 1 701 ? -4.283 6.144 -29.389 0.70 11.33 701 GLN A O 1
ATOM 5316 O O B GLN A 1 701 ? -4.305 6.142 -29.377 0.30 10.93 701 GLN A O 1
ATOM 5327 N N . HIS A 1 702 ? -6.114 5.119 -28.475 1.00 10.22 702 HIS A N 1
ATOM 5328 C CA . HIS A 1 702 ? -5.507 4.965 -27.114 1.00 10.49 702 HIS A CA 1
ATOM 5329 C C . HIS A 1 702 ? -5.518 3.477 -26.714 1.00 9.17 702 HIS A C 1
ATOM 5330 O O . HIS A 1 702 ? -6.248 3.073 -25.837 1.00 7.33 702 HIS A O 1
ATOM 5337 N N . GLN A 1 703 ? -4.749 2.692 -27.459 1.00 8.63 703 GLN A N 1
ATOM 5338 C CA . GLN A 1 703 ? -4.777 1.269 -27.255 1.00 8.96 703 GLN A CA 1
ATOM 5339 C C . GLN A 1 703 ? -3.494 0.710 -26.555 1.00 9.44 703 GLN A C 1
ATOM 5340 O O . GLN A 1 703 ? -3.610 -0.197 -25.738 1.00 9.98 703 GLN A O 1
ATOM 5346 N N . TYR A 1 704 ? -2.301 1.183 -26.934 1.00 8.29 704 TYR A N 1
ATOM 5347 C CA . TYR A 1 704 ? -1.053 0.822 -26.239 1.00 8.14 704 TYR A CA 1
ATOM 5348 C C . TYR A 1 704 ? -0.647 -0.641 -26.379 1.00 8.07 704 TYR A C 1
ATOM 5349 O O . TYR A 1 704 ? 0.032 -1.151 -25.522 1.00 8.79 704 TYR A O 1
ATOM 5358 N N . GLY A 1 705 ? -1.104 -1.352 -27.417 1.00 7.61 705 GLY A N 1
ATOM 5359 C CA . GLY A 1 705 ? -0.516 -2.647 -27.752 1.00 6.99 705 GLY A CA 1
ATOM 5360 C C . GLY A 1 705 ? -0.791 -3.775 -26.773 1.00 6.82 705 GLY A C 1
ATOM 5361 O O . GLY A 1 705 ? -1.964 -3.987 -26.395 1.00 6.42 705 GLY A O 1
ATOM 5362 N N . ASN A 1 706 ? 0.276 -4.472 -26.363 1.00 7.10 706 ASN A N 1
ATOM 5363 C CA . ASN A 1 706 ? 0.139 -5.569 -25.411 1.00 6.94 706 ASN A CA 1
ATOM 5364 C C . ASN A 1 706 ? 0.007 -5.223 -23.925 1.00 6.40 706 ASN A C 1
ATOM 5365 O O . ASN A 1 706 ? 0.762 -5.779 -23.073 1.00 6.50 706 ASN A O 1
ATOM 5370 N N . TRP A 1 707 ? -0.913 -4.296 -23.663 1.00 5.81 707 TRP A N 1
ATOM 5371 C CA . TRP A 1 707 ? -1.083 -3.684 -22.332 1.00 5.38 707 TRP A CA 1
ATOM 5372 C C . TRP A 1 707 ? -1.979 -4.585 -21.467 1.00 5.53 707 TRP A C 1
ATOM 5373 O O . TRP A 1 707 ? -2.678 -5.434 -22.009 1.00 4.92 707 TRP A O 1
ATOM 5384 N N . GLY A 1 708 ? -1.874 -4.399 -20.145 1.00 6.07 708 GLY A N 1
ATOM 5385 C CA . GLY A 1 708 ? -2.691 -5.129 -19.188 1.00 6.69 708 GLY A CA 1
ATOM 5386 C C . GLY A 1 708 ? -2.013 -6.096 -18.294 1.00 7.54 708 GLY A C 1
ATOM 5387 O O . GLY A 1 708 ? -2.678 -6.799 -17.542 1.00 7.74 708 GLY A O 1
ATOM 5388 N N . GLN A 1 709 ? -0.675 -6.199 -18.362 1.00 8.22 709 GLN A N 1
ATOM 5389 C CA . GLN A 1 709 ? 0.034 -7.038 -17.439 1.00 8.61 709 GLN A CA 1
ATOM 5390 C C . GLN A 1 709 ? -0.299 -6.727 -15.973 1.00 8.06 709 GLN A C 1
ATOM 5391 O O . GLN A 1 709 ? -0.289 -7.633 -15.146 1.00 7.56 709 GLN A O 1
ATOM 5397 N N . ALA A 1 710 ? -0.587 -5.459 -15.686 1.00 8.60 710 ALA A N 1
ATOM 5398 C CA . ALA A 1 710 ? -0.955 -4.947 -14.371 1.00 8.87 710 ALA A CA 1
ATOM 5399 C C . ALA A 1 710 ? -2.162 -4.046 -14.566 1.00 9.00 710 ALA A C 1
ATOM 5400 O O . ALA A 1 710 ? -2.194 -3.303 -15.541 1.00 9.84 710 ALA A O 1
ATOM 5402 N N . ILE A 1 711 ? -3.131 -4.024 -13.649 1.00 8.73 711 ILE A N 1
ATOM 5403 C CA . ILE A 1 711 ? -4.256 -3.056 -13.707 1.00 8.52 711 ILE A CA 1
ATOM 5404 C C . ILE A 1 711 ? -4.775 -2.866 -12.296 1.00 8.30 711 ILE A C 1
ATOM 5405 O O . ILE A 1 711 ? -4.875 -3.829 -11.581 1.00 8.75 711 ILE A O 1
ATOM 5410 N N . THR A 1 712 ? -5.002 -1.647 -11.856 1.00 7.68 712 THR A N 1
ATOM 5411 C CA . THR A 1 712 ? -5.724 -1.420 -10.622 1.00 7.42 712 THR A CA 1
ATOM 5412 C C . THR A 1 712 ? -6.513 -0.137 -10.747 1.00 7.97 712 THR A C 1
ATOM 5413 O O . THR A 1 712 ? -6.042 0.793 -11.399 1.00 7.30 712 THR A O 1
ATOM 5417 N N . GLY A 1 713 ? -7.683 -0.103 -10.103 1.00 8.38 713 GLY A N 1
ATOM 5418 C CA . GLY A 1 713 ? -8.425 1.146 -9.868 1.00 8.27 713 GLY A CA 1
ATOM 5419 C C . GLY A 1 713 ? -7.821 1.852 -8.670 1.00 8.75 713 GLY A C 1
ATOM 5420 O O . GLY A 1 713 ? -6.752 1.452 -8.172 1.00 8.69 713 GLY A O 1
ATOM 5421 N N . ASP A 1 714 ? -8.412 2.964 -8.291 1.00 8.86 714 ASP A N 1
ATOM 5422 C CA . ASP A 1 714 ? -7.899 3.774 -7.175 1.00 9.76 714 ASP A CA 1
ATOM 5423 C C . ASP A 1 714 ? -9.033 3.804 -6.178 1.00 9.97 714 ASP A C 1
ATOM 5424 O O . ASP A 1 714 ? -10.176 4.257 -6.539 1.00 10.45 714 ASP A O 1
ATOM 5429 N N . PRO A 1 715 ? -8.780 3.357 -4.948 1.00 10.08 715 PRO A N 1
ATOM 5430 C CA . PRO A 1 715 ? -9.890 3.315 -4.002 1.00 10.13 715 PRO A CA 1
ATOM 5431 C C . PRO A 1 715 ? -10.286 4.684 -3.509 1.00 10.98 715 PRO A C 1
ATOM 5432 O O . PRO A 1 715 ? -11.329 4.745 -2.837 1.00 11.00 715 PRO A O 1
ATOM 5436 N N . ARG A 1 716 ? -9.484 5.710 -3.775 1.00 10.68 716 ARG A N 1
ATOM 5437 C CA . ARG A 1 716 ? -9.821 7.099 -3.394 1.00 12.28 716 ARG A CA 1
ATOM 5438 C C . ARG A 1 716 ? -10.380 7.922 -4.568 1.00 13.49 716 ARG A C 1
ATOM 5439 O O . ARG A 1 716 ? -10.815 9.079 -4.342 1.00 11.79 716 ARG A O 1
ATOM 5447 N N . ILE A 1 717 ? -10.358 7.396 -5.808 1.00 12.35 717 ILE A N 1
ATOM 5448 C CA . ILE A 1 717 ? -10.849 8.208 -6.951 1.00 12.62 717 ILE A CA 1
ATOM 5449 C C . ILE A 1 717 ? -11.718 7.405 -7.900 1.00 12.33 717 ILE A C 1
ATOM 5450 O O . ILE A 1 717 ? -11.252 6.458 -8.553 1.00 11.34 717 ILE A O 1
ATOM 5455 N N . TYR A 1 718 ? -12.991 7.765 -7.916 1.00 12.01 718 TYR A N 1
ATOM 5456 C CA . TYR A 1 718 ? -13.995 7.043 -8.654 1.00 10.88 718 TYR A CA 1
ATOM 5457 C C . TYR A 1 718 ? -13.681 7.246 -10.112 1.00 11.30 718 TYR A C 1
ATOM 5458 O O . TYR A 1 718 ? -13.407 8.394 -10.562 1.00 11.54 718 TYR A O 1
ATOM 5467 N N . GLY A 1 719 ? -13.642 6.141 -10.845 1.00 9.45 719 GLY A N 1
ATOM 5468 C CA . GLY A 1 719 ? -13.365 6.177 -12.282 1.00 10.18 719 GLY A CA 1
ATOM 5469 C C . GLY A 1 719 ? -11.885 6.078 -12.670 1.00 9.71 719 GLY A C 1
ATOM 5470 O O . GLY A 1 719 ? -11.618 5.808 -13.807 1.00 11.40 719 GLY A O 1
ATOM 5471 N N . ARG A 1 720 ? -10.960 6.413 -11.761 1.00 10.04 720 ARG A N 1
ATOM 5472 C CA . ARG A 1 720 ? -9.497 6.392 -12.056 1.00 9.81 720 ARG A CA 1
ATOM 5473 C C . ARG A 1 720 ? -9.025 4.933 -12.230 1.00 9.34 720 ARG A C 1
ATOM 5474 O O . ARG A 1 720 ? -9.419 4.050 -11.456 1.00 8.99 720 ARG A O 1
ATOM 5482 N N . VAL A 1 721 ? -8.247 4.685 -13.284 1.00 8.44 721 VAL A N 1
ATOM 5483 C CA . VAL A 1 721 ? -7.690 3.398 -13.546 1.00 8.55 721 VAL A CA 1
ATOM 5484 C C . VAL A 1 721 ? -6.195 3.570 -13.963 1.00 8.90 721 VAL A C 1
ATOM 5485 O O . VAL A 1 721 ? -5.868 4.507 -14.731 1.00 10.04 721 VAL A O 1
ATOM 5489 N N . TYR A 1 722 ? -5.356 2.681 -13.464 1.00 7.35 722 TYR A N 1
ATOM 5490 C CA . TYR A 1 722 ? -3.967 2.617 -13.800 1.00 7.22 722 TYR A CA 1
ATOM 5491 C C . TYR A 1 722 ? -3.699 1.305 -14.509 1.00 6.78 722 TYR A C 1
ATOM 5492 O O . TYR A 1 722 ? -3.986 0.245 -13.963 1.00 7.23 722 TYR A O 1
ATOM 5501 N N . ILE A 1 723 ? -3.166 1.367 -15.728 1.00 6.76 723 ILE A N 1
ATOM 5502 C CA . ILE A 1 723 ? -2.946 0.180 -16.530 1.00 6.93 723 ILE A CA 1
ATOM 5503 C C . ILE A 1 723 ? -1.500 0.117 -16.980 1.00 6.77 723 ILE A C 1
ATOM 5504 O O . ILE A 1 723 ? -0.988 1.051 -17.577 1.00 6.54 723 ILE A O 1
ATOM 5509 N N . GLY A 1 724 ? -0.859 -1.009 -16.674 1.00 6.77 724 GLY A N 1
ATOM 5510 C CA . GLY A 1 724 ? 0.517 -1.205 -17.046 1.00 6.87 724 GLY A CA 1
ATOM 5511 C C . GLY A 1 724 ? 0.546 -1.555 -18.520 1.00 7.01 724 GLY A C 1
ATOM 5512 O O . GLY A 1 724 ? -0.263 -2.327 -19.012 1.00 6.73 724 GLY A O 1
ATOM 5513 N N . THR A 1 725 ? 1.546 -1.040 -19.191 1.00 7.11 725 THR A N 1
ATOM 5514 C CA . THR A 1 725 ? 1.865 -1.449 -20.561 1.00 6.78 725 THR A CA 1
ATOM 5515 C C . THR A 1 725 ? 3.262 -2.057 -20.606 1.00 7.08 725 THR A C 1
ATOM 5516 O O . THR A 1 725 ? 3.967 -2.050 -19.573 1.00 6.81 725 THR A O 1
ATOM 5520 N N . ASN A 1 726 ? 3.561 -2.698 -21.753 1.00 6.60 726 ASN A N 1
ATOM 5521 C CA . ASN A 1 726 ? 4.884 -3.321 -22.052 1.00 7.85 726 ASN A CA 1
ATOM 5522 C C . ASN A 1 726 ? 5.639 -2.498 -23.065 1.00 7.54 726 ASN A C 1
ATOM 5523 O O . ASN A 1 726 ? 5.664 -2.836 -24.218 1.00 6.44 726 ASN A O 1
ATOM 5528 N N . GLY A 1 727 ? 6.143 -1.344 -22.597 1.00 7.27 727 GLY A N 1
ATOM 5529 C CA . GLY A 1 727 ? 7.032 -0.433 -23.373 1.00 6.87 727 GLY A CA 1
ATOM 5530 C C . GLY A 1 727 ? 6.515 0.972 -23.573 1.00 6.78 727 GLY A C 1
ATOM 5531 O O . GLY A 1 727 ? 7.198 1.784 -24.215 1.00 6.82 727 GLY A O 1
ATOM 5532 N N . ARG A 1 728 ? 5.278 1.213 -23.109 1.00 6.81 728 ARG A N 1
ATOM 5533 C CA . ARG A 1 728 ? 4.691 2.560 -23.032 1.00 6.49 728 ARG A CA 1
ATOM 5534 C C . ARG A 1 728 ? 4.432 3.071 -21.615 1.00 6.08 728 ARG A C 1
ATOM 5535 O O . ARG A 1 728 ? 3.644 3.959 -21.419 1.00 5.75 728 ARG A O 1
ATOM 5543 N N . GLY A 1 729 ? 5.202 2.605 -20.650 1.00 6.11 729 GLY A N 1
ATOM 5544 C CA . GLY A 1 729 ? 5.029 2.966 -19.246 1.00 6.43 729 GLY A CA 1
ATOM 5545 C C . GLY A 1 729 ? 3.671 2.613 -18.625 1.00 6.28 729 GLY A C 1
ATOM 5546 O O . GLY A 1 729 ? 3.025 1.672 -19.034 1.00 6.90 729 GLY A O 1
ATOM 5547 N N . ILE A 1 730 ? 3.311 3.383 -17.596 1.00 6.36 730 ILE A N 1
ATOM 5548 C CA . ILE A 1 730 ? 2.058 3.241 -16.894 1.00 6.36 730 ILE A CA 1
ATOM 5549 C C . ILE A 1 730 ? 1.153 4.321 -17.472 1.00 6.95 730 ILE A C 1
ATOM 5550 O O . ILE A 1 730 ? 1.507 5.495 -17.447 1.00 7.35 730 ILE A O 1
ATOM 5555 N N . VAL A 1 731 ? 0.047 3.918 -18.058 1.00 7.43 731 VAL A N 1
ATOM 5556 C CA . VAL A 1 731 ? -0.996 4.915 -18.416 1.00 8.75 731 VAL A CA 1
ATOM 5557 C C . VAL A 1 731 ? -2.088 4.974 -17.338 1.00 9.59 731 VAL A C 1
ATOM 5558 O O . VAL A 1 731 ? -2.332 4.020 -16.598 1.00 11.19 731 VAL A O 1
ATOM 5562 N N . TYR A 1 732 ? -2.726 6.123 -17.198 1.00 9.56 732 TYR A N 1
ATOM 5563 C CA . TYR A 1 732 ? -3.932 6.169 -16.324 1.00 9.15 732 TYR A CA 1
ATOM 5564 C C . TYR A 1 732 ? -5.015 7.027 -16.943 1.00 9.93 732 TYR A C 1
ATOM 5565 O O . TYR A 1 732 ? -4.681 7.953 -17.760 1.00 10.95 732 TYR A O 1
ATOM 5574 N N . GLY A 1 733 ? -6.266 6.659 -16.604 1.00 8.91 733 GLY A N 1
ATOM 5575 C CA . GLY A 1 733 ? -7.466 7.193 -17.167 1.00 9.57 733 GLY A CA 1
ATOM 5576 C C . GLY A 1 733 ? -8.387 7.789 -16.117 1.00 9.33 733 GLY A C 1
ATOM 5577 O O . GLY A 1 733 ? -8.517 7.236 -15.010 1.00 9.60 733 GLY A O 1
ATOM 5578 N N . ASP A 1 734 ? -9.016 8.909 -16.435 1.00 9.65 734 ASP A N 1
ATOM 5579 C CA . ASP A 1 734 ? -10.112 9.516 -15.571 1.00 9.88 734 ASP A CA 1
ATOM 5580 C C . ASP A 1 734 ? -11.324 9.789 -16.428 1.00 10.83 734 ASP A C 1
ATOM 5581 O O . ASP A 1 734 ? -11.203 10.187 -17.563 1.00 9.82 734 ASP A O 1
ATOM 5586 N N . ILE A 1 735 ? -12.487 9.681 -15.820 1.00 12.17 735 ILE A N 1
ATOM 5587 C CA . ILE A 1 735 ? -13.721 10.020 -16.445 1.00 12.15 735 ILE A CA 1
ATOM 5588 C C . ILE A 1 735 ? -13.626 11.467 -16.945 1.00 14.18 735 ILE A C 1
ATOM 5589 O O . ILE A 1 735 ? -13.139 12.343 -16.250 1.00 14.46 735 ILE A O 1
ATOM 5594 N N . ALA A 1 736 ? -14.037 11.714 -18.155 1.00 14.25 736 ALA A N 1
ATOM 5595 C CA . ALA A 1 736 ? -14.076 13.074 -18.616 1.00 16.44 736 ALA A CA 1
ATOM 5596 C C . ALA A 1 736 ? -15.463 13.463 -19.124 1.00 20.03 736 ALA A C 1
ATOM 5597 O O . ALA A 1 736 ? -15.596 14.513 -19.721 1.00 22.64 736 ALA A O 1
ATOM 5599 N N . GLY A 1 737 ? -16.477 12.637 -18.903 1.00 19.56 737 GLY A N 1
ATOM 5600 C CA . GLY A 1 737 ? -17.809 12.954 -19.394 1.00 21.53 737 GLY A CA 1
ATOM 5601 C C . GLY A 1 737 ? -18.786 11.886 -18.951 1.00 23.12 737 GLY A C 1
ATOM 5602 O O . GLY A 1 737 ? -18.378 10.849 -18.387 1.00 20.46 737 GLY A O 1
ATOM 5603 N N . ALA A 1 738 ? -20.077 12.116 -19.234 1.00 22.38 738 ALA A N 1
ATOM 5604 C CA . ALA A 1 738 ? -21.123 11.126 -18.906 1.00 23.99 738 ALA A CA 1
ATOM 5605 C C . ALA A 1 738 ? -21.098 10.012 -19.916 1.00 20.37 738 ALA A C 1
ATOM 5606 O O . ALA A 1 738 ? -20.687 10.202 -21.018 1.00 22.74 738 ALA A O 1
ATOM 5608 N N . PRO A 1 739 ? -21.543 8.835 -19.552 1.00 23.94 739 PRO A N 1
ATOM 5609 C CA . PRO A 1 739 ? -21.519 7.736 -20.516 1.00 27.93 739 PRO A CA 1
ATOM 5610 C C . PRO A 1 739 ? -22.524 7.976 -21.637 1.00 29.70 739 PRO A C 1
ATOM 5611 O O . PRO A 1 739 ? -23.491 8.668 -21.391 1.00 31.27 739 PRO A O 1
ATOM 5615 N N . SER A 1 740 ? -22.303 7.415 -22.828 1.00 34.85 740 SER A N 1
ATOM 5616 C CA . SER A 1 740 ? -23.237 7.537 -23.979 1.00 41.03 740 SER A CA 1
ATOM 5617 C C . SER A 1 740 ? -24.663 6.967 -23.710 1.00 47.46 740 SER A C 1
ATOM 5618 O O . SER A 1 740 ? -25.669 7.524 -24.197 1.00 53.57 740 SER A O 1
ATOM 5621 N N . GLY A 1 741 ? -24.733 5.865 -22.966 1.00 50.32 741 GLY A N 1
ATOM 5622 C CA . GLY A 1 741 ? -25.995 5.313 -22.436 1.00 58.16 741 GLY A CA 1
ATOM 5623 C C . GLY A 1 741 ? -25.824 4.920 -20.969 1.00 54.99 741 GLY A C 1
ATOM 5624 O O . GLY A 1 741 ? -26.439 3.967 -20.502 1.00 56.89 741 GLY A O 1
#

Sequence (739 aa):
TTQPYTTWSNVAIGGGGFVDGIVFNEGAPGILYVRTDIGGMYRWDAANGRWIPLLDWVGWNNWGYNGVVSIAADPINTNNKVWAAVGMMYTNSWDPNDGAILRSSSDQGATWQITPLPFKLGGNMPGRGMGERLAVDPNNDNILYFGAPSGKGLWRSTDSGATWSQMTNFPDVGTYIANPTDTTGYQSDIQGVVWVAFDKSSSSSLGQASKTIFVGVADPNNPVFWSRRDGGATWQAVPGAPTGFIPHKGVVFDPVNHVLYIATSNTGGPYDGSSSGDVWKFSVTTSGTWTRISPVPSTDTANDYFGYSGLTIDRQHPNTIMVATQISWWPDTIIFRSTDGGATWTRIWDWTSYPNRSLRYVLDISSAEPWLTFGVQPNPPVPSPKLGWMDEAMAIDPFNSDRMLYGTGATLYATNDLTKWDSGGQIHIAPMVKGLEETAVNDLISPPSSGAPLISALGDLGGFTHADVTAVPSSTIFTSSPVFTTGTSVDYAELNNPSSIIVRAGSFDPSSQPNDRHVAFSTDGGKNWFQGSEPGGVTTGGTVAASSADGSRFVWAPGDPGQPVVYAVGFGNSWAASQGVPANAQIRSDRVNPKKTFYALSNGTFYRSTDGGVTFQPVAAGLPSSGAVGVMFHAVPGKEGDLWLAASSGLYHSTNGGSSWSSAITGVSSAVNVGFGKSAPGSSYPAVFVVVGTIGGVTGAYRSDDGGTTWVRINDDQQHQYGNWGQAITGDPRIYGRVYIGTNGRGIVYGDIAGAPSG